Protein AF-0000000080325917 (afdb_homodimer)

Organism: NCBI:txid1503925

InterPro domains:
  IPR004843 Calcineurin-like, phosphoesterase domain [PF00149] (156-346)
  IPR008963 Purple acid phosphatase-like, N-terminal [SSF49363] (44-122)
  IPR015914 Purple acid phosphatase, N-terminal [PF16656] (56-122)
  IPR029052 Metallo-dependent phosphatase-like [G3DSA:3.60.21.10] (147-403)
  IPR029052 Metallo-dependent phosphatase-like [SSF56300] (154-398)
  IPR039331 Purple acid phosphatase-like [PTHR22953] (53-370)

Secondary structure (DSSP, 8-state):
--------------------------------------TTSPP-EEEEEEEE--SSS-EEEEEEESS-EEEEEEEESBTTB--EEEEPPPBTTB---SSEEEEEE-SPPTT-EEEEEEEEEEEEEEETTEEEEEEEEE---EEEEPPPTT-S-EEEEEE----S-THHHHHHHHTTTT---SEEEEES-SSSS---HHHHIIIIIHHHHHHTTTTS-EEEE--GGGG-STTTTTGGGGSS--S-EEEEETTEEEEEE----SS-TT-TTTTT-B-HHHHHHHHHHHHHHHTTSHHHHH-SEEEEEESS-SSSS-S-HHHHHHHHHHHHHHHHTT--EEEE-SSSS-EEEPP-TTS-SS-EEE---SSTTT-EEEEEEE-SSEEEEEEEETTS-EEEEEEEEP-/--------------------------------------TTSPP-EEEEEEEE--SSS-EEEEEEESS-EEEEEEEESBTTB--EEEEPPPBTTB---SSEEEEEE-SPPTT-EEEEEEEEEEEEEEETTEEEEEEEEE---EEEEPPPTT-S-EEEEEE----S-THHHHHHHHTTTT---SEEEEES-SSSS---HHHHIIIIIHHHHHHTTTTS-EEEE--GGGG-STTTTTGGGGSS--S-EEEEETTEEEEEE----SS-TTSTTTTT-B-HHHHHHHHHHHHHHHTTSHHHHH-SEEEEEESS-SSSS-S-HHHHHHHHHHHHHHHHTT--EEEE-SSSS-EEEPP-TTS-SS-EEE---SSTTT-EEEEEEE-SSEEEEEEEETTS-EEEEEEEEP-

pLDDT: mean 89.18, std 21.4, range [16.28, 98.88]

Nearest PDB structures (foldseek):
  7ov3-assembly1_A  TM=7.275E-01  e=1.676E-14  Sus scrofa
  2bq8-assembly1_X  TM=7.201E-01  e=4.877E-14  Homo sapiens
  1qhw-assembly1_A  TM=7.334E-01  e=1.930E-12  Rattus norvegicus
  1qfc-assembly1_A  TM=7.028E-01  e=3.933E-12  Rattus norvegicus
  5k3x-assembly1_A  TM=5.080E-01  e=1.009E-01  Sinorhizobium meliloti 1021

Radius of gyration: 32.2 Å; Cα contacts (8 Å, |Δi|>4): 1932; chains: 2; bounding box: 158×80×88 Å

Solvent-accessible surface area (backbone atoms only — not comparable to full-atom values): 42395 Å² total; per-residue (Å²): 139,88,79,78,81,84,77,78,93,80,90,85,84,79,77,77,72,75,74,74,77,75,74,74,73,75,70,75,75,77,69,77,65,56,85,69,62,54,86,82,54,79,87,47,75,73,40,62,52,33,30,31,60,68,54,73,38,37,41,32,42,28,37,30,36,66,48,35,17,49,52,37,35,33,25,25,76,37,85,90,44,51,82,40,78,42,50,37,74,60,56,97,27,32,34,60,55,45,32,72,43,56,29,59,49,66,85,46,59,68,62,34,57,35,19,36,28,51,36,37,28,32,49,72,41,59,41,58,71,40,53,39,70,56,62,72,48,64,57,73,77,41,44,35,69,38,64,36,46,80,35,60,64,43,37,36,39,38,40,33,26,38,47,59,39,38,69,53,55,61,56,45,52,54,76,51,62,92,62,87,53,70,32,40,33,38,35,13,22,50,34,70,42,25,72,47,68,66,52,49,37,65,38,45,50,41,51,37,36,76,69,45,18,54,46,34,30,41,43,63,38,54,17,44,28,44,68,21,27,64,27,28,86,58,52,53,73,81,45,96,66,71,59,64,50,71,38,48,47,32,35,31,24,39,35,37,46,49,55,45,43,46,60,53,50,74,36,63,44,47,63,63,42,43,40,40,69,60,42,46,52,52,47,37,56,50,47,59,52,45,51,68,33,66,66,50,64,68,31,67,36,32,38,37,43,29,11,60,30,48,61,95,54,63,82,43,49,28,27,45,49,37,24,71,54,43,40,63,52,38,50,74,49,56,39,53,35,36,44,24,20,79,66,43,52,58,48,76,41,72,53,32,90,89,68,48,64,28,36,39,41,29,36,10,17,60,49,89,83,40,24,36,36,36,39,40,41,33,42,77,54,35,37,41,39,42,27,20,34,70,85,61,50,73,77,39,72,50,74,43,70,57,129,136,81,85,79,73,95,74,83,85,88,75,89,79,72,84,72,74,77,75,74,76,75,74,74,72,75,70,77,75,77,70,77,63,58,84,67,61,55,86,81,54,78,86,48,74,73,41,61,50,33,30,32,61,67,54,75,38,36,41,33,44,29,37,32,37,67,50,34,17,50,51,38,36,34,26,25,74,37,86,89,44,50,83,39,78,43,48,36,74,59,55,97,26,33,34,60,56,45,31,72,42,56,30,59,49,66,85,47,59,67,62,36,56,36,20,36,28,50,35,39,28,31,50,73,41,59,39,59,70,38,52,39,69,57,63,73,49,67,58,71,77,39,44,34,68,39,65,38,46,80,36,60,66,43,37,36,38,38,42,31,28,38,47,59,38,39,68,53,56,60,57,44,51,54,74,52,64,92,63,87,53,70,32,40,34,40,35,13,22,50,35,70,43,25,74,48,67,65,52,51,38,64,37,42,49,41,53,36,35,75,70,45,18,54,45,32,28,42,44,62,39,55,16,42,28,43,69,22,27,64,26,27,84,57,54,53,74,81,45,98,67,71,59,64,50,72,39,49,47,32,36,32,24,40,34,36,46,49,57,47,44,45,58,53,50,77,35,63,44,48,64,62,42,42,41,38,68,60,42,46,51,53,48,39,57,50,47,60,52,46,51,68,32,67,67,50,64,68,31,66,36,33,37,38,43,29,11,61,31,48,62,93,53,64,81,41,51,27,26,44,50,38,24,70,53,43,42,62,51,38,49,74,49,57,40,52,35,38,44,25,19,80,67,42,53,58,45,76,42,73,54,32,90,90,65,50,64,29,37,38,40,28,36,10,18,59,47,89,84,41,24,36,36,36,41,39,41,34,43,78,55,35,37,42,39,42,26,19,33,70,86,61,50,73,77,39,70,51,76,44,68,56,131

Sequence (806 aa):
MKENLLKENRRSFLKGGLVLGGLALLKPERVISGPVSDHFEDFKIVTGPYLQTNFGNSISILWITNKDSSSWVEYGESPDQLNKKAYGKSDLGLKPAGRLNCVKLEQLKPGATYHYKIVSREIKDFQPYKLTYGDTISATTESFLNSDVAKDVVSFLMLNDIHDRPKSIAHLLDLDKGNKRDFIFFNGDVFDYQTDEKQIIDHMLQPCVDYFAKSTPFIYVRGNHETRGKFARDFANYFDHVGYTAFTLGPVRFVILDTGEDKLDSHPVYAGIVDFDQYREEQAVWLENEINHKEFKKAAFRVVLMHIPPRYSGDEHGAVHCTELFEPIMNRGKVDLVLSGHTHQYKVHQPDKKLNNYPIIIGGGPRDGSRTLTKINVTNKQIQVSMVDDSGKEVGSYLVAKRMKENLLKENRRSFLKGGLVLGGLALLKPERVISGPVSDHFEDFKIVTGPYLQTNFGNSISILWITNKDSSSWVEYGESPDQLNKKAYGKSDLGLKPAGRLNCVKLEQLKPGATYHYKIVSREIKDFQPYKLTYGDTISATTESFLNSDVAKDVVSFLMLNDIHDRPKSIAHLLDLDKGNKRDFIFFNGDVFDYQTDEKQIIDHMLQPCVDYFAKSTPFIYVRGNHETRGKFARDFANYFDHVGYTAFTLGPVRFVILDTGEDKLDSHPVYAGIVDFDQYREEQAVWLENEINHKEFKKAAFRVVLMHIPPRYSGDEHGAVHCTELFEPIMNRGKVDLVLSGHTHQYKVHQPDKKLNNYPIIIGGGPRDGSRTLTKINVTNKQIQVSMVDDSGKEVGSYLVAKR

Structure (mmCIF, N/CA/C/O backbone):
data_AF-0000000080325917-model_v1
#
loop_
_entity.id
_entity.type
_entity.pdbx_description
1 polymer Metallophosphoesterase
#
loop_
_atom_site.group_PDB
_atom_site.id
_atom_site.type_symbol
_atom_site.label_atom_id
_atom_site.label_alt_id
_atom_site.label_comp_id
_atom_site.label_asym_id
_atom_site.label_entity_id
_atom_site.label_seq_id
_atom_site.pdbx_PDB_ins_code
_atom_site.Cartn_x
_atom_site.Cartn_y
_atom_site.Cartn_z
_atom_site.occupancy
_atom_site.B_iso_or_equiv
_atom_site.auth_seq_id
_atom_site.auth_comp_id
_atom_site.auth_asym_id
_atom_site.auth_atom_id
_atom_site.pdbx_PDB_model_num
ATOM 1 N N . MET A 1 1 ? -78.5 16.953 -20.891 1 17.97 1 MET A N 1
ATOM 2 C CA . MET A 1 1 ? -78.812 16.891 -22.312 1 17.97 1 MET A CA 1
ATOM 3 C C . MET A 1 1 ? -77.5 16.891 -23.141 1 17.97 1 MET A C 1
ATOM 5 O O . MET A 1 1 ? -76.625 17.656 -22.875 1 17.97 1 MET A O 1
ATOM 9 N N . LYS A 1 2 ? -77.5 15.953 -24.188 1 20.7 2 LYS A N 1
ATOM 10 C CA . LYS A 1 2 ? -76.688 15.062 -24.984 1 20.7 2 LYS A CA 1
ATOM 11 C C . LYS A 1 2 ? -76 15.82 -26.109 1 20.7 2 LYS A C 1
ATOM 13 O O . LYS A 1 2 ? -75.375 15.211 -27 1 20.7 2 LYS A O 1
ATOM 18 N N . GLU A 1 3 ? -76.375 17.141 -26.219 1 16.64 3 GLU A N 1
ATOM 19 C CA . GLU A 1 3 ? -76.25 17.547 -27.625 1 16.64 3 GLU A CA 1
ATOM 20 C C . GLU A 1 3 ? -74.75 17.5 -28.047 1 16.64 3 GLU A C 1
ATOM 22 O O . GLU A 1 3 ? -73.875 17.5 -27.203 1 16.64 3 GLU A O 1
ATOM 27 N N . ASN A 1 4 ? -74.375 18.156 -29.156 1 18.69 4 ASN A N 1
ATOM 28 C CA . ASN A 1 4 ? -73.938 18.047 -30.547 1 18.69 4 ASN A CA 1
ATOM 29 C C . ASN A 1 4 ? -72.5 18.453 -30.734 1 18.69 4 ASN A C 1
ATOM 31 O O . ASN A 1 4 ? -72.125 19.594 -30.469 1 18.69 4 ASN A O 1
ATOM 35 N N . LEU A 1 5 ? -71.688 17.484 -30.906 1 20.66 5 LEU A N 1
ATOM 36 C CA . LEU A 1 5 ? -70.188 17.5 -30.922 1 20.66 5 LEU A CA 1
ATOM 37 C C . LEU A 1 5 ? -69.688 18.188 -32.188 1 20.66 5 LEU A C 1
ATOM 39 O O . LEU A 1 5 ? -69.688 17.609 -33.281 1 20.66 5 LEU A O 1
ATOM 43 N N . LEU A 1 6 ? -70 19.453 -32.406 1 17.86 6 LEU A N 1
ATOM 44 C CA . LEU A 1 6 ? -69.75 19.812 -33.781 1 17.86 6 LEU A CA 1
ATOM 45 C C . LEU A 1 6 ? -68.312 19.594 -34.188 1 17.86 6 LEU A C 1
ATOM 47 O O . LEU A 1 6 ? -67.375 19.922 -33.438 1 17.86 6 LEU A O 1
ATOM 51 N N . LYS A 1 7 ? -67.938 19.078 -35.406 1 18.25 7 LYS A N 1
ATOM 52 C CA . LYS A 1 7 ? -67.125 18.281 -36.312 1 18.25 7 LYS A CA 1
ATOM 53 C C . LYS A 1 7 ? -66 19.094 -36.844 1 18.25 7 LYS A C 1
ATOM 55 O O . LYS A 1 7 ? -64.938 18.531 -37.125 1 18.25 7 LYS A O 1
ATOM 60 N N . GLU A 1 8 ? -66.062 20.375 -37.344 1 16.41 8 GLU A N 1
ATOM 61 C CA . GLU A 1 8 ? -65.688 20.469 -38.719 1 16.41 8 GLU A CA 1
ATOM 62 C C . GLU A 1 8 ? -64.188 20.594 -38.844 1 16.41 8 GLU A C 1
ATOM 64 O O . GLU A 1 8 ? -63.531 19.891 -39.656 1 16.41 8 GLU A O 1
ATOM 69 N N . ASN A 1 9 ? -63.531 21.812 -38.656 1 17.22 9 ASN A N 1
ATOM 70 C CA . ASN A 1 9 ? -62.906 22.516 -39.781 1 17.22 9 ASN A CA 1
ATOM 71 C C . ASN A 1 9 ? -61.469 22.016 -40.031 1 17.22 9 ASN A C 1
ATOM 73 O O . ASN A 1 9 ? -60.75 21.688 -39.094 1 17.22 9 ASN A O 1
ATOM 77 N N . ARG A 1 10 ? -60.875 22.062 -41.312 1 17.02 10 ARG A N 1
ATOM 78 C CA . ARG A 1 10 ? -60.062 21.516 -42.375 1 17.02 10 ARG A CA 1
ATOM 79 C C . ARG A 1 10 ? -58.594 21.875 -42.188 1 17.02 10 ARG A C 1
ATOM 81 O O . ARG A 1 10 ? -57.719 21.016 -42.344 1 17.02 10 ARG A O 1
ATOM 88 N N . ARG A 1 11 ? -58.188 23.25 -42.344 1 17.56 11 ARG A N 1
ATOM 89 C CA . ARG A 1 11 ? -57.281 23.609 -43.438 1 17.56 11 ARG A CA 1
ATOM 90 C C . ARG A 1 11 ? -55.875 23.078 -43.156 1 17.56 11 ARG A C 1
ATOM 92 O O . ARG A 1 11 ? -55.5 22.797 -42.031 1 17.56 11 ARG A O 1
ATOM 99 N N . SER A 1 12 ? -54.812 23.531 -44.094 1 17.62 12 SER A N 1
ATOM 100 C CA . SER A 1 12 ? -53.844 23.125 -45.094 1 17.62 12 SER A CA 1
ATOM 101 C C . SER A 1 12 ? -52.438 23 -44.5 1 17.62 12 SER A C 1
ATOM 103 O O . SER A 1 12 ? -51.781 21.969 -44.688 1 17.62 12 SER A O 1
ATOM 105 N N . PHE A 1 13 ? -51.594 24.188 -44.562 1 20.45 13 PHE A N 1
ATOM 106 C CA . PHE A 1 13 ? -50.375 24.344 -45.375 1 20.45 13 PHE A CA 1
ATOM 107 C C . PHE A 1 13 ? -49.156 23.75 -44.625 1 20.45 13 PHE A C 1
ATOM 109 O O . PHE A 1 13 ? -49.125 23.734 -43.406 1 20.45 13 PHE A O 1
ATOM 116 N N . LEU A 1 14 ? -48.094 23.359 -45.438 1 20.16 14 LEU A N 1
ATOM 117 C CA . LEU A 1 14 ? -46.906 22.531 -45.594 1 20.16 14 LEU A CA 1
ATOM 118 C C . LEU A 1 14 ? -45.719 23.109 -44.844 1 20.16 14 LEU A C 1
ATOM 120 O O . LEU A 1 14 ? -45.062 24.062 -45.281 1 20.16 14 LEU A O 1
ATOM 124 N N . LYS A 1 15 ? -45.875 23.703 -43.688 1 20.3 15 LYS A N 1
ATOM 125 C CA . LYS A 1 15 ? -44.688 24.359 -43.156 1 20.3 15 LYS A CA 1
ATOM 126 C C . LYS A 1 15 ? -43.5 23.438 -43.188 1 20.3 15 LYS A C 1
ATOM 128 O O . LYS A 1 15 ? -43.531 22.328 -42.688 1 20.3 15 LYS A O 1
ATOM 133 N N . GLY A 1 16 ? -42.688 23.672 -44.219 1 20.91 16 GLY A N 1
ATOM 134 C CA . GLY A 1 16 ? -41.406 23.109 -44.625 1 20.91 16 GLY A CA 1
ATOM 135 C C . GLY A 1 16 ? -40.438 23 -43.5 1 20.91 16 GLY A C 1
ATOM 136 O O . GLY A 1 16 ? -40.219 23.938 -42.719 1 20.91 16 GLY A O 1
ATOM 137 N N . GLY A 1 17 ? -40.344 21.891 -42.844 1 20.69 17 GLY A N 1
ATOM 138 C CA . GLY A 1 17 ? -39.531 21.438 -41.75 1 20.69 17 GLY A CA 1
ATOM 139 C C . GLY A 1 17 ? -38.031 21.5 -42.031 1 20.69 17 GLY A C 1
ATOM 140 O O . GLY A 1 17 ? -37.531 20.781 -42.906 1 20.69 17 GLY A O 1
ATOM 141 N N . LEU A 1 18 ? -37.562 22.844 -42.312 1 22.38 18 LEU A N 1
ATOM 142 C CA . LEU A 1 18 ? -36.125 22.891 -42.562 1 22.38 18 LEU A CA 1
ATOM 143 C C . LEU A 1 18 ? -35.375 22.094 -41.5 1 22.38 18 LEU A C 1
ATOM 145 O O . LEU A 1 18 ? -35.562 22.328 -40.312 1 22.38 18 LEU A O 1
ATOM 149 N N . VAL A 1 19 ? -35.094 20.875 -41.875 1 23.06 19 VAL A N 1
ATOM 150 C CA . VAL A 1 19 ? -34.25 19.891 -41.219 1 23.06 19 VAL A CA 1
ATOM 151 C C . VAL A 1 19 ? -32.906 20.5 -40.875 1 23.06 19 VAL A C 1
ATOM 153 O O . VAL A 1 19 ? -32.125 20.859 -41.75 1 23.06 19 VAL A O 1
ATOM 156 N N . LEU A 1 20 ? -32.906 21.562 -39.969 1 23.66 20 LEU A N 1
ATOM 157 C CA . LEU A 1 20 ? -31.594 22.062 -39.562 1 23.66 20 LEU A CA 1
ATOM 158 C C . LEU A 1 20 ? -30.672 20.922 -39.188 1 23.66 20 LEU A C 1
ATOM 160 O O . LEU A 1 20 ? -31.047 20.047 -38.406 1 23.66 20 LEU A O 1
ATOM 164 N N . GLY A 1 21 ? -29.797 20.516 -40.156 1 23.52 21 GLY A N 1
ATOM 165 C CA . GLY A 1 21 ? -28.656 19.625 -40.031 1 23.52 21 GLY A CA 1
ATOM 166 C C . GLY A 1 21 ? -27.797 19.891 -38.812 1 23.52 21 GLY A C 1
ATOM 167 O O . GLY A 1 21 ? -27.438 21.031 -38.531 1 23.52 21 GLY A O 1
ATOM 168 N N . GLY A 1 22 ? -28.109 19.172 -37.719 1 23.62 22 GLY A N 1
ATOM 169 C CA . GLY A 1 22 ? -27.406 19.188 -36.438 1 23.62 22 GLY A CA 1
ATOM 170 C C . GLY A 1 22 ? -25.906 18.984 -36.594 1 23.62 22 GLY A C 1
ATOM 171 O O . GLY A 1 22 ? -25.469 17.984 -37.156 1 23.62 22 GLY A O 1
ATOM 172 N N . LEU A 1 23 ? -25.203 20.078 -36.875 1 25.5 23 LEU A N 1
ATOM 173 C CA . LEU A 1 23 ? -23.734 20.031 -36.812 1 25.5 23 LEU A CA 1
ATOM 174 C C . LEU A 1 23 ? -23.266 19.375 -35.531 1 25.5 23 LEU A C 1
ATOM 176 O O . LEU A 1 23 ? -23.625 19.828 -34.438 1 25.5 23 LEU A O 1
ATOM 180 N N . ALA A 1 24 ? -23.062 18.062 -35.625 1 27.06 24 ALA A N 1
ATOM 181 C CA . ALA A 1 24 ? -22.406 17.281 -34.594 1 27.06 24 ALA A CA 1
ATOM 182 C C . ALA A 1 24 ? -21.188 18.016 -34.031 1 27.06 24 ALA A C 1
ATOM 184 O O . ALA A 1 24 ? -20.25 18.344 -34.781 1 27.06 24 ALA A O 1
ATOM 185 N N . LEU A 1 25 ? -21.438 18.938 -33.094 1 27.5 25 LEU A N 1
ATOM 186 C CA . LEU A 1 25 ? -20.312 19.516 -32.375 1 27.5 25 LEU A CA 1
ATOM 187 C C . LEU A 1 25 ? -19.328 18.422 -31.953 1 27.5 25 LEU A C 1
ATOM 189 O O . LEU A 1 25 ? -19.734 17.453 -31.312 1 27.5 25 LEU A O 1
ATOM 193 N N . LEU A 1 26 ? -18.297 18.234 -32.719 1 27.39 26 LEU A N 1
ATOM 194 C CA . LEU A 1 26 ? -17.109 17.438 -32.406 1 27.39 26 LEU A CA 1
ATOM 195 C C . LEU A 1 26 ? -16.672 17.672 -30.969 1 27.39 26 LEU A C 1
ATOM 197 O O . LEU A 1 26 ? -16.438 18.828 -30.562 1 27.39 26 LEU A O 1
ATOM 201 N N . LYS A 1 27 ? -17.25 16.859 -30.078 1 28.12 27 LYS A N 1
ATOM 202 C CA . LYS A 1 27 ? -16.734 16.875 -28.703 1 28.12 27 LYS A CA 1
ATOM 203 C C . LYS A 1 27 ? -15.203 16.906 -28.703 1 28.12 27 LYS A C 1
ATOM 205 O O . LYS A 1 27 ? -14.562 16.031 -29.312 1 28.12 27 LYS A O 1
ATOM 210 N N . PRO A 1 28 ? -14.68 18.016 -28.344 1 30 28 PRO A N 1
ATOM 211 C CA . PRO A 1 28 ? -13.219 17.953 -28.234 1 30 28 PRO A CA 1
ATOM 212 C C . PRO A 1 28 ? -12.742 16.781 -27.391 1 30 28 PRO A C 1
ATOM 214 O O . PRO A 1 28 ? -13.398 16.406 -26.406 1 30 28 PRO A O 1
ATOM 217 N N . GLU A 1 29 ? -12.086 15.828 -27.906 1 27.86 29 GLU A N 1
ATOM 218 C CA . GLU A 1 29 ? -11.367 14.711 -27.297 1 27.86 29 GLU A CA 1
ATOM 219 C C . GLU A 1 29 ? -10.617 15.156 -26.047 1 27.86 29 GLU A C 1
ATOM 221 O O . GLU A 1 29 ? -9.836 16.109 -26.094 1 27.86 29 GLU A O 1
ATOM 226 N N . ARG A 1 30 ? -11.266 14.984 -24.906 1 27.8 30 ARG A N 1
ATOM 227 C CA . ARG A 1 30 ? -10.516 15.172 -23.672 1 27.8 30 ARG A CA 1
ATOM 228 C C . ARG A 1 30 ? -9.188 14.43 -23.719 1 27.8 30 ARG A C 1
ATOM 230 O O . ARG A 1 30 ? -9.156 13.203 -23.656 1 27.8 30 ARG A O 1
ATOM 237 N N . VAL A 1 31 ? -8.18 14.992 -24.281 1 29.95 31 VAL A N 1
ATOM 238 C CA . VAL A 1 31 ? -6.801 14.57 -24.047 1 29.95 31 VAL A CA 1
ATOM 239 C C . VAL A 1 31 ? -6.523 14.523 -22.547 1 29.95 31 VAL A C 1
ATOM 241 O O . VAL A 1 31 ? -6.566 15.547 -21.859 1 29.95 31 VAL A O 1
ATOM 244 N N . ILE A 1 32 ? -7.09 13.562 -21.875 1 29.61 32 ILE A N 1
ATOM 245 C CA . ILE A 1 32 ? -6.52 13.398 -20.547 1 29.61 32 ILE A CA 1
ATOM 246 C C . ILE A 1 32 ? -5 13.508 -20.609 1 29.61 32 ILE A C 1
ATOM 248 O O . ILE A 1 32 ? -4.336 12.641 -21.203 1 29.61 32 ILE A O 1
ATOM 252 N N . SER A 1 33 ? -4.543 14.68 -20.766 1 31.05 33 SER A N 1
ATOM 253 C CA . SER A 1 33 ? -3.123 14.984 -20.641 1 31.05 33 SER A CA 1
ATOM 254 C C . SER A 1 33 ? -2.555 14.453 -19.328 1 31.05 33 SER A C 1
ATOM 256 O O . SER A 1 33 ? -3.004 14.836 -18.25 1 31.05 33 SER A O 1
ATOM 258 N N . GLY A 1 34 ? -2.408 13.156 -19.172 1 35.97 34 GLY A N 1
ATOM 259 C CA . GLY A 1 34 ? -1.434 12.953 -18.109 1 35.97 34 GLY A CA 1
ATOM 260 C C . GLY A 1 34 ? -0.372 14.039 -18.047 1 35.97 34 GLY A C 1
ATOM 261 O O . GLY A 1 34 ? -0.19 14.781 -19.016 1 35.97 34 GLY A O 1
ATOM 262 N N . PRO A 1 35 ? -0.099 14.609 -17.016 1 39.38 35 PRO A N 1
ATOM 263 C CA . PRO A 1 35 ? 0.913 15.656 -17.188 1 39.38 35 PRO A CA 1
ATOM 264 C C . PRO A 1 35 ? 1.95 15.297 -18.25 1 39.38 35 PRO A C 1
ATOM 266 O O . PRO A 1 35 ? 2.549 14.227 -18.203 1 39.38 35 PRO A O 1
ATOM 269 N N . VAL A 1 36 ? 1.671 15.555 -19.516 1 37.31 36 VAL A N 1
ATOM 270 C CA . VAL A 1 36 ? 2.703 15.57 -20.547 1 37.31 36 VAL A CA 1
ATOM 271 C C . VAL A 1 36 ? 3.996 16.141 -19.969 1 37.31 36 VAL A C 1
ATOM 273 O O . VAL A 1 36 ? 4.055 17.328 -19.609 1 37.31 36 VAL A O 1
ATOM 276 N N . SER A 1 37 ? 4.719 15.359 -19.234 1 45.84 37 SER A N 1
ATOM 277 C CA . SER A 1 37 ? 6.059 15.898 -19.016 1 45.84 37 SER A CA 1
ATOM 278 C C . SER A 1 37 ? 6.633 16.484 -20.312 1 45.84 37 SER A C 1
ATOM 280 O O . SER A 1 37 ? 6.762 15.781 -21.312 1 45.84 37 SER A O 1
ATOM 282 N N . ASP A 1 38 ? 6.324 17.625 -20.594 1 49.03 38 ASP A N 1
ATOM 283 C CA . ASP A 1 38 ? 7.016 18.312 -21.688 1 49.03 38 ASP A CA 1
ATOM 284 C C . ASP A 1 38 ? 8.508 17.984 -21.688 1 49.03 38 ASP A C 1
ATOM 286 O O . ASP A 1 38 ? 9.25 18.438 -20.812 1 49.03 38 ASP A O 1
ATOM 290 N N . HIS A 1 39 ? 8.805 16.875 -22.312 1 55.31 39 HIS A N 1
ATOM 291 C CA . HIS A 1 39 ? 10.188 16.453 -22.516 1 55.31 39 HIS A CA 1
ATOM 292 C C . HIS A 1 39 ? 11.109 17.656 -22.688 1 55.31 39 HIS A C 1
ATOM 294 O O . HIS A 1 39 ? 12.312 17.562 -22.422 1 55.31 39 HIS A O 1
ATOM 300 N N . PHE A 1 40 ? 10.438 18.797 -22.922 1 66.44 40 PHE A N 1
ATOM 301 C CA . PHE A 1 40 ? 11.344 19.906 -23.25 1 66.44 40 PHE A CA 1
ATOM 302 C C . PHE A 1 40 ? 11.516 20.828 -22.047 1 66.44 40 PHE A C 1
ATOM 304 O O . PHE A 1 40 ? 12.359 21.734 -22.078 1 66.44 40 PHE A O 1
ATOM 311 N N . GLU A 1 41 ? 10.797 20.391 -20.969 1 82.44 41 GLU A N 1
ATOM 312 C CA . GLU A 1 41 ? 10.93 21.266 -19.812 1 82.44 41 GLU A CA 1
ATOM 313 C C . GLU A 1 41 ? 12.125 20.859 -18.953 1 82.44 41 GLU A C 1
ATOM 315 O O . GLU A 1 41 ? 12.461 19.688 -18.859 1 82.44 41 GLU A O 1
ATOM 320 N N . ASP A 1 42 ? 12.766 21.875 -18.359 1 94.06 42 ASP A N 1
ATOM 321 C CA . ASP A 1 42 ? 13.898 21.625 -17.469 1 94.06 42 ASP A CA 1
ATOM 322 C C . ASP A 1 42 ? 13.461 20.875 -16.219 1 94.06 42 ASP A C 1
ATOM 324 O O . ASP A 1 42 ? 12.312 21.016 -15.773 1 94.06 42 ASP A O 1
ATOM 328 N N . PHE A 1 43 ? 14.297 20.016 -15.734 1 97 43 PHE A N 1
ATOM 329 C CA . PHE A 1 43 ? 14.078 19.297 -14.484 1 97 43 PHE A CA 1
ATOM 330 C C . PHE A 1 43 ? 14.016 20.25 -13.305 1 97 43 PHE A C 1
ATOM 332 O O . PHE A 1 43 ? 14.859 21.156 -13.18 1 97 43 PHE A O 1
ATOM 339 N N . LYS A 1 44 ? 12.961 20.125 -12.469 1 97.62 44 LYS A N 1
ATOM 340 C CA . LYS A 1 44 ? 12.812 21.062 -11.359 1 97.62 44 LYS A CA 1
ATOM 341 C C . LYS A 1 44 ? 11.992 20.453 -10.227 1 97.62 44 LYS A C 1
ATOM 343 O O . LYS A 1 44 ? 11.281 19.469 -10.43 1 97.62 44 LYS A O 1
ATOM 348 N N . ILE A 1 45 ? 12.141 21.062 -9.109 1 97.94 45 ILE A N 1
ATOM 349 C CA . ILE A 1 45 ? 11.242 20.797 -7.992 1 97.94 45 ILE A CA 1
ATOM 350 C C . ILE A 1 45 ? 9.969 21.625 -8.148 1 97.94 45 ILE A C 1
ATOM 352 O O . ILE A 1 45 ? 10.031 22.859 -8.211 1 97.94 45 ILE A O 1
ATOM 356 N N . VAL A 1 46 ? 8.859 20.953 -8.211 1 98.19 46 VAL A N 1
ATOM 357 C CA . VAL A 1 46 ? 7.574 21.609 -8.414 1 98.19 46 VAL A CA 1
ATOM 358 C C . VAL A 1 46 ? 7.105 22.234 -7.105 1 98.19 46 VAL A C 1
ATOM 360 O O . VAL A 1 46 ? 6.559 23.344 -7.098 1 98.19 46 VAL A O 1
ATOM 363 N N . THR A 1 47 ? 7.238 21.531 -6.027 1 98.5 47 THR A N 1
ATOM 364 C CA . THR A 1 47 ? 6.918 22.016 -4.691 1 98.5 47 THR A CA 1
ATOM 365 C C . THR A 1 47 ? 7.668 21.219 -3.629 1 98.5 47 THR A C 1
ATOM 367 O O . THR A 1 47 ? 8.008 20.062 -3.844 1 98.5 47 THR A O 1
ATOM 370 N N . GLY A 1 48 ? 7.895 21.859 -2.479 1 98.31 48 GLY A N 1
ATOM 371 C CA . GLY A 1 48 ? 8.586 21.234 -1.354 1 98.31 48 GLY A CA 1
ATOM 372 C C . GLY A 1 48 ? 9.875 21.953 -0.989 1 98.31 48 GLY A C 1
ATOM 373 O O . GLY A 1 48 ? 10.289 22.891 -1.681 1 98.31 48 GLY A O 1
ATOM 374 N N . PRO A 1 49 ? 10.5 21.531 0.05 1 98.62 49 PRO A N 1
ATOM 375 C CA . PRO A 1 49 ? 10.078 20.406 0.894 1 98.62 49 PRO A CA 1
ATOM 376 C C . PRO A 1 49 ? 8.969 20.797 1.867 1 98.62 49 PRO A C 1
ATOM 378 O O . PRO A 1 49 ? 8.82 21.969 2.213 1 98.62 49 PRO A O 1
ATOM 381 N N . TYR A 1 50 ? 8.117 19.875 2.227 1 98.75 50 TYR A N 1
ATOM 382 C CA . TYR A 1 50 ? 7.164 20.047 3.318 1 98.75 50 TYR A CA 1
ATOM 383 C C . TYR A 1 50 ? 7.262 18.875 4.301 1 98.75 50 TYR A C 1
ATOM 385 O O . TYR A 1 50 ? 7.512 17.734 3.902 1 98.75 50 TYR A O 1
ATOM 393 N N . LEU A 1 51 ? 7.09 19.172 5.605 1 98.62 51 LEU A N 1
ATOM 394 C CA . LEU A 1 51 ? 7.379 18.234 6.684 1 98.62 51 LEU A CA 1
ATOM 395 C C . LEU A 1 51 ? 6.09 17.672 7.273 1 98.62 51 LEU A C 1
ATOM 397 O O . LEU A 1 51 ? 5.121 18.406 7.477 1 98.62 51 LEU A O 1
ATOM 401 N N . GLN A 1 52 ? 6.082 16.375 7.469 1 97.31 52 GLN A N 1
ATOM 402 C CA . GLN A 1 52 ? 5.066 15.695 8.266 1 97.31 52 GLN A CA 1
ATOM 403 C C . GLN A 1 52 ? 5.703 14.797 9.32 1 97.31 52 GLN A C 1
ATOM 405 O O . GLN A 1 52 ? 6.898 14.508 9.258 1 97.31 52 GLN A O 1
ATOM 410 N N . THR A 1 53 ? 4.898 14.438 10.328 1 93.5 53 THR A N 1
ATOM 411 C CA . THR A 1 53 ? 5.473 13.664 11.422 1 93.5 53 THR A CA 1
ATOM 412 C C . THR A 1 53 ? 4.398 12.836 12.125 1 93.5 53 THR A C 1
ATOM 414 O O . THR A 1 53 ? 3.213 13.164 12.055 1 93.5 53 THR A O 1
ATOM 417 N N . ASN A 1 54 ? 4.836 11.75 12.672 1 83.69 54 ASN A N 1
ATOM 418 C CA . ASN A 1 54 ? 4.02 10.984 13.609 1 83.69 54 ASN A CA 1
ATOM 419 C C . ASN A 1 54 ? 4.547 11.117 15.039 1 83.69 54 ASN A C 1
ATOM 421 O O . ASN A 1 54 ? 4.129 10.375 15.93 1 83.69 54 ASN A O 1
ATOM 425 N N . PHE A 1 55 ? 5.531 11.945 15.227 1 82.81 55 PHE A N 1
ATOM 426 C CA . PHE A 1 55 ? 6.176 12.305 16.484 1 82.81 55 PHE A CA 1
ATOM 427 C C . PHE A 1 55 ? 6.781 11.07 17.141 1 82.81 55 PHE A C 1
ATOM 429 O O . PHE A 1 55 ? 6.746 10.938 18.375 1 82.81 55 PHE A O 1
ATOM 436 N N . GLY A 1 56 ? 7.234 10.125 16.469 1 87 56 GLY A N 1
ATOM 437 C CA . GLY A 1 56 ? 7.973 8.953 16.922 1 87 56 GLY A CA 1
ATOM 438 C C . GLY A 1 56 ? 9.469 9.055 16.656 1 87 56 GLY A C 1
ATOM 439 O O . GLY A 1 56 ? 10.086 8.094 16.188 1 87 56 GLY A O 1
ATOM 440 N N . ASN A 1 57 ? 10.008 10.281 16.891 1 91.25 57 ASN A N 1
ATOM 441 C CA . ASN A 1 57 ? 11.414 10.562 16.625 1 91.25 57 ASN A CA 1
ATOM 442 C C . ASN A 1 57 ? 11.766 10.352 15.148 1 91.25 57 ASN A C 1
ATOM 444 O O . ASN A 1 57 ? 12.812 9.789 14.828 1 91.25 57 ASN A O 1
ATOM 448 N N . SER A 1 58 ? 10.883 10.719 14.414 1 95.44 58 SER A N 1
ATOM 449 C CA . SER A 1 58 ? 11.039 10.688 12.969 1 95.44 58 SER A CA 1
ATOM 450 C C . SER A 1 58 ? 10.32 11.852 12.305 1 95.44 58 SER A C 1
ATOM 452 O O . SER A 1 58 ? 9.359 12.398 12.859 1 95.44 58 SER A O 1
ATOM 454 N N . ILE A 1 59 ? 10.828 12.273 11.203 1 97.44 59 ILE A N 1
ATOM 455 C CA . ILE A 1 59 ? 10.195 13.305 10.383 1 97.44 59 ILE A CA 1
ATOM 456 C C . ILE A 1 59 ? 10.195 12.875 8.922 1 97.44 59 ILE A C 1
ATOM 458 O O . ILE A 1 59 ? 11.164 12.289 8.438 1 97.44 59 ILE A O 1
ATOM 462 N N . SER A 1 60 ? 9.062 13.094 8.312 1 98.31 60 SER A N 1
ATOM 463 C CA . SER A 1 60 ? 8.953 12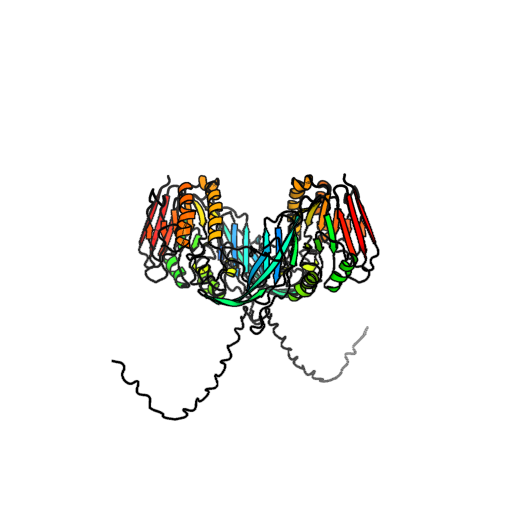.828 6.883 1 98.31 60 SER A CA 1
ATOM 464 C C . SER A 1 60 ? 9.133 14.102 6.066 1 98.31 60 SER A C 1
ATOM 466 O O . SER A 1 60 ? 8.484 15.117 6.34 1 98.31 60 SER A O 1
ATOM 468 N N . ILE A 1 61 ? 10.023 14.031 5.117 1 98.81 61 ILE A N 1
ATOM 469 C CA . ILE A 1 61 ? 10.266 15.133 4.195 1 98.81 61 ILE A CA 1
ATOM 470 C C . ILE A 1 61 ? 9.719 14.781 2.812 1 98.81 61 ILE A C 1
ATOM 472 O O . ILE A 1 61 ? 10.148 13.797 2.201 1 98.81 61 ILE A O 1
ATOM 476 N N . LEU A 1 62 ? 8.773 15.555 2.342 1 98.81 62 LEU A N 1
ATOM 477 C CA . LEU A 1 62 ? 8.125 15.281 1.065 1 98.81 62 LEU A CA 1
ATOM 478 C C . LEU A 1 62 ? 8.367 16.406 0.072 1 98.81 62 LEU A C 1
ATOM 480 O O . LEU A 1 62 ? 8.492 17.578 0.465 1 98.81 62 LEU A O 1
ATOM 484 N N . TRP A 1 63 ? 8.492 16.078 -1.204 1 98.88 63 TRP A N 1
ATOM 485 C CA . TRP A 1 63 ? 8.539 17.047 -2.293 1 98.88 63 TRP A CA 1
ATOM 486 C C . TRP A 1 63 ? 8.141 16.406 -3.617 1 98.88 63 TRP A C 1
ATOM 488 O O . TRP A 1 63 ? 7.996 15.188 -3.699 1 98.88 63 TRP A O 1
ATOM 498 N N . ILE A 1 64 ? 7.809 17.219 -4.598 1 98.75 64 ILE A N 1
ATOM 499 C CA . ILE A 1 64 ? 7.352 16.75 -5.898 1 98.75 64 ILE A CA 1
ATOM 500 C C . ILE A 1 64 ? 8.25 17.312 -6.996 1 98.75 64 ILE A C 1
ATOM 502 O O . ILE A 1 64 ? 8.547 18.5 -7.02 1 98.75 64 ILE A O 1
ATOM 506 N N . THR A 1 65 ? 8.766 16.469 -7.828 1 98.56 65 THR A N 1
ATOM 507 C CA . THR A 1 65 ? 9.5 16.875 -9.016 1 98.56 65 THR A CA 1
ATOM 508 C C . THR A 1 65 ? 8.617 16.812 -10.258 1 98.56 65 THR A C 1
ATOM 510 O O . THR A 1 65 ? 7.566 16.156 -10.234 1 98.56 65 THR A O 1
ATOM 513 N N . ASN A 1 66 ? 9 17.5 -11.352 1 97.62 66 ASN A N 1
ATOM 514 C CA . ASN A 1 66 ? 8.203 17.5 -12.57 1 97.62 66 ASN A CA 1
ATOM 515 C C . ASN A 1 66 ? 8.461 16.25 -13.406 1 97.62 66 ASN A C 1
ATOM 517 O O . ASN A 1 66 ? 7.664 15.898 -14.273 1 97.62 66 ASN A O 1
ATOM 521 N N . LYS A 1 67 ? 9.602 15.594 -13.18 1 96.94 67 LYS A N 1
ATOM 522 C CA . LYS A 1 67 ? 9.984 14.359 -13.867 1 96.94 67 LYS A CA 1
ATOM 523 C C . LYS A 1 67 ? 10.422 13.289 -12.875 1 96.94 67 LYS A C 1
ATOM 525 O O . LYS A 1 67 ? 10.711 13.594 -11.719 1 96.94 67 LYS A O 1
ATOM 530 N N . ASP A 1 68 ? 10.414 12.055 -13.367 1 95.12 68 ASP A N 1
ATOM 531 C CA . ASP A 1 68 ? 10.883 10.961 -12.523 1 95.12 68 ASP A CA 1
ATOM 532 C C . ASP A 1 68 ? 12.32 11.203 -12.062 1 95.12 68 ASP A C 1
ATOM 534 O O . ASP A 1 68 ? 13.141 11.719 -12.82 1 95.12 68 ASP A O 1
ATOM 538 N N . SER A 1 69 ? 12.578 10.773 -10.789 1 96.5 69 SER A N 1
ATOM 539 C CA . SER A 1 69 ? 13.898 11.094 -10.25 1 96.5 69 SER A CA 1
ATOM 540 C C . SER A 1 69 ? 14.32 10.094 -9.18 1 96.5 69 SER A C 1
ATOM 542 O O . SER A 1 69 ? 13.477 9.414 -8.594 1 96.5 69 SER A O 1
ATOM 544 N N . SER A 1 70 ? 15.586 9.906 -9.078 1 95.38 70 SER A N 1
ATOM 545 C CA . SER A 1 70 ? 16.203 9.352 -7.879 1 95.38 70 SER A CA 1
ATOM 546 C C . SER A 1 70 ? 16.469 10.438 -6.84 1 95.38 70 SER A C 1
ATOM 548 O O . SER A 1 70 ? 17.188 11.398 -7.109 1 95.38 70 SER A O 1
ATOM 550 N N . SER A 1 71 ? 15.875 10.242 -5.652 1 97.88 71 SER A N 1
ATOM 551 C CA . SER A 1 71 ? 15.891 11.352 -4.703 1 97.88 71 SER A CA 1
ATOM 552 C C . SER A 1 71 ? 16.406 10.898 -3.336 1 97.88 71 SER A C 1
ATOM 554 O O . SER A 1 71 ? 16.281 9.727 -2.977 1 97.88 71 SER A O 1
ATOM 556 N N . TRP A 1 72 ? 17.016 11.82 -2.65 1 97.94 72 TRP A N 1
ATOM 557 C CA . TRP A 1 72 ? 17.469 11.578 -1.282 1 97.94 72 TRP A CA 1
ATOM 558 C C . TRP A 1 72 ? 17.531 12.875 -0.493 1 97.94 72 TRP A C 1
ATOM 560 O O . TRP A 1 72 ? 17.312 13.961 -1.045 1 97.94 72 TRP A O 1
ATOM 570 N N . VAL A 1 73 ? 17.688 12.75 0.853 1 98.75 73 VAL A N 1
ATOM 571 C CA . VAL A 1 73 ? 17.844 13.891 1.75 1 98.75 73 VAL A CA 1
ATOM 572 C C . VAL A 1 73 ? 19.219 13.852 2.41 1 98.75 73 VAL A C 1
ATOM 574 O O . VAL A 1 73 ? 19.641 12.797 2.9 1 98.75 73 VAL A O 1
ATOM 577 N N . GLU A 1 74 ? 19.922 14.906 2.301 1 98.69 74 GLU A N 1
ATOM 578 C CA . GLU A 1 74 ? 21.125 15.094 3.088 1 98.69 74 GLU A CA 1
ATOM 579 C C . GLU A 1 74 ? 20.844 15.898 4.355 1 98.69 74 GLU A C 1
ATOM 581 O O . GLU A 1 74 ? 20.172 16.922 4.309 1 98.69 74 GLU A O 1
ATOM 586 N N . TYR A 1 75 ? 21.359 15.383 5.527 1 98.56 75 TYR A N 1
ATOM 587 C CA . TYR A 1 75 ? 20.984 16.062 6.758 1 98.56 75 TYR A CA 1
ATOM 588 C C . TYR A 1 75 ? 22.047 15.891 7.832 1 98.56 75 TYR A C 1
ATOM 590 O O . TYR A 1 75 ? 22.953 15.055 7.691 1 98.56 75 TYR A O 1
ATOM 598 N N . GLY A 1 76 ? 21.984 16.688 8.781 1 98.25 76 GLY A N 1
ATOM 599 C CA . GLY A 1 76 ? 22.906 16.688 9.906 1 98.25 76 GLY A CA 1
ATOM 600 C C . GLY A 1 76 ? 22.516 17.688 10.992 1 98.25 76 GLY A C 1
ATOM 601 O O . GLY A 1 76 ? 21.5 18.359 10.875 1 98.25 76 GLY A O 1
ATOM 602 N N . GLU A 1 77 ? 23.312 17.734 12.055 1 97.12 77 GLU A N 1
ATOM 603 C CA . GLU A 1 77 ? 23 18.578 13.203 1 97.12 77 GLU A CA 1
ATOM 604 C C . GLU A 1 77 ? 23.609 19.969 13.055 1 97.12 77 GLU A C 1
ATOM 606 O O . GLU A 1 77 ? 23.375 20.844 13.883 1 97.12 77 GLU A O 1
ATOM 611 N N . SER A 1 78 ? 24.375 20.156 11.938 1 95.88 78 SER A N 1
ATOM 612 C CA . SER A 1 78 ? 24.953 21.453 11.594 1 95.88 78 SER A CA 1
ATOM 613 C C . SER A 1 78 ? 24.703 21.797 10.133 1 95.88 78 SER A C 1
ATOM 615 O O . SER A 1 78 ? 24.75 20.906 9.273 1 95.88 78 SER A O 1
ATOM 617 N N . PRO A 1 79 ? 24.453 23.062 9.867 1 93.12 79 PRO A N 1
ATOM 618 C CA . PRO A 1 79 ? 24.172 23.438 8.477 1 93.12 79 PRO A CA 1
ATOM 619 C C . PRO A 1 79 ? 25.359 23.188 7.551 1 93.12 79 PRO A C 1
ATOM 621 O O . PRO A 1 79 ? 25.172 23.016 6.344 1 93.12 79 PRO A O 1
ATOM 624 N N . ASP A 1 80 ? 26.547 23.141 8.094 1 93.69 80 ASP A N 1
ATOM 625 C CA . ASP A 1 80 ? 27.75 22.984 7.289 1 93.69 80 ASP A CA 1
ATOM 626 C C . ASP A 1 80 ? 28.188 21.531 7.211 1 93.69 80 ASP A C 1
ATOM 628 O O . ASP A 1 80 ? 29.156 21.188 6.52 1 93.69 80 ASP A O 1
ATOM 632 N N . GLN A 1 81 ? 27.453 20.734 7.922 1 94.25 81 GLN A N 1
ATOM 633 C CA . GLN A 1 81 ? 27.828 19.328 7.957 1 94.25 81 GLN A CA 1
ATOM 634 C C . GLN A 1 81 ? 26.609 18.438 7.75 1 94.25 81 GLN A C 1
ATOM 636 O O . GLN A 1 81 ? 26.156 17.766 8.688 1 94.25 81 GLN A O 1
ATOM 641 N N . LEU A 1 82 ? 26.172 18.375 6.613 1 96.94 82 LEU A N 1
ATOM 642 C CA . LEU A 1 82 ? 25.094 17.438 6.25 1 96.94 82 LEU A CA 1
ATOM 643 C C . LEU A 1 82 ? 25.672 16.078 5.859 1 96.94 82 LEU A C 1
ATOM 645 O O . LEU A 1 82 ? 25.594 15.68 4.695 1 96.94 82 LEU A O 1
ATOM 649 N N . ASN A 1 83 ? 26.094 15.297 6.852 1 95.31 83 ASN A N 1
ATOM 650 C CA . ASN A 1 83 ? 26.922 14.117 6.621 1 95.31 83 ASN A CA 1
ATOM 651 C C . ASN A 1 83 ? 26.078 12.852 6.539 1 95.31 83 ASN A C 1
ATOM 653 O O . ASN A 1 83 ? 26.609 11.75 6.395 1 95.31 83 ASN A O 1
ATOM 657 N N . LYS A 1 84 ? 24.859 12.984 6.695 1 97.62 84 LYS A N 1
ATOM 658 C CA . LYS A 1 84 ? 23.984 11.82 6.602 1 97.62 84 LYS A CA 1
ATOM 659 C C . LYS A 1 84 ? 23.094 11.906 5.359 1 97.62 84 LYS A C 1
ATOM 661 O O . LYS A 1 84 ? 22.75 13 4.91 1 97.62 84 LYS A O 1
ATOM 666 N N . LYS A 1 85 ? 22.797 10.734 4.809 1 96.69 85 LYS A N 1
ATOM 667 C CA . LYS A 1 85 ? 21.906 10.617 3.658 1 96.69 85 LYS A CA 1
ATOM 668 C C . LYS A 1 85 ? 20.781 9.641 3.939 1 96.69 85 LYS A C 1
ATOM 670 O O . LYS A 1 85 ? 20.984 8.586 4.543 1 96.69 85 LYS A O 1
ATOM 675 N N . ALA A 1 86 ? 19.578 10.047 3.607 1 97.56 86 ALA A N 1
ATOM 676 C CA . ALA A 1 86 ? 18.406 9.18 3.742 1 97.56 86 ALA A CA 1
ATOM 677 C C . ALA A 1 86 ? 17.656 9.062 2.416 1 97.56 86 ALA A C 1
ATOM 679 O O . ALA A 1 86 ? 17.625 10.008 1.629 1 97.56 86 ALA A O 1
ATOM 680 N N . TYR A 1 87 ? 17.109 7.934 2.184 1 96.38 87 TYR A N 1
ATOM 681 C CA . TYR A 1 87 ? 16.359 7.637 0.968 1 96.38 87 TYR A CA 1
ATOM 682 C C . TYR A 1 87 ? 14.922 7.234 1.297 1 96.38 87 TYR A C 1
ATOM 684 O O . TYR A 1 87 ? 14.609 6.93 2.449 1 96.38 87 TYR A O 1
ATOM 692 N N . GLY A 1 88 ? 14.07 7.32 0.246 1 96.69 88 GLY A N 1
ATOM 693 C CA . GLY A 1 88 ? 12.727 6.789 0.426 1 96.69 88 GLY A CA 1
ATOM 694 C C . GLY A 1 88 ? 12.711 5.305 0.742 1 96.69 88 GLY A C 1
ATOM 695 O O . GLY A 1 88 ? 13.648 4.582 0.396 1 96.69 88 GLY A O 1
ATOM 696 N N . LYS A 1 89 ? 11.648 4.914 1.353 1 94.44 89 LYS A N 1
ATOM 697 C CA . LYS A 1 89 ? 11.523 3.504 1.716 1 94.44 89 LYS A CA 1
ATOM 698 C C . LYS A 1 89 ? 11.406 2.623 0.474 1 94.44 89 LYS A C 1
ATOM 700 O O . LYS A 1 89 ? 10.594 2.896 -0.411 1 94.44 89 LYS A O 1
ATOM 705 N N . SER A 1 90 ? 12.227 1.6 0.42 1 94.56 90 SER A N 1
ATOM 706 C CA . SER A 1 90 ? 12.164 0.653 -0.689 1 94.56 90 SER A CA 1
ATOM 707 C C . SER A 1 90 ? 10.961 -0.269 -0.566 1 94.56 90 SER A C 1
ATOM 709 O O . SER A 1 90 ? 10.484 -0.537 0.541 1 94.56 90 SER A O 1
ATOM 711 N N . ASP A 1 91 ? 10.484 -0.668 -1.728 1 94.31 91 ASP A N 1
ATOM 712 C CA . ASP A 1 91 ? 9.43 -1.676 -1.832 1 94.31 91 ASP A CA 1
ATOM 713 C C . ASP A 1 91 ? 9.859 -2.826 -2.738 1 94.31 91 ASP A C 1
ATOM 715 O O . ASP A 1 91 ? 10.25 -2.607 -3.887 1 94.31 91 ASP A O 1
ATOM 719 N N . LEU A 1 92 ? 9.828 -4.008 -2.195 1 96.19 92 LEU A N 1
ATOM 720 C CA . LEU A 1 92 ? 10.227 -5.207 -2.926 1 96.19 92 LEU A CA 1
ATOM 721 C C . LEU A 1 92 ? 11.641 -5.062 -3.477 1 96.19 92 LEU A C 1
ATOM 723 O O . LEU A 1 92 ? 11.914 -5.465 -4.609 1 96.19 92 LEU A O 1
ATOM 727 N N . GLY A 1 93 ? 12.5 -4.344 -2.729 1 95.75 93 GLY A N 1
ATOM 728 C CA . GLY A 1 93 ? 13.898 -4.207 -3.086 1 95.75 93 GLY A CA 1
ATOM 729 C C . GLY A 1 93 ? 14.164 -3.049 -4.035 1 95.75 93 GLY A C 1
ATOM 730 O O . GLY A 1 93 ? 15.305 -2.803 -4.422 1 95.75 93 GLY A O 1
ATOM 731 N N . LEU A 1 94 ? 13.133 -2.309 -4.383 1 95 94 LEU A N 1
ATOM 732 C CA . LEU A 1 94 ? 13.273 -1.201 -5.32 1 95 94 LEU A CA 1
ATOM 733 C C . LEU A 1 94 ? 13.086 0.137 -4.617 1 95 94 LEU A C 1
ATOM 735 O O . LEU A 1 94 ? 12.086 0.336 -3.916 1 95 94 LEU A O 1
ATOM 739 N N . LYS A 1 95 ? 14.008 1.037 -4.836 1 94.19 95 LYS A N 1
ATOM 740 C CA . LYS A 1 95 ? 13.867 2.389 -4.305 1 94.19 95 LYS A CA 1
ATOM 741 C C . LYS A 1 95 ? 12.867 3.201 -5.125 1 94.19 95 LYS A C 1
ATOM 743 O O . LYS A 1 95 ? 12.68 2.943 -6.316 1 94.19 95 LYS A O 1
ATOM 748 N N . PRO A 1 96 ? 12.266 4.191 -4.449 1 94.31 96 PRO A N 1
ATOM 749 C CA . PRO A 1 96 ? 11.375 5.055 -5.23 1 94.31 96 PRO A CA 1
ATOM 750 C C . PRO A 1 96 ? 12.102 5.766 -6.375 1 94.31 96 PRO A C 1
ATOM 752 O O . PRO A 1 96 ? 13.266 6.152 -6.23 1 94.31 96 PRO A O 1
ATOM 755 N N . ALA A 1 97 ? 11.422 5.941 -7.512 1 94.06 97 ALA A N 1
ATOM 756 C CA . ALA A 1 97 ? 12 6.57 -8.695 1 94.06 97 ALA A CA 1
ATOM 757 C C . ALA A 1 97 ? 10.969 7.422 -9.422 1 94.06 97 ALA A C 1
ATOM 759 O O . ALA A 1 97 ? 10.977 7.504 -10.656 1 94.06 97 ALA A O 1
ATOM 760 N N . GLY A 1 98 ? 10.062 7.961 -8.703 1 94.75 98 GLY A N 1
ATOM 761 C CA . GLY A 1 98 ? 9.008 8.75 -9.297 1 94.75 98 GLY A CA 1
ATOM 762 C C . GLY A 1 98 ? 9.078 10.227 -8.938 1 94.75 98 GLY A C 1
ATOM 763 O O . GLY A 1 98 ? 10.117 10.703 -8.469 1 94.75 98 GLY A O 1
ATOM 764 N N . ARG A 1 99 ? 7.965 10.906 -9.227 1 97.62 99 ARG A N 1
ATOM 765 C CA . ARG A 1 99 ? 7.887 12.352 -9.023 1 97.62 99 ARG A CA 1
ATOM 766 C C . ARG A 1 99 ? 7.574 12.688 -7.574 1 97.62 99 ARG A C 1
ATOM 768 O O . ARG A 1 99 ? 8 13.727 -7.066 1 97.62 99 ARG A O 1
ATOM 775 N N . LEU A 1 100 ? 6.777 11.836 -6.973 1 98.25 100 LEU A N 1
ATOM 776 C CA . LEU A 1 100 ? 6.406 12.055 -5.578 1 98.25 100 LEU A CA 1
ATOM 777 C C . LEU A 1 100 ? 7.461 11.477 -4.637 1 98.25 100 LEU A C 1
ATOM 779 O O . LEU A 1 100 ? 7.746 10.273 -4.676 1 98.25 100 LEU A O 1
ATOM 783 N N . ASN A 1 101 ? 8.062 12.312 -3.834 1 98.5 101 ASN A N 1
ATOM 784 C CA . ASN A 1 101 ? 9.141 11.891 -2.949 1 98.5 101 ASN A CA 1
ATOM 785 C C . ASN A 1 101 ? 8.742 12.008 -1.48 1 98.5 101 ASN A C 1
ATOM 787 O O . ASN A 1 101 ? 8.172 13.023 -1.068 1 98.5 101 ASN A O 1
ATOM 791 N N . CYS A 1 102 ? 9 11.023 -0.746 1 98.44 102 CYS A N 1
ATOM 792 C CA . CYS A 1 102 ? 8.812 10.969 0.7 1 98.44 102 CYS A CA 1
ATOM 793 C C . CYS A 1 102 ? 9.977 10.258 1.376 1 98.44 102 CYS A C 1
ATOM 795 O O . CYS A 1 102 ? 10.172 9.055 1.188 1 98.44 102 CYS A O 1
ATOM 797 N N . VAL A 1 103 ? 10.766 10.984 2.098 1 98.5 103 VAL A N 1
ATOM 798 C CA . VAL A 1 103 ? 11.914 10.43 2.811 1 98.5 103 VAL A CA 1
ATOM 799 C C . VAL A 1 103 ? 11.727 10.617 4.316 1 98.5 103 VAL A C 1
ATOM 801 O O . VAL A 1 103 ? 11.594 11.742 4.797 1 98.5 103 VAL A O 1
ATOM 804 N N . LYS A 1 104 ? 11.711 9.547 5.031 1 97.88 104 LYS A N 1
ATOM 805 C CA . LYS A 1 104 ? 11.555 9.586 6.48 1 97.88 104 LYS A CA 1
ATOM 806 C C . LYS A 1 104 ? 12.906 9.531 7.184 1 97.88 104 LYS A C 1
ATOM 808 O O . LYS A 1 104 ? 13.68 8.594 6.98 1 97.88 104 LYS A O 1
ATOM 813 N N . LEU A 1 105 ? 13.25 10.523 7.898 1 98.31 105 LEU A N 1
ATOM 814 C CA . LEU A 1 105 ? 14.406 10.5 8.789 1 98.31 105 LEU A CA 1
ATOM 815 C C . LEU A 1 105 ? 14.055 9.844 10.117 1 98.31 105 LEU A C 1
ATOM 817 O O . LEU A 1 105 ? 13.172 10.328 10.836 1 98.31 105 LEU A O 1
ATOM 821 N N . GLU A 1 106 ? 14.742 8.812 10.469 1 96.38 106 GLU A N 1
ATOM 822 C CA . GLU A 1 106 ? 14.383 8.031 11.648 1 96.38 106 GLU A CA 1
ATOM 823 C C . GLU A 1 106 ? 15.469 8.125 12.719 1 96.38 106 GLU A C 1
ATOM 825 O O . GLU A 1 106 ? 16.578 8.594 12.445 1 96.38 106 GLU A O 1
ATOM 830 N N . GLN A 1 107 ? 15.086 7.707 13.906 1 96 107 GLN A N 1
ATOM 831 C CA . GLN A 1 107 ? 16 7.645 15.047 1 96 107 GLN A CA 1
ATOM 832 C C . GLN A 1 107 ? 16.625 9.008 15.32 1 96 107 GLN A C 1
ATOM 834 O O . GLN A 1 107 ? 17.844 9.102 15.523 1 96 107 GLN A O 1
ATOM 839 N N . LEU A 1 108 ? 15.867 10.023 15.25 1 97.5 108 LEU A N 1
ATOM 840 C CA . LEU A 1 108 ? 16.344 11.383 15.516 1 97.5 108 LEU A CA 1
ATOM 841 C C . LEU A 1 108 ? 16.469 11.633 17.016 1 97.5 108 LEU A C 1
ATOM 843 O O . LEU A 1 108 ? 15.695 11.086 17.812 1 97.5 108 LEU A O 1
ATOM 847 N N . LYS A 1 109 ? 17.406 12.43 17.375 1 96.81 109 LYS A N 1
ATOM 848 C CA . LYS A 1 109 ? 17.578 12.812 18.766 1 96.81 109 LYS A CA 1
ATOM 849 C C . LYS A 1 109 ? 16.453 13.727 19.234 1 96.81 109 LYS A C 1
ATOM 851 O O . LYS A 1 109 ? 16.141 14.711 18.578 1 96.81 109 LYS A O 1
ATOM 856 N N . PRO A 1 110 ? 15.844 13.344 20.391 1 96.62 110 PRO A N 1
ATOM 857 C CA . PRO A 1 110 ? 14.789 14.203 20.922 1 96.62 110 PRO A CA 1
ATOM 858 C C . PRO A 1 110 ? 15.281 15.617 21.234 1 96.62 110 PRO A C 1
ATOM 860 O O . PRO A 1 110 ? 16.312 15.781 21.891 1 96.62 110 PRO A O 1
ATOM 863 N N . GLY A 1 111 ? 14.602 16.594 20.75 1 96.19 111 GLY A N 1
ATOM 864 C CA . GLY A 1 111 ? 14.883 17.969 21.094 1 96.19 111 GLY A CA 1
ATOM 865 C C . GLY A 1 111 ? 16.047 18.547 20.328 1 96.19 111 GLY A C 1
ATOM 866 O O . GLY A 1 111 ? 16.609 19.578 20.719 1 96.19 111 GLY A O 1
ATOM 867 N N . ALA A 1 112 ? 16.375 17.922 19.219 1 96.88 112 ALA A N 1
ATOM 868 C CA . ALA A 1 112 ? 17.531 18.391 18.453 1 96.88 112 ALA A CA 1
ATOM 869 C C . ALA A 1 112 ? 17.094 19.062 17.156 1 96.88 112 ALA A C 1
ATOM 871 O O . ALA A 1 112 ? 16.125 18.641 16.531 1 96.88 112 ALA A O 1
ATOM 872 N N . THR A 1 113 ? 17.891 20.109 16.859 1 97.81 113 THR A N 1
ATOM 873 C CA . THR A 1 113 ? 17.688 20.75 15.57 1 97.81 113 THR A CA 1
ATOM 874 C C . THR A 1 113 ? 18.484 20.047 14.477 1 97.81 113 THR A C 1
ATOM 876 O O . THR A 1 113 ? 19.672 19.781 14.648 1 97.81 113 THR A O 1
ATOM 879 N N . TYR A 1 114 ? 17.844 19.75 13.406 1 98.31 114 TYR A N 1
ATOM 880 C CA . TYR A 1 114 ? 18.5 19.172 12.234 1 98.31 114 TYR A CA 1
ATOM 881 C C . TYR A 1 114 ? 18.438 20.125 11.047 1 98.31 114 TYR A C 1
ATOM 883 O O . TYR A 1 114 ? 17.453 20.859 10.883 1 98.31 114 TYR A O 1
ATOM 891 N N . HIS A 1 115 ? 19.516 20.109 10.312 1 98.75 115 HIS A N 1
ATOM 892 C CA . HIS A 1 115 ? 19.578 20.781 9.023 1 98.75 115 HIS A CA 1
ATOM 893 C C . HIS A 1 115 ? 19.531 19.797 7.867 1 98.75 115 HIS A C 1
ATOM 895 O O . HIS A 1 115 ? 20.062 18.688 7.965 1 98.75 115 HIS A O 1
ATOM 901 N N . TYR A 1 116 ? 18.781 20.203 6.797 1 98.69 116 TYR A N 1
ATOM 902 C CA . TYR A 1 116 ? 18.594 19.219 5.734 1 98.69 116 TYR A CA 1
ATOM 903 C C . TYR A 1 116 ? 18.484 19.906 4.375 1 98.69 116 TYR A C 1
ATOM 905 O O . TYR A 1 116 ? 18.172 21.094 4.301 1 98.69 116 TYR A O 1
ATOM 913 N N . LYS A 1 117 ? 18.766 19.078 3.371 1 98.19 117 LYS A N 1
ATOM 914 C CA . LYS A 1 117 ? 18.641 19.484 1.972 1 98.19 117 LYS A CA 1
ATOM 915 C C . LYS A 1 117 ? 18.094 18.344 1.122 1 98.19 117 LYS A C 1
ATOM 917 O O . LYS A 1 117 ? 18.547 17.203 1.243 1 98.19 117 LYS A O 1
ATOM 922 N N . ILE A 1 118 ? 17.016 18.672 0.3 1 98.75 118 ILE A N 1
ATOM 923 C CA . ILE A 1 118 ? 16.484 17.656 -0.603 1 98.75 118 ILE A CA 1
ATOM 924 C C . ILE A 1 118 ? 17.281 17.672 -1.91 1 98.75 118 ILE A C 1
ATOM 926 O O . ILE A 1 118 ? 17.688 18.734 -2.391 1 98.75 118 ILE A O 1
ATOM 930 N N . VAL A 1 119 ? 17.547 16.516 -2.438 1 98.62 119 VAL A N 1
ATOM 931 C CA . VAL A 1 119 ? 18.297 16.344 -3.678 1 98.62 119 VAL A CA 1
ATOM 932 C C . VAL A 1 119 ? 17.547 15.367 -4.598 1 98.62 119 VAL A C 1
ATOM 934 O O . VAL A 1 119 ? 17.062 14.328 -4.148 1 98.62 119 VAL A O 1
ATOM 937 N N . SER A 1 120 ? 17.406 15.766 -5.859 1 98.38 120 SER A N 1
ATOM 938 C CA . SER A 1 120 ? 16.797 14.906 -6.859 1 98.38 120 SER A CA 1
ATOM 939 C C . SER A 1 120 ? 17.625 14.852 -8.141 1 98.38 120 SER A C 1
ATOM 941 O O . SER A 1 120 ? 18.094 15.883 -8.617 1 98.38 120 SER A O 1
ATOM 943 N N . ARG A 1 121 ? 17.797 13.703 -8.625 1 97.06 121 ARG A N 1
ATOM 944 C CA . ARG A 1 121 ? 18.453 13.469 -9.898 1 97.06 121 ARG A CA 1
ATOM 945 C C . ARG A 1 121 ? 17.469 12.922 -10.938 1 97.06 121 ARG A C 1
ATOM 947 O O . ARG A 1 121 ? 16.859 11.875 -10.727 1 97.06 121 ARG A O 1
ATOM 954 N N . GLU A 1 122 ? 17.422 13.617 -12.047 1 96.88 122 GLU A N 1
ATOM 955 C CA . GLU A 1 122 ? 16.469 13.289 -13.094 1 96.88 122 GLU A CA 1
ATOM 956 C C . GLU A 1 122 ? 16.75 11.906 -13.68 1 96.88 122 GLU A C 1
ATOM 958 O O . GLU A 1 122 ? 17.906 11.562 -13.945 1 96.88 122 GLU A O 1
ATOM 963 N N . ILE A 1 123 ? 15.734 11.133 -13.852 1 93.19 123 ILE A N 1
ATOM 964 C CA . ILE A 1 123 ? 15.82 9.898 -14.625 1 93.19 123 ILE A CA 1
ATOM 965 C C . ILE A 1 123 ? 15.297 10.141 -16.047 1 93.19 123 ILE A C 1
ATOM 967 O O . ILE A 1 123 ? 14.094 10.328 -16.25 1 93.19 123 ILE A O 1
ATOM 971 N N . LYS A 1 124 ? 16.141 10.094 -17.016 1 90.94 124 LYS A N 1
ATOM 972 C CA . LYS A 1 124 ? 15.773 10.398 -18.391 1 90.94 124 LYS A CA 1
ATOM 973 C C . LYS A 1 124 ? 15.25 9.156 -19.109 1 90.94 124 LYS A C 1
ATOM 975 O O . LYS A 1 124 ? 14.344 9.25 -19.938 1 90.94 124 LYS A O 1
ATOM 980 N N . ASP A 1 125 ? 15.906 8.094 -18.797 1 85.44 125 ASP A N 1
ATOM 981 C CA . ASP A 1 125 ? 15.539 6.848 -19.469 1 85.44 125 ASP A CA 1
ATOM 982 C C . ASP A 1 125 ? 15.805 5.641 -18.562 1 85.44 125 ASP A C 1
ATOM 984 O O . ASP A 1 125 ? 16.812 5.598 -17.859 1 85.44 125 ASP A O 1
ATOM 988 N N . PHE A 1 126 ? 14.828 4.812 -18.656 1 81.56 126 PHE A N 1
ATOM 989 C CA . PHE A 1 126 ? 14.906 3.584 -17.875 1 81.56 126 PHE A CA 1
ATOM 990 C C . PHE A 1 126 ? 14.922 2.363 -18.781 1 81.56 126 PHE A C 1
ATOM 992 O O . PHE A 1 126 ? 13.867 1.823 -19.125 1 81.56 126 PHE A O 1
ATOM 999 N N . GLN A 1 127 ? 16.141 1.973 -19.125 1 80.25 127 GLN A N 1
ATOM 1000 C CA . GLN A 1 127 ? 16.312 0.765 -19.922 1 80.25 127 GLN A CA 1
ATOM 1001 C C . GLN A 1 127 ? 16.656 -0.436 -19.047 1 80.25 127 GLN A C 1
ATOM 1003 O O . GLN A 1 127 ? 17.078 -0.274 -17.891 1 80.25 127 GLN A O 1
ATOM 1008 N N . PRO A 1 128 ? 16.484 -1.624 -19.547 1 76.06 128 PRO A N 1
ATOM 1009 C CA . PRO A 1 128 ? 16.703 -2.832 -18.734 1 76.06 128 PRO A CA 1
ATOM 1010 C C . PRO A 1 128 ? 18.125 -2.947 -18.219 1 76.06 128 PRO A C 1
ATOM 1012 O O . PRO A 1 128 ? 18.344 -3.453 -17.109 1 76.06 128 PRO A O 1
ATOM 1015 N N . TYR A 1 129 ? 18.984 -2.467 -18.922 1 79.38 129 TYR A N 1
ATOM 1016 C CA . TYR A 1 129 ? 20.359 -2.678 -18.516 1 79.38 129 TYR A CA 1
ATOM 1017 C C . TYR A 1 129 ? 21.125 -1.358 -18.453 1 79.38 129 TYR A C 1
ATOM 1019 O O . TYR A 1 129 ? 22.359 -1.344 -18.422 1 79.38 129 TYR A O 1
ATOM 1027 N N . LYS A 1 130 ? 20.281 -0.293 -18.516 1 80.44 130 LYS A N 1
ATOM 1028 C CA . LYS A 1 130 ? 20.906 1.026 -18.469 1 80.44 130 LYS A CA 1
ATOM 1029 C C . LYS A 1 130 ? 19.906 2.086 -18 1 80.44 130 LYS A C 1
ATOM 1031 O O . LYS A 1 130 ? 18.828 2.23 -18.594 1 80.44 130 LYS A O 1
ATOM 1036 N N . LEU A 1 131 ? 20.266 2.684 -16.969 1 85.25 131 LEU A N 1
ATOM 1037 C CA . LEU A 1 131 ? 19.531 3.865 -16.531 1 85.25 131 LEU A CA 1
ATOM 1038 C C . LEU A 1 131 ? 20.312 5.137 -16.844 1 85.25 131 LEU A C 1
ATOM 1040 O O . LEU A 1 131 ? 21.516 5.219 -16.578 1 85.25 131 LEU A O 1
ATOM 1044 N N . THR A 1 132 ? 19.609 6.062 -17.5 1 88.88 132 THR A N 1
ATOM 1045 C CA . THR A 1 132 ? 20.25 7.324 -17.859 1 88.88 132 THR A CA 1
ATOM 1046 C C . THR A 1 132 ? 19.734 8.461 -16.984 1 88.88 132 THR A C 1
ATOM 1048 O O . THR A 1 132 ? 18.531 8.695 -16.891 1 88.88 132 THR A O 1
ATOM 1051 N N . TYR A 1 133 ? 20.672 9.117 -16.422 1 92.62 133 TYR A N 1
ATOM 1052 C CA . TYR A 1 133 ? 20.344 10.242 -15.562 1 92.62 133 TYR A CA 1
ATOM 1053 C C . TYR A 1 133 ? 20.5 11.562 -16.297 1 92.62 133 TYR A C 1
ATOM 1055 O O . TYR A 1 133 ? 21.234 11.648 -17.281 1 92.62 133 TYR A O 1
ATOM 1063 N N . GLY A 1 134 ? 19.672 12.477 -15.859 1 94.44 134 GLY A N 1
ATOM 1064 C CA . GLY A 1 134 ? 19.828 13.859 -16.266 1 94.44 134 GLY A CA 1
ATOM 1065 C C . GLY A 1 134 ? 20.438 14.734 -15.18 1 94.44 134 GLY A C 1
ATOM 1066 O O . GLY A 1 134 ? 21.406 14.344 -14.539 1 94.44 134 GLY A O 1
ATOM 1067 N N . ASP A 1 135 ? 19.906 15.906 -15.055 1 96.06 135 ASP A N 1
ATOM 1068 C CA . ASP A 1 135 ? 20.406 16.906 -14.117 1 96.06 135 ASP A CA 1
ATOM 1069 C C . ASP A 1 135 ? 20.141 16.484 -12.672 1 96.06 135 ASP A C 1
ATOM 1071 O O . ASP A 1 135 ? 19.172 15.797 -12.391 1 96.06 135 ASP A O 1
ATOM 1075 N N . THR A 1 136 ? 21.016 16.891 -11.844 1 97.44 136 THR A N 1
ATOM 1076 C CA . THR A 1 136 ? 20.812 16.812 -10.398 1 97.44 136 THR A CA 1
ATOM 1077 C C . THR A 1 136 ? 20.5 18.188 -9.828 1 97.44 136 THR A C 1
ATOM 1079 O O . THR A 1 136 ? 21.203 19.156 -10.109 1 97.44 136 THR A O 1
ATOM 1082 N N . ILE A 1 137 ? 19.438 18.234 -9.07 1 97.62 137 ILE A N 1
ATOM 1083 C CA . ILE A 1 137 ? 19.078 19.516 -8.469 1 97.62 137 ILE A CA 1
ATOM 1084 C C . ILE A 1 137 ? 18.969 19.359 -6.953 1 97.62 137 ILE A C 1
ATOM 1086 O O . ILE A 1 137 ? 18.688 18.266 -6.453 1 97.62 137 ILE A O 1
ATOM 1090 N N . SER A 1 138 ? 19.219 20.422 -6.258 1 95.56 138 SER A N 1
ATOM 1091 C CA . SER A 1 138 ? 19.062 20.469 -4.809 1 95.56 138 SER A CA 1
ATOM 1092 C C . SER A 1 138 ? 18.406 21.781 -4.375 1 95.56 138 SER A C 1
ATOM 1094 O O . SER A 1 138 ? 18.531 22.797 -5.059 1 95.56 138 SER A O 1
ATOM 1096 N N . ALA A 1 139 ? 17.625 21.688 -3.316 1 94.06 139 ALA A N 1
ATOM 1097 C CA . ALA A 1 139 ? 17.062 22.906 -2.725 1 94.06 139 ALA A CA 1
ATOM 1098 C C . ALA A 1 139 ? 17.984 23.484 -1.67 1 94.06 139 ALA A C 1
ATOM 1100 O O . ALA A 1 139 ? 19.078 22.953 -1.416 1 94.06 139 ALA A O 1
ATOM 1101 N N . THR A 1 140 ? 17.609 24.641 -1.161 1 95.19 140 THR A N 1
ATOM 1102 C CA . THR A 1 140 ? 18.375 25.297 -0.104 1 95.19 140 THR A CA 1
ATOM 1103 C C . THR A 1 140 ? 18.328 24.469 1.181 1 95.19 140 THR A C 1
ATOM 1105 O O . THR A 1 140 ? 17.406 23.688 1.393 1 95.19 140 THR A O 1
ATOM 1108 N N . THR A 1 141 ? 19.359 24.672 1.944 1 97.94 141 THR A N 1
ATOM 1109 C CA . THR A 1 141 ? 19.391 24 3.242 1 97.94 141 THR A CA 1
ATOM 1110 C C . THR A 1 141 ? 18.359 24.609 4.184 1 97.94 141 THR A C 1
ATOM 1112 O O . THR A 1 141 ? 18.297 25.844 4.348 1 97.94 141 THR A O 1
ATOM 1115 N N . GLU A 1 142 ? 17.516 23.797 4.727 1 98.19 142 GLU A N 1
ATOM 1116 C CA . GLU A 1 142 ? 16.5 24.156 5.707 1 98.19 142 GLU A CA 1
ATOM 1117 C C . GLU A 1 142 ? 16.766 23.5 7.059 1 98.19 142 GLU A C 1
ATOM 1119 O O . GLU A 1 142 ? 17.734 22.75 7.207 1 98.19 142 GLU A O 1
ATOM 1124 N N . SER A 1 143 ? 15.953 23.859 8.023 1 98.25 143 SER A N 1
ATOM 1125 C CA . SER A 1 143 ? 16.125 23.25 9.336 1 98.25 143 SER A CA 1
ATOM 1126 C C . SER A 1 143 ? 14.789 23 10.016 1 98.25 143 SER A C 1
ATOM 1128 O O . SER A 1 143 ? 13.789 23.641 9.688 1 98.25 143 SER A O 1
ATOM 1130 N N . PHE A 1 144 ? 14.797 22.047 10.867 1 97.88 144 PHE A N 1
ATOM 1131 C CA . PHE A 1 144 ? 13.648 21.766 11.711 1 97.88 144 PHE A CA 1
ATOM 1132 C C . PHE A 1 144 ? 14.086 21.281 13.086 1 97.88 144 PHE A C 1
ATOM 1134 O O . PHE A 1 144 ? 15.211 20.781 13.25 1 97.88 144 PHE A O 1
ATOM 1141 N N . LEU A 1 145 ? 13.203 21.5 14.031 1 96.75 145 LEU A N 1
ATOM 1142 C CA . LEU A 1 145 ? 13.398 20.953 15.375 1 96.75 145 LEU A CA 1
ATOM 1143 C C . LEU A 1 145 ? 12.664 19.641 15.547 1 96.75 145 LEU A C 1
ATOM 1145 O O . LEU A 1 145 ? 11.445 19.578 15.367 1 96.75 145 LEU A O 1
ATOM 1149 N N . ASN A 1 146 ? 13.414 18.531 15.805 1 97.06 146 ASN A N 1
ATOM 1150 C CA . ASN A 1 146 ? 12.742 17.297 16.219 1 97.06 146 ASN A CA 1
ATOM 1151 C C . ASN A 1 146 ? 12.227 17.406 17.656 1 97.06 146 ASN A C 1
ATOM 1153 O O . ASN A 1 146 ? 13.008 17.484 18.594 1 97.06 146 ASN A O 1
ATOM 1157 N N . SER A 1 147 ? 10.984 17.312 17.781 1 95.69 147 SER A N 1
ATOM 1158 C CA . SER A 1 147 ? 10.383 17.531 19.094 1 95.69 147 SER A CA 1
ATOM 1159 C C . SER A 1 147 ? 10.781 16.422 20.078 1 95.69 147 SER A C 1
ATOM 1161 O O . SER A 1 147 ? 10.93 15.266 19.688 1 95.69 147 SER A O 1
ATOM 1163 N N . ASP A 1 148 ? 10.992 16.859 21.281 1 95.94 148 ASP A N 1
ATOM 1164 C CA . ASP A 1 148 ? 11.07 15.875 22.344 1 95.94 148 ASP A CA 1
ATOM 1165 C C . ASP A 1 148 ? 9.688 15.336 22.703 1 95.94 148 ASP A C 1
ATOM 1167 O O . ASP A 1 148 ? 8.844 16.062 23.219 1 95.94 148 ASP A O 1
ATOM 1171 N N . VAL A 1 149 ? 9.523 14.086 22.516 1 94.62 149 VAL A N 1
ATOM 1172 C CA . VAL A 1 149 ? 8.211 13.469 22.719 1 94.62 149 VAL A CA 1
ATOM 1173 C C . VAL A 1 149 ? 7.812 13.586 24.188 1 94.62 149 VAL A C 1
ATOM 1175 O O . VAL A 1 149 ? 6.625 13.547 24.516 1 94.62 149 VAL A O 1
ATOM 1178 N N . ALA A 1 150 ? 8.773 13.781 25.031 1 95.5 150 ALA A N 1
ATOM 1179 C CA . ALA A 1 150 ? 8.508 13.844 26.469 1 95.5 150 ALA A CA 1
ATOM 1180 C C . ALA A 1 150 ? 8.461 15.289 26.953 1 95.5 150 ALA A C 1
ATOM 1182 O O . ALA A 1 150 ? 8.523 15.547 28.156 1 95.5 150 ALA A O 1
ATOM 1183 N N . LYS A 1 151 ? 8.352 16.234 26.078 1 96.75 151 LYS A N 1
ATOM 1184 C CA . LYS A 1 151 ? 8.328 17.641 26.484 1 96.75 151 LYS A CA 1
ATOM 1185 C C . LYS A 1 151 ? 7.105 17.938 27.359 1 96.75 151 LYS A C 1
ATOM 1187 O O . LYS A 1 151 ? 6.133 17.188 27.344 1 96.75 151 LYS A O 1
ATOM 1192 N N . ASP A 1 152 ? 7.148 19.094 28 1 97.25 152 ASP A N 1
ATOM 1193 C CA . ASP A 1 152 ? 6.129 19.391 29.016 1 97.25 152 ASP A CA 1
ATOM 1194 C C . ASP A 1 152 ? 5.031 20.281 28.438 1 97.25 152 ASP A C 1
ATOM 1196 O O . ASP A 1 152 ? 3.949 20.391 29.016 1 97.25 152 ASP A O 1
ATOM 1200 N N . VAL A 1 153 ? 5.383 20.969 27.375 1 97.88 153 VAL A N 1
ATOM 1201 C CA . VAL A 1 153 ? 4.438 21.906 26.781 1 97.88 153 VAL A CA 1
ATOM 1202 C C . VAL A 1 153 ? 4.289 21.609 25.281 1 97.88 153 VAL A C 1
ATOM 1204 O O . VAL A 1 153 ? 5.285 21.438 24.578 1 97.88 153 VAL A O 1
ATOM 1207 N N . VAL A 1 154 ? 3.059 21.516 24.875 1 98.12 154 VAL A N 1
ATOM 1208 C CA . VAL A 1 154 ? 2.744 21.344 23.453 1 98.12 154 VAL A CA 1
ATOM 1209 C C . VAL A 1 154 ? 1.913 22.516 22.953 1 98.12 154 VAL A C 1
ATOM 1211 O O . VAL A 1 154 ? 0.991 22.969 23.641 1 98.12 154 VAL A O 1
ATOM 1214 N N . SER A 1 155 ? 2.258 23.062 21.828 1 98.31 155 SER A N 1
ATOM 1215 C CA . SER A 1 155 ? 1.493 24.141 21.219 1 98.31 155 SER A CA 1
ATOM 1216 C C . SER A 1 155 ? 1.3 23.906 19.734 1 98.31 155 SER A C 1
ATOM 1218 O O . SER A 1 155 ? 2.242 23.531 19.031 1 98.31 155 SER A O 1
ATOM 1220 N N . PHE A 1 156 ? 0.102 24.062 19.25 1 98.56 156 PHE A N 1
ATOM 1221 C CA . PHE A 1 156 ? -0.184 23.875 17.828 1 98.56 156 PHE A CA 1
ATOM 1222 C C . PHE A 1 156 ? -1.372 24.734 17.391 1 98.56 156 PHE A C 1
ATOM 1224 O O . PHE A 1 156 ? -2.053 25.328 18.234 1 98.56 156 PHE A O 1
ATOM 1231 N N . LEU A 1 157 ? -1.52 24.938 16.109 1 98.81 157 LEU A N 1
ATOM 1232 C CA . LEU A 1 157 ? -2.613 25.688 15.484 1 98.81 157 LEU A CA 1
ATOM 1233 C C . LEU A 1 157 ? -3.508 24.75 14.672 1 98.81 157 LEU A C 1
ATOM 1235 O O . LEU A 1 157 ? -3.031 23.781 14.094 1 98.81 157 LEU A O 1
ATOM 1239 N N . MET A 1 158 ? -4.738 25.047 14.633 1 98.81 158 MET A N 1
ATOM 1240 C CA . MET A 1 158 ? -5.668 24.328 13.766 1 98.81 158 MET A CA 1
ATOM 1241 C C . MET A 1 158 ? -6.273 25.266 12.719 1 98.81 158 MET A C 1
ATOM 1243 O O . MET A 1 158 ? -6.77 26.344 13.062 1 98.81 158 MET A O 1
ATOM 1247 N N . LEU A 1 159 ? -6.168 24.906 11.523 1 98.5 159 LEU A N 1
ATOM 1248 C CA . LEU A 1 159 ? -6.926 25.453 10.398 1 98.5 159 LEU A CA 1
ATOM 1249 C C . LEU A 1 159 ? -7.938 24.438 9.883 1 98.5 159 LEU A C 1
ATOM 1251 O O . LEU A 1 159 ? -7.676 23.234 9.914 1 98.5 159 LEU A O 1
ATOM 1255 N N . ASN A 1 160 ? -9.062 24.906 9.469 1 98.56 160 ASN A N 1
ATOM 1256 C CA . ASN A 1 160 ? -10.078 24.016 8.906 1 98.56 160 ASN A CA 1
ATOM 1257 C C . ASN A 1 160 ? -10.906 24.719 7.84 1 98.56 160 ASN A C 1
ATOM 1259 O O . ASN A 1 160 ? -10.977 25.953 7.809 1 98.56 160 ASN A O 1
ATOM 1263 N N . ASP A 1 161 ? -11.477 24.031 6.965 1 98.56 161 ASP A N 1
ATOM 1264 C CA . ASP A 1 161 ? -12.5 24.469 6.02 1 98.56 161 ASP A CA 1
ATOM 1265 C C . ASP A 1 161 ? -12.016 25.641 5.18 1 98.56 161 ASP A C 1
ATOM 1267 O O . ASP A 1 161 ? -12.695 26.672 5.078 1 98.56 161 ASP A O 1
ATOM 1271 N N . ILE A 1 162 ? -10.875 25.359 4.57 1 98.5 162 ILE A N 1
ATOM 1272 C CA . ILE A 1 162 ? -10.273 26.359 3.705 1 98.5 162 ILE A CA 1
ATOM 1273 C C . ILE A 1 162 ? -11.039 26.438 2.387 1 98.5 162 ILE A C 1
ATOM 1275 O O . ILE A 1 162 ? -11.188 27.516 1.812 1 98.5 162 ILE A O 1
ATOM 1279 N N . HIS A 1 163 ? -11.406 25.359 1.797 1 98.25 163 HIS A N 1
ATOM 1280 C CA . HIS A 1 163 ? -12.266 25.25 0.624 1 98.25 163 HIS A CA 1
ATOM 1281 C C . HIS A 1 163 ? -11.648 25.969 -0.575 1 98.25 163 HIS A C 1
ATOM 1283 O O . HIS A 1 163 ? -12.297 26.812 -1.193 1 98.25 163 HIS A O 1
ATOM 1289 N N . ASP A 1 164 ? -10.477 25.562 -0.959 1 98.19 164 ASP A N 1
ATOM 1290 C CA . ASP A 1 164 ? -9.781 26 -2.16 1 98.19 164 ASP A CA 1
ATOM 1291 C C . ASP A 1 164 ? -9.547 27.516 -2.139 1 98.19 164 ASP A C 1
ATOM 1293 O O . ASP A 1 164 ? -9.633 28.172 -3.174 1 98.19 164 ASP A O 1
ATOM 1297 N N . ARG A 1 165 ? -9.367 28.047 -0.968 1 98.31 165 ARG A N 1
ATOM 1298 C CA . ARG A 1 165 ? -8.969 29.438 -0.786 1 98.31 165 ARG A CA 1
ATOM 1299 C C . ARG A 1 165 ? -7.578 29.531 -0.162 1 98.31 165 ARG A C 1
ATOM 1301 O O . ARG A 1 165 ? -7.441 29.922 1 1 98.31 165 ARG A O 1
ATOM 1308 N N . PRO A 1 166 ? -6.617 29.297 -0.99 1 97.88 166 PRO A N 1
ATOM 1309 C CA . PRO A 1 166 ? -5.262 29.109 -0.463 1 97.88 166 PRO A CA 1
ATOM 1310 C C . PRO A 1 166 ? -4.734 30.359 0.252 1 97.88 166 PRO A C 1
ATOM 1312 O O . PRO A 1 166 ? -3.895 30.25 1.15 1 97.88 166 PRO A O 1
ATOM 1315 N N . LYS A 1 167 ? -5.148 31.562 -0.039 1 97.38 167 LYS A N 1
ATOM 1316 C CA . LYS A 1 167 ? -4.707 32.781 0.622 1 97.38 167 LYS A CA 1
ATOM 1317 C C . LYS A 1 167 ? -5.109 32.812 2.094 1 97.38 167 LYS A C 1
ATOM 1319 O O . LYS A 1 167 ? -4.523 33.531 2.9 1 97.38 167 LYS A O 1
ATOM 1324 N N . SER A 1 168 ? -6.168 32 2.41 1 98.06 168 SER A N 1
ATOM 1325 C CA . SER A 1 168 ? -6.633 31.891 3.789 1 98.06 168 SER A CA 1
ATOM 1326 C C . SER A 1 168 ? -5.551 31.328 4.699 1 98.06 168 SER A C 1
ATOM 1328 O O . SER A 1 168 ? -5.473 31.688 5.879 1 98.06 168 SER A O 1
ATOM 1330 N N . ILE A 1 169 ? -4.699 30.484 4.145 1 98.31 169 ILE A N 1
ATOM 1331 C CA . ILE A 1 169 ? -3.682 29.812 4.945 1 98.31 169 ILE A CA 1
ATOM 1332 C C . ILE A 1 169 ? -2.693 30.844 5.496 1 98.31 169 ILE A C 1
ATOM 1334 O O . ILE A 1 169 ? -2.537 30.969 6.711 1 98.31 169 ILE A O 1
ATOM 1338 N N . ALA A 1 170 ? -2.133 31.641 4.637 1 97.75 170 ALA A N 1
ATOM 1339 C CA . ALA A 1 170 ? -1.174 32.656 5.066 1 97.75 170 ALA A CA 1
ATOM 1340 C C . ALA A 1 170 ? -1.842 33.688 5.953 1 97.75 170 ALA A C 1
ATOM 1342 O O . ALA A 1 170 ? -1.278 34.125 6.969 1 97.75 170 ALA A O 1
ATOM 1343 N N . HIS A 1 171 ? -3.01 34.094 5.594 1 98.19 171 HIS A N 1
ATOM 1344 C CA . HIS A 1 171 ? -3.719 35.125 6.348 1 98.19 171 HIS A CA 1
ATOM 1345 C C . HIS A 1 171 ? -3.973 34.688 7.781 1 98.19 171 HIS A C 1
ATOM 1347 O O . HIS A 1 171 ? -3.713 35.438 8.727 1 98.19 171 HIS A O 1
ATOM 1353 N N . LEU A 1 172 ? -4.477 33.531 7.965 1 98.56 172 LEU A N 1
ATOM 1354 C CA . LEU A 1 172 ? -4.809 33.031 9.297 1 98.56 172 LEU A CA 1
ATOM 1355 C C . LEU A 1 172 ? -3.543 32.781 10.117 1 98.56 172 LEU A C 1
ATOM 1357 O O . LEU A 1 172 ? -3.494 33.125 11.297 1 98.56 172 LEU A O 1
ATOM 1361 N N . LEU A 1 173 ? -2.553 32.25 9.477 1 98.31 173 LEU A N 1
ATOM 1362 C CA . LEU A 1 173 ? -1.322 31.984 10.203 1 98.31 173 LEU A CA 1
ATOM 1363 C C . LEU A 1 173 ? -0.615 33.281 10.602 1 98.31 173 LEU A C 1
ATOM 1365 O O . LEU A 1 173 ? 0.107 33.312 11.602 1 98.31 173 LEU A O 1
ATOM 1369 N N . ASP A 1 174 ? -0.819 34.344 9.875 1 98.06 174 ASP A N 1
ATOM 1370 C CA . ASP A 1 174 ? -0.257 35.625 10.211 1 98.06 174 ASP A CA 1
ATOM 1371 C C . ASP A 1 174 ? -0.792 36.125 11.547 1 98.06 174 ASP A C 1
ATOM 1373 O O . ASP A 1 174 ? -0.146 36.938 12.219 1 98.06 174 ASP A O 1
ATOM 1377 N N . LEU A 1 175 ? -1.934 35.688 11.922 1 98.06 175 LEU A N 1
ATOM 1378 C CA . LEU A 1 175 ? -2.535 36.062 13.188 1 98.06 175 LEU A CA 1
ATOM 1379 C C . LEU A 1 175 ? -1.756 35.5 14.367 1 98.06 175 LEU A C 1
ATOM 1381 O O . LEU A 1 175 ? -1.983 35.906 15.516 1 98.06 175 LEU A O 1
ATOM 1385 N N . ASP A 1 176 ? -0.893 34.562 14.086 1 97.5 176 ASP A N 1
ATOM 1386 C CA . ASP A 1 176 ? -0.056 33.938 15.109 1 97.5 176 ASP A CA 1
ATOM 1387 C C . ASP A 1 176 ? 1.426 34.156 14.812 1 97.5 176 ASP A C 1
ATOM 1389 O O . ASP A 1 176 ? 2.277 33.406 15.289 1 97.5 176 ASP A O 1
ATOM 1393 N N . LYS A 1 177 ? 1.762 35.094 13.984 1 92.25 177 LYS A N 1
ATOM 1394 C CA . LYS A 1 177 ? 3.125 35.344 13.523 1 92.25 177 LYS A CA 1
ATOM 1395 C C . LYS A 1 177 ? 4.062 35.594 14.703 1 92.25 177 LYS A C 1
ATOM 1397 O O . LYS A 1 177 ? 3.707 36.281 15.648 1 92.25 177 LYS A O 1
ATOM 1402 N N . GLY A 1 178 ? 5.258 35.031 14.633 1 90.38 178 GLY A N 1
ATOM 1403 C CA . GLY A 1 178 ? 6.262 35.219 15.672 1 90.38 178 GLY A CA 1
ATOM 1404 C C . GLY A 1 178 ? 6.266 34.125 16.719 1 90.38 178 GLY A C 1
ATOM 1405 O O . GLY A 1 178 ? 7.23 33.969 17.469 1 90.38 178 GLY A O 1
ATOM 1406 N N . ASN A 1 179 ? 5.211 33.344 16.781 1 93.19 179 ASN A N 1
ATOM 1407 C CA . ASN A 1 179 ? 5.141 32.219 17.734 1 93.19 179 ASN A CA 1
ATOM 1408 C C . ASN A 1 179 ? 5.621 30.922 17.109 1 93.19 179 ASN A C 1
ATOM 1410 O O . ASN A 1 179 ? 5.355 30.656 15.93 1 93.19 179 ASN A O 1
ATOM 1414 N N . LYS A 1 180 ? 6.383 30.25 17.906 1 92.69 180 LYS A N 1
ATOM 1415 C CA . LYS A 1 180 ? 6.805 28.922 17.469 1 92.69 180 LYS A CA 1
ATOM 1416 C C . LYS A 1 180 ? 5.793 27.859 17.891 1 92.69 180 LYS A C 1
ATOM 1418 O O . LYS A 1 180 ? 5.332 27.844 19.031 1 92.69 180 LYS A O 1
ATOM 1423 N N . ARG A 1 181 ? 5.395 27.078 16.984 1 97.69 181 ARG A N 1
ATOM 1424 C CA . ARG A 1 181 ? 4.438 26 17.234 1 97.69 181 ARG A CA 1
ATOM 1425 C C . ARG A 1 181 ? 5.051 24.656 16.906 1 97.69 181 ARG A C 1
ATOM 1427 O O . ARG A 1 181 ? 5.938 24.547 16.047 1 97.69 181 ARG A O 1
ATOM 1434 N N . ASP A 1 182 ? 4.613 23.641 17.578 1 97.75 182 ASP A N 1
ATOM 1435 C CA . ASP A 1 182 ? 5.113 22.281 17.359 1 97.75 182 ASP A CA 1
ATOM 1436 C C . ASP A 1 182 ? 4.645 21.75 16 1 97.75 182 ASP A C 1
ATOM 1438 O O . ASP A 1 182 ? 5.383 21.031 15.328 1 97.75 182 ASP A O 1
ATOM 1442 N N . PHE A 1 183 ? 3.391 22.047 15.641 1 98.12 183 PHE A N 1
ATOM 1443 C CA . PHE A 1 183 ? 2.863 21.641 14.344 1 98.12 183 PHE A CA 1
ATOM 1444 C C . PHE A 1 183 ? 1.627 22.453 13.984 1 98.12 183 PHE A C 1
ATOM 1446 O O . PHE A 1 183 ? 1.085 23.188 14.82 1 98.12 183 PHE A O 1
ATOM 1453 N N . ILE A 1 184 ? 1.311 22.438 12.711 1 98.44 184 ILE A N 1
ATOM 1454 C CA . ILE A 1 184 ? 0.058 22.984 12.195 1 98.44 184 ILE A CA 1
ATOM 1455 C C . ILE A 1 184 ? -0.896 21.844 11.844 1 98.44 184 ILE A C 1
ATOM 1457 O O . ILE A 1 184 ? -0.494 20.859 11.219 1 98.44 184 ILE A O 1
ATOM 1461 N N . PHE A 1 185 ? -2.096 21.938 12.328 1 98.31 185 PHE A N 1
ATOM 1462 C CA . PHE A 1 185 ? -3.086 20.891 12.078 1 98.31 185 PHE A CA 1
ATOM 1463 C C . PHE A 1 185 ? -4.137 21.375 11.086 1 98.31 185 PHE A C 1
ATOM 1465 O O . PHE A 1 185 ? -4.863 22.328 11.359 1 98.31 185 PHE A O 1
ATOM 1472 N N . PHE A 1 186 ? -4.199 20.703 9.938 1 98.25 186 PHE A N 1
ATOM 1473 C CA . PHE A 1 186 ? -5.27 20.938 8.977 1 98.25 186 PHE A CA 1
ATOM 1474 C C . PHE A 1 186 ? -6.426 19.969 9.203 1 98.25 186 PHE A C 1
ATOM 1476 O O . PHE A 1 186 ? -6.309 18.781 8.906 1 98.25 186 PHE A O 1
ATOM 1483 N N . ASN A 1 187 ? -7.531 20.547 9.578 1 98.38 187 ASN A N 1
ATOM 1484 C CA . ASN A 1 187 ? -8.648 19.688 9.977 1 98.38 187 ASN A CA 1
ATOM 1485 C C . ASN A 1 187 ? -9.719 19.625 8.891 1 98.38 187 ASN A C 1
ATOM 1487 O O . ASN A 1 187 ? -10.852 20.094 9.102 1 98.38 187 ASN A O 1
ATOM 1491 N N . GLY A 1 188 ? -9.367 19.219 7.77 1 97.88 188 GLY A N 1
ATOM 1492 C CA . GLY A 1 188 ? -10.266 18.766 6.719 1 97.88 188 GLY A CA 1
ATOM 1493 C C . GLY A 1 188 ? -10.867 19.906 5.914 1 97.88 188 GLY A C 1
ATOM 1494 O O . GLY A 1 188 ? -10.781 21.078 6.316 1 97.88 188 GLY A O 1
ATOM 1495 N N . ASP A 1 189 ? -11.406 19.625 4.758 1 98.25 189 ASP A N 1
ATOM 1496 C CA . ASP A 1 189 ? -12.086 20.484 3.805 1 98.25 189 ASP A CA 1
ATOM 1497 C C . ASP A 1 189 ? -11.188 21.641 3.367 1 98.25 189 ASP A C 1
ATOM 1499 O O . ASP A 1 189 ? -11.609 22.797 3.363 1 98.25 189 ASP A O 1
ATOM 1503 N N . VAL A 1 190 ? -10 21.281 3.096 1 98.31 190 VAL A N 1
ATOM 1504 C CA . VAL A 1 190 ? -9.109 22.25 2.473 1 98.31 190 VAL A CA 1
ATOM 1505 C C . VAL A 1 190 ? -9.547 22.516 1.036 1 98.31 190 VAL A C 1
ATOM 1507 O O . VAL A 1 190 ? -9.383 23.625 0.522 1 98.31 190 VAL A O 1
ATOM 1510 N N . PHE A 1 191 ? -10.188 21.516 0.456 1 97.88 191 PHE A N 1
ATOM 1511 C CA . PHE A 1 191 ? -10.641 21.578 -0.93 1 97.88 191 PHE A CA 1
ATOM 1512 C C . PHE A 1 191 ? -12.156 21.469 -1.008 1 97.88 191 PHE A C 1
ATOM 1514 O O . PHE A 1 191 ? -12.797 20.969 -0.081 1 97.88 191 PHE A O 1
ATOM 1521 N N . ASP A 1 192 ? -12.672 21.969 -2.156 1 96.56 192 ASP A N 1
ATOM 1522 C CA . ASP A 1 192 ? -14.094 21.75 -2.424 1 96.56 192 ASP A CA 1
ATOM 1523 C C . ASP A 1 192 ? -14.359 20.328 -2.912 1 96.56 192 ASP A C 1
ATOM 1525 O O . ASP A 1 192 ? -15.43 19.781 -2.666 1 96.56 192 ASP A O 1
ATOM 1529 N N . TYR A 1 193 ? -13.586 19.859 -3.621 1 94.25 193 TYR A N 1
ATOM 1530 C CA . TYR A 1 193 ? -13.469 18.484 -4.098 1 94.25 193 TYR A CA 1
ATOM 1531 C C . TYR A 1 193 ? -12.133 18.25 -4.785 1 94.25 193 TYR A C 1
ATOM 1533 O O . TYR A 1 193 ? -11.43 19.203 -5.129 1 94.25 193 TYR A O 1
ATOM 1541 N N . GLN A 1 194 ? -11.781 17.016 -4.984 1 94.12 194 GLN A N 1
ATOM 1542 C CA . GLN A 1 194 ? -10.469 16.703 -5.555 1 94.12 194 GLN A CA 1
ATOM 1543 C C . GLN A 1 194 ? -10.539 16.641 -7.078 1 94.12 194 GLN A C 1
ATOM 1545 O O . GLN A 1 194 ? -11.273 15.812 -7.633 1 94.12 194 GLN A O 1
ATOM 1550 N N . THR A 1 195 ? -9.688 17.453 -7.703 1 94.56 195 THR A N 1
ATOM 1551 C CA . THR A 1 195 ? -9.75 17.516 -9.156 1 94.56 195 THR A CA 1
ATOM 1552 C C . THR A 1 195 ? -8.484 16.938 -9.781 1 94.56 195 THR A C 1
ATOM 1554 O O . THR A 1 195 ? -8.555 16.156 -10.727 1 94.56 195 THR A O 1
ATOM 1557 N N . ASP A 1 196 ? -7.344 17.406 -9.297 1 95.88 196 ASP A N 1
ATOM 1558 C CA . ASP A 1 196 ? -6.086 16.969 -9.883 1 95.88 196 ASP A CA 1
ATOM 1559 C C . ASP A 1 196 ? -4.902 17.359 -9 1 95.88 196 ASP A C 1
ATOM 1561 O O . ASP A 1 196 ? -5.086 17.938 -7.93 1 95.88 196 ASP A O 1
ATOM 1565 N N . GLU A 1 197 ? -3.715 17.031 -9.414 1 97.56 197 GLU A N 1
ATOM 1566 C CA . GLU A 1 197 ? -2.486 17.312 -8.68 1 97.56 197 GLU A CA 1
ATOM 1567 C C . GLU A 1 197 ? -2.266 18.812 -8.539 1 97.56 197 GLU A C 1
ATOM 1569 O O . GLU A 1 197 ? -1.857 19.297 -7.477 1 97.56 197 GLU A O 1
ATOM 1574 N N . LYS A 1 198 ? -2.467 19.531 -9.625 1 98.12 198 LYS A N 1
ATOM 1575 C CA . LYS A 1 198 ? -2.234 20.969 -9.609 1 98.12 198 LYS A CA 1
ATOM 1576 C C . LYS A 1 198 ? -3.033 21.656 -8.5 1 98.12 198 LYS A C 1
ATOM 1578 O O . LYS A 1 198 ? -2.543 22.578 -7.848 1 98.12 198 LYS A O 1
ATOM 1583 N N . GLN A 1 199 ? -4.246 21.172 -8.305 1 98.25 199 GLN A N 1
ATOM 1584 C CA . GLN A 1 199 ? -5.082 21.719 -7.238 1 98.25 199 GLN A CA 1
ATOM 1585 C C . GLN A 1 199 ? -4.445 21.5 -5.867 1 98.25 199 GLN A C 1
ATOM 1587 O O . GLN A 1 199 ? -4.371 22.422 -5.055 1 98.25 199 GLN A O 1
ATOM 1592 N N . ILE A 1 200 ? -3.988 20.328 -5.645 1 98.38 200 ILE A N 1
ATOM 1593 C CA . ILE A 1 200 ? -3.383 19.969 -4.363 1 98.38 200 ILE A CA 1
ATOM 1594 C C . ILE A 1 200 ? -2.156 20.844 -4.121 1 98.38 200 ILE A C 1
ATOM 1596 O O . ILE A 1 200 ? -1.979 21.391 -3.025 1 98.38 200 ILE A O 1
ATOM 1600 N N . ILE A 1 201 ? -1.361 21.047 -5.156 1 98.62 201 ILE A N 1
ATOM 1601 C CA . ILE A 1 201 ? -0.131 21.812 -5.062 1 98.62 201 ILE A CA 1
ATOM 1602 C C . ILE A 1 201 ? -0.467 23.297 -4.832 1 98.62 201 ILE A C 1
ATOM 1604 O O . ILE A 1 201 ? -0.013 23.891 -3.857 1 98.62 201 ILE A O 1
ATOM 1608 N N . ASP A 1 202 ? -1.341 23.828 -5.625 1 98.69 202 ASP A N 1
ATOM 1609 C CA . ASP A 1 202 ? -1.594 25.266 -5.645 1 98.69 202 ASP A CA 1
ATOM 1610 C C . ASP A 1 202 ? -2.43 25.688 -4.438 1 98.69 202 ASP A C 1
ATOM 1612 O O . ASP A 1 202 ? -2.277 26.812 -3.934 1 98.69 202 ASP A O 1
ATOM 1616 N N . HIS A 1 203 ? -3.242 24.812 -3.992 1 98.56 203 HIS A N 1
ATOM 1617 C CA . HIS A 1 203 ? -4.23 25.266 -3.02 1 98.56 203 HIS A CA 1
ATOM 1618 C C . HIS A 1 203 ? -3.855 24.812 -1.607 1 98.56 203 HIS A C 1
ATOM 1620 O O . HIS A 1 203 ? -4.48 25.25 -0.633 1 98.56 203 HIS A O 1
ATOM 1626 N N . MET A 1 204 ? -2.881 24.031 -1.477 1 98.56 204 MET A N 1
ATOM 1627 C CA . MET A 1 204 ? -2.482 23.656 -0.122 1 98.56 204 MET A CA 1
ATOM 1628 C C . MET A 1 204 ? -0.964 23.594 -0.001 1 98.56 204 MET A C 1
ATOM 1630 O O . MET A 1 204 ? -0.357 24.375 0.728 1 98.56 204 MET A O 1
ATOM 1634 N N . LEU A 1 205 ? -0.293 22.719 -0.803 1 98.75 205 LEU A N 1
ATOM 1635 C CA . LEU A 1 205 ? 1.099 22.375 -0.539 1 98.75 205 LEU A CA 1
ATOM 1636 C C . LEU A 1 205 ? 2.01 23.578 -0.739 1 98.75 205 LEU A C 1
ATOM 1638 O O . LEU A 1 205 ? 2.822 23.906 0.13 1 98.75 205 LEU A O 1
ATOM 1642 N N . GLN A 1 206 ? 1.884 24.234 -1.842 1 98.69 206 GLN A N 1
ATOM 1643 C CA . GLN A 1 206 ? 2.773 25.359 -2.107 1 98.69 206 GLN A CA 1
ATOM 1644 C C . GLN A 1 206 ? 2.557 26.484 -1.099 1 98.69 206 GLN A C 1
ATOM 1646 O O . GLN A 1 206 ? 3.52 27.062 -0.585 1 98.69 206 GLN A O 1
ATOM 1651 N N . PRO A 1 207 ? 1.311 26.828 -0.807 1 98.56 207 PRO A N 1
ATOM 1652 C CA . PRO A 1 207 ? 1.091 27.812 0.25 1 98.56 207 PRO A CA 1
ATOM 1653 C C . PRO A 1 207 ? 1.741 27.422 1.574 1 98.56 207 PRO A C 1
ATOM 1655 O O . PRO A 1 207 ? 2.293 28.266 2.273 1 98.56 207 PRO A O 1
ATOM 1658 N N . CYS A 1 208 ? 1.658 26.188 1.927 1 98.56 208 CYS A N 1
ATOM 1659 C CA . CYS A 1 208 ? 2.291 25.703 3.15 1 98.56 208 CYS A CA 1
ATOM 1660 C C . CYS A 1 208 ? 3.807 25.828 3.066 1 98.56 208 CYS A C 1
ATOM 1662 O O . CYS A 1 208 ? 4.445 26.312 4 1 98.56 208 CYS A O 1
ATOM 1664 N N . VAL A 1 209 ? 4.363 25.406 1.961 1 98.5 209 VAL A N 1
ATOM 1665 C CA . VAL A 1 209 ? 5.805 25.453 1.744 1 98.5 209 VAL A CA 1
ATOM 1666 C C . VAL A 1 209 ? 6.297 26.906 1.836 1 98.5 209 VAL A C 1
ATOM 1668 O O . VAL A 1 209 ? 7.324 27.172 2.463 1 98.5 209 VAL A O 1
ATOM 1671 N N . ASP A 1 210 ? 5.566 27.812 1.258 1 97.69 210 ASP A N 1
ATOM 1672 C CA . ASP A 1 210 ? 5.93 29.219 1.24 1 97.69 210 ASP A CA 1
ATOM 1673 C C . ASP A 1 210 ? 5.918 29.812 2.648 1 97.69 210 ASP A C 1
ATOM 1675 O O . ASP A 1 210 ? 6.688 30.719 2.953 1 97.69 210 ASP A O 1
ATOM 1679 N N . TYR A 1 211 ? 5.125 29.203 3.488 1 97.31 211 TYR A N 1
ATOM 1680 C CA . TYR A 1 211 ? 4.871 29.922 4.734 1 97.31 211 TYR A CA 1
ATOM 1681 C C . TYR A 1 211 ? 5.555 29.234 5.91 1 97.31 211 TYR A C 1
ATOM 1683 O O . TYR A 1 211 ? 6.156 29.891 6.762 1 97.31 211 TYR A O 1
ATOM 1691 N N . PHE A 1 212 ? 5.426 27.844 5.945 1 97.69 212 PHE A N 1
ATOM 1692 C CA . PHE A 1 212 ? 5.926 27.312 7.207 1 97.69 212 PHE A CA 1
ATOM 1693 C C . PHE A 1 212 ? 6.473 25.891 7.012 1 97.69 212 PHE A C 1
ATOM 1695 O O . PHE A 1 212 ? 7.258 25.406 7.832 1 97.69 212 PHE A O 1
ATOM 1702 N N . ALA A 1 213 ? 6.152 25.141 6.039 1 98.25 213 ALA A N 1
ATOM 1703 C CA . ALA A 1 213 ? 6.207 23.672 6.008 1 98.25 213 ALA A CA 1
ATOM 1704 C C . ALA A 1 213 ? 7.641 23.188 5.84 1 98.25 213 ALA A C 1
ATOM 1706 O O . ALA A 1 213 ? 7.914 21.984 5.988 1 98.25 213 ALA A O 1
ATOM 1707 N N . LYS A 1 214 ? 8.609 24.078 5.617 1 98.25 214 LYS A N 1
ATOM 1708 C CA . LYS A 1 214 ? 10.016 23.703 5.512 1 98.25 214 LYS A CA 1
ATOM 1709 C C . LYS A 1 214 ? 10.633 23.484 6.891 1 98.25 214 LYS A C 1
ATOM 1711 O O . LYS A 1 214 ? 11.68 22.844 7.012 1 98.25 214 LYS A O 1
ATOM 1716 N N . SER A 1 215 ? 9.977 24.031 7.891 1 97.81 215 SER A N 1
ATOM 1717 C CA . SER A 1 215 ? 10.594 23.969 9.211 1 97.81 215 SER A CA 1
ATOM 1718 C C . SER A 1 215 ? 9.625 23.422 10.25 1 97.81 215 SER A C 1
ATOM 1720 O O . SER A 1 215 ? 10.047 22.922 11.297 1 97.81 215 SER A O 1
ATOM 1722 N N . THR A 1 216 ? 8.344 23.578 9.984 1 98 216 THR A N 1
ATOM 1723 C CA . THR A 1 216 ? 7.309 23.125 10.906 1 98 216 THR A CA 1
ATOM 1724 C C . THR A 1 216 ? 6.434 22.062 10.25 1 98 216 THR A C 1
ATOM 1726 O O . THR A 1 216 ? 5.852 22.297 9.188 1 98 216 THR A O 1
ATOM 1729 N N . PRO A 1 217 ? 6.34 20.891 10.883 1 98.12 217 PRO A N 1
ATOM 1730 C CA . PRO A 1 217 ? 5.5 19.859 10.281 1 98.12 217 PRO A CA 1
ATOM 1731 C C . PRO A 1 217 ? 4.008 20.156 10.406 1 98.12 217 PRO A C 1
ATOM 1733 O O . PRO A 1 217 ? 3.604 20.938 11.273 1 98.12 217 PRO A O 1
ATOM 1736 N N . PHE A 1 218 ? 3.236 19.609 9.523 1 97.69 218 PHE A N 1
ATOM 1737 C CA . PHE A 1 218 ? 1.791 19.703 9.695 1 97.69 218 PHE A CA 1
ATOM 1738 C C . PHE A 1 218 ? 1.16 18.312 9.703 1 97.69 218 PHE A C 1
ATOM 1740 O O . PHE A 1 218 ? 1.733 17.359 9.172 1 97.69 218 PHE A O 1
ATOM 1747 N N . ILE A 1 219 ? 0.06 18.234 10.438 1 96.75 219 ILE A N 1
ATOM 1748 C CA . ILE A 1 219 ? -0.818 17.078 10.508 1 96.75 219 ILE A CA 1
ATOM 1749 C C . ILE A 1 219 ? -2.107 17.359 9.742 1 96.75 219 ILE A C 1
ATOM 1751 O O . ILE A 1 219 ? -2.596 18.5 9.727 1 96.75 219 ILE A O 1
ATOM 1755 N N . TYR A 1 220 ? -2.529 16.266 9.094 1 95.81 220 TYR A N 1
ATOM 1756 C CA . TYR A 1 220 ? -3.684 16.469 8.227 1 95.81 220 TYR A CA 1
ATOM 1757 C C . TYR A 1 220 ? -4.73 15.383 8.445 1 95.81 220 TYR A C 1
ATOM 1759 O O . TYR A 1 220 ? -4.387 14.211 8.633 1 95.81 220 TYR A O 1
ATOM 1767 N N . VAL A 1 221 ? -6.004 15.836 8.508 1 96 221 VAL A N 1
ATOM 1768 C CA . VAL A 1 221 ? -7.148 14.938 8.445 1 96 221 VAL A CA 1
ATOM 1769 C C . VAL A 1 221 ? -8.078 15.359 7.309 1 96 221 VAL A C 1
ATOM 1771 O O . VAL A 1 221 ? -8.312 16.562 7.109 1 96 221 VAL A O 1
ATOM 1774 N N . ARG A 1 222 ? -8.586 14.367 6.578 1 95.44 222 ARG A N 1
ATOM 1775 C CA . ARG A 1 222 ? -9.477 14.703 5.477 1 95.44 222 ARG A CA 1
ATOM 1776 C C . ARG A 1 222 ? -10.852 15.125 5.992 1 95.44 222 ARG A C 1
ATOM 1778 O O . ARG A 1 222 ? -11.281 14.688 7.059 1 95.44 222 ARG A O 1
ATOM 1785 N N . GLY A 1 223 ? -11.453 16.047 5.309 1 97.12 223 GLY A N 1
ATOM 1786 C CA . GLY A 1 223 ? -12.883 16.297 5.43 1 97.12 223 GLY A CA 1
ATOM 1787 C C . GLY A 1 223 ? -13.703 15.562 4.379 1 97.12 223 GLY A C 1
ATOM 1788 O O . GLY A 1 223 ? -13.148 14.852 3.535 1 97.12 223 GLY A O 1
ATOM 1789 N N . ASN A 1 224 ? -15.023 15.711 4.484 1 94.88 224 ASN A N 1
ATOM 1790 C CA . ASN A 1 224 ? -15.883 15.008 3.543 1 94.88 224 ASN A CA 1
ATOM 1791 C C . ASN A 1 224 ? -15.672 15.484 2.111 1 94.88 224 ASN A C 1
ATOM 1793 O O . ASN A 1 224 ? -15.883 14.734 1.16 1 94.88 224 ASN A O 1
ATOM 1797 N N . HIS A 1 225 ? -15.18 16.641 1.913 1 95.06 225 HIS A N 1
ATOM 1798 C CA . HIS A 1 225 ? -15 17.188 0.575 1 95.06 225 HIS A CA 1
ATOM 1799 C C . HIS A 1 225 ? -13.805 16.547 -0.125 1 95.06 225 HIS A C 1
ATOM 1801 O O . HIS A 1 225 ? -13.789 16.422 -1.352 1 95.06 225 HIS A O 1
ATOM 1807 N N . GLU A 1 226 ? -12.82 16.125 0.626 1 95.12 226 GLU A N 1
ATOM 1808 C CA . GLU A 1 226 ? -11.648 15.484 0.03 1 95.12 226 GLU A CA 1
ATOM 1809 C C . GLU A 1 226 ? -11.969 14.078 -0.464 1 95.12 226 GLU A C 1
ATOM 1811 O O . GLU A 1 226 ? -11.164 13.461 -1.155 1 95.12 226 GLU A O 1
ATOM 1816 N N . THR A 1 227 ? -13.148 13.57 -0.089 1 92.81 227 THR A N 1
ATOM 1817 C CA . THR A 1 227 ? -13.547 12.227 -0.498 1 92.81 227 THR A CA 1
ATOM 1818 C C . THR A 1 227 ? -14.25 12.258 -1.85 1 92.81 227 THR A C 1
ATOM 1820 O O . THR A 1 227 ? -14.602 11.211 -2.4 1 92.81 227 THR A O 1
ATOM 1823 N N . ARG A 1 228 ? -14.445 13.461 -2.387 1 90.56 228 ARG A N 1
ATOM 1824 C CA . ARG A 1 228 ? -15.188 13.648 -3.627 1 90.56 228 ARG A CA 1
ATOM 1825 C C . ARG A 1 228 ? -14.258 14.023 -4.773 1 90.56 228 ARG A C 1
ATOM 1827 O O . ARG A 1 228 ? -13.234 14.68 -4.562 1 90.56 228 ARG A O 1
ATOM 1834 N N . GLY A 1 229 ? -14.766 13.594 -6.008 1 88.94 229 GLY A N 1
ATOM 1835 C CA . GLY A 1 229 ? -14.039 13.984 -7.207 1 88.94 229 GLY A CA 1
ATOM 1836 C C . GLY A 1 229 ? -13.133 12.891 -7.734 1 88.94 229 GLY A C 1
ATOM 1837 O O . GLY A 1 229 ? -12.844 11.922 -7.027 1 88.94 229 GLY A O 1
ATOM 1838 N N . LYS A 1 230 ? -12.633 13.086 -8.906 1 86.56 230 LYS A N 1
ATOM 1839 C CA . LYS A 1 230 ? -11.914 12.062 -9.656 1 86.56 230 LYS A CA 1
ATOM 1840 C C . LYS A 1 230 ? -10.555 11.773 -9.031 1 86.56 230 LYS A C 1
ATOM 1842 O O . LYS A 1 230 ? -10.008 10.68 -9.195 1 86.56 230 LYS A O 1
ATOM 1847 N N . PHE A 1 231 ? -10.039 12.758 -8.289 1 93.31 231 PHE A N 1
ATOM 1848 C CA . PHE A 1 23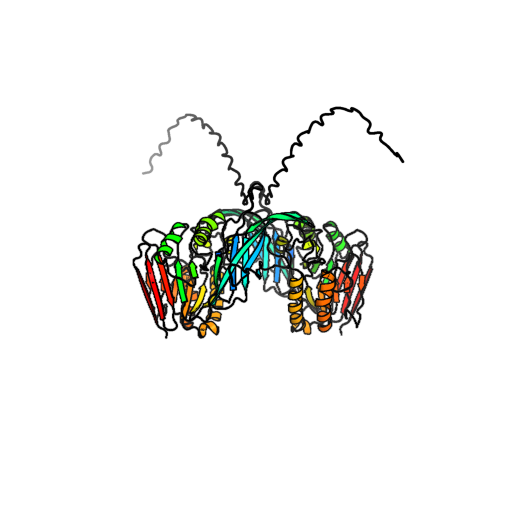1 ? -8.68 12.625 -7.797 1 93.31 231 PHE A CA 1
ATOM 1849 C C . PHE A 1 231 ? -8.672 12.258 -6.316 1 93.31 231 PHE A C 1
ATOM 1851 O O . PHE A 1 231 ? -7.629 12.297 -5.668 1 93.31 231 PHE A O 1
ATOM 1858 N N . ALA A 1 232 ? -9.867 11.891 -5.727 1 92.69 232 ALA A N 1
ATOM 1859 C CA . ALA A 1 232 ? -9.992 11.539 -4.316 1 92.69 232 ALA A CA 1
ATOM 1860 C C . ALA A 1 232 ? -9.148 10.312 -3.982 1 92.69 232 ALA A C 1
ATOM 1862 O O . ALA A 1 232 ? -8.578 10.219 -2.895 1 92.69 232 ALA A O 1
ATOM 1863 N N . ARG A 1 233 ? -9.023 9.398 -4.883 1 93.19 233 ARG A N 1
ATOM 1864 C CA . ARG A 1 233 ? -8.32 8.148 -4.641 1 93.19 233 ARG A CA 1
ATOM 1865 C C . ARG A 1 233 ? -6.809 8.344 -4.742 1 93.19 233 ARG A C 1
ATOM 1867 O O . ARG A 1 233 ? -6.035 7.523 -4.246 1 93.19 233 ARG A O 1
ATOM 1874 N N . ASP A 1 234 ? -6.375 9.445 -5.371 1 94.69 234 ASP A N 1
ATOM 1875 C CA . ASP A 1 234 ? -4.953 9.75 -5.52 1 94.69 234 ASP A CA 1
ATOM 1876 C C . ASP A 1 234 ? -4.469 10.664 -4.398 1 94.69 234 ASP A C 1
ATOM 1878 O O . ASP A 1 234 ? -3.262 10.812 -4.191 1 94.69 234 ASP A O 1
ATOM 1882 N N . PHE A 1 235 ? -5.371 11.188 -3.701 1 95.38 235 PHE A N 1
ATOM 1883 C CA . PHE A 1 235 ? -5.113 12.266 -2.756 1 95.38 235 PHE A CA 1
ATOM 1884 C C . PHE A 1 235 ? -4.094 11.836 -1.707 1 95.38 235 PHE A C 1
ATOM 1886 O O . PHE A 1 235 ? -3.162 12.586 -1.4 1 95.38 235 PHE A O 1
ATOM 1893 N N . ALA A 1 236 ? -4.148 10.641 -1.199 1 96.06 236 ALA A N 1
ATOM 1894 C CA . ALA A 1 236 ? -3.334 10.164 -0.084 1 96.06 236 ALA A CA 1
ATOM 1895 C C . ALA A 1 236 ? -1.864 10.07 -0.48 1 96.06 236 ALA A C 1
ATOM 1897 O O . ALA A 1 236 ? -0.98 10.094 0.38 1 96.06 236 ALA A O 1
ATOM 1898 N N . ASN A 1 237 ? -1.554 9.984 -1.791 1 96.44 237 ASN A N 1
ATOM 1899 C CA . ASN A 1 237 ? -0.187 9.828 -2.275 1 96.44 237 ASN A CA 1
ATOM 1900 C C . ASN A 1 237 ? 0.657 11.062 -1.985 1 96.44 237 ASN A C 1
ATOM 1902 O O . ASN A 1 237 ? 1.886 11.016 -2.068 1 96.44 237 ASN A O 1
ATOM 1906 N N . TYR A 1 238 ? 0.078 12.148 -1.62 1 97.81 238 TYR A N 1
ATOM 1907 C CA . TYR A 1 238 ? 0.783 13.414 -1.497 1 97.81 238 TYR A CA 1
ATOM 1908 C C . TYR A 1 238 ? 1.157 13.695 -0.046 1 97.81 238 TYR A C 1
ATOM 1910 O O . TYR A 1 238 ? 1.726 14.742 0.264 1 97.81 238 TYR A O 1
ATOM 1918 N N . PHE A 1 239 ? 0.823 12.68 0.841 1 97.31 239 PHE A N 1
ATOM 1919 C CA . PHE A 1 239 ? 1.076 12.797 2.273 1 97.31 239 PHE A CA 1
ATOM 1920 C C . PHE A 1 239 ? 1.765 11.539 2.801 1 97.31 239 PHE A C 1
ATOM 1922 O O . PHE A 1 239 ? 1.714 10.484 2.168 1 97.31 239 PHE A O 1
ATOM 1929 N N . ASP A 1 240 ? 2.473 11.734 3.896 1 95.31 240 ASP A N 1
ATOM 1930 C CA . ASP A 1 240 ? 3.064 10.562 4.531 1 95.31 240 ASP A CA 1
ATOM 1931 C C . ASP A 1 240 ? 1.985 9.625 5.078 1 95.31 240 ASP A C 1
ATOM 1933 O O . ASP A 1 240 ? 2.127 8.406 5.023 1 95.31 240 ASP A O 1
ATOM 1937 N N . HIS A 1 241 ? 0.934 10.297 5.562 1 92.69 241 HIS A N 1
ATOM 1938 C CA . HIS A 1 241 ? -0.145 9.516 6.16 1 92.69 241 HIS A CA 1
ATOM 1939 C C . HIS A 1 241 ? -1.485 10.227 6.012 1 92.69 241 HIS A C 1
ATOM 1941 O O . HIS A 1 241 ? -1.576 11.438 6.223 1 92.69 241 HIS A O 1
ATOM 1947 N N . VAL A 1 242 ? -2.432 9.461 5.602 1 93.75 242 VAL A N 1
ATOM 1948 C CA . VAL A 1 242 ? -3.834 9.867 5.637 1 93.75 242 VAL A CA 1
ATOM 1949 C C . VAL A 1 242 ? -4.668 8.773 6.297 1 93.75 242 VAL A C 1
ATOM 1951 O O . VAL A 1 242 ? -4.438 7.582 6.062 1 93.75 242 VAL A O 1
ATOM 1954 N N . GLY A 1 243 ? -5.578 9.125 7.145 1 95.62 243 GLY A N 1
ATOM 1955 C CA . GLY A 1 243 ? -6.402 8.141 7.836 1 95.62 243 GLY A CA 1
ATOM 1956 C C . GLY A 1 243 ? -6.309 8.242 9.344 1 95.62 243 GLY A C 1
ATOM 1957 O O . GLY A 1 243 ? -5.793 9.227 9.875 1 95.62 243 GLY A O 1
ATOM 1958 N N . TYR A 1 244 ? -6.859 7.227 10.031 1 97.75 244 TYR A N 1
ATOM 1959 C CA . TYR A 1 244 ? -6.91 7.258 11.492 1 97.75 244 TYR A CA 1
ATOM 1960 C C . TYR A 1 244 ? -5.617 6.723 12.094 1 97.75 244 TYR A C 1
ATOM 1962 O O . TYR A 1 244 ? -4.984 5.828 11.531 1 97.75 244 TYR A O 1
ATOM 1970 N N . THR A 1 245 ? -5.242 7.359 13.156 1 97.38 245 THR A N 1
ATOM 1971 C CA . THR A 1 245 ? -4.039 6.977 13.891 1 97.38 245 THR A CA 1
ATOM 1972 C C . THR A 1 245 ? -4.004 7.648 15.258 1 97.38 245 THR A C 1
ATOM 1974 O O . THR A 1 245 ? -4.973 8.289 15.672 1 97.38 245 THR A O 1
ATOM 1977 N N . ALA A 1 246 ? -2.883 7.375 15.977 1 98 246 ALA A N 1
ATOM 1978 C CA . ALA A 1 246 ? -2.648 8.047 17.25 1 98 246 ALA A CA 1
ATOM 1979 C C . ALA A 1 246 ? -1.159 8.289 17.484 1 98 246 ALA A C 1
ATOM 1981 O O . ALA A 1 246 ? -0.317 7.574 16.938 1 98 246 ALA A O 1
ATOM 1982 N N . PHE A 1 247 ? -0.897 9.336 18.188 1 97.19 247 PHE A N 1
ATOM 1983 C CA . PHE A 1 247 ? 0.48 9.633 18.562 1 97.19 247 PHE A CA 1
ATOM 1984 C C . PHE A 1 247 ? 0.528 10.398 19.891 1 97.19 247 PHE A C 1
ATOM 1986 O O . PHE A 1 247 ? -0.479 10.961 20.312 1 97.19 247 PHE A O 1
ATOM 1993 N N . THR A 1 248 ? 1.674 10.344 20.5 1 97.56 248 THR A N 1
ATOM 1994 C CA . THR A 1 248 ? 1.876 11.07 21.75 1 97.56 248 THR A CA 1
ATOM 1995 C C . THR A 1 248 ? 2.881 12.203 21.562 1 97.56 248 THR A C 1
ATOM 1997 O O . THR A 1 248 ? 3.898 12.031 20.875 1 97.56 248 THR A O 1
ATOM 2000 N N . LEU A 1 249 ? 2.584 13.336 22.078 1 97.75 249 LEU A N 1
ATOM 2001 C CA . LEU A 1 249 ? 3.506 14.461 22.219 1 97.75 249 LEU A CA 1
ATOM 2002 C C . LEU A 1 249 ? 3.311 15.172 23.547 1 97.75 249 LEU A C 1
ATOM 2004 O O . LEU A 1 249 ? 2.24 15.719 23.812 1 97.75 249 LEU A O 1
ATOM 2008 N N . GLY A 1 250 ? 4.363 15.055 24.344 1 97.19 250 GLY A N 1
ATOM 2009 C CA . GLY A 1 250 ? 4.242 15.617 25.672 1 97.19 250 GLY A CA 1
ATOM 2010 C C . GLY A 1 250 ? 3.133 14.984 26.5 1 97.19 250 GLY A C 1
ATOM 2011 O O . GLY A 1 250 ? 3.059 13.766 26.609 1 97.19 250 GLY A O 1
ATOM 2012 N N . PRO A 1 251 ? 2.326 15.883 27.078 1 97.94 251 PRO A N 1
ATOM 2013 C CA . PRO A 1 251 ? 1.272 15.359 27.953 1 97.94 251 PRO A CA 1
ATOM 2014 C C . PRO A 1 251 ? 0.041 14.898 27.172 1 97.94 251 PRO A C 1
ATOM 2016 O O . PRO A 1 251 ? -0.971 14.531 27.781 1 97.94 251 PRO A O 1
ATOM 2019 N N . VAL A 1 252 ? 0.159 14.875 25.922 1 98.38 252 VAL A N 1
ATOM 2020 C CA . VAL A 1 252 ? -1.072 14.703 25.156 1 98.38 252 VAL A CA 1
ATOM 2021 C C . VAL A 1 252 ? -0.997 13.414 24.344 1 98.38 252 VAL A C 1
ATOM 2023 O O . VAL A 1 252 ? 0.01 13.148 23.672 1 98.38 252 VAL A O 1
ATOM 2026 N N . ARG A 1 253 ? -2.008 12.562 24.438 1 98.38 253 ARG A N 1
ATOM 2027 C CA . ARG A 1 253 ? -2.287 11.531 23.453 1 98.38 253 ARG A CA 1
ATOM 2028 C C . ARG A 1 253 ? -3.273 12.039 22.406 1 98.38 253 ARG A C 1
ATOM 2030 O O . ARG A 1 253 ? -4.438 12.305 22.719 1 98.38 253 ARG A O 1
ATOM 2037 N N . PHE A 1 254 ? -2.809 12.133 21.188 1 98.5 254 PHE A N 1
ATOM 2038 C CA . PHE A 1 254 ? -3.646 12.57 20.078 1 98.5 254 PHE A CA 1
ATOM 2039 C C . PHE A 1 254 ? -4.258 11.375 19.359 1 98.5 254 PHE A C 1
ATOM 2041 O O . PHE A 1 254 ? -3.578 10.383 19.109 1 98.5 254 PHE A O 1
ATOM 2048 N N . VAL A 1 255 ? -5.516 11.508 19.062 1 98.69 255 VAL A N 1
ATOM 2049 C CA . VAL A 1 255 ? -6.211 10.531 18.234 1 98.69 255 VAL A CA 1
ATOM 2050 C C . VAL A 1 255 ? -6.789 11.211 17 1 98.69 255 VAL A C 1
ATOM 2052 O O . VAL A 1 255 ? -7.516 12.203 17.109 1 98.69 255 VAL A O 1
ATOM 2055 N N . ILE A 1 256 ? -6.445 10.688 15.875 1 98.25 256 ILE A N 1
ATOM 2056 C CA . ILE A 1 256 ? -6.996 11.188 14.609 1 98.25 256 ILE A CA 1
ATOM 2057 C C . ILE A 1 256 ? -8.062 10.219 14.102 1 98.25 256 ILE A C 1
ATOM 2059 O O . ILE A 1 256 ? -7.812 9.016 13.984 1 98.25 256 ILE A O 1
ATOM 2063 N N . LEU A 1 257 ? -9.211 10.711 13.875 1 98.69 257 LEU A N 1
ATOM 2064 C CA . LEU A 1 257 ? -10.281 9.938 13.25 1 98.69 257 LEU A CA 1
ATOM 2065 C C . LEU A 1 257 ? -10.641 10.523 11.883 1 98.69 257 LEU A C 1
ATOM 2067 O O . LEU A 1 257 ? -10.867 11.727 11.758 1 98.69 257 LEU A O 1
ATOM 2071 N N . ASP A 1 258 ? -10.602 9.695 10.883 1 98.31 258 ASP A N 1
ATOM 2072 C CA . ASP A 1 258 ? -11.023 10.062 9.539 1 98.31 258 ASP A CA 1
ATOM 2073 C C . ASP A 1 258 ? -12.523 9.82 9.352 1 98.31 258 ASP A C 1
ATOM 2075 O O . ASP A 1 258 ? -12.945 8.703 9.062 1 98.31 258 ASP A O 1
ATOM 2079 N N . THR A 1 259 ? -13.258 10.883 9.367 1 97.69 259 THR A N 1
ATOM 2080 C CA . THR A 1 259 ? -14.711 10.789 9.492 1 97.69 259 THR A CA 1
ATOM 2081 C C . THR A 1 259 ? -15.352 10.484 8.141 1 97.69 259 THR A C 1
ATOM 2083 O O . THR A 1 259 ? -16.516 10.086 8.07 1 97.69 259 THR A O 1
ATOM 2086 N N . GLY A 1 260 ? -14.648 10.711 7.113 1 94.31 260 GLY A N 1
ATOM 2087 C CA . GLY A 1 260 ? -15.141 10.391 5.785 1 94.31 260 GLY A CA 1
ATOM 2088 C C . GLY A 1 260 ? -16.234 11.336 5.316 1 94.31 260 GLY A C 1
ATOM 2089 O O . GLY A 1 260 ? -16.109 12.555 5.43 1 94.31 260 GLY A O 1
ATOM 2090 N N . GLU A 1 261 ? -17.297 10.742 4.777 1 90.62 261 GLU A N 1
ATOM 2091 C CA . GLU A 1 261 ? -18.375 11.477 4.109 1 90.62 261 GLU A CA 1
ATOM 2092 C C . GLU A 1 261 ? -19.562 11.672 5.031 1 90.62 261 GLU A C 1
ATOM 2094 O O . GLU A 1 261 ? -19.812 10.859 5.926 1 90.62 261 GLU A O 1
ATOM 2099 N N . ASP A 1 262 ? -20.328 12.766 4.762 1 91.69 262 ASP A N 1
ATOM 2100 C CA . ASP A 1 262 ? -21.469 13.062 5.613 1 91.69 262 ASP A CA 1
ATOM 2101 C C . ASP A 1 262 ? -22.766 12.484 5.027 1 91.69 262 ASP A C 1
ATOM 2103 O O . ASP A 1 262 ? -23.766 12.344 5.73 1 91.69 262 ASP A O 1
ATOM 2107 N N . LYS A 1 263 ? -22.766 12.086 3.814 1 90.12 263 LYS A N 1
ATOM 2108 C CA . LYS A 1 263 ? -23.938 11.539 3.156 1 90.12 263 LYS A CA 1
ATOM 2109 C C . LYS A 1 263 ? -23.953 10.016 3.23 1 90.12 263 LYS A C 1
ATOM 2111 O O . LYS A 1 263 ? -22.953 9.398 3.602 1 90.12 263 LYS A O 1
ATOM 2116 N N . LEU A 1 264 ? -25.109 9.508 2.799 1 91.62 264 LEU A N 1
ATOM 2117 C CA . LEU A 1 264 ? -25.25 8.055 2.732 1 91.62 264 LEU A CA 1
ATOM 2118 C C . LEU A 1 264 ? -24.359 7.469 1.641 1 91.62 264 LEU A C 1
ATOM 2120 O O . LEU A 1 264 ? -24.234 8.055 0.564 1 91.62 264 LEU A O 1
ATOM 2124 N N . ASP A 1 265 ? -23.828 6.277 1.935 1 89.5 265 ASP A N 1
ATOM 2125 C CA . ASP A 1 265 ? -23.016 5.586 0.941 1 89.5 265 ASP A CA 1
ATOM 2126 C C . ASP A 1 265 ? -23.781 5.391 -0.363 1 89.5 265 ASP A C 1
ATOM 2128 O O . ASP A 1 265 ? -23.188 5.379 -1.443 1 89.5 265 ASP A O 1
ATOM 2132 N N . SER A 1 266 ? -25.094 5.285 -0.266 1 86.75 266 SER A N 1
ATOM 2133 C CA . SER A 1 266 ? -25.953 5.027 -1.424 1 86.75 266 SER A CA 1
ATOM 2134 C C . SER A 1 266 ? -26.312 6.32 -2.145 1 86.75 266 SER A C 1
ATOM 2136 O O . SER A 1 266 ? -27 6.297 -3.162 1 86.75 266 SER A O 1
ATOM 2138 N N . HIS A 1 267 ? -25.812 7.418 -1.517 1 86.25 267 HIS A N 1
ATOM 2139 C CA . HIS A 1 267 ? -26.109 8.688 -2.178 1 86.25 267 HIS A CA 1
ATOM 2140 C C . HIS A 1 267 ? -25.625 8.68 -3.623 1 86.25 267 HIS A C 1
ATOM 2142 O O . HIS A 1 267 ? -24.5 8.227 -3.904 1 86.25 267 HIS A O 1
ATOM 2148 N N . PRO A 1 268 ? -26.406 9.203 -4.531 1 77.69 268 PRO A N 1
ATOM 2149 C CA . PRO A 1 268 ? -26.078 9.125 -5.957 1 77.69 268 PRO A CA 1
ATOM 2150 C C . PRO A 1 268 ? -24.75 9.789 -6.301 1 77.69 268 PRO A C 1
ATOM 2152 O O . PRO A 1 268 ? -24.109 9.422 -7.293 1 77.69 268 PRO A O 1
ATOM 2155 N N . VAL A 1 269 ? -24.344 10.656 -5.43 1 74.81 269 VAL A N 1
ATOM 2156 C CA . VAL A 1 269 ? -23.094 11.375 -5.68 1 74.81 269 VAL A CA 1
ATOM 2157 C C . VAL A 1 269 ? -21.922 10.391 -5.676 1 74.81 269 VAL A C 1
ATOM 2159 O O . VAL A 1 269 ? -20.922 10.617 -6.352 1 74.81 269 VAL A O 1
ATOM 2162 N N . TYR A 1 270 ? -22.094 9.281 -5.035 1 80.19 270 TYR A N 1
ATOM 2163 C CA . TYR A 1 270 ? -21 8.32 -4.926 1 80.19 270 TYR A CA 1
ATOM 2164 C C . TYR A 1 270 ? -21.234 7.113 -5.828 1 80.19 270 TYR A C 1
ATOM 2166 O O . TYR A 1 270 ? -20.328 6.328 -6.082 1 80.19 270 TYR A O 1
ATOM 2174 N N . ALA A 1 271 ? -22.422 7 -6.289 1 77.25 271 ALA A N 1
ATOM 2175 C CA . ALA A 1 271 ? -22.828 5.996 -7.27 1 77.25 271 ALA A CA 1
ATOM 2176 C C . ALA A 1 271 ? -22.328 4.609 -6.867 1 77.25 271 ALA A C 1
ATOM 2178 O O . ALA A 1 271 ? -21.859 3.846 -7.707 1 77.25 271 ALA A O 1
ATOM 2179 N N . GLY A 1 272 ? -22.203 4.359 -5.562 1 82.94 272 GLY A N 1
ATOM 2180 C CA . GLY A 1 272 ? -21.969 3.016 -5.059 1 82.94 272 GLY A CA 1
ATOM 2181 C C . GLY A 1 272 ? -20.484 2.693 -4.926 1 82.94 272 GLY A C 1
ATOM 2182 O O . GLY A 1 272 ? -20.109 1.539 -4.699 1 82.94 272 GLY A O 1
ATOM 2183 N N . ILE A 1 273 ? -19.641 3.645 -4.977 1 88.56 273 ILE A N 1
ATOM 2184 C CA . ILE A 1 273 ? -18.234 3.287 -5.012 1 88.56 273 ILE A CA 1
ATOM 2185 C C . ILE A 1 273 ? -17.531 3.777 -3.744 1 88.56 273 ILE A C 1
ATOM 2187 O O . ILE A 1 273 ? -16.359 4.129 -3.768 1 88.56 273 ILE A O 1
ATOM 2191 N N . VAL A 1 274 ? -18.297 3.902 -2.674 1 92.06 274 VAL A N 1
ATOM 2192 C CA . VAL A 1 274 ? -17.719 4.246 -1.378 1 92.06 274 VAL A CA 1
ATOM 2193 C C . VAL A 1 274 ? -18.234 3.275 -0.313 1 92.06 274 VAL A C 1
ATOM 2195 O O . VAL A 1 274 ? -19.203 2.541 -0.54 1 92.06 274 VAL A O 1
ATOM 2198 N N . ASP A 1 275 ? -17.547 3.199 0.747 1 94.5 275 ASP A N 1
ATOM 2199 C CA . ASP A 1 275 ? -17.906 2.361 1.888 1 94.5 275 ASP A CA 1
ATOM 2200 C C . ASP A 1 275 ? -17.516 3.027 3.203 1 94.5 275 ASP A C 1
ATOM 2202 O O . ASP A 1 275 ? -16.781 2.441 4.012 1 94.5 275 ASP A O 1
ATOM 2206 N N . PHE A 1 276 ? -18.047 4.16 3.416 1 96.44 276 PHE A N 1
ATOM 2207 C CA . PHE A 1 276 ? -17.625 4.965 4.555 1 96.44 276 PHE A CA 1
ATOM 2208 C C . PHE A 1 276 ? -18.25 4.449 5.848 1 96.44 276 PHE A C 1
ATOM 2210 O O . PHE A 1 276 ? -17.656 4.586 6.922 1 96.44 276 PHE A O 1
ATOM 2217 N N . ASP A 1 277 ? -19.484 3.848 5.781 1 96.56 277 ASP A N 1
ATOM 2218 C CA . ASP A 1 277 ? -20.047 3.232 6.977 1 96.56 277 ASP A CA 1
ATOM 2219 C C . ASP A 1 277 ? -19.109 2.178 7.551 1 96.56 277 ASP A C 1
ATOM 2221 O O . ASP A 1 277 ? -18.766 2.221 8.734 1 96.56 277 ASP A O 1
ATOM 2225 N N . GLN A 1 278 ? -18.719 1.333 6.684 1 96.19 278 GLN A N 1
ATOM 2226 C CA . GLN A 1 278 ? -17.797 0.293 7.129 1 96.19 278 GLN A CA 1
ATOM 2227 C C . GLN A 1 278 ? -16.484 0.894 7.613 1 96.19 278 GLN A C 1
ATOM 2229 O O . GLN A 1 278 ? -15.906 0.421 8.594 1 96.19 278 GLN A O 1
ATOM 2234 N N . TYR A 1 279 ? -16.016 1.869 6.941 1 97.56 279 TYR A N 1
ATOM 2235 C CA . TYR A 1 279 ? -14.758 2.523 7.301 1 97.56 279 TYR A CA 1
ATOM 2236 C C . TYR A 1 279 ? -14.836 3.127 8.695 1 97.56 279 TYR A C 1
ATOM 2238 O O . TYR A 1 279 ? -13.914 2.984 9.5 1 97.56 279 TYR A O 1
ATOM 2246 N N . ARG A 1 280 ? -15.922 3.76 9.031 1 98.12 280 ARG A N 1
ATOM 2247 C CA . ARG A 1 280 ? -16.109 4.32 10.359 1 98.12 280 ARG A CA 1
ATOM 2248 C C . ARG A 1 280 ? -16.234 3.215 11.406 1 98.12 280 ARG A C 1
ATOM 2250 O O . ARG A 1 280 ? -15.719 3.346 12.516 1 98.12 280 ARG A O 1
ATOM 2257 N N . GLU A 1 281 ? -16.938 2.182 11.07 1 98.44 281 GLU A N 1
ATOM 2258 C CA . GLU A 1 281 ? -17.078 1.058 11.992 1 98.44 281 GLU A CA 1
ATOM 2259 C C . GLU A 1 281 ? -15.711 0.44 12.305 1 98.44 281 GLU A C 1
ATOM 2261 O O . GLU A 1 281 ? -15.445 0.078 13.453 1 98.44 281 GLU A O 1
ATOM 2266 N N . GLU A 1 282 ? -14.914 0.332 11.289 1 98.12 282 GLU A N 1
ATOM 2267 C CA . GLU A 1 282 ? -13.555 -0.15 11.5 1 98.12 282 GLU A CA 1
ATOM 2268 C C . GLU A 1 282 ? -12.789 0.76 12.453 1 98.12 282 GLU A C 1
ATOM 2270 O O . GLU A 1 282 ? -12.055 0.282 13.328 1 98.12 282 GLU A O 1
ATOM 2275 N N . GLN A 1 283 ? -12.93 1.986 12.32 1 98.62 283 GLN A N 1
ATOM 2276 C CA . GLN A 1 283 ? -12.266 2.949 13.188 1 98.62 283 GLN A CA 1
ATOM 2277 C C . GLN A 1 283 ? -12.789 2.855 14.617 1 98.62 283 GLN A C 1
ATOM 2279 O O . GLN A 1 283 ? -12.039 3.039 15.578 1 98.62 283 GLN A O 1
ATOM 2284 N N . ALA A 1 284 ? -14.094 2.586 14.711 1 98.75 284 ALA A N 1
ATOM 2285 C CA . ALA A 1 284 ? -14.672 2.443 16.047 1 98.75 284 ALA A CA 1
ATOM 2286 C C . ALA A 1 284 ? -14.055 1.263 16.781 1 98.75 284 ALA A C 1
ATOM 2288 O O . ALA A 1 284 ? -13.719 1.369 17.969 1 98.75 284 ALA A O 1
ATOM 2289 N N . VAL A 1 285 ? -13.922 0.196 16.062 1 98.75 285 VAL A N 1
ATOM 2290 C CA . VAL A 1 285 ? -13.281 -0.975 16.656 1 98.75 285 VAL A CA 1
ATOM 2291 C C . VAL A 1 285 ? -11.844 -0.634 17.047 1 98.75 285 VAL A C 1
ATOM 2293 O O . VAL A 1 285 ? -11.391 -0.986 18.141 1 98.75 285 VAL A O 1
ATOM 2296 N N . TRP A 1 286 ? -11.18 0.012 16.203 1 98.75 286 TRP A N 1
ATOM 2297 C CA . TRP A 1 286 ? -9.812 0.437 16.469 1 98.75 286 TRP A CA 1
ATOM 2298 C C . TRP A 1 286 ? -9.758 1.366 17.688 1 98.75 286 TRP A C 1
ATOM 2300 O O . TRP A 1 286 ? -8.875 1.233 18.531 1 98.75 286 TRP A O 1
ATOM 2310 N N . LEU A 1 287 ? -10.656 2.32 17.75 1 98.81 287 LEU A N 1
ATOM 2311 C CA . LEU A 1 287 ? -10.703 3.281 18.844 1 98.81 287 LEU A CA 1
ATOM 2312 C C . LEU A 1 287 ? -10.961 2.574 20.172 1 98.81 287 LEU A C 1
ATOM 2314 O O . LEU A 1 287 ? -10.391 2.955 21.203 1 98.81 287 LEU A O 1
ATOM 2318 N N . GLU A 1 288 ? -11.797 1.569 20.141 1 98.69 288 GLU A N 1
ATOM 2319 C CA . GLU A 1 288 ? -12.047 0.766 21.344 1 98.69 288 GLU A CA 1
ATOM 2320 C C . GLU A 1 288 ? -10.75 0.163 21.875 1 98.69 288 GLU A C 1
ATOM 2322 O O . GLU A 1 288 ? -10.539 0.12 23.094 1 98.69 288 GLU A O 1
ATOM 2327 N N . ASN A 1 289 ? -9.969 -0.251 20.984 1 98.62 289 ASN A N 1
ATOM 2328 C CA . ASN A 1 289 ? -8.68 -0.786 21.391 1 98.62 289 ASN A CA 1
ATOM 2329 C C . ASN A 1 289 ? -7.734 0.32 21.859 1 98.62 289 ASN A C 1
ATOM 2331 O O . ASN A 1 289 ? -7.004 0.144 22.828 1 98.62 289 ASN A O 1
ATOM 2335 N N . GLU A 1 290 ? -7.766 1.416 21.219 1 98.69 290 GLU A N 1
ATOM 2336 C CA . GLU A 1 290 ? -6.871 2.535 21.5 1 98.69 290 GLU A CA 1
ATOM 2337 C C . GLU A 1 290 ? -7.086 3.07 22.906 1 98.69 290 GLU A C 1
ATOM 2339 O O . GLU A 1 290 ? -6.121 3.363 23.625 1 98.69 290 GLU A O 1
ATOM 2344 N N . ILE A 1 291 ? -8.281 3.158 23.328 1 98.5 291 ILE A N 1
ATOM 2345 C CA . ILE A 1 291 ? -8.539 3.775 24.625 1 98.5 291 ILE A CA 1
ATOM 2346 C C . ILE A 1 291 ? -8.031 2.863 25.75 1 98.5 291 ILE A C 1
ATOM 2348 O O . ILE A 1 291 ? -7.945 3.277 26.906 1 98.5 291 ILE A O 1
ATOM 2352 N N . ASN A 1 292 ? -7.664 1.608 25.406 1 98.12 292 ASN A N 1
ATOM 2353 C CA . ASN A 1 292 ? -7.16 0.67 26.406 1 98.12 292 ASN A CA 1
ATOM 2354 C C . ASN A 1 292 ? -5.641 0.547 26.344 1 98.12 292 ASN A C 1
ATOM 2356 O O . ASN A 1 292 ? -5.035 -0.139 27.156 1 98.12 292 ASN A O 1
ATOM 2360 N N . HIS A 1 293 ? -5.066 1.174 25.422 1 97.44 293 HIS A N 1
ATOM 2361 C CA . HIS A 1 293 ? -3.609 1.179 25.312 1 97.44 293 HIS A CA 1
ATOM 2362 C C . HIS A 1 293 ? -2.979 1.94 26.484 1 97.44 293 HIS A C 1
ATOM 2364 O O . HIS A 1 293 ? -3.553 2.91 26.984 1 97.44 293 HIS A O 1
ATOM 2370 N N . LYS A 1 294 ? -1.786 1.567 26.797 1 97.69 294 LYS A N 1
ATOM 2371 C CA . LYS A 1 294 ? -1.079 2.148 27.938 1 97.69 294 LYS A CA 1
ATOM 2372 C C . LYS A 1 294 ? -0.812 3.635 27.719 1 97.69 294 LYS A C 1
ATOM 2374 O O . LYS A 1 294 ? -0.976 4.441 28.625 1 97.69 294 LYS A O 1
ATOM 2379 N N . GLU A 1 295 ? -0.426 4.031 26.516 1 96.75 295 GLU A N 1
ATOM 2380 C CA . GLU A 1 295 ? -0.107 5.422 26.203 1 96.75 295 GLU A CA 1
ATOM 2381 C C . GLU A 1 295 ? -1.338 6.312 26.344 1 96.75 295 GLU A C 1
ATOM 2383 O O . GLU A 1 295 ? -1.233 7.465 26.766 1 96.75 295 GLU A O 1
ATOM 2388 N N . PHE A 1 296 ? -2.432 5.781 25.984 1 98.19 296 PHE A N 1
ATOM 2389 C CA . PHE A 1 296 ? -3.682 6.523 26.094 1 98.19 296 PHE A CA 1
ATOM 2390 C C . PHE A 1 296 ? -4.074 6.715 27.562 1 98.19 296 PHE A C 1
ATOM 2392 O O . PHE A 1 296 ? -4.383 7.828 27.984 1 98.19 296 PHE A O 1
ATOM 2399 N N . LYS A 1 297 ? -3.959 5.707 28.312 1 97.44 297 LYS A N 1
ATOM 2400 C CA . LYS A 1 297 ? -4.387 5.723 29.703 1 97.44 297 LYS A CA 1
ATOM 2401 C C . LYS A 1 297 ? -3.459 6.586 30.562 1 97.44 297 LYS A C 1
ATOM 2403 O O . LYS A 1 297 ? -3.898 7.215 31.531 1 97.44 297 LYS A O 1
ATOM 2408 N N . LYS A 1 298 ? -2.246 6.641 30.156 1 96.69 298 LYS A N 1
ATOM 2409 C CA . LYS A 1 298 ? -1.258 7.328 30.984 1 96.69 298 LYS A CA 1
ATOM 2410 C C . LYS A 1 298 ? -1.176 8.812 30.625 1 96.69 298 LYS A C 1
ATOM 2412 O O . LYS A 1 298 ? -0.604 9.602 31.375 1 96.69 298 LYS A O 1
ATOM 2417 N N . ALA A 1 299 ? -1.719 9.211 29.531 1 97.62 299 ALA A N 1
ATOM 2418 C CA . ALA A 1 299 ? -1.632 10.594 29.094 1 97.62 299 ALA A CA 1
ATOM 2419 C C . ALA A 1 299 ? -2.363 11.531 30.062 1 97.62 299 ALA A C 1
ATOM 2421 O O . ALA A 1 299 ? -3.41 11.172 30.609 1 97.62 299 ALA A O 1
ATOM 2422 N N . ALA A 1 300 ? -1.765 12.742 30.219 1 98 300 ALA A N 1
ATOM 2423 C CA . ALA A 1 300 ? -2.459 13.75 31.016 1 98 300 ALA A CA 1
ATOM 2424 C C . ALA A 1 300 ? -3.744 14.211 30.344 1 98 300 ALA A C 1
ATOM 2426 O O . ALA A 1 300 ? -4.754 14.461 31 1 98 300 ALA A O 1
ATOM 2427 N N . PHE A 1 301 ? -3.641 14.289 29 1 98.75 301 PHE A N 1
ATOM 2428 C CA . PHE A 1 301 ? -4.789 14.727 28.219 1 98.75 301 PHE A CA 1
ATOM 2429 C C . PHE A 1 301 ? -4.945 13.867 26.969 1 98.75 301 PHE A C 1
ATOM 2431 O O . PHE A 1 301 ? -3.951 13.461 26.359 1 98.75 301 PHE A O 1
ATOM 2438 N N . ARG A 1 302 ? -6.152 13.625 26.609 1 98.75 302 ARG A N 1
ATOM 2439 C CA . ARG A 1 302 ? -6.535 12.945 25.391 1 98.75 302 ARG A CA 1
ATOM 2440 C C . ARG A 1 302 ? -7.293 13.883 24.453 1 98.75 302 ARG A C 1
ATOM 2442 O O . ARG A 1 302 ? -8.391 14.336 24.781 1 98.75 302 ARG A O 1
ATOM 2449 N N . VAL A 1 303 ? -6.723 14.156 23.266 1 98.81 303 VAL A N 1
ATOM 2450 C CA . VAL A 1 303 ? -7.305 15.094 22.312 1 98.81 303 VAL A CA 1
ATOM 2451 C C . VAL A 1 303 ? -7.645 14.367 21.016 1 98.81 303 VAL A C 1
ATOM 2453 O O . VAL A 1 303 ? -6.789 13.703 20.422 1 98.81 303 VAL A O 1
ATOM 2456 N N . VAL A 1 304 ? -8.883 14.477 20.578 1 98.88 304 VAL A N 1
ATOM 2457 C CA . VAL A 1 304 ? -9.32 13.844 19.328 1 98.88 304 VAL A CA 1
ATOM 2458 C C . VAL A 1 304 ? -9.406 14.891 18.234 1 98.88 304 VAL A C 1
ATOM 2460 O O . VAL A 1 304 ? -10 15.953 18.422 1 98.88 304 VAL A O 1
ATOM 2463 N N . LEU A 1 305 ? -8.781 14.602 17.156 1 98.69 305 LEU A N 1
ATOM 2464 C CA . LEU A 1 305 ? -8.789 15.398 15.945 1 98.69 305 LEU A CA 1
ATOM 2465 C C . LEU A 1 305 ? -9.656 14.75 14.867 1 98.69 305 LEU A C 1
ATOM 2467 O O . LEU A 1 305 ? -9.305 13.688 14.344 1 98.69 305 LEU A O 1
ATOM 2471 N N . MET A 1 306 ? -10.805 15.312 14.562 1 98.69 306 MET A N 1
ATOM 2472 C CA . MET A 1 306 ? -11.719 14.758 13.57 1 98.69 306 MET A CA 1
ATOM 2473 C C . MET A 1 306 ? -12.516 15.859 12.883 1 98.69 306 MET A C 1
ATOM 2475 O O . MET A 1 306 ? -12.891 16.844 13.516 1 98.69 306 MET A O 1
ATOM 2479 N N . HIS A 1 307 ? -12.805 15.719 11.672 1 98.69 307 HIS A N 1
ATOM 2480 C CA . HIS A 1 307 ? -13.406 16.797 10.898 1 98.69 307 HIS A CA 1
ATOM 2481 C C . HIS A 1 307 ? -14.883 16.953 11.219 1 98.69 307 HIS A C 1
ATOM 2483 O O . HIS A 1 307 ? -15.328 18.016 11.633 1 98.69 307 HIS A O 1
ATOM 2489 N N . ILE A 1 308 ? -15.672 15.875 11 1 98.38 308 ILE A N 1
ATOM 2490 C CA . ILE A 1 308 ? -17.078 15.906 11.375 1 98.38 308 ILE A CA 1
ATOM 2491 C C . ILE A 1 308 ? -17.219 15.711 12.883 1 98.38 308 ILE A C 1
ATOM 2493 O O . ILE A 1 308 ? -16.828 14.672 13.414 1 98.38 308 ILE A O 1
ATOM 2497 N N . PRO A 1 309 ? -17.719 16.719 13.555 1 97.88 309 PRO A N 1
ATOM 2498 C CA . PRO A 1 309 ? -17.828 16.562 15.008 1 97.88 309 PRO A CA 1
ATOM 2499 C C . PRO A 1 309 ? -18.75 15.406 15.398 1 97.88 309 PRO A C 1
ATOM 2501 O O . PRO A 1 309 ? -19.734 15.133 14.703 1 97.88 309 PRO A O 1
ATOM 2504 N N . PRO A 1 310 ? -18.453 14.789 16.5 1 95.56 310 PRO A N 1
ATOM 2505 C CA . PRO A 1 310 ? -19.266 13.648 16.938 1 95.56 310 PRO A CA 1
ATOM 2506 C C . PRO A 1 310 ? -20.656 14.07 17.406 1 95.56 310 PRO A C 1
ATOM 2508 O O . PRO A 1 310 ? -21.484 13.211 17.719 1 95.56 310 PRO A O 1
ATOM 2511 N N . ARG A 1 311 ? -20.797 15.344 17.469 1 93.31 311 ARG A N 1
ATOM 2512 C CA . ARG A 1 311 ? -22.094 15.922 17.781 1 93.31 311 ARG A CA 1
ATOM 2513 C C . ARG A 1 311 ? -22.203 17.344 17.266 1 93.31 311 ARG A C 1
ATOM 2515 O O . ARG A 1 311 ? -21.188 17.984 16.953 1 93.31 311 ARG A O 1
ATOM 2522 N N . TYR A 1 312 ? -23.516 17.797 17.031 1 91.94 312 TYR A N 1
ATOM 2523 C CA . TYR A 1 312 ? -23.812 19.172 16.672 1 91.94 312 TYR A CA 1
ATOM 2524 C C . TYR A 1 312 ? -23.453 19.453 15.211 1 91.94 312 TYR A C 1
ATOM 2526 O O . TYR A 1 312 ? -22.969 20.531 14.875 1 91.94 312 TYR A O 1
ATOM 2534 N N . SER A 1 313 ? -23.422 18.469 14.375 1 90.94 313 SER A N 1
ATOM 2535 C CA . SER A 1 313 ? -23.031 18.641 12.977 1 90.94 313 SER A CA 1
ATOM 2536 C C . SER A 1 313 ? -24.203 18.344 12.039 1 90.94 313 SER A C 1
ATOM 2538 O O . SER A 1 313 ? -24 18.094 10.844 1 90.94 313 SER A O 1
ATOM 2540 N N . GLY A 1 314 ? -25.391 18.359 12.586 1 90.25 314 GLY A N 1
ATOM 2541 C CA . GLY A 1 314 ? -26.578 18.172 11.773 1 90.25 314 GLY A CA 1
ATOM 2542 C C . GLY A 1 314 ? -27.047 16.719 11.719 1 90.25 314 GLY A C 1
ATOM 2543 O O . GLY A 1 314 ? -26.609 15.898 12.523 1 90.25 314 GLY A O 1
ATOM 2544 N N . ASP A 1 315 ? -27.984 16.469 10.742 1 91.81 315 ASP A N 1
ATOM 2545 C CA . ASP A 1 315 ? -28.672 15.188 10.75 1 91.81 315 ASP A CA 1
ATOM 2546 C C . ASP A 1 315 ? -28.297 14.359 9.516 1 91.81 315 ASP A C 1
ATOM 2548 O O . ASP A 1 315 ? -28.938 13.336 9.242 1 91.81 315 ASP A O 1
ATOM 2552 N N . GLU A 1 316 ? -27.328 14.82 8.875 1 91.62 316 GLU A N 1
ATOM 2553 C CA . GLU A 1 316 ? -26.875 14 7.762 1 91.62 316 GLU A CA 1
ATOM 2554 C C . GLU A 1 316 ? -26.359 12.641 8.25 1 91.62 316 GLU A C 1
ATOM 2556 O O . GLU A 1 316 ? -25.891 12.523 9.383 1 91.62 316 GLU A O 1
ATOM 2561 N N . HIS A 1 317 ? -26.422 11.688 7.422 1 93.31 317 HIS A N 1
ATOM 2562 C CA . HIS A 1 317 ? -26.156 10.297 7.809 1 93.31 317 HIS A CA 1
ATOM 2563 C C . HIS A 1 317 ? -24.781 10.148 8.43 1 93.31 317 HIS A C 1
ATOM 2565 O O . HIS A 1 317 ? -24.641 9.586 9.516 1 93.31 317 HIS A O 1
ATOM 2571 N N . GLY A 1 318 ? -23.734 10.586 7.762 1 93.38 318 GLY A N 1
ATOM 2572 C CA . GLY A 1 318 ? -22.375 10.461 8.266 1 93.38 318 GLY A CA 1
ATOM 2573 C C . GLY A 1 318 ? -22.188 11.109 9.625 1 93.38 318 GLY A C 1
ATOM 2574 O O . GLY A 1 318 ? -21.5 10.562 10.492 1 93.38 318 GLY A O 1
ATOM 2575 N N . ALA A 1 319 ? -22.781 12.25 9.805 1 94.94 319 ALA A N 1
ATOM 2576 C CA . ALA A 1 319 ? -22.703 12.961 11.078 1 94.94 319 ALA A CA 1
ATOM 2577 C C . ALA A 1 319 ? -23.344 12.156 12.195 1 94.94 319 ALA A C 1
ATOM 2579 O O . ALA A 1 319 ? -22.766 11.984 13.266 1 94.94 319 ALA A O 1
ATOM 2580 N N . VAL A 1 320 ? -24.516 11.664 11.906 1 96.88 320 VAL A N 1
ATOM 2581 C CA . VAL A 1 320 ? -25.25 10.867 12.883 1 96.88 320 VAL A CA 1
ATOM 2582 C C . VAL A 1 320 ? -24.469 9.594 13.203 1 96.88 320 VAL A C 1
ATOM 2584 O O . VAL A 1 320 ? -24.359 9.203 14.367 1 96.88 320 VAL A O 1
ATOM 2587 N N . HIS A 1 321 ? -23.938 9.008 12.172 1 97.44 321 HIS A N 1
ATOM 2588 C CA . HIS A 1 321 ? -23.172 7.781 12.344 1 97.44 321 HIS A CA 1
ATOM 2589 C C . HIS A 1 321 ? -21.922 8.031 13.188 1 97.44 321 HIS A C 1
ATOM 2591 O O . HIS A 1 321 ? -21.562 7.199 14.023 1 97.44 321 HIS A O 1
ATOM 2597 N N . CYS A 1 322 ? -21.25 9.125 13.047 1 97.44 322 CYS A N 1
ATOM 2598 C CA . CYS A 1 322 ? -20.109 9.5 13.883 1 97.44 322 CYS A CA 1
ATOM 2599 C C . CYS A 1 322 ? -20.516 9.594 15.344 1 97.44 322 CYS A C 1
ATOM 2601 O O . CYS A 1 322 ? -19.812 9.109 16.219 1 97.44 322 CYS A O 1
ATOM 2603 N N . THR A 1 323 ? -21.641 10.242 15.562 1 97.94 323 THR A N 1
ATOM 2604 C CA . THR A 1 323 ? -22.141 10.367 16.922 1 97.94 323 THR A CA 1
ATOM 2605 C C . THR A 1 323 ? -22.375 8.992 17.547 1 97.94 323 THR A C 1
ATOM 2607 O O . THR A 1 323 ? -21.875 8.711 18.641 1 97.94 323 THR A O 1
ATOM 2610 N N . GLU A 1 324 ? -23.047 8.156 16.844 1 97.81 324 GLU A N 1
ATOM 2611 C CA . GLU A 1 324 ? -23.438 6.84 17.344 1 97.81 324 GLU A CA 1
ATOM 2612 C C . GLU A 1 324 ? -22.203 5.98 17.625 1 97.81 324 GLU A C 1
ATOM 2614 O O . GLU A 1 324 ? -22.172 5.242 18.625 1 97.81 324 GLU A O 1
ATOM 2619 N N . LEU A 1 325 ? -21.203 6.09 16.812 1 98.38 325 LEU A N 1
ATOM 2620 C CA . LEU A 1 325 ? -20.078 5.176 16.906 1 98.38 325 LEU A CA 1
ATOM 2621 C C . LEU A 1 325 ? -19.016 5.699 17.875 1 98.38 325 LEU A C 1
ATOM 2623 O O . LEU A 1 325 ? -18.5 4.945 18.703 1 98.38 325 LEU A O 1
ATOM 2627 N N . PHE A 1 326 ? -18.719 6.996 17.828 1 98.62 326 PHE A N 1
ATOM 2628 C CA . PHE A 1 326 ? -17.484 7.469 18.453 1 98.62 326 PHE A CA 1
ATOM 2629 C C . PHE A 1 326 ? -17.781 8.078 19.828 1 98.62 326 PHE A C 1
ATOM 2631 O O . PHE A 1 326 ? -16.984 7.93 20.766 1 98.62 326 PHE A O 1
ATOM 2638 N N . GLU A 1 327 ? -18.875 8.789 19.984 1 98.38 327 GLU A N 1
ATOM 2639 C CA . GLU A 1 327 ? -19.172 9.516 21.219 1 98.38 327 GLU A CA 1
ATOM 2640 C C . GLU A 1 327 ? -19.141 8.594 22.422 1 98.38 327 GLU A C 1
ATOM 2642 O O . GLU A 1 327 ? -18.453 8.875 23.422 1 98.38 327 GLU A O 1
ATOM 2647 N N . PRO A 1 328 ? -19.828 7.387 22.391 1 98.31 328 PRO A N 1
ATOM 2648 C CA . PRO A 1 328 ? -19.781 6.527 23.562 1 98.31 328 PRO A CA 1
ATOM 2649 C C . PRO A 1 328 ? -18.375 6.043 23.906 1 98.31 328 PRO A C 1
ATOM 2651 O O . PRO A 1 328 ? -18.016 5.926 25.078 1 98.31 328 PRO A O 1
ATOM 2654 N N . ILE A 1 329 ? -17.562 5.758 22.891 1 98.81 329 ILE A N 1
ATOM 2655 C CA . ILE A 1 329 ? -16.219 5.27 23.109 1 98.81 329 ILE A CA 1
ATOM 2656 C C . ILE A 1 329 ? -15.352 6.383 23.703 1 98.81 329 ILE A C 1
ATOM 2658 O O . ILE A 1 329 ? -14.57 6.145 24.625 1 98.81 329 ILE A O 1
ATOM 2662 N N . MET A 1 330 ? -15.555 7.598 23.219 1 98.69 330 MET A N 1
ATOM 2663 C CA . MET A 1 330 ? -14.781 8.734 23.703 1 98.69 330 MET A CA 1
ATOM 2664 C C . MET A 1 330 ? -15.156 9.07 25.141 1 98.69 330 MET A C 1
ATOM 2666 O O . MET A 1 330 ? -14.305 9.5 25.922 1 98.69 330 MET A O 1
ATOM 2670 N N . ASN A 1 331 ? -16.422 8.922 25.484 1 98.5 331 ASN A N 1
ATOM 2671 C CA . ASN A 1 331 ? -16.844 9.078 26.875 1 98.5 331 ASN A CA 1
ATOM 2672 C C . ASN A 1 331 ? -16.172 8.062 27.781 1 98.5 331 ASN A C 1
ATOM 2674 O O . ASN A 1 331 ? -15.602 8.43 28.812 1 98.5 331 ASN A O 1
ATOM 2678 N N . ARG A 1 332 ? -16.17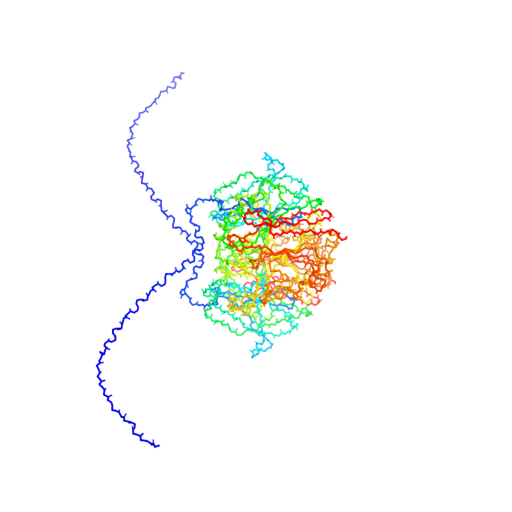2 6.832 27.328 1 98.12 332 ARG A N 1
ATOM 2679 C CA . ARG A 1 332 ? -15.555 5.781 28.141 1 98.12 332 ARG A CA 1
ATOM 2680 C C . ARG A 1 332 ? -14.047 6 28.266 1 98.12 332 ARG A C 1
ATOM 2682 O O . ARG A 1 332 ? -13.461 5.711 29.297 1 98.12 332 ARG A O 1
ATOM 2689 N N . GLY A 1 333 ? -13.5 6.531 27.188 1 98.31 333 GLY A N 1
ATOM 2690 C CA . GLY A 1 333 ? -12.062 6.762 27.156 1 98.31 333 GLY A CA 1
ATOM 2691 C C . GLY A 1 333 ? -11.648 8.047 27.859 1 98.31 333 GLY A C 1
ATOM 2692 O O . GLY A 1 333 ? -10.461 8.367 27.922 1 98.31 333 GLY A O 1
ATOM 2693 N N . LYS A 1 334 ? -12.609 8.805 28.328 1 97.81 334 LYS A N 1
ATOM 2694 C CA . LYS A 1 334 ? -12.375 10.047 29.047 1 97.81 334 LYS A CA 1
ATOM 2695 C C . LYS A 1 334 ? -11.586 11.047 28.203 1 97.81 334 LYS A C 1
ATOM 2697 O O . LYS A 1 334 ? -10.594 11.609 28.656 1 97.81 334 LYS A O 1
ATOM 2702 N N . VAL A 1 335 ? -11.977 11.164 27.016 1 98.5 335 VAL A N 1
ATOM 2703 C CA . VAL A 1 335 ? -11.438 12.18 26.125 1 98.5 335 VAL A CA 1
ATOM 2704 C C . VAL A 1 335 ? -11.602 13.562 26.75 1 98.5 335 VAL A C 1
ATOM 2706 O O . VAL A 1 335 ? -12.625 13.852 27.375 1 98.5 335 VAL A O 1
ATOM 2709 N N . ASP A 1 336 ? -10.547 14.422 26.5 1 98.75 336 ASP A N 1
ATOM 2710 C CA . ASP A 1 336 ? -10.539 15.711 27.188 1 98.75 336 ASP A CA 1
ATOM 2711 C C . ASP A 1 336 ? -10.977 16.828 26.25 1 98.75 336 ASP A C 1
ATOM 2713 O O . ASP A 1 336 ? -11.406 17.891 26.703 1 98.75 336 ASP A O 1
ATOM 2717 N N . LEU A 1 337 ? -10.828 16.625 24.969 1 98.81 337 LEU A N 1
ATOM 2718 C CA . LEU A 1 337 ? -11.094 17.672 24 1 98.81 337 LEU A CA 1
ATOM 2719 C C . LEU A 1 337 ? -11.258 17.094 22.594 1 98.81 337 LEU A C 1
ATOM 2721 O O . LEU A 1 337 ? -10.5 16.219 22.188 1 98.81 337 LEU A O 1
ATOM 2725 N N . VAL A 1 338 ? -12.258 17.531 21.906 1 98.88 338 VAL A N 1
ATOM 2726 C CA . VAL A 1 338 ? -12.414 17.203 20.484 1 98.88 338 VAL A CA 1
ATOM 2727 C C . VAL A 1 338 ? -12.344 18.484 19.656 1 98.88 338 VAL A C 1
ATOM 2729 O O . VAL A 1 338 ? -13.008 19.469 19.953 1 98.88 338 VAL A O 1
ATOM 2732 N N . LEU A 1 339 ? -11.523 18.484 18.656 1 98.81 339 LEU A N 1
ATOM 2733 C CA . LEU A 1 339 ? -11.383 19.578 17.703 1 98.81 339 LEU A CA 1
ATOM 2734 C C . LEU A 1 339 ? -11.961 19.172 16.344 1 98.81 339 LEU A C 1
ATOM 2736 O O . LEU A 1 339 ? -11.625 18.125 15.805 1 98.81 339 LEU A O 1
ATOM 2740 N N . SER A 1 340 ? -12.859 20.047 15.781 1 98.75 340 SER A N 1
ATOM 2741 C CA . SER A 1 340 ? -13.57 19.688 14.555 1 98.75 340 SER A CA 1
ATOM 2742 C C . SER A 1 340 ? -13.797 20.906 13.664 1 98.75 340 SER A C 1
ATOM 2744 O O . SER A 1 340 ? -13.359 22.016 14 1 98.75 340 SER A O 1
ATOM 2746 N N . GLY A 1 341 ? -14.281 20.672 12.453 1 98.25 341 GLY A N 1
ATOM 2747 C CA . GLY A 1 341 ? -14.758 21.656 11.477 1 98.25 341 GLY A CA 1
ATOM 2748 C C . GLY A 1 341 ? -16.078 21.266 10.852 1 98.25 341 GLY A C 1
ATOM 2749 O O . GLY A 1 341 ? -17.031 20.938 11.555 1 98.25 341 GLY A O 1
ATOM 2750 N N . HIS A 1 342 ? -16.25 21.406 9.602 1 97.69 342 HIS A N 1
ATOM 2751 C CA . HIS A 1 342 ? -17.312 20.797 8.812 1 97.69 342 HIS A CA 1
ATOM 2752 C C . HIS A 1 342 ? -18.547 21.672 8.773 1 97.69 342 HIS A C 1
ATOM 2754 O O . HIS A 1 342 ? -19.156 21.859 7.711 1 97.69 342 HIS A O 1
ATOM 2760 N N . THR A 1 343 ? -18.969 22.344 9.875 1 96.75 343 THR A N 1
ATOM 2761 C CA . THR A 1 343 ? -20.266 23.016 9.961 1 96.75 343 THR A CA 1
ATOM 2762 C C . THR A 1 343 ? -20.172 24.422 9.375 1 96.75 343 THR A C 1
ATOM 2764 O O . THR A 1 343 ? -21.203 25.047 9.109 1 96.75 343 THR A O 1
ATOM 2767 N N . HIS A 1 344 ? -19.094 24.953 9.25 1 96.06 344 HIS A N 1
ATOM 2768 C CA . HIS A 1 344 ? -18.812 26.281 8.727 1 96.06 344 HIS A CA 1
ATOM 2769 C C . HIS A 1 344 ? -19.281 27.359 9.695 1 96.06 344 HIS A C 1
ATOM 2771 O O . HIS A 1 344 ? -19.312 28.547 9.352 1 96.06 344 HIS A O 1
ATOM 2777 N N . GLN A 1 345 ? -19.672 26.906 10.836 1 96.62 345 GLN A N 1
ATOM 2778 C CA . GLN A 1 345 ? -20.062 27.781 11.93 1 96.62 345 GLN A CA 1
ATOM 2779 C C . GLN A 1 345 ? -19.25 27.484 13.195 1 96.62 345 GLN A C 1
ATOM 2781 O O . GLN A 1 345 ? -19.453 26.438 13.82 1 96.62 345 GLN A O 1
ATOM 2786 N N . TYR A 1 346 ? -18.422 28.5 13.484 1 97.94 346 TYR A N 1
ATOM 2787 C CA . TYR A 1 346 ? -17.594 28.234 14.656 1 97.94 346 TYR A CA 1
ATOM 2788 C C . TYR A 1 346 ? -18.422 28.266 15.93 1 97.94 346 TYR A C 1
ATOM 2790 O O . TYR A 1 346 ? -19.375 29.031 16.047 1 97.94 346 TYR A O 1
ATOM 2798 N N . LYS A 1 347 ? -18.062 27.344 16.844 1 97.94 347 LYS A N 1
ATOM 2799 C CA . LYS A 1 347 ? -18.766 27.25 18.125 1 97.94 347 LYS A CA 1
ATOM 2800 C C . LYS A 1 347 ? -17.984 26.422 19.125 1 97.94 347 LYS A C 1
ATOM 2802 O O . LYS A 1 347 ? -17.266 25.484 18.75 1 97.94 347 LYS A O 1
ATOM 2807 N N . VAL A 1 348 ? -18.031 26.812 20.391 1 98.38 348 VAL A N 1
ATOM 2808 C CA . VAL A 1 348 ? -17.531 26.016 21.516 1 98.38 348 VAL A CA 1
ATOM 2809 C C . VAL A 1 348 ? -18.703 25.328 22.219 1 98.38 348 VAL A C 1
ATOM 2811 O O . VAL A 1 348 ? -19.594 26 22.75 1 98.38 348 VAL A O 1
ATOM 2814 N N . HIS A 1 349 ? -18.719 24.047 22.203 1 98.19 349 HIS A N 1
ATOM 2815 C CA . HIS A 1 349 ? -19.75 23.281 22.891 1 98.19 349 HIS A CA 1
ATOM 2816 C C . HIS A 1 349 ? -19.234 22.719 24.219 1 98.19 349 HIS A C 1
ATOM 2818 O O . HIS A 1 349 ? -18.25 22 24.234 1 98.19 349 HIS A O 1
ATOM 2824 N N . GLN A 1 350 ? -19.938 23.016 25.266 1 97.44 350 GLN A N 1
ATOM 2825 C CA . GLN A 1 350 ? -19.562 22.578 26.609 1 97.44 350 GLN A CA 1
ATOM 2826 C C . GLN A 1 350 ? -19.859 21.094 26.797 1 97.44 350 GLN A C 1
ATOM 2828 O O . GLN A 1 350 ? -20.719 20.531 26.109 1 97.44 350 GLN A O 1
ATOM 2833 N N . PRO A 1 351 ? -19.078 20.484 27.734 1 97.5 351 PRO A N 1
ATOM 2834 C CA . PRO A 1 351 ? -19.438 19.094 28.078 1 97.5 351 PRO A CA 1
ATOM 2835 C C . PRO A 1 351 ? -20.859 18.969 28.625 1 97.5 351 PRO A C 1
ATOM 2837 O O . PRO A 1 351 ? -21.375 19.906 29.25 1 97.5 351 PRO A O 1
ATOM 2840 N N . ASP A 1 352 ? -21.422 17.875 28.328 1 96.5 352 ASP A N 1
ATOM 2841 C CA . ASP A 1 352 ? -22.719 17.469 28.844 1 96.5 352 ASP A CA 1
ATOM 2842 C C . ASP A 1 352 ? -22.688 16.031 29.344 1 96.5 352 ASP A C 1
ATOM 2844 O O . ASP A 1 352 ? -22.438 15.102 28.562 1 96.5 352 ASP A O 1
ATOM 2848 N N . LYS A 1 353 ? -23.031 15.828 30.594 1 93.5 353 LYS A N 1
ATOM 2849 C CA . LYS A 1 353 ? -22.922 14.516 31.234 1 93.5 353 LYS A CA 1
ATOM 2850 C C . LYS A 1 353 ? -23.797 13.484 30.531 1 93.5 353 LYS A C 1
ATOM 2852 O O . LYS A 1 353 ? -23.5 12.289 30.578 1 93.5 353 LYS A O 1
ATOM 2857 N N . LYS A 1 354 ? -24.812 13.875 29.859 1 95.19 354 LYS A N 1
ATOM 2858 C CA . LYS A 1 354 ? -25.734 12.945 29.203 1 95.19 354 LYS A CA 1
ATOM 2859 C C . LYS A 1 354 ? -25.344 12.734 27.734 1 95.19 354 LYS A C 1
ATOM 2861 O O . LYS A 1 354 ? -25.875 11.836 27.078 1 95.19 354 LYS A O 1
ATOM 2866 N N . LEU A 1 355 ? -24.469 13.516 27.266 1 96.5 355 LEU A N 1
ATOM 2867 C CA . LEU A 1 355 ? -24.047 13.477 25.859 1 96.5 355 LEU A CA 1
ATOM 2868 C C . LEU A 1 355 ? -22.516 13.383 25.766 1 96.5 355 LEU A C 1
ATOM 2870 O O . LEU A 1 355 ? -21.938 12.375 26.156 1 96.5 355 LEU A O 1
ATOM 2874 N N . ASN A 1 356 ? -21.906 14.352 25.234 1 96.19 356 ASN A N 1
ATOM 2875 C CA . ASN A 1 356 ? -20.453 14.391 25.219 1 96.19 356 ASN A CA 1
ATOM 2876 C C . ASN A 1 356 ? -19.891 14.891 26.547 1 96.19 356 ASN A C 1
ATOM 2878 O O . ASN A 1 356 ? -20.094 16.047 26.906 1 96.19 356 ASN A O 1
ATOM 2882 N N . ASN A 1 357 ? -19.078 14.109 27.203 1 97.44 357 ASN A N 1
ATOM 2883 C CA . ASN A 1 357 ? -18.516 14.469 28.5 1 97.44 357 ASN A CA 1
ATOM 2884 C C . ASN A 1 357 ? -17.312 15.383 28.359 1 97.44 357 ASN A C 1
ATOM 2886 O O . ASN A 1 357 ? -16.578 15.625 29.312 1 97.44 357 ASN A O 1
ATOM 2890 N N . TYR A 1 358 ? -16.969 15.797 27.219 1 97.94 358 TYR A N 1
ATOM 2891 C CA . TYR A 1 358 ? -15.828 16.625 26.859 1 97.94 358 TYR A CA 1
ATOM 2892 C C . TYR A 1 358 ? -16.25 17.812 26.016 1 97.94 358 TYR A C 1
ATOM 2894 O O . TYR A 1 358 ? -17.312 17.781 25.359 1 97.94 358 TYR A O 1
ATOM 2902 N N . PRO A 1 359 ? -15.445 18.906 26.031 1 98.44 359 PRO A N 1
ATOM 2903 C CA . PRO A 1 359 ? -15.766 20.016 25.125 1 98.44 359 PRO A CA 1
ATOM 2904 C C . PRO A 1 359 ? -15.469 19.672 23.656 1 98.44 359 PRO A C 1
ATOM 2906 O O . PRO A 1 359 ? -14.539 18.922 23.375 1 98.44 359 PRO A O 1
ATOM 2909 N N . ILE A 1 360 ? -16.281 20.234 22.797 1 98.62 360 ILE A N 1
ATOM 2910 C CA . ILE A 1 360 ? -16.094 20.172 21.359 1 98.62 360 ILE A CA 1
ATOM 2911 C C . ILE A 1 360 ? -15.891 21.562 20.797 1 98.62 360 ILE A C 1
ATOM 2913 O O . ILE A 1 360 ? -16.75 22.438 20.953 1 98.62 360 ILE A O 1
ATOM 2917 N N . ILE A 1 361 ? -14.758 21.797 20.203 1 98.75 361 ILE A N 1
ATOM 2918 C CA . ILE A 1 361 ? -14.461 23.062 19.531 1 98.75 361 ILE A CA 1
ATOM 2919 C C . ILE A 1 361 ? -14.602 22.906 18.031 1 98.75 361 ILE A C 1
ATOM 2921 O O . ILE A 1 361 ? -13.93 22.078 17.422 1 98.75 361 ILE A O 1
ATOM 2925 N N . ILE A 1 362 ? -15.453 23.656 17.406 1 98.62 362 ILE A N 1
ATOM 2926 C CA . ILE A 1 362 ? -15.68 23.625 15.961 1 98.62 362 ILE A CA 1
ATOM 2927 C C . ILE A 1 362 ? -15.195 24.938 15.336 1 98.62 362 ILE A C 1
ATOM 2929 O O . ILE A 1 362 ? -15.633 26.016 15.734 1 98.62 362 ILE A O 1
ATOM 2933 N N . GLY A 1 363 ? -14.281 24.812 14.367 1 98.31 363 GLY A N 1
ATOM 2934 C CA . GLY A 1 363 ? -13.805 25.984 13.648 1 98.31 363 GLY A CA 1
ATOM 2935 C C . GLY A 1 363 ? -14.781 26.469 12.594 1 98.31 363 GLY A C 1
ATOM 2936 O O . GLY A 1 363 ? -15.711 25.75 12.219 1 98.31 363 GLY A O 1
ATOM 2937 N N . GLY A 1 364 ? -14.508 27.703 12.133 1 97.5 364 GLY A N 1
ATOM 2938 C CA . GLY A 1 364 ? -15.359 28.312 11.117 1 97.5 364 GLY A CA 1
ATOM 2939 C C . GLY A 1 364 ? -14.758 28.281 9.727 1 97.5 364 GLY A C 1
ATOM 2940 O O . GLY A 1 364 ? -13.766 27.578 9.492 1 97.5 364 GLY A O 1
ATOM 2941 N N . GLY A 1 365 ? -15.43 29.109 8.812 1 95.31 365 GLY A N 1
ATOM 2942 C CA . GLY A 1 365 ? -15.016 29.172 7.418 1 95.31 365 GLY A CA 1
ATOM 2943 C C . GLY A 1 365 ? -16.125 28.781 6.453 1 95.31 365 GLY A C 1
ATOM 2944 O O . GLY A 1 365 ? -17.266 28.578 6.859 1 95.31 365 GLY A O 1
ATOM 2945 N N . PRO A 1 366 ? -15.828 28.797 5.16 1 96.75 366 PRO A N 1
ATOM 2946 C CA . PRO A 1 366 ? -14.578 29.266 4.547 1 96.75 366 PRO A CA 1
ATOM 2947 C C . PRO A 1 366 ? -14.617 30.734 4.18 1 96.75 366 PRO A C 1
ATOM 2949 O O . PRO A 1 366 ? -13.594 31.297 3.768 1 96.75 366 PRO A O 1
ATOM 2952 N N . ARG A 1 367 ? -15.734 31.391 4.344 1 96 367 ARG A N 1
ATOM 2953 C CA . ARG A 1 367 ? -15.93 32.75 3.848 1 96 367 ARG A CA 1
ATOM 2954 C C . ARG A 1 367 ? -15.25 33.781 4.754 1 96 367 ARG A C 1
ATOM 2956 O O . ARG A 1 367 ? -15.172 33.562 5.969 1 96 367 ARG A O 1
ATOM 2963 N N . ASP A 1 368 ? -14.875 34.844 4.129 1 95.19 368 ASP A N 1
ATOM 2964 C CA . ASP A 1 368 ? -14.32 35.969 4.902 1 95.19 368 ASP A CA 1
ATOM 2965 C C . ASP A 1 368 ? -15.273 36.375 6.02 1 95.19 368 ASP A C 1
ATOM 2967 O O . ASP A 1 368 ? -16.484 36.469 5.816 1 95.19 368 ASP A O 1
ATOM 2971 N N . GLY A 1 369 ? -14.727 36.594 7.09 1 95.31 369 GLY A N 1
ATOM 2972 C CA . GLY A 1 369 ? -15.523 37 8.242 1 95.31 369 GLY A CA 1
ATOM 2973 C C . GLY A 1 369 ? -15.922 35.812 9.109 1 95.31 369 GLY A C 1
ATOM 2974 O O . GLY A 1 369 ? -16.344 36 10.258 1 95.31 369 GLY A O 1
ATOM 2975 N N . SER A 1 370 ? -15.781 34.656 8.578 1 96.12 370 SER A N 1
ATOM 2976 C CA . SER A 1 370 ? -16.203 33.469 9.344 1 96.12 370 SER A CA 1
ATOM 2977 C C . SER A 1 370 ? -15.047 32.531 9.57 1 96.12 370 SER A C 1
ATOM 2979 O O . SER A 1 370 ? -15.172 31.562 10.344 1 96.12 370 SER A O 1
ATOM 2981 N N . ARG A 1 371 ? -13.914 32.75 8.938 1 98.44 371 ARG A N 1
ATOM 2982 C CA . ARG A 1 371 ? -12.758 31.891 9.07 1 98.44 371 ARG A CA 1
ATOM 2983 C C . ARG A 1 371 ? -12.156 31.984 10.469 1 98.44 371 ARG A C 1
ATOM 2985 O O . ARG A 1 371 ? -12.188 33.031 11.094 1 98.44 371 ARG A O 1
ATOM 2992 N N . THR A 1 372 ? -11.617 30.859 10.945 1 98.69 372 THR A N 1
ATOM 2993 C CA . THR A 1 372 ? -11.055 30.906 12.289 1 98.69 372 THR A CA 1
ATOM 2994 C C . THR A 1 372 ? -9.68 30.234 12.32 1 98.69 372 THR A C 1
ATOM 2996 O O . THR A 1 372 ? -9.383 29.375 11.484 1 98.69 372 THR A O 1
ATOM 2999 N N . LEU A 1 373 ? -8.828 30.688 13.148 1 98.81 373 LEU A N 1
ATOM 3000 C CA . LEU A 1 373 ? -7.613 30.031 13.625 1 98.81 373 LEU A CA 1
ATOM 3001 C C . LEU A 1 373 ? -7.75 29.641 15.086 1 98.81 373 LEU A C 1
ATOM 3003 O O . LEU A 1 373 ? -8.039 30.484 15.938 1 98.81 373 LEU A O 1
ATOM 3007 N N . THR A 1 374 ? -7.578 28.391 15.406 1 98.88 374 THR A N 1
ATOM 3008 C CA . THR A 1 374 ? -7.656 27.938 16.797 1 98.88 374 THR A CA 1
ATOM 3009 C C . THR A 1 374 ? -6.262 27.656 17.344 1 98.88 374 THR A C 1
ATOM 3011 O O . THR A 1 374 ? -5.508 26.859 16.781 1 98.88 374 THR A O 1
ATOM 3014 N N . LYS A 1 375 ? -5.926 28.328 18.406 1 98.81 375 LYS A N 1
ATOM 3015 C CA . LYS A 1 375 ? -4.641 28.188 19.078 1 98.81 375 LYS A CA 1
ATOM 3016 C C . LYS A 1 375 ? -4.758 27.281 20.297 1 98.81 375 LYS A C 1
ATOM 3018 O O . LYS A 1 375 ? -5.613 27.5 21.156 1 98.81 375 LYS A O 1
ATOM 3023 N N . ILE A 1 376 ? -3.936 26.266 20.375 1 98.88 376 ILE A N 1
ATOM 3024 C CA . ILE A 1 376 ? -4.004 25.312 21.484 1 98.88 376 ILE A CA 1
ATOM 3025 C C . ILE A 1 376 ? -2.648 25.25 22.188 1 98.88 376 ILE A C 1
ATOM 3027 O O . ILE A 1 376 ? -1.612 25.094 21.531 1 98.88 376 ILE A O 1
ATOM 3031 N N . ASN A 1 377 ? -2.633 25.391 23.438 1 98.62 377 ASN A N 1
ATOM 3032 C CA . ASN A 1 377 ? -1.478 25.234 24.312 1 98.62 377 ASN A CA 1
ATOM 3033 C C . ASN A 1 377 ? -1.766 24.25 25.453 1 98.62 377 ASN A C 1
ATOM 3035 O O . ASN A 1 377 ? -2.738 24.406 26.188 1 98.62 377 ASN A O 1
ATOM 3039 N N . VAL A 1 378 ? -0.925 23.25 25.594 1 98.69 378 VAL A N 1
ATOM 3040 C CA . VAL A 1 378 ? -1.164 22.203 26.578 1 98.69 378 VAL A CA 1
ATOM 3041 C C . VAL A 1 378 ? 0.045 22.078 27.5 1 98.69 378 VAL A C 1
ATOM 3043 O O . VAL A 1 378 ? 1.182 21.969 27.047 1 98.69 378 VAL A O 1
ATOM 3046 N N . THR A 1 379 ? -0.165 22.094 28.75 1 98.31 379 THR A N 1
ATOM 3047 C CA . THR A 1 379 ? 0.808 21.75 29.781 1 98.31 379 THR A CA 1
ATOM 3048 C C . THR A 1 379 ? 0.379 20.5 30.547 1 98.31 379 THR A C 1
ATOM 3050 O O . THR A 1 379 ? -0.613 19.859 30.188 1 98.31 379 THR A O 1
ATOM 3053 N N . ASN A 1 380 ? 1.139 20.125 31.594 1 97.12 380 ASN A N 1
ATOM 3054 C CA . ASN A 1 380 ? 0.767 18.969 32.406 1 97.12 380 ASN A CA 1
ATOM 3055 C C . ASN A 1 380 ? -0.462 19.266 33.25 1 97.12 380 ASN A C 1
ATOM 3057 O O . ASN A 1 380 ? -1.068 18.344 33.812 1 97.12 380 ASN A O 1
ATOM 3061 N N . LYS A 1 381 ? -0.911 20.5 33.188 1 97.69 381 LYS A N 1
ATOM 3062 C CA . LYS A 1 381 ? -1.97 20.891 34.125 1 97.69 381 LYS A CA 1
ATOM 3063 C C . LYS A 1 381 ? -3.254 21.234 33.375 1 97.69 381 LYS A C 1
ATOM 3065 O O . LYS A 1 381 ? -4.355 21.078 33.906 1 97.69 381 LYS A O 1
ATOM 3070 N N . GLN A 1 382 ? -3.092 21.766 32.156 1 98.44 382 GLN A N 1
ATOM 3071 C CA . GLN A 1 382 ? -4.301 22.25 31.484 1 98.44 382 GLN A CA 1
ATOM 3072 C C . GLN A 1 382 ? -4.117 22.328 29.984 1 98.44 382 GLN A C 1
ATOM 3074 O O . GLN A 1 382 ? -2.986 22.344 29.484 1 98.44 382 GLN A O 1
ATOM 3079 N N . ILE A 1 383 ? -5.234 22.391 29.281 1 98.75 383 ILE A N 1
ATOM 3080 C CA . ILE A 1 383 ? -5.312 22.766 27.875 1 98.75 383 ILE A CA 1
ATOM 3081 C C . ILE A 1 383 ? -5.938 24.156 27.75 1 98.75 383 ILE A C 1
ATOM 3083 O O . ILE A 1 383 ? -7.047 24.391 28.234 1 98.75 383 ILE A O 1
ATOM 3087 N N . GLN A 1 384 ? -5.238 25.031 27.125 1 98.75 384 GLN A N 1
ATOM 3088 C CA . GLN A 1 384 ? -5.781 26.344 26.812 1 98.75 384 GLN A CA 1
ATOM 3089 C C . GLN A 1 384 ? -6.109 26.453 25.328 1 98.75 384 GLN A C 1
ATOM 3091 O O . GLN A 1 384 ? -5.234 26.266 24.469 1 98.75 384 GLN A O 1
ATOM 3096 N N . VAL A 1 385 ? -7.363 26.766 25.047 1 98.75 385 VAL A N 1
ATOM 3097 C CA . VAL A 1 385 ? -7.812 26.938 23.656 1 98.75 385 VAL A CA 1
ATOM 3098 C C . VAL A 1 385 ? -8.258 28.375 23.438 1 98.75 385 VAL A C 1
A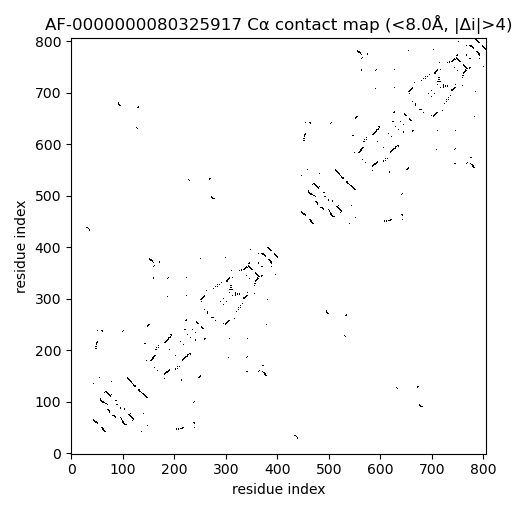TOM 3100 O O . VAL A 1 385 ? -9.031 28.922 24.219 1 98.75 385 VAL A O 1
ATOM 3103 N N . SER A 1 386 ? -7.754 28.953 22.406 1 98.75 386 SER A N 1
ATOM 3104 C CA . SER A 1 386 ? -8.188 30.281 21.953 1 98.75 386 SER A CA 1
ATOM 3105 C C . SER A 1 386 ? -8.5 30.281 20.453 1 98.75 386 SER A C 1
ATOM 3107 O O . SER A 1 386 ? -7.613 30.016 19.641 1 98.75 386 SER A O 1
ATOM 3109 N N . MET A 1 387 ? -9.727 30.531 20.156 1 98.81 387 MET A N 1
ATOM 3110 C CA . MET A 1 387 ? -10.141 30.625 18.766 1 98.81 387 MET A CA 1
ATOM 3111 C C . MET A 1 387 ? -10.344 32.062 18.344 1 98.81 387 MET A C 1
ATOM 3113 O O . MET A 1 387 ? -11.109 32.812 18.969 1 98.81 387 MET A O 1
ATOM 3117 N N . VAL A 1 388 ? -9.672 32.469 17.234 1 98.69 388 VAL A N 1
ATOM 3118 C CA . VAL A 1 388 ? -9.82 33.844 16.734 1 98.69 388 VAL A CA 1
ATOM 3119 C C . VAL A 1 388 ? -10.414 33.812 15.32 1 98.69 388 VAL A C 1
ATOM 3121 O O . VAL A 1 388 ? -10.18 32.875 14.562 1 98.69 388 VAL A O 1
ATOM 3124 N N . ASP A 1 389 ? -11.211 34.781 15.016 1 98.06 389 ASP A N 1
ATOM 3125 C CA . ASP A 1 389 ? -11.688 34.906 13.641 1 98.06 389 ASP A CA 1
ATOM 3126 C C . ASP A 1 389 ? -10.641 35.594 12.766 1 98.06 389 ASP A C 1
ATOM 3128 O O . ASP A 1 389 ? -9.531 35.875 13.219 1 98.06 389 ASP A O 1
ATOM 3132 N N . ASP A 1 390 ? -10.969 35.781 11.469 1 97.62 390 ASP A N 1
ATOM 3133 C CA . ASP A 1 390 ? -9.945 36.219 10.523 1 97.62 390 ASP A CA 1
ATOM 3134 C C . ASP A 1 390 ? -9.617 37.688 10.695 1 97.62 390 ASP A C 1
ATOM 3136 O O . ASP A 1 390 ? -8.734 38.219 10.023 1 97.62 390 ASP A O 1
ATOM 3140 N N . SER A 1 391 ? -10.25 38.406 11.695 1 97.38 391 SER A N 1
ATOM 3141 C CA . SER A 1 391 ? -9.875 39.75 12.086 1 97.38 391 SER A CA 1
ATOM 3142 C C . SER A 1 391 ? -8.922 39.75 13.281 1 97.38 391 SER A C 1
ATOM 3144 O O . SER A 1 391 ? -8.312 40.75 13.617 1 97.38 391 SER A O 1
ATOM 3146 N N . GLY A 1 392 ? -8.844 38.625 13.891 1 97.5 392 GLY A N 1
ATOM 3147 C CA . GLY A 1 392 ? -7.988 38.5 15.062 1 97.5 392 GLY A CA 1
ATOM 3148 C C . GLY A 1 392 ? -8.758 38.531 16.359 1 97.5 392 GLY A C 1
ATOM 3149 O O . GLY A 1 392 ? -8.18 38.344 17.438 1 97.5 392 GLY A O 1
ATOM 3150 N N . LYS A 1 393 ? -10.016 38.719 16.281 1 98 393 LYS A N 1
ATOM 3151 C CA . LYS A 1 393 ? -10.859 38.781 17.484 1 98 393 LYS A CA 1
ATOM 3152 C C . LYS A 1 393 ? -11.094 37.375 18.031 1 98 393 LYS A C 1
ATOM 3154 O O . LYS A 1 393 ? -11.406 36.438 17.281 1 98 393 LYS A O 1
ATOM 3159 N N . GLU A 1 394 ? -10.938 37.219 19.312 1 98.19 394 GLU A N 1
ATOM 3160 C CA . GLU A 1 394 ? -11.234 35.938 19.922 1 98.19 394 GLU A CA 1
ATOM 3161 C C . GLU A 1 394 ? -12.734 35.656 19.922 1 98.19 394 GLU A C 1
ATOM 3163 O O . GLU A 1 394 ? -13.523 36.438 20.453 1 98.19 394 GLU A O 1
ATOM 3168 N N . VAL A 1 395 ? -13.125 34.625 19.359 1 98.19 395 VAL A N 1
ATOM 3169 C CA . VAL A 1 395 ? -14.539 34.312 19.203 1 98.19 395 VAL A CA 1
ATOM 3170 C C . VAL A 1 395 ? -14.883 33.062 20 1 98.19 395 VAL A C 1
ATOM 3172 O O . VAL A 1 395 ? -16.047 32.656 20.062 1 98.19 395 VAL A O 1
ATOM 3175 N N . GLY A 1 396 ? -13.93 32.438 20.578 1 97.81 396 GLY A N 1
ATOM 3176 C CA . GLY A 1 396 ? -14.109 31.266 21.422 1 97.81 396 GLY A CA 1
ATOM 3177 C C . GLY A 1 396 ? -12.891 30.938 22.266 1 97.81 396 GLY A C 1
ATOM 3178 O O . GLY A 1 396 ? -11.758 31.141 21.828 1 97.81 396 GLY A O 1
ATOM 3179 N N . SER A 1 397 ? -13.133 30.5 23.438 1 98.19 397 SER A N 1
ATOM 3180 C CA . SER A 1 397 ? -12.062 30.047 24.312 1 98.19 397 SER A CA 1
ATOM 3181 C C . SER A 1 397 ? -12.547 28.953 25.25 1 98.19 397 SER A C 1
ATOM 3183 O O . SER A 1 397 ? -13.742 28.844 25.531 1 98.19 397 SER A O 1
ATOM 3185 N N . TYR A 1 398 ? -11.68 28.156 25.672 1 98.44 398 TYR A N 1
ATOM 3186 C CA . TYR A 1 398 ? -12 27.094 26.609 1 98.44 398 TYR A CA 1
ATOM 3187 C C . TYR A 1 398 ? -10.75 26.641 27.359 1 98.44 398 TYR A C 1
ATOM 3189 O O . TYR A 1 398 ? -9.656 26.609 26.797 1 98.44 398 TYR A O 1
ATOM 3197 N N . LEU A 1 399 ? -10.906 26.312 28.625 1 98.44 399 LEU A N 1
ATOM 3198 C CA . LEU A 1 399 ? -9.844 25.797 29.469 1 98.44 399 LEU A CA 1
ATOM 3199 C C . LEU A 1 399 ? -10.211 24.406 30 1 98.44 399 LEU A C 1
ATOM 3201 O O . LEU A 1 399 ? -11.258 24.234 30.625 1 98.44 399 LEU A O 1
ATOM 3205 N N . VAL A 1 400 ? -9.375 23.453 29.703 1 97.94 400 VAL A N 1
ATOM 3206 C CA . VAL A 1 400 ? -9.523 22.109 30.266 1 97.94 400 VAL A CA 1
ATOM 3207 C C . VAL A 1 400 ? -8.508 21.906 31.375 1 97.94 400 VAL A C 1
ATOM 3209 O O . VAL A 1 400 ? -7.297 21.938 31.141 1 97.94 400 VAL A O 1
ATOM 3212 N N . ALA A 1 401 ? -8.977 21.641 32.562 1 95.75 401 ALA A N 1
ATOM 3213 C CA . ALA A 1 401 ? -8.078 21.344 33.656 1 95.75 401 ALA A CA 1
ATOM 3214 C C . ALA A 1 401 ? -7.836 19.844 33.812 1 95.75 401 ALA A C 1
ATOM 3216 O O . ALA A 1 401 ? -8.703 19.047 33.469 1 95.75 401 ALA A O 1
ATOM 3217 N N . LYS A 1 402 ? -6.688 19.531 34.312 1 92.81 402 LYS A N 1
ATOM 3218 C CA . LYS A 1 402 ? -6.387 18.125 34.562 1 92.81 402 LYS A CA 1
ATOM 3219 C C . LYS A 1 402 ? -7.324 17.547 35.594 1 92.81 402 LYS A C 1
ATOM 3221 O O . LYS A 1 402 ? -7.633 18.188 36.594 1 92.81 402 LYS A O 1
ATOM 3226 N N . ARG A 1 403 ? -7.793 16.266 35.406 1 82.38 403 ARG A N 1
ATOM 3227 C CA . ARG A 1 403 ? -8.695 15.609 36.344 1 82.38 403 ARG A CA 1
ATOM 3228 C C . ARG A 1 403 ? -7.934 15.016 37.531 1 82.38 403 ARG A C 1
ATOM 3230 O O . ARG A 1 403 ? -6.773 14.633 37.375 1 82.38 403 ARG A O 1
ATOM 3237 N N . MET B 1 1 ? 80.312 14.828 -37.188 1 16.45 1 MET B N 1
ATOM 3238 C CA . MET B 1 1 ? 79.688 16.109 -37.5 1 16.45 1 MET B CA 1
ATOM 3239 C C . MET B 1 1 ? 78.25 15.953 -37.812 1 16.45 1 MET B C 1
ATOM 3241 O O . MET B 1 1 ? 77.75 14.828 -38 1 16.45 1 MET B O 1
ATOM 3245 N N . LYS B 1 2 ? 77.812 16.344 -39.062 1 16.77 2 LYS B N 1
ATOM 3246 C CA . LYS B 1 2 ? 76.938 17.406 -39.562 1 16.77 2 LYS B CA 1
ATOM 3247 C C . LYS B 1 2 ? 75.625 16.844 -40.031 1 16.77 2 LYS B C 1
ATOM 3249 O O . LYS B 1 2 ? 75.438 16.531 -41.219 1 16.77 2 LYS B O 1
ATOM 3254 N N . GLU B 1 3 ? 75.062 15.875 -39.344 1 17.91 3 GLU B N 1
ATOM 3255 C CA . GLU B 1 3 ? 73.875 15.203 -39.844 1 17.91 3 GLU B CA 1
ATOM 3256 C C . GLU B 1 3 ? 72.688 16.172 -39.969 1 17.91 3 GLU B C 1
ATOM 3258 O O . GLU B 1 3 ? 72.062 16.516 -38.969 1 17.91 3 GLU B O 1
ATOM 3263 N N . ASN B 1 4 ? 72.75 17.062 -40.875 1 17.44 4 ASN B N 1
ATOM 3264 C CA . ASN B 1 4 ? 72.062 18.281 -41.281 1 17.44 4 ASN B CA 1
ATOM 3265 C C . ASN B 1 4 ? 70.562 18.031 -41.438 1 17.44 4 ASN B C 1
ATOM 3267 O O . ASN B 1 4 ? 70.125 16.891 -41.531 1 17.44 4 ASN B O 1
ATOM 3271 N N . LEU B 1 5 ? 69.75 18.641 -42.5 1 16.28 5 LEU B N 1
ATOM 3272 C CA . LEU B 1 5 ? 68.938 19.828 -42.75 1 16.28 5 LEU B CA 1
ATOM 3273 C C . LEU B 1 5 ? 67.562 19.453 -43.25 1 16.28 5 LEU B C 1
ATOM 3275 O O . LEU B 1 5 ? 66.625 20.234 -43.125 1 16.28 5 LEU B O 1
ATOM 3279 N N . LEU B 1 6 ? 67.375 18.453 -44.25 1 17.16 6 LEU B N 1
ATOM 3280 C CA . LEU B 1 6 ? 66.562 18.969 -45.344 1 17.16 6 LEU B CA 1
ATOM 3281 C C . LEU B 1 6 ? 65.062 19.047 -44.938 1 17.16 6 LEU B C 1
ATOM 3283 O O . LEU B 1 6 ? 64.438 18.016 -44.625 1 17.16 6 LEU B O 1
ATOM 3287 N N . LYS B 1 7 ? 64.312 20.234 -44.781 1 17.95 7 LYS B N 1
ATOM 3288 C CA . LYS B 1 7 ? 63.219 21.031 -44.312 1 17.95 7 LYS B CA 1
ATOM 3289 C C . LYS B 1 7 ? 62.031 20.938 -45.312 1 17.95 7 LYS B C 1
ATOM 3291 O O . LYS B 1 7 ? 61.062 21.688 -45.188 1 17.95 7 LYS B O 1
ATOM 3296 N N . GLU B 1 8 ? 62.188 20.219 -46.406 1 16.45 8 GLU B N 1
ATOM 3297 C CA . GLU B 1 8 ? 61.469 20.766 -47.531 1 16.45 8 GLU B CA 1
ATOM 3298 C C . GLU B 1 8 ? 59.969 20.969 -47.219 1 16.45 8 GLU B C 1
ATOM 3300 O O . GLU B 1 8 ? 59.469 20.375 -46.281 1 16.45 8 GLU B O 1
ATOM 3305 N N . ASN B 1 9 ? 59.094 21.219 -48.25 1 16.98 9 ASN B N 1
ATOM 3306 C CA . ASN B 1 9 ? 58.281 22.188 -49 1 16.98 9 ASN B CA 1
ATOM 3307 C C . ASN B 1 9 ? 56.781 22 -48.719 1 16.98 9 ASN B C 1
ATOM 3309 O O . ASN B 1 9 ? 56.094 22.938 -48.312 1 16.98 9 ASN B O 1
ATOM 3313 N N . ARG B 1 10 ? 56 21.562 -49.812 1 17.11 10 ARG B N 1
ATOM 3314 C CA . ARG B 1 10 ? 55.031 22.281 -50.656 1 17.11 10 ARG B CA 1
ATOM 3315 C C . ARG B 1 10 ? 53.625 22.203 -50.031 1 17.11 10 ARG B C 1
ATOM 3317 O O . ARG B 1 10 ? 53.375 21.375 -49.156 1 17.11 10 ARG B O 1
ATOM 3324 N N . ARG B 1 11 ? 52.469 22.172 -50.938 1 17.03 11 ARG B N 1
ATOM 3325 C CA . ARG B 1 11 ? 51.375 22.984 -51.469 1 17.03 11 ARG B CA 1
ATOM 3326 C C . ARG B 1 11 ? 50.062 22.547 -50.906 1 17.03 11 ARG B C 1
ATOM 3328 O O . ARG B 1 11 ? 49.094 23.328 -50.875 1 17.03 11 ARG B O 1
ATOM 3335 N N . SER B 1 12 ? 49.781 21.156 -50.906 1 17.7 12 SER B N 1
ATOM 3336 C CA . SER B 1 12 ? 48.5 20.812 -51.5 1 17.7 12 SER B CA 1
ATOM 3337 C C . SER B 1 12 ? 47.344 21.438 -50.719 1 17.7 12 SER B C 1
ATOM 3339 O O . SER B 1 12 ? 47.344 21.438 -49.469 1 17.7 12 SER B O 1
ATOM 3341 N N . PHE B 1 13 ? 46.469 22.188 -51.344 1 19.39 13 PHE B N 1
ATOM 3342 C CA . PHE B 1 13 ? 45.375 23.156 -51.344 1 19.39 13 PHE B CA 1
ATOM 3343 C C . PHE B 1 13 ? 44.219 22.688 -50.438 1 19.39 13 PHE B C 1
ATOM 3345 O O . PHE B 1 13 ? 44.156 21.5 -50.094 1 19.39 13 PHE B O 1
ATOM 3352 N N . LEU B 1 14 ? 42.938 23.188 -50.75 1 20.23 14 LEU B N 1
ATOM 3353 C CA . LEU B 1 14 ? 41.844 23.969 -50.219 1 20.23 14 LEU B CA 1
ATOM 3354 C C . LEU B 1 14 ? 40.656 23.062 -49.812 1 20.23 14 LEU B C 1
ATOM 3356 O O . LEU B 1 14 ? 39.594 23.562 -49.469 1 20.23 14 LEU B O 1
ATOM 3360 N N . LYS B 1 15 ? 40.688 21.75 -50.062 1 20.34 15 LYS B N 1
ATOM 3361 C CA . LYS B 1 15 ? 39.344 21.156 -50.188 1 20.34 15 LYS B CA 1
ATOM 3362 C C . LYS B 1 15 ? 38.469 21.5 -49 1 20.34 15 LYS B C 1
ATOM 3364 O O . LYS B 1 15 ? 38.812 21.203 -47.875 1 20.34 15 LYS B O 1
ATOM 3369 N N . GLY B 1 16 ? 37.844 22.609 -49.125 1 20.45 16 GLY B N 1
ATOM 3370 C CA . GLY B 1 16 ? 36.875 23.203 -48.219 1 20.45 16 GLY B CA 1
ATOM 3371 C C . GLY B 1 16 ? 35.781 22.234 -47.812 1 20.45 16 GLY B C 1
ATOM 3372 O O . GLY B 1 16 ? 35.094 21.656 -48.688 1 20.45 16 GLY B O 1
ATOM 3373 N N . GLY B 1 17 ? 36 21.359 -46.906 1 20.19 17 GLY B N 1
ATOM 3374 C CA . GLY B 1 17 ? 35.125 20.359 -46.344 1 20.19 17 GLY B CA 1
ATOM 3375 C C . GLY B 1 17 ? 33.781 20.938 -45.906 1 20.19 17 GLY B C 1
ATOM 3376 O O . GLY B 1 17 ? 33.75 21.844 -45.062 1 20.19 17 GLY B O 1
ATOM 3377 N N . LEU B 1 18 ? 32.875 21.094 -46.906 1 22.06 18 LEU B N 1
ATOM 3378 C CA . LEU B 1 18 ? 31.516 21.547 -46.656 1 22.06 18 LEU B CA 1
ATOM 3379 C C . LEU B 1 18 ? 30.922 20.812 -45.469 1 22.06 18 LEU B C 1
ATOM 3381 O O . LEU B 1 18 ? 30.953 19.578 -45.406 1 22.06 18 LEU B O 1
ATOM 3385 N N . VAL B 1 19 ? 30.906 21.484 -44.344 1 23.38 19 VAL B N 1
ATOM 3386 C CA . VAL B 1 19 ? 30.312 21.219 -43.031 1 23.38 19 VAL B CA 1
ATOM 3387 C C . VAL B 1 19 ? 28.828 20.906 -43.188 1 23.38 19 VAL B C 1
ATOM 3389 O O . VAL B 1 19 ? 28.031 21.781 -43.562 1 23.38 19 VAL B O 1
ATOM 3392 N N . LEU B 1 20 ? 28.531 19.828 -44 1 23.67 20 LEU B N 1
ATOM 3393 C CA . LEU B 1 20 ? 27.094 19.547 -44.062 1 23.67 20 LEU B CA 1
ATOM 3394 C C . LEU B 1 20 ? 26.5 19.5 -42.656 1 23.67 20 LEU B C 1
ATOM 3396 O O . LEU B 1 20 ? 27.047 18.844 -41.781 1 23.67 20 LEU B O 1
ATOM 3400 N N . GLY B 1 21 ? 25.844 20.625 -42.281 1 23.31 21 GLY B N 1
ATOM 3401 C CA . GLY B 1 21 ? 25.016 20.875 -41.094 1 23.31 21 GLY B CA 1
ATOM 3402 C C . GLY B 1 21 ? 24.016 19.766 -40.844 1 23.31 21 GLY B C 1
ATOM 3403 O O . GLY B 1 21 ? 23.297 19.328 -41.719 1 23.31 21 GLY B O 1
ATOM 3404 N N . GLY B 1 22 ? 24.453 18.766 -40.062 1 23.81 22 GLY B N 1
ATOM 3405 C CA . GLY B 1 22 ? 23.672 17.641 -39.625 1 23.81 22 GLY B CA 1
ATOM 3406 C C . GLY B 1 22 ? 22.312 18.047 -39.062 1 23.81 22 GLY B C 1
ATOM 3407 O O . GLY B 1 22 ? 22.25 18.922 -38.188 1 23.81 22 GLY B O 1
ATOM 3408 N N . LEU B 1 23 ? 21.344 18.094 -39.938 1 25.62 23 LEU B N 1
ATOM 3409 C CA . LEU B 1 23 ? 19.953 18.234 -39.5 1 25.62 23 LEU B CA 1
ATOM 3410 C C . LEU B 1 23 ? 19.641 17.297 -38.344 1 25.62 23 LEU B C 1
ATOM 3412 O O . LEU B 1 23 ? 19.797 16.078 -38.469 1 25.62 23 LEU B O 1
ATOM 3416 N N . ALA B 1 24 ? 19.859 17.812 -37.156 1 27.17 24 ALA B N 1
ATOM 3417 C CA . ALA B 1 24 ? 19.391 17.156 -35.938 1 27.17 24 ALA B CA 1
ATOM 3418 C C . ALA B 1 24 ? 17.984 16.609 -36.125 1 27.17 24 ALA B C 1
ATOM 3420 O O . ALA B 1 24 ? 17.047 17.344 -36.438 1 27.17 24 ALA B O 1
ATOM 3421 N N . LEU B 1 25 ? 17.938 15.383 -36.656 1 27.88 25 LEU B N 1
ATOM 3422 C CA . LEU B 1 25 ? 16.656 14.688 -36.625 1 27.88 25 LEU B CA 1
ATOM 3423 C C . LEU B 1 25 ? 15.977 14.828 -35.281 1 27.88 25 LEU B C 1
ATOM 3425 O O . LEU B 1 25 ? 16.594 14.555 -34.25 1 27.88 25 LEU B O 1
ATOM 3429 N N . LEU B 1 26 ? 15.047 15.719 -35.188 1 27.3 26 LEU B N 1
ATOM 3430 C CA . LEU B 1 26 ? 14.086 15.883 -34.125 1 27.3 26 LEU B CA 1
ATOM 3431 C C . LEU B 1 26 ? 13.586 14.531 -33.625 1 27.3 26 LEU B C 1
ATOM 3433 O O . LEU B 1 26 ? 13.109 13.711 -34.438 1 27.3 26 LEU B O 1
ATOM 3437 N N . LYS B 1 27 ? 14.344 14.031 -32.625 1 28.58 27 LYS B N 1
ATOM 3438 C CA . LYS B 1 27 ? 13.789 12.852 -31.984 1 28.58 27 LYS B CA 1
ATOM 3439 C C . LYS B 1 27 ? 12.289 13.016 -31.719 1 28.58 27 LYS B C 1
ATOM 3441 O O . LYS B 1 27 ? 11.867 14 -31.125 1 28.58 27 LYS B O 1
ATOM 3446 N N . PRO B 1 28 ? 11.531 12.266 -32.438 1 29.61 28 PRO B N 1
ATOM 3447 C CA . PRO B 1 28 ? 10.109 12.367 -32.094 1 29.61 28 PRO B CA 1
ATOM 3448 C C . PRO B 1 28 ? 9.875 12.211 -30.578 1 29.61 28 PRO B C 1
ATOM 3450 O O . PRO B 1 28 ? 10.594 11.469 -29.906 1 29.61 28 PRO B O 1
ATOM 3453 N N . GLU B 1 29 ? 9.43 13.18 -29.891 1 27.22 29 GLU B N 1
ATOM 3454 C CA . GLU B 1 29 ? 8.93 13.227 -28.531 1 27.22 29 GLU B CA 1
ATOM 3455 C C . GLU B 1 29 ? 8.117 11.984 -28.188 1 27.22 29 GLU B C 1
ATOM 3457 O O . GLU B 1 29 ? 7.164 11.648 -28.891 1 27.22 29 GLU B O 1
ATOM 3462 N N . ARG B 1 30 ? 8.781 11.023 -27.641 1 26.81 30 ARG B N 1
ATOM 3463 C CA . ARG B 1 30 ? 8.008 9.906 -27.109 1 26.81 30 ARG B CA 1
ATOM 3464 C C . ARG B 1 30 ? 6.852 10.398 -26.25 1 26.81 30 ARG B C 1
ATOM 3466 O O . ARG B 1 30 ? 7.07 10.938 -25.156 1 26.81 30 ARG B O 1
ATOM 3473 N N . VAL B 1 31 ? 5.762 10.734 -26.797 1 28.75 31 VAL B N 1
ATOM 3474 C CA . VAL B 1 31 ? 4.496 10.82 -26.078 1 28.75 31 VAL B CA 1
ATOM 3475 C C . VAL B 1 31 ? 4.285 9.555 -25.25 1 28.75 31 VAL B C 1
ATOM 3477 O O . VAL B 1 31 ? 4.195 8.453 -25.797 1 28.75 31 VAL B O 1
ATOM 3480 N N . ILE B 1 32 ? 4.996 9.461 -24.172 1 29.06 32 ILE B N 1
ATOM 3481 C CA . ILE B 1 32 ? 4.504 8.422 -23.281 1 29.06 32 ILE B CA 1
ATOM 3482 C C . ILE B 1 32 ? 2.98 8.469 -23.219 1 29.06 32 ILE B C 1
ATOM 3484 O O . ILE B 1 32 ? 2.402 9.414 -22.688 1 29.06 32 ILE B O 1
ATOM 3488 N N . SER B 1 33 ? 2.383 8.062 -24.297 1 31.59 33 SER B N 1
ATOM 3489 C CA . SER B 1 33 ? 0.944 7.82 -24.297 1 31.59 33 SER B CA 1
ATOM 3490 C C . SER B 1 33 ? 0.533 6.918 -23.141 1 31.59 33 SER B C 1
ATOM 3492 O O . SER B 1 33 ? 1.002 5.785 -23.031 1 31.59 33 SER B O 1
ATOM 3494 N N . GLY B 1 34 ? 0.462 7.422 -21.953 1 34.69 34 GLY B N 1
ATOM 3495 C CA . GLY B 1 34 ? -0.396 6.555 -21.172 1 34.69 34 GLY B CA 1
ATOM 3496 C C . GLY B 1 34 ? -1.512 5.922 -21.984 1 34.69 34 GLY B C 1
ATOM 3497 O O . GLY B 1 34 ? -1.843 6.398 -23.062 1 34.69 34 GLY B O 1
ATOM 3498 N N . PRO B 1 35 ? -1.691 4.699 -21.969 1 37.31 35 PRO B N 1
ATOM 3499 C CA . PRO B 1 35 ? -2.752 4.262 -22.891 1 37.31 35 PRO B CA 1
ATOM 3500 C C . PRO B 1 35 ? -3.891 5.273 -23 1 37.31 35 PRO B C 1
ATOM 3502 O O . PRO B 1 35 ? -4.457 5.684 -21.969 1 37.31 35 PRO B O 1
ATOM 3505 N N . VAL B 1 36 ? -3.781 6.285 -23.844 1 37.06 36 VAL B N 1
ATOM 3506 C CA . VAL B 1 36 ? -4.957 7.039 -24.266 1 37.06 36 VAL B CA 1
ATOM 3507 C C . VAL B 1 36 ? -6.156 6.102 -24.391 1 37.06 36 VAL B C 1
ATOM 3509 O O . VAL B 1 36 ? -6.164 5.199 -25.219 1 37.06 36 VAL B O 1
ATOM 3512 N N . SER B 1 37 ? -6.801 5.836 -23.297 1 45 37 SER B N 1
ATOM 3513 C CA . SER B 1 37 ? -8.094 5.211 -23.547 1 45 37 SER B CA 1
ATOM 3514 C C . SER B 1 37 ? -8.781 5.844 -24.75 1 45 37 SER B C 1
ATOM 3516 O O . SER B 1 37 ? -9.031 7.051 -24.781 1 45 37 SER B O 1
ATOM 3518 N N . ASP B 1 38 ? -8.539 5.41 -25.875 1 48.81 38 ASP B N 1
ATOM 3519 C CA . ASP B 1 38 ? -9.336 5.812 -27.031 1 48.81 38 ASP B CA 1
ATOM 3520 C C . ASP B 1 38 ? -10.805 5.957 -26.656 1 48.81 38 ASP B C 1
ATOM 3522 O O . ASP B 1 38 ? -11.492 4.965 -26.406 1 48.81 38 ASP B O 1
ATOM 3526 N N . HIS B 1 39 ? -11.109 7.129 -26.109 1 55.34 39 HIS B N 1
ATOM 3527 C CA . HIS B 1 39 ? -12.492 7.492 -25.797 1 55.34 39 HIS B CA 1
ATOM 3528 C C . HIS B 1 39 ? -13.469 6.84 -26.781 1 55.34 39 HIS B C 1
ATOM 3530 O O . HIS B 1 39 ? -14.633 6.637 -26.438 1 55.34 39 HIS B O 1
ATOM 3536 N N . PHE B 1 40 ? -12.852 6.359 -27.875 1 66.31 40 PHE B N 1
ATOM 3537 C CA . PHE B 1 40 ? -13.82 5.906 -28.859 1 66.31 40 PHE B CA 1
ATOM 3538 C C . PHE B 1 40 ? -13.922 4.383 -28.859 1 66.31 40 PHE B C 1
ATOM 3540 O O . PHE B 1 40 ? -14.781 3.812 -29.531 1 66.31 40 PHE B O 1
ATOM 3547 N N . GLU B 1 41 ? -13.102 3.838 -27.922 1 82.25 41 GLU B N 1
ATOM 3548 C CA . GLU B 1 41 ? -13.156 2.379 -27.906 1 82.25 41 GLU B CA 1
ATOM 3549 C C . GLU B 1 41 ? -14.25 1.881 -26.969 1 82.25 41 GLU B C 1
ATOM 3551 O O . GLU B 1 41 ? -14.523 2.5 -25.938 1 82.25 41 GLU B O 1
ATOM 3556 N N . ASP B 1 42 ? -14.883 0.778 -27.359 1 93.94 42 ASP B N 1
ATOM 3557 C CA . ASP B 1 42 ? -15.914 0.164 -26.547 1 93.94 42 ASP B CA 1
ATOM 3558 C C . ASP B 1 42 ? -15.336 -0.363 -25.234 1 93.94 42 ASP B C 1
ATOM 3560 O O . ASP B 1 42 ? -14.164 -0.741 -25.172 1 93.94 42 ASP B O 1
ATOM 3564 N N . PHE B 1 43 ? -16.094 -0.265 -24.203 1 97 43 PHE B N 1
ATOM 3565 C CA . PHE B 1 43 ? -15.734 -0.809 -22.891 1 97 43 PHE B CA 1
ATOM 3566 C C . PHE B 1 43 ? -15.617 -2.326 -22.953 1 97 43 PHE B C 1
ATOM 3568 O O . PHE B 1 43 ? -16.469 -3.002 -23.516 1 97 43 PHE B O 1
ATOM 3575 N N . LYS B 1 44 ? -14.477 -2.867 -22.438 1 97.62 44 LYS B N 1
ATOM 3576 C CA . LYS B 1 44 ? -14.273 -4.309 -22.531 1 97.62 44 LYS B CA 1
ATOM 3577 C C . LYS B 1 44 ? -13.328 -4.805 -21.438 1 97.62 44 LYS B C 1
ATOM 3579 O O . LYS B 1 44 ? -12.594 -4.016 -20.844 1 97.62 44 LYS B O 1
ATOM 3584 N N . ILE B 1 45 ? -13.422 -6.059 -21.234 1 97.94 45 ILE B N 1
ATOM 3585 C CA . ILE B 1 45 ? -12.414 -6.75 -20.422 1 97.94 45 ILE B CA 1
ATOM 3586 C C . ILE B 1 45 ? -11.203 -7.074 -21.281 1 97.94 45 ILE B C 1
ATOM 3588 O O . ILE B 1 45 ? -11.32 -7.77 -22.297 1 97.94 45 ILE B O 1
ATOM 3592 N N . VAL B 1 46 ? -10.062 -6.578 -20.891 1 98.19 46 VAL B N 1
ATOM 3593 C CA . VAL B 1 46 ? -8.828 -6.762 -21.641 1 98.19 46 VAL B CA 1
ATOM 3594 C C . VAL B 1 46 ? -8.273 -8.164 -21.406 1 98.19 46 VAL B C 1
ATOM 3596 O O . VAL B 1 46 ? -7.781 -8.812 -22.328 1 98.19 46 VAL B O 1
ATOM 3599 N N . THR B 1 47 ? -8.281 -8.594 -20.172 1 98.5 47 THR B N 1
ATOM 3600 C CA . THR B 1 47 ? -7.871 -9.938 -19.797 1 98.5 47 THR B CA 1
ATOM 3601 C C . THR B 1 47 ? -8.492 -10.336 -18.453 1 98.5 47 THR B C 1
ATOM 3603 O O . THR B 1 47 ? -8.805 -9.477 -17.625 1 98.5 47 THR B O 1
ATOM 3606 N N . GLY B 1 48 ? -8.656 -11.641 -18.25 1 98.31 48 GLY B N 1
ATOM 3607 C CA . GLY B 1 48 ? -9.219 -12.195 -17.031 1 98.31 48 GLY B CA 1
ATOM 3608 C C . GLY B 1 48 ? -10.5 -12.977 -17.266 1 98.31 48 GLY B C 1
ATOM 3609 O O . GLY B 1 48 ? -11.016 -13.008 -18.391 1 98.31 48 GLY B O 1
ATOM 3610 N N . PRO B 1 49 ? -11.016 -13.57 -16.25 1 98.62 49 PRO B N 1
ATOM 3611 C CA . PRO B 1 49 ? -10.477 -13.547 -14.898 1 98.62 49 PRO B CA 1
ATOM 3612 C C . PRO B 1 49 ? -9.305 -14.508 -14.703 1 98.62 49 PRO B C 1
ATOM 3614 O O . PRO B 1 49 ? -9.18 -15.484 -15.445 1 98.62 49 PRO B O 1
ATOM 3617 N N . TYR B 1 50 ? -8.398 -14.211 -13.836 1 98.75 50 TYR B N 1
ATOM 3618 C CA . TYR B 1 50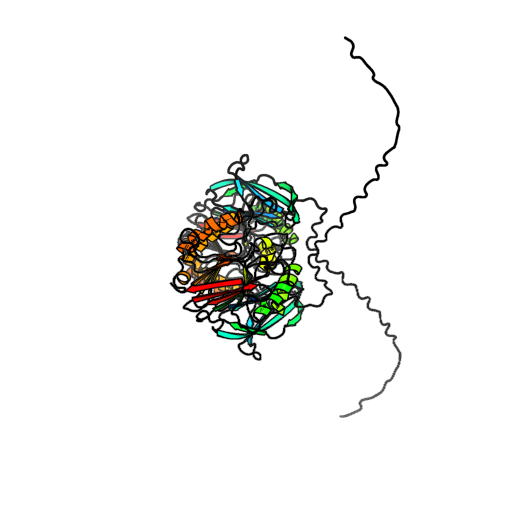 ? -7.359 -15.133 -13.391 1 98.75 50 TYR B CA 1
ATOM 3619 C C . TYR B 1 50 ? -7.324 -15.219 -11.867 1 98.75 50 TYR B C 1
ATOM 3621 O O . TYR B 1 50 ? -7.559 -14.227 -11.18 1 98.75 50 TYR B O 1
ATOM 3629 N N . LEU B 1 51 ? -7.039 -16.422 -11.336 1 98.62 51 LEU B N 1
ATOM 3630 C CA . LEU B 1 51 ? -7.195 -16.719 -9.914 1 98.62 51 LEU B CA 1
ATOM 3631 C C . LEU B 1 51 ? -5.84 -16.797 -9.219 1 98.62 51 LEU B C 1
ATOM 3633 O O . LEU B 1 51 ? -4.887 -17.359 -9.766 1 98.62 51 LEU B O 1
ATOM 3637 N N . GLN B 1 52 ? -5.766 -16.172 -8.07 1 97.31 52 GLN B N 1
ATOM 3638 C CA . GLN B 1 52 ? -4.656 -16.344 -7.137 1 97.31 52 GLN B CA 1
ATOM 3639 C C . GLN B 1 52 ? -5.168 -16.672 -5.734 1 97.31 52 GLN B C 1
ATOM 3641 O O . GLN B 1 52 ? -6.352 -16.5 -5.441 1 97.31 52 GLN B O 1
ATOM 3646 N N . THR B 1 53 ? -4.262 -17.219 -4.918 1 93.56 53 THR B N 1
ATOM 3647 C CA . THR B 1 53 ? -4.707 -17.656 -3.6 1 93.56 53 THR B CA 1
ATOM 3648 C C . THR B 1 53 ? -3.539 -17.672 -2.613 1 93.56 53 THR B C 1
ATOM 3650 O O . THR B 1 53 ? -2.379 -17.766 -3.02 1 93.56 53 THR B O 1
ATOM 3653 N N . ASN B 1 54 ? -3.881 -17.453 -1.381 1 83.56 54 ASN B N 1
ATOM 3654 C CA . ASN B 1 54 ? -2.955 -17.719 -0.282 1 83.56 54 ASN B CA 1
ATOM 3655 C C . ASN B 1 54 ? -3.361 -18.953 0.519 1 83.56 54 ASN B C 1
ATOM 3657 O O . ASN B 1 54 ? -2.834 -19.188 1.604 1 83.56 54 ASN B O 1
ATOM 3661 N N . PHE B 1 55 ? -4.355 -19.641 0.063 1 83.06 55 PHE B N 1
ATOM 3662 C CA . PHE B 1 55 ? -4.906 -20.875 0.596 1 83.06 55 PHE B CA 1
ATOM 3663 C C . PHE B 1 55 ? -5.391 -20.688 2.027 1 83.06 55 PHE B C 1
ATOM 3665 O O . PHE B 1 55 ? -5.223 -21.562 2.871 1 83.06 55 PHE B O 1
ATOM 3672 N N . GLY B 1 56 ? -5.887 -19.594 2.395 1 87.12 56 GLY B N 1
ATOM 3673 C CA . GLY B 1 56 ? -6.531 -19.281 3.658 1 87.12 56 GLY B CA 1
ATOM 3674 C C . GLY B 1 56 ? -8.047 -19.203 3.551 1 87.12 56 GLY B C 1
ATOM 3675 O O . GLY B 1 56 ? -8.664 -18.281 4.086 1 87.12 56 GLY B O 1
ATOM 3676 N N . ASN B 1 57 ? -8.617 -20.141 2.758 1 91.31 57 ASN B N 1
ATOM 3677 C CA . ASN B 1 57 ? -10.047 -20.172 2.49 1 91.31 57 ASN B CA 1
ATOM 3678 C C . ASN B 1 57 ? -10.508 -18.875 1.81 1 91.31 57 ASN B C 1
ATOM 3680 O O . ASN B 1 57 ? -11.555 -18.328 2.16 1 91.31 57 ASN B O 1
ATOM 3684 N N . SER B 1 58 ? -9.719 -18.484 0.989 1 95.5 58 SER B N 1
ATOM 3685 C CA . SER B 1 58 ? -10 -17.312 0.161 1 95.5 58 SER B CA 1
ATOM 3686 C C . SER B 1 58 ? -9.391 -17.469 -1.227 1 95.5 58 SER B C 1
ATOM 3688 O O . SER B 1 58 ? -8.406 -18.188 -1.404 1 95.5 58 SER B O 1
ATOM 3690 N N . ILE B 1 59 ? -10.008 -16.859 -2.178 1 97.44 59 ILE B N 1
ATOM 3691 C CA . ILE B 1 59 ? -9.5 -16.812 -3.545 1 97.44 59 ILE B CA 1
ATOM 3692 C C . ILE B 1 59 ? -9.602 -15.383 -4.078 1 97.44 59 ILE B C 1
ATOM 3694 O O . ILE B 1 59 ? -10.586 -14.68 -3.818 1 97.44 59 ILE B O 1
ATOM 3698 N N . SER B 1 60 ? -8.531 -14.977 -4.703 1 98.31 60 SER B N 1
ATOM 3699 C CA . SER B 1 60 ? -8.531 -13.672 -5.359 1 98.31 60 SER B CA 1
ATOM 3700 C C . SER B 1 60 ? -8.836 -13.805 -6.848 1 98.31 60 SER B C 1
ATOM 3702 O O . SER B 1 60 ? -8.211 -14.602 -7.547 1 98.31 60 SER B O 1
ATOM 3704 N N . ILE B 1 61 ? -9.789 -13.047 -7.289 1 98.81 61 ILE B N 1
ATOM 3705 C CA . ILE B 1 61 ? -10.156 -12.992 -8.695 1 98.81 61 ILE B CA 1
ATOM 3706 C C . ILE B 1 61 ? -9.719 -11.656 -9.289 1 98.81 61 ILE B C 1
ATOM 3708 O O . ILE B 1 61 ? -10.148 -10.594 -8.836 1 98.81 61 ILE B O 1
ATOM 3712 N N . LEU B 1 62 ? -8.852 -11.711 -10.273 1 98.81 62 LEU B N 1
ATOM 3713 C CA . LEU B 1 62 ? -8.305 -10.5 -10.875 1 98.81 62 LEU B CA 1
ATOM 3714 C C . LEU B 1 62 ? -8.68 -10.406 -12.352 1 98.81 62 LEU B C 1
ATOM 3716 O O . LEU B 1 62 ? -8.82 -11.422 -13.023 1 98.81 62 LEU B O 1
ATOM 3720 N N . TRP B 1 63 ? -8.891 -9.195 -12.844 1 98.88 63 TRP B N 1
ATOM 3721 C CA . TRP B 1 63 ? -9.07 -8.922 -14.266 1 98.88 63 TRP B CA 1
ATOM 3722 C C . TRP B 1 63 ? -8.766 -7.457 -14.578 1 98.88 63 TRP B C 1
ATOM 3724 O O . TRP B 1 63 ? -8.578 -6.648 -13.664 1 98.88 63 TRP B O 1
ATOM 3734 N N . ILE B 1 64 ? -8.555 -7.164 -15.844 1 98.81 64 ILE B N 1
ATOM 3735 C CA . ILE B 1 64 ? -8.188 -5.824 -16.297 1 98.81 64 ILE B CA 1
ATOM 3736 C C . ILE B 1 64 ? -9.203 -5.324 -17.312 1 98.81 64 ILE B C 1
ATOM 3738 O O . ILE B 1 64 ? -9.555 -6.043 -18.25 1 98.81 64 ILE B O 1
ATOM 3742 N N . THR B 1 65 ? -9.75 -4.172 -17.094 1 98.56 65 THR B N 1
ATOM 3743 C CA . THR B 1 65 ? -10.602 -3.504 -18.078 1 98.56 65 THR B CA 1
ATOM 3744 C C . THR B 1 65 ? -9.82 -2.436 -18.844 1 98.56 65 THR B C 1
ATOM 3746 O O . THR B 1 65 ? -8.75 -2.008 -18.391 1 98.56 65 THR B O 1
ATOM 3749 N N . ASN B 1 66 ? -10.328 -2.01 -20.016 1 97.62 66 ASN B N 1
ATOM 3750 C CA . ASN B 1 66 ? -9.633 -1.003 -20.812 1 97.62 66 ASN B CA 1
ATOM 3751 C C . ASN B 1 66 ? -9.906 0.407 -20.297 1 97.62 66 ASN B C 1
ATOM 3753 O O . ASN B 1 66 ? -9.164 1.342 -20.609 1 97.62 66 ASN B O 1
ATOM 3757 N N . LYS B 1 67 ? -11 0.581 -19.531 1 96.94 67 LYS B N 1
ATOM 3758 C CA . LYS B 1 67 ? -11.383 1.855 -18.938 1 96.94 67 LYS B CA 1
ATOM 3759 C C . LYS B 1 67 ? -11.688 1.691 -17.438 1 96.94 67 LYS B C 1
ATOM 3761 O O . LYS B 1 67 ? -11.891 0.573 -16.969 1 96.94 67 LYS B O 1
ATOM 3766 N N . ASP B 1 68 ? -11.672 2.832 -16.766 1 95.06 68 ASP B N 1
ATOM 3767 C CA . ASP B 1 68 ? -12.016 2.797 -15.344 1 95.06 68 ASP B CA 1
ATOM 3768 C C . ASP B 1 68 ? -13.422 2.23 -15.133 1 95.06 68 ASP B C 1
ATOM 3770 O O . ASP B 1 68 ? -14.328 2.486 -15.93 1 95.06 68 ASP B O 1
ATOM 3774 N N . SER B 1 69 ? -13.555 1.466 -14.008 1 96.5 69 SER B N 1
ATOM 3775 C CA . SER B 1 69 ? -14.836 0.792 -13.836 1 96.5 69 SER B CA 1
ATOM 3776 C C . SER B 1 69 ? -15.125 0.527 -12.359 1 96.5 69 SER B C 1
ATOM 3778 O O . SER B 1 69 ? -14.203 0.515 -11.539 1 96.5 69 SER B O 1
ATOM 3780 N N . SER B 1 70 ? -16.375 0.509 -12.055 1 95.38 70 SER B N 1
ATOM 3781 C CA . SER B 1 70 ? -16.859 -0.135 -10.836 1 95.38 70 SER B CA 1
ATOM 3782 C C . SER B 1 70 ? -17.078 -1.628 -11.055 1 95.38 70 SER B C 1
ATOM 3784 O O . SER B 1 70 ? -17.859 -2.025 -11.922 1 95.38 70 SER B O 1
ATOM 3786 N N . SER B 1 71 ? -16.391 -2.436 -10.227 1 97.88 71 SER B N 1
ATOM 3787 C CA . SER B 1 71 ? -16.375 -3.861 -10.539 1 97.88 71 SER B CA 1
ATOM 3788 C C . SER B 1 71 ? -16.734 -4.699 -9.32 1 97.88 71 SER B C 1
ATOM 3790 O O . SER B 1 71 ? -16.531 -4.27 -8.18 1 97.88 71 SER B O 1
ATOM 3792 N N . TRP B 1 72 ? -17.328 -5.828 -9.594 1 97.94 72 TRP B N 1
ATOM 3793 C CA . TRP B 1 72 ? -17.656 -6.789 -8.539 1 97.94 72 TRP B CA 1
ATOM 3794 C C . TRP B 1 72 ? -17.703 -8.211 -9.094 1 97.94 72 TRP B C 1
ATOM 3796 O O . TRP B 1 72 ? -17.578 -8.414 -10.305 1 97.94 72 TRP B O 1
ATOM 3806 N N . VAL B 1 73 ? -17.719 -9.203 -8.172 1 98.75 73 VAL B N 1
ATOM 3807 C CA . VAL B 1 73 ? -17.844 -10.617 -8.531 1 98.75 73 VAL B CA 1
ATOM 3808 C C . VAL B 1 73 ? -19.172 -11.172 -7.984 1 98.75 73 VAL B C 1
ATOM 3810 O O . VAL B 1 73 ? -19.5 -10.945 -6.82 1 98.75 73 VAL B O 1
ATOM 3813 N N . GLU B 1 74 ? -19.922 -11.75 -8.844 1 98.69 74 GLU B N 1
ATOM 3814 C CA . GLU B 1 74 ? -21.062 -12.539 -8.414 1 98.69 74 GLU B CA 1
ATOM 3815 C C . GLU B 1 74 ? -20.719 -14.023 -8.32 1 98.69 74 GLU B C 1
ATOM 3817 O O . GLU B 1 74 ? -20.094 -14.578 -9.219 1 98.69 74 GLU B O 1
ATOM 3822 N N . TYR B 1 75 ? -21.094 -14.664 -7.152 1 98.56 75 TYR B N 1
ATOM 3823 C CA . TYR B 1 75 ? -20.656 -16.047 -6.996 1 98.56 75 TYR B CA 1
ATOM 3824 C C . TYR B 1 75 ? -21.609 -16.828 -6.121 1 98.56 75 TYR B C 1
ATOM 3826 O O . TYR B 1 75 ? -22.484 -16.25 -5.461 1 98.56 75 TYR B O 1
ATOM 3834 N N . GLY B 1 76 ? -21.5 -18.062 -6.191 1 98.25 76 GLY B N 1
ATOM 3835 C CA . GLY B 1 76 ? -22.328 -19.016 -5.441 1 98.25 76 GLY B CA 1
ATOM 3836 C C . GLY B 1 76 ? -21.875 -20.453 -5.609 1 98.25 76 GLY B C 1
ATOM 3837 O O . GLY B 1 76 ? -20.906 -20.734 -6.312 1 98.25 76 GLY B O 1
ATOM 3838 N N . GLU B 1 77 ? -22.594 -21.375 -4.934 1 97.12 77 GLU B N 1
ATOM 3839 C CA . GLU B 1 77 ? -22.219 -22.781 -4.941 1 97.12 77 GLU B CA 1
ATOM 3840 C C . GLU B 1 77 ? -22.906 -23.531 -6.082 1 97.12 77 GLU B C 1
ATOM 3842 O O . GLU B 1 77 ? -22.641 -24.719 -6.301 1 97.12 77 GLU B O 1
ATOM 3847 N N . SER B 1 78 ? -23.766 -22.781 -6.84 1 95.81 78 SER B N 1
ATOM 3848 C CA . SER B 1 78 ? -24.406 -23.328 -8.031 1 95.81 78 SER B CA 1
ATOM 3849 C C . SER B 1 78 ? -24.312 -22.344 -9.203 1 95.81 78 SER B C 1
ATOM 3851 O O . SER B 1 78 ? -24.391 -21.125 -9.016 1 95.81 78 SER B O 1
ATOM 3853 N N . PRO B 1 79 ? -24.125 -22.906 -10.398 1 92.94 79 PRO B N 1
ATOM 3854 C CA . PRO B 1 79 ? -23.984 -22.016 -11.555 1 92.94 79 PRO B CA 1
ATOM 3855 C C . PRO B 1 79 ? -25.25 -21.188 -11.812 1 92.94 79 PRO B C 1
ATOM 3857 O O . PRO B 1 79 ? -25.156 -20.109 -12.414 1 92.94 79 PRO B O 1
ATOM 3860 N N . ASP B 1 80 ? -26.359 -21.625 -11.328 1 93.5 80 ASP B N 1
ATOM 3861 C CA . ASP B 1 80 ? -27.625 -20.953 -11.586 1 93.5 80 ASP B CA 1
ATOM 3862 C C . ASP B 1 80 ? -28 -20.016 -10.438 1 93.5 80 ASP B C 1
ATOM 3864 O O . ASP B 1 80 ? -29.016 -19.312 -10.5 1 93.5 80 ASP B O 1
ATOM 3868 N N . GLN B 1 81 ? -27.188 -20.078 -9.453 1 94.06 81 GLN B N 1
ATOM 3869 C CA . GLN B 1 81 ? -27.5 -19.266 -8.273 1 94.06 81 GLN B CA 1
ATOM 3870 C C . GLN B 1 81 ? -26.266 -18.5 -7.789 1 94.06 81 GLN B C 1
ATOM 3872 O O . GLN B 1 81 ? -25.703 -18.828 -6.742 1 94.06 81 GLN B O 1
ATOM 3877 N N . LEU B 1 82 ? -25.922 -17.547 -8.469 1 96.94 82 LEU B N 1
ATOM 3878 C CA . LEU B 1 82 ? -24.844 -16.641 -8.039 1 96.94 82 LEU B CA 1
ATOM 3879 C C . LEU B 1 82 ? -25.391 -15.531 -7.145 1 96.94 82 LEU B C 1
ATOM 3881 O O . LEU B 1 82 ? -25.391 -14.367 -7.535 1 96.94 82 LEU B O 1
ATOM 3885 N N . ASN B 1 83 ? -25.688 -15.867 -5.883 1 95.19 83 ASN B N 1
ATOM 3886 C CA . ASN B 1 83 ? -26.484 -15.008 -5.012 1 95.19 83 ASN B CA 1
ATOM 3887 C C . ASN B 1 83 ? -25.594 -14.141 -4.125 1 95.19 83 ASN B C 1
ATOM 3889 O O . ASN B 1 83 ? -26.109 -13.383 -3.293 1 95.19 83 ASN B O 1
ATOM 3893 N N . LYS B 1 84 ? -24.391 -14.289 -4.25 1 97.62 84 LYS B N 1
ATOM 3894 C CA . LYS B 1 84 ? -23.469 -13.484 -3.461 1 97.62 84 LYS B CA 1
ATOM 3895 C C . LYS B 1 84 ? -22.688 -12.508 -4.348 1 97.62 84 LYS B C 1
ATOM 3897 O O . LYS B 1 84 ? -22.422 -12.797 -5.512 1 97.62 84 LYS B O 1
ATOM 3902 N N . LYS B 1 85 ? -22.406 -11.352 -3.773 1 96.69 85 LYS B N 1
ATOM 3903 C CA . LYS B 1 85 ? -21.609 -10.328 -4.449 1 96.69 85 LYS B CA 1
ATOM 3904 C C . LYS B 1 85 ? -20.406 -9.914 -3.596 1 96.69 85 LYS B C 1
ATOM 3906 O O . LYS B 1 85 ? -20.531 -9.758 -2.379 1 96.69 85 LYS B O 1
ATOM 3911 N N . ALA B 1 86 ? -19.266 -9.844 -4.207 1 97.56 86 ALA B N 1
ATOM 3912 C CA . ALA B 1 86 ? -18.062 -9.383 -3.539 1 97.56 86 ALA B CA 1
ATOM 3913 C C . ALA B 1 86 ? -17.422 -8.227 -4.305 1 97.56 86 ALA B C 1
ATOM 3915 O O . ALA B 1 86 ? -17.484 -8.172 -5.535 1 97.56 86 ALA B O 1
ATOM 3916 N N . TYR B 1 87 ? -16.844 -7.324 -3.594 1 96.38 87 TYR B N 1
ATOM 3917 C CA . TYR B 1 87 ? -16.188 -6.145 -4.152 1 96.38 87 TYR B CA 1
ATOM 3918 C C . TYR B 1 87 ? -14.719 -6.098 -3.758 1 96.38 87 TYR B C 1
ATOM 3920 O O . TYR B 1 87 ? -14.289 -6.816 -2.854 1 96.38 87 TYR B O 1
ATOM 3928 N N . GLY B 1 88 ? -13.961 -5.285 -4.523 1 96.75 88 GLY B N 1
ATOM 3929 C CA . GLY B 1 88 ? -12.586 -5.043 -4.105 1 96.75 88 GLY B CA 1
ATOM 3930 C C . GLY B 1 88 ? -12.484 -4.398 -2.738 1 96.75 88 GLY B C 1
ATOM 3931 O O . GLY B 1 88 ? -13.414 -3.725 -2.291 1 96.75 88 GLY B O 1
ATOM 3932 N N . LYS B 1 89 ? -11.359 -4.594 -2.145 1 94.44 89 LYS B N 1
ATOM 3933 C CA . LYS B 1 89 ? -11.148 -4.031 -0.813 1 94.44 89 LYS B CA 1
ATOM 3934 C C . LYS B 1 89 ? -11.102 -2.508 -0.862 1 94.44 89 LYS B C 1
ATOM 3936 O O . LYS B 1 89 ? -10.367 -1.933 -1.67 1 94.44 89 LYS B O 1
ATOM 3941 N N . SER B 1 90 ? -11.867 -1.889 -0.022 1 94.69 90 SER B N 1
ATOM 3942 C CA . SER B 1 90 ? -11.867 -0.431 0.059 1 94.69 90 SER B CA 1
ATOM 3943 C C . SER B 1 90 ? -10.609 0.08 0.763 1 94.69 90 SER B C 1
ATOM 3945 O O . SER B 1 90 ? -10.039 -0.614 1.606 1 94.69 90 SER B O 1
ATOM 3947 N N . ASP B 1 91 ? -10.219 1.264 0.355 1 94.44 91 ASP B N 1
ATOM 3948 C CA . ASP B 1 91 ? -9.133 1.998 1.003 1 94.44 91 ASP B CA 1
ATOM 3949 C C . ASP B 1 91 ? -9.586 3.398 1.412 1 94.44 91 ASP B C 1
ATOM 3951 O O . ASP B 1 91 ? -10.086 4.164 0.583 1 94.44 91 ASP B O 1
ATOM 3955 N N . LEU B 1 92 ? -9.469 3.691 2.674 1 96.25 92 LEU B N 1
ATOM 3956 C CA . LEU B 1 92 ? -9.875 4.98 3.225 1 96.25 92 LEU B CA 1
ATOM 3957 C C . LEU B 1 92 ? -11.336 5.27 2.898 1 96.25 92 LEU B C 1
ATOM 3959 O O . LEU B 1 92 ? -11.688 6.402 2.559 1 96.25 92 LEU B O 1
ATOM 3963 N N . GLY B 1 93 ? -12.148 4.203 2.852 1 95.88 93 GLY B N 1
ATOM 3964 C CA . GLY B 1 93 ? -13.586 4.344 2.645 1 95.88 93 GLY B CA 1
ATOM 3965 C C . GLY B 1 93 ? -13.969 4.383 1.179 1 95.88 93 GLY B C 1
ATOM 3966 O O . GLY B 1 93 ? -15.156 4.496 0.848 1 95.88 93 GLY B O 1
ATOM 3967 N N . LEU B 1 94 ? -13.008 4.258 0.287 1 95.06 94 LEU B N 1
ATOM 3968 C CA . LEU B 1 94 ? -13.281 4.324 -1.145 1 95.06 94 LEU B CA 1
ATOM 3969 C C . LEU B 1 94 ? -13.078 2.965 -1.803 1 95.06 94 LEU B C 1
ATOM 3971 O O . LEU B 1 94 ? -12.039 2.332 -1.626 1 95.06 94 LEU B O 1
ATOM 3975 N N . LYS B 1 95 ? -14.062 2.559 -2.572 1 94.19 95 LYS B N 1
ATOM 3976 C CA . LYS B 1 95 ? -13.93 1.324 -3.342 1 94.19 95 LYS B CA 1
ATOM 3977 C C . LYS B 1 95 ? -13.047 1.529 -4.562 1 94.19 95 LYS B C 1
ATOM 3979 O O . LYS B 1 95 ? -12.945 2.641 -5.09 1 94.19 95 LYS B O 1
ATOM 3984 N N . PRO B 1 96 ? -12.422 0.42 -5 1 94.38 96 PRO B N 1
ATOM 3985 C CA . PRO B 1 96 ? -11.648 0.558 -6.234 1 94.38 96 PRO B CA 1
ATOM 3986 C C . PRO B 1 96 ? -12.492 1.007 -7.418 1 94.38 96 PRO B C 1
ATOM 3988 O O . PRO B 1 96 ? -13.656 0.602 -7.543 1 94.38 96 PRO B O 1
ATOM 3991 N N . ALA B 1 97 ? -11.922 1.84 -8.289 1 94.06 97 ALA B N 1
ATOM 3992 C CA . ALA B 1 97 ? -12.625 2.371 -9.453 1 94.06 97 ALA B CA 1
ATOM 3993 C C . ALA B 1 97 ? -11.695 2.482 -10.656 1 94.06 97 ALA B C 1
ATOM 3995 O O . ALA B 1 97 ? -11.812 3.418 -11.453 1 94.06 97 ALA B O 1
ATOM 3996 N N . GLY B 1 98 ? -10.766 1.614 -10.742 1 94.75 98 GLY B N 1
ATOM 3997 C CA . GLY B 1 98 ? -9.797 1.657 -11.82 1 94.75 98 GLY B CA 1
ATOM 3998 C C . GLY B 1 98 ? -9.898 0.478 -12.766 1 94.75 98 GLY B C 1
ATOM 3999 O O . GLY B 1 98 ? -10.906 -0.229 -12.773 1 94.75 98 GLY B O 1
ATOM 4000 N N . ARG B 1 99 ? -8.844 0.345 -13.57 1 97.62 99 ARG B N 1
ATOM 4001 C CA . ARG B 1 99 ? -8.812 -0.682 -14.609 1 97.62 99 ARG B CA 1
ATOM 4002 C C . ARG B 1 99 ? -8.391 -2.029 -14.031 1 97.62 99 ARG B C 1
ATOM 4004 O O . ARG B 1 99 ? -8.812 -3.078 -14.523 1 97.62 99 ARG B O 1
ATOM 4011 N N . LEU B 1 100 ? -7.5 -1.964 -13.062 1 98.25 100 LEU B N 1
ATOM 4012 C CA . LEU B 1 100 ? -7.02 -3.186 -12.43 1 98.25 100 LEU B CA 1
ATOM 4013 C C . LEU B 1 100 ? -7.969 -3.631 -11.32 1 98.25 100 LEU B C 1
ATOM 4015 O O . LEU B 1 100 ? -8.203 -2.887 -10.367 1 98.25 100 LEU B O 1
ATOM 4019 N N . ASN B 1 101 ? -8.531 -4.797 -11.453 1 98.5 101 ASN B N 1
ATOM 4020 C CA . ASN B 1 101 ? -9.516 -5.289 -10.492 1 98.5 101 ASN B CA 1
ATOM 4021 C C . ASN B 1 101 ? -9 -6.512 -9.742 1 98.5 101 ASN B C 1
ATOM 4023 O O . ASN B 1 101 ? -8.445 -7.43 -10.352 1 98.5 101 ASN B O 1
ATOM 4027 N N . CYS B 1 102 ? -9.148 -6.512 -8.492 1 98.5 102 CYS B N 1
ATOM 4028 C CA . CYS B 1 102 ? -8.836 -7.621 -7.602 1 98.5 102 CYS B CA 1
ATOM 4029 C C . CYS B 1 102 ? -9.906 -7.781 -6.531 1 98.5 102 CYS B C 1
ATOM 4031 O O . CYS B 1 102 ? -10.07 -6.914 -5.672 1 98.5 102 CYS B O 1
ATOM 4033 N N . VAL B 1 103 ? -10.656 -8.828 -6.609 1 98.5 103 VAL B N 1
ATOM 4034 C CA . VAL B 1 103 ? -11.711 -9.117 -5.645 1 98.5 103 VAL B CA 1
ATOM 4035 C C . VAL B 1 103 ? -11.406 -10.414 -4.91 1 98.5 103 VAL B C 1
ATOM 4037 O O . VAL B 1 103 ? -11.289 -11.477 -5.531 1 98.5 103 VAL B O 1
ATOM 4040 N N . LYS B 1 104 ? -11.297 -10.344 -3.631 1 97.94 104 LYS B N 1
ATOM 4041 C CA . LYS B 1 104 ? -11.016 -11.516 -2.809 1 97.94 104 LYS B CA 1
ATOM 4042 C C . LYS B 1 104 ? -12.297 -12.102 -2.227 1 97.94 104 LYS B C 1
ATOM 4044 O O . LYS B 1 104 ? -13.047 -11.406 -1.539 1 97.94 104 LYS B O 1
ATOM 4049 N N . LEU B 1 105 ? -12.617 -13.281 -2.551 1 98.31 105 LEU B N 1
ATOM 4050 C CA . LEU B 1 105 ? -13.695 -14.016 -1.898 1 98.31 105 LEU B CA 1
ATOM 4051 C C . LEU B 1 105 ? -13.203 -14.672 -0.609 1 98.31 105 LEU B C 1
ATOM 4053 O O . LEU B 1 105 ? -12.289 -15.492 -0.635 1 98.31 105 LEU B O 1
ATOM 4057 N N . GLU B 1 106 ? -13.812 -14.352 0.477 1 96.38 106 GLU B N 1
ATOM 4058 C CA . GLU B 1 106 ? -13.336 -14.805 1.778 1 96.38 106 GLU B CA 1
ATOM 4059 C C . GLU B 1 106 ? -14.328 -15.758 2.434 1 96.38 106 GLU B C 1
ATOM 4061 O O . GLU B 1 106 ? -15.477 -15.867 1.992 1 96.38 106 GLU B O 1
ATOM 4066 N N . GLN B 1 10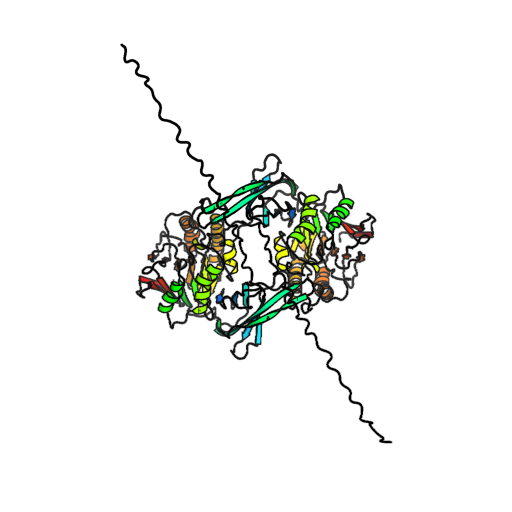7 ? -13.82 -16.438 3.455 1 96 107 GLN B N 1
ATOM 4067 C CA . GLN B 1 107 ? -14.625 -17.344 4.266 1 96 107 GLN B CA 1
ATOM 4068 C C . GLN B 1 107 ? -15.289 -18.406 3.398 1 96 107 GLN B C 1
ATOM 4070 O O . GLN B 1 107 ? -16.484 -18.688 3.545 1 96 107 GLN B O 1
ATOM 4075 N N . LEU B 1 108 ? -14.586 -18.938 2.48 1 97.5 108 LEU B N 1
ATOM 4076 C CA . LEU B 1 108 ? -15.086 -19.984 1.601 1 97.5 108 LEU B CA 1
ATOM 4077 C C . LEU B 1 108 ? -15.094 -21.344 2.311 1 97.5 108 LEU B C 1
ATOM 4079 O O . LEU B 1 108 ? -14.234 -21.609 3.15 1 97.5 108 LEU B O 1
ATOM 4083 N N . LYS B 1 109 ? -16.031 -22.141 1.97 1 96.81 109 LYS B N 1
ATOM 4084 C CA . LYS B 1 109 ? -16.094 -23.5 2.523 1 96.81 109 LYS B CA 1
ATOM 4085 C C . LYS B 1 109 ? -14.977 -24.375 1.975 1 96.81 109 LYS B C 1
ATOM 4087 O O . LYS B 1 109 ? -14.758 -24.422 0.762 1 96.81 109 LYS B O 1
ATOM 4092 N N . PRO B 1 110 ? -14.258 -25.031 2.918 1 96.56 110 PRO B N 1
ATOM 4093 C CA . PRO B 1 110 ? -13.195 -25.922 2.457 1 96.56 110 PRO B CA 1
ATOM 4094 C C . PRO B 1 110 ? -13.719 -27.047 1.571 1 96.56 110 PRO B C 1
ATOM 4096 O O . PRO B 1 110 ? -14.695 -27.719 1.923 1 96.56 110 PRO B O 1
ATOM 4099 N N . GLY B 1 111 ? -13.125 -27.219 0.442 1 96.12 111 GLY B N 1
ATOM 4100 C CA . GLY B 1 111 ? -13.438 -28.344 -0.426 1 96.12 111 GLY B CA 1
ATOM 4101 C C . GLY B 1 111 ? -14.695 -28.141 -1.249 1 96.12 111 GLY B C 1
ATOM 4102 O O . GLY B 1 111 ? -15.258 -29.094 -1.785 1 96.12 111 GLY B O 1
ATOM 4103 N N . ALA B 1 112 ? -15.094 -26.891 -1.375 1 96.88 112 ALA B N 1
ATOM 4104 C CA . ALA B 1 112 ? -16.328 -26.625 -2.105 1 96.88 112 ALA B CA 1
ATOM 4105 C C . ALA B 1 112 ? -16.031 -25.984 -3.461 1 96.88 112 ALA B C 1
ATOM 4107 O O . ALA B 1 112 ? -15.102 -25.188 -3.588 1 96.88 112 ALA B O 1
ATOM 4108 N N . THR B 1 113 ? -16.891 -26.406 -4.406 1 97.75 113 THR B N 1
ATOM 4109 C CA . THR B 1 113 ? -16.828 -25.766 -5.715 1 97.75 113 THR B CA 1
ATOM 4110 C C . THR B 1 113 ? -17.672 -24.5 -5.746 1 97.75 113 THR B C 1
ATOM 4112 O O . THR B 1 113 ? -18.828 -24.516 -5.32 1 97.75 113 THR B O 1
ATOM 4115 N N . TYR B 1 114 ? -17.125 -23.438 -6.207 1 98.31 114 TYR B N 1
ATOM 4116 C CA . TYR B 1 114 ? -17.844 -22.188 -6.391 1 98.31 114 TYR B CA 1
ATOM 4117 C C . TYR B 1 114 ? -17.922 -21.812 -7.867 1 98.31 114 TYR B C 1
ATOM 4119 O O . TYR B 1 114 ? -16.984 -22.078 -8.633 1 98.31 114 TYR B O 1
ATOM 4127 N N . HIS B 1 115 ? -19.047 -21.266 -8.195 1 98.75 115 HIS B N 1
ATOM 4128 C CA . HIS B 1 115 ? -19.266 -20.656 -9.508 1 98.75 115 HIS B CA 1
ATOM 4129 C C . HIS B 1 115 ? -19.266 -19.125 -9.422 1 98.75 115 HIS B C 1
ATOM 4131 O O . HIS B 1 115 ? -19.734 -18.562 -8.438 1 98.75 115 HIS B O 1
ATOM 4137 N N . TYR B 1 116 ? -18.625 -18.5 -10.453 1 98.69 116 TYR B N 1
ATOM 4138 C CA . TYR B 1 116 ? -18.5 -17.047 -10.328 1 98.69 116 TYR B CA 1
ATOM 4139 C C . TYR B 1 116 ? -18.531 -16.375 -11.695 1 98.69 116 TYR B C 1
ATOM 4141 O O . TYR B 1 116 ? -18.281 -17.016 -12.711 1 98.69 116 TYR B O 1
ATOM 4149 N N . LYS B 1 117 ? -18.859 -15.086 -11.625 1 98.19 117 LYS B N 1
ATOM 4150 C CA . LYS B 1 117 ? -18.859 -14.203 -12.789 1 98.19 117 LYS B CA 1
ATOM 4151 C C . LYS B 1 117 ? -18.344 -12.82 -12.43 1 98.19 117 LYS B C 1
ATOM 4153 O O . LYS B 1 117 ? -18.719 -12.25 -11.406 1 98.19 117 LYS B O 1
ATOM 4158 N N . ILE B 1 118 ? -17.359 -12.32 -13.289 1 98.75 118 ILE B N 1
ATOM 4159 C CA . ILE B 1 118 ? -16.859 -10.969 -13.062 1 98.75 118 ILE B CA 1
ATOM 4160 C C . ILE B 1 118 ? -17.75 -9.969 -13.789 1 98.75 118 ILE B C 1
ATOM 4162 O O . ILE B 1 118 ? -18.234 -10.242 -14.891 1 98.75 118 ILE B O 1
ATOM 4166 N N . VAL B 1 119 ? -18.016 -8.859 -13.156 1 98.62 119 VAL B N 1
ATOM 4167 C CA . VAL B 1 119 ? -18.859 -7.797 -13.703 1 98.62 119 VAL B CA 1
ATOM 4168 C C . VAL B 1 119 ? -18.172 -6.449 -13.539 1 98.62 119 VAL B C 1
ATOM 4170 O O . VAL B 1 119 ? -17.594 -6.16 -12.484 1 98.62 119 VAL B O 1
ATOM 4173 N N . SER B 1 120 ? -18.141 -5.676 -14.625 1 98.38 120 SER B N 1
ATOM 4174 C CA . SER B 1 120 ? -17.578 -4.332 -14.594 1 98.38 120 SER B CA 1
ATOM 4175 C C . SER B 1 120 ? -18.516 -3.318 -15.25 1 98.38 120 SER B C 1
ATOM 4177 O O . SER B 1 120 ? -19.078 -3.58 -16.312 1 98.38 120 SER B O 1
ATOM 4179 N N . ARG B 1 121 ? -18.672 -2.242 -14.609 1 97 121 ARG B N 1
ATOM 4180 C CA . ARG B 1 121 ? -19.438 -1.109 -15.133 1 97 121 ARG B CA 1
ATOM 4181 C C . ARG B 1 121 ? -18.516 0.082 -15.398 1 97 121 ARG B C 1
ATOM 4183 O O . ARG B 1 121 ? -17.844 0.577 -14.492 1 97 121 ARG B O 1
ATOM 4190 N N . GLU B 1 122 ? -18.609 0.543 -16.625 1 96.81 122 GLU B N 1
ATOM 4191 C CA . GLU B 1 122 ? -17.719 1.618 -17.062 1 96.81 122 GLU B CA 1
ATOM 4192 C C . GLU B 1 122 ? -18 2.908 -16.297 1 96.81 122 GLU B C 1
ATOM 4194 O O . GLU B 1 122 ? -19.156 3.277 -16.078 1 96.81 122 GLU B O 1
ATOM 4199 N N . ILE B 1 123 ? -16.969 3.557 -15.859 1 93.06 123 ILE B N 1
ATOM 4200 C CA . ILE B 1 123 ? -17.078 4.914 -15.336 1 93.06 123 ILE B CA 1
ATOM 4201 C C . ILE B 1 123 ? -16.672 5.914 -16.422 1 93.06 123 ILE B C 1
ATOM 4203 O O . ILE B 1 123 ? -15.508 6.016 -16.781 1 93.06 123 ILE B O 1
ATOM 4207 N N . LYS B 1 124 ? -17.594 6.688 -16.891 1 90.69 124 LYS B N 1
ATOM 4208 C CA . LYS B 1 124 ? -17.359 7.617 -18 1 90.69 124 LYS B CA 1
ATOM 4209 C C . LYS B 1 124 ? -16.844 8.961 -17.484 1 90.69 124 LYS B C 1
ATOM 4211 O O . LYS B 1 124 ? -16.016 9.602 -18.125 1 90.69 124 LYS B O 1
ATOM 4216 N N . ASP B 1 125 ? -17.438 9.328 -16.391 1 85.25 125 ASP B N 1
ATOM 4217 C CA . ASP B 1 125 ? -17.078 10.633 -15.844 1 85.25 125 ASP B CA 1
ATOM 4218 C C . ASP B 1 125 ? -17.219 10.641 -14.32 1 85.25 125 ASP B C 1
ATOM 4220 O O . ASP B 1 125 ? -18.156 10.062 -13.773 1 85.25 125 ASP B O 1
ATOM 4224 N N . PHE B 1 126 ? -16.219 11.25 -13.797 1 81.25 126 PHE B N 1
ATOM 4225 C CA . PHE B 1 126 ? -16.172 11.375 -12.344 1 81.25 126 PHE B CA 1
ATOM 4226 C C . PHE B 1 126 ? -16.219 12.836 -11.922 1 81.25 126 PHE B C 1
ATOM 4228 O O . PHE B 1 126 ? -15.164 13.477 -11.797 1 81.25 126 PHE B O 1
ATOM 4235 N N . GLN B 1 127 ? -17.453 13.289 -11.703 1 80.25 127 GLN B N 1
ATOM 4236 C CA . GLN B 1 127 ? -17.641 14.648 -11.203 1 80.25 127 GLN B CA 1
ATOM 4237 C C . GLN B 1 127 ? -17.844 14.664 -9.695 1 80.25 127 GLN B C 1
ATOM 4239 O O . GLN B 1 127 ? -18.156 13.633 -9.094 1 80.25 127 GLN B O 1
ATOM 4244 N N . PRO B 1 128 ? -17.656 15.781 -9.078 1 75.88 128 PRO B N 1
ATOM 4245 C CA . PRO B 1 128 ? -17.75 15.859 -7.621 1 75.88 128 PRO B CA 1
ATOM 4246 C C . PRO B 1 128 ? -19.125 15.453 -7.094 1 75.88 128 PRO B C 1
ATOM 4248 O O . PRO B 1 128 ? -19.219 14.875 -6.008 1 75.88 128 PRO B O 1
ATOM 4251 N N . TYR B 1 129 ? -20.062 15.703 -7.828 1 79.5 129 TYR B N 1
ATOM 4252 C CA . TYR B 1 129 ? -21.391 15.453 -7.301 1 79.5 129 TYR B CA 1
ATOM 4253 C C . TYR B 1 129 ? -22.203 14.57 -8.25 1 79.5 129 TYR B C 1
ATOM 4255 O O . TYR B 1 129 ? -23.422 14.5 -8.148 1 79.5 129 TYR B O 1
ATOM 4263 N N . LYS B 1 130 ? -21.406 14.008 -9.195 1 80.38 130 LYS B N 1
ATOM 4264 C CA . LYS B 1 130 ? -22.078 13.141 -10.156 1 80.38 130 LYS B CA 1
ATOM 4265 C C . LYS B 1 130 ? -21.078 12.172 -10.805 1 80.38 130 LYS B C 1
ATOM 4267 O O . LYS B 1 130 ? -20.062 12.594 -11.344 1 80.38 130 LYS B O 1
ATOM 4272 N N . LEU B 1 131 ? -21.391 10.969 -10.633 1 85.38 131 LEU B N 1
ATOM 4273 C CA . LEU B 1 131 ? -20.672 9.938 -11.375 1 85.38 131 LEU B CA 1
ATOM 4274 C C . LEU B 1 131 ? -21.531 9.383 -12.508 1 85.38 131 LEU B C 1
ATOM 4276 O O . LEU B 1 131 ? -22.703 9.07 -12.312 1 85.38 131 LEU B O 1
ATOM 4280 N N . THR B 1 132 ? -20.922 9.375 -13.711 1 88.94 132 THR B N 1
ATOM 4281 C CA . THR B 1 132 ? -21.641 8.867 -14.867 1 88.94 132 THR B CA 1
ATOM 4282 C C . THR B 1 132 ? -21.109 7.496 -15.281 1 88.94 132 THR B C 1
ATOM 4284 O O . THR B 1 132 ? -19.922 7.332 -15.516 1 88.94 132 THR B O 1
ATOM 4287 N N . TYR B 1 133 ? -22.016 6.621 -15.391 1 92.56 133 TYR B N 1
ATOM 4288 C CA . TYR B 1 133 ? -21.672 5.266 -15.789 1 92.56 133 TYR B CA 1
ATOM 4289 C C . TYR B 1 133 ? -21.938 5.047 -17.266 1 92.56 133 TYR B C 1
ATOM 4291 O O . TYR B 1 133 ? -22.766 5.742 -17.859 1 92.56 133 TYR B O 1
ATOM 4299 N N . GLY B 1 134 ? -21.125 4.172 -17.797 1 94.31 134 GLY B N 1
ATOM 4300 C CA . GLY B 1 134 ? -21.375 3.648 -19.125 1 94.31 134 GLY B CA 1
ATOM 4301 C C . GLY B 1 134 ? -21.906 2.232 -19.125 1 94.31 134 GLY B C 1
ATOM 4302 O O . GLY B 1 134 ? -22.812 1.909 -18.344 1 94.31 134 GLY B O 1
ATOM 4303 N N . ASP B 1 135 ? -21.422 1.453 -20.031 1 96 135 ASP B N 1
ATOM 4304 C CA . ASP B 1 135 ? -21.891 0.083 -20.219 1 96 135 ASP B CA 1
ATOM 4305 C C . ASP B 1 135 ? -21.484 -0.804 -19.047 1 96 135 ASP B C 1
ATOM 4307 O O . ASP B 1 135 ? -20.453 -0.57 -18.422 1 96 135 ASP B O 1
ATOM 4311 N N . THR B 1 136 ? -22.312 -1.754 -18.781 1 97.44 136 THR B N 1
ATOM 4312 C CA . THR B 1 136 ? -21.969 -2.848 -17.891 1 97.44 136 THR B CA 1
ATOM 4313 C C . THR B 1 136 ? -21.656 -4.121 -18.672 1 97.44 136 THR B C 1
ATOM 4315 O O . THR B 1 136 ? -22.438 -4.516 -19.547 1 97.44 136 THR B O 1
ATOM 4318 N N . ILE B 1 137 ? -20.547 -4.707 -18.344 1 97.62 137 ILE B N 1
ATOM 4319 C CA . ILE B 1 137 ? -20.172 -5.941 -19.031 1 97.62 137 ILE B CA 1
ATOM 4320 C C . ILE B 1 137 ? -19.938 -7.051 -18.016 1 97.62 137 ILE B C 1
ATOM 4322 O O . ILE B 1 137 ? -19.578 -6.777 -16.859 1 97.62 137 ILE B O 1
ATOM 4326 N N . SER B 1 138 ? -20.172 -8.242 -18.406 1 95.56 138 SER B N 1
ATOM 4327 C CA . SER B 1 138 ? -19.891 -9.422 -17.594 1 95.56 138 SER B CA 1
ATOM 4328 C C . SER B 1 138 ? -19.266 -10.531 -18.438 1 95.56 138 SER B C 1
ATOM 4330 O O . SER B 1 138 ? -19.484 -10.609 -19.641 1 95.56 138 SER B O 1
ATOM 4332 N N . ALA B 1 139 ? -18.391 -11.305 -17.797 1 93.94 139 ALA B N 1
ATOM 4333 C CA . ALA B 1 139 ? -17.828 -12.477 -18.453 1 93.94 139 ALA B CA 1
ATOM 4334 C C . ALA B 1 139 ? -18.688 -13.711 -18.203 1 93.94 139 ALA B C 1
ATOM 4336 O O . ALA B 1 139 ? -19.719 -13.633 -17.531 1 93.94 139 ALA B O 1
ATOM 4337 N N . THR B 1 140 ? -18.328 -14.797 -18.844 1 95.06 140 THR B N 1
ATOM 4338 C CA . THR B 1 140 ? -19.016 -16.062 -18.672 1 95.06 140 THR B CA 1
ATOM 4339 C C . THR B 1 140 ? -18.844 -16.594 -17.25 1 95.06 140 THR B C 1
ATOM 4341 O O . THR B 1 140 ? -17.875 -16.234 -16.578 1 95.06 140 THR B O 1
ATOM 4344 N N . THR B 1 141 ? -19.812 -17.359 -16.859 1 97.94 141 THR B N 1
ATOM 4345 C CA . THR B 1 141 ? -19.688 -17.984 -15.555 1 97.94 141 THR B CA 1
ATOM 4346 C C . THR B 1 141 ? -18.609 -19.062 -15.562 1 97.94 141 THR B C 1
ATOM 4348 O O . THR B 1 141 ? -18.594 -19.922 -16.438 1 97.94 141 THR B O 1
ATOM 4351 N N . GLU B 1 142 ? -17.703 -18.969 -14.656 1 98.19 142 GLU B N 1
ATOM 4352 C CA . GLU B 1 142 ? -16.625 -19.938 -14.445 1 98.19 142 GLU B CA 1
ATOM 4353 C C . GLU B 1 142 ? -16.75 -20.625 -13.094 1 98.19 142 GLU B C 1
ATOM 4355 O O . GLU B 1 142 ? -17.672 -20.328 -12.32 1 98.19 142 GLU B O 1
ATOM 4360 N N . SER B 1 143 ? -15.859 -21.562 -12.867 1 98.31 143 SER B N 1
ATOM 4361 C CA . SER B 1 143 ? -15.898 -22.234 -11.57 1 98.31 143 SER B CA 1
ATOM 4362 C C . SER B 1 143 ? -14.492 -22.578 -11.086 1 98.31 143 SER B C 1
ATOM 4364 O O . SER B 1 143 ? -13.562 -22.672 -11.883 1 98.31 143 SER B O 1
ATOM 4366 N N . PHE B 1 144 ? -14.391 -22.672 -9.812 1 97.88 144 PHE B N 1
ATOM 4367 C CA . PHE B 1 144 ? -13.164 -23.141 -9.18 1 97.88 144 PHE B CA 1
ATOM 4368 C C . PHE B 1 144 ? -13.469 -23.953 -7.93 1 97.88 144 PHE B C 1
ATOM 4370 O O . PHE B 1 144 ? -14.547 -23.828 -7.344 1 97.88 144 PHE B O 1
ATOM 4377 N N . LEU B 1 145 ? -12.523 -24.797 -7.605 1 96.69 145 LEU B N 1
ATOM 4378 C CA . LEU B 1 145 ? -12.578 -25.547 -6.352 1 96.69 145 LEU B CA 1
ATOM 4379 C C . LEU B 1 145 ? -11.773 -24.844 -5.262 1 96.69 145 LEU B C 1
ATOM 4381 O O . LEU B 1 145 ? -10.57 -24.609 -5.426 1 96.69 145 LEU B O 1
ATOM 4385 N N . ASN B 1 146 ? -12.453 -24.422 -4.168 1 97.06 146 ASN B N 1
ATOM 4386 C CA . ASN B 1 146 ? -11.703 -23.969 -3.002 1 97.06 146 ASN B CA 1
ATOM 4387 C C . ASN B 1 146 ? -11.062 -25.141 -2.266 1 97.06 146 ASN B C 1
ATOM 4389 O O . ASN B 1 146 ? -11.766 -25.984 -1.694 1 97.06 146 ASN B O 1
ATOM 4393 N N . SER B 1 147 ? -9.805 -25.141 -2.221 1 95.62 147 SER B N 1
ATOM 4394 C CA . SER B 1 147 ? -9.094 -26.297 -1.652 1 95.62 147 SER B CA 1
ATOM 4395 C C . SER B 1 147 ? -9.375 -26.422 -0.159 1 95.62 147 SER B C 1
ATOM 4397 O O . SER B 1 147 ? -9.508 -25.422 0.546 1 95.62 147 SER B O 1
ATOM 4399 N N . ASP B 1 148 ? -9.492 -27.656 0.238 1 95.94 148 ASP B N 1
ATOM 4400 C CA . ASP B 1 148 ? -9.445 -27.922 1.672 1 95.94 148 ASP B CA 1
ATOM 4401 C C . ASP B 1 148 ? -8.016 -27.812 2.203 1 95.94 148 ASP B C 1
ATOM 4403 O O . ASP B 1 148 ? -7.152 -28.625 1.851 1 95.94 148 ASP B O 1
ATOM 4407 N N . VAL B 1 149 ? -7.816 -26.891 3.057 1 94.38 149 VAL B N 1
ATOM 4408 C CA . VAL B 1 149 ? -6.473 -26.625 3.555 1 94.38 149 VAL B CA 1
ATOM 4409 C C . VAL B 1 149 ? -5.953 -27.844 4.316 1 94.38 149 VAL B C 1
ATOM 4411 O O . VAL B 1 149 ? -4.742 -28.031 4.453 1 94.38 149 VAL B O 1
ATOM 4414 N N . ALA B 1 150 ? -6.84 -28.688 4.758 1 95.44 150 ALA B N 1
ATOM 4415 C CA . ALA B 1 150 ? -6.457 -29.844 5.551 1 95.44 150 ALA B CA 1
ATOM 4416 C C . ALA B 1 150 ? -6.426 -31.109 4.691 1 95.44 150 ALA B C 1
ATOM 4418 O O . ALA B 1 150 ? -6.383 -32.219 5.215 1 95.44 150 ALA B O 1
ATOM 4419 N N . LYS B 1 151 ? -6.434 -31 3.402 1 96.75 151 LYS B N 1
ATOM 4420 C CA . LYS B 1 151 ? -6.426 -32.156 2.529 1 96.75 151 LYS B CA 1
ATOM 4421 C C . LYS B 1 151 ? -5.148 -32.969 2.711 1 96.75 151 LYS B C 1
ATOM 4423 O O . LYS B 1 151 ? -4.148 -32.469 3.225 1 96.75 151 LYS B O 1
ATOM 4428 N N . ASP B 1 152 ? -5.184 -34.188 2.176 1 97.25 152 ASP B N 1
ATOM 4429 C CA . ASP B 1 152 ? -4.098 -35.125 2.459 1 97.25 152 ASP B CA 1
ATOM 4430 C C . ASP B 1 152 ? -3.094 -35.156 1.31 1 97.25 152 ASP B C 1
ATOM 4432 O O . ASP B 1 152 ? -1.971 -35.656 1.476 1 97.25 152 ASP B O 1
ATOM 4436 N N . VAL B 1 153 ? -3.559 -34.75 0.156 1 97.88 153 VAL B N 1
ATOM 4437 C CA . VAL B 1 153 ? -2.707 -34.812 -1.027 1 97.88 153 VAL B CA 1
ATOM 4438 C C . VAL B 1 153 ? -2.674 -33.438 -1.7 1 97.88 153 VAL B C 1
ATOM 4440 O O . VAL B 1 153 ? -3.717 -32.812 -1.896 1 97.88 153 VAL B O 1
ATOM 4443 N N . VAL B 1 154 ? -1.479 -33 -1.978 1 98.12 154 VAL B N 1
ATOM 4444 C CA . VAL B 1 154 ? -1.279 -31.75 -2.713 1 98.12 154 VAL B CA 1
ATOM 4445 C C . VAL B 1 154 ? -0.546 -32.031 -4.02 1 98.12 154 VAL B C 1
ATOM 4447 O O . VAL B 1 154 ? 0.412 -32.812 -4.047 1 98.12 154 VAL B O 1
ATOM 4450 N N . SER B 1 155 ? -1.002 -31.469 -5.09 1 98.31 155 SER B N 1
ATOM 4451 C CA . SER B 1 155 ? -0.341 -31.609 -6.383 1 98.31 155 SER B CA 1
ATOM 4452 C C . SER B 1 155 ? -0.266 -30.266 -7.109 1 98.31 155 SER B C 1
ATOM 4454 O O . SER B 1 155 ? -1.249 -29.531 -7.156 1 98.31 155 SER B O 1
ATOM 4456 N N . PHE B 1 156 ? 0.883 -29.922 -7.633 1 98.56 156 PHE B N 1
ATOM 4457 C CA . PHE B 1 156 ? 1.054 -28.672 -8.359 1 98.56 156 PHE B CA 1
ATOM 4458 C C . PHE B 1 156 ? 2.164 -28.797 -9.398 1 98.56 156 PHE B C 1
ATOM 4460 O O . PHE B 1 156 ? 2.889 -29.797 -9.422 1 98.56 156 PHE B O 1
ATOM 4467 N N . LEU B 1 157 ? 2.191 -27.875 -10.352 1 98.81 157 LEU B N 1
ATOM 4468 C CA . LEU B 1 157 ? 3.195 -27.797 -11.406 1 98.81 157 LEU B CA 1
ATOM 4469 C C . LEU B 1 157 ? 4.055 -26.547 -11.234 1 98.81 157 LEU B C 1
ATOM 4471 O O . LEU B 1 157 ? 3.576 -25.516 -10.758 1 98.81 157 LEU B O 1
ATOM 4475 N N . MET B 1 158 ? 5.266 -26.641 -11.602 1 98.81 158 MET B N 1
ATOM 4476 C CA . MET B 1 158 ? 6.145 -25.469 -11.633 1 98.81 158 MET B CA 1
ATOM 4477 C C . MET B 1 158 ? 6.621 -25.188 -13.055 1 98.81 158 MET B C 1
ATOM 4479 O O . MET B 1 158 ? 7.094 -26.094 -13.75 1 98.81 158 MET B O 1
ATOM 4483 N N . LEU B 1 159 ? 6.426 -24.016 -13.492 1 98.5 159 LEU B N 1
ATOM 4484 C CA . LEU B 1 159 ? 7.062 -23.422 -14.656 1 98.5 159 LEU B CA 1
ATOM 4485 C C . LEU B 1 159 ? 8.062 -22.344 -14.242 1 98.5 159 LEU B C 1
ATOM 4487 O O . LEU B 1 159 ? 7.859 -21.641 -13.25 1 98.5 159 LEU B O 1
ATOM 4491 N N . ASN B 1 160 ? 9.133 -22.25 -14.953 1 98.56 160 ASN B N 1
ATOM 4492 C CA . ASN B 1 160 ? 10.133 -21.234 -14.672 1 98.56 160 ASN B CA 1
ATOM 4493 C C . ASN B 1 160 ? 10.844 -20.766 -15.945 1 98.56 160 ASN B C 1
ATOM 4495 O O . ASN B 1 160 ? 10.852 -21.484 -16.953 1 98.56 160 ASN B O 1
ATOM 4499 N N . ASP B 1 161 ? 11.367 -19.641 -15.969 1 98.56 161 ASP B N 1
ATOM 4500 C CA . ASP B 1 161 ? 12.289 -19.109 -16.969 1 98.56 161 ASP B CA 1
ATOM 4501 C C . ASP B 1 161 ? 11.68 -19.172 -18.375 1 98.56 161 ASP B C 1
ATOM 4503 O O . ASP B 1 161 ? 12.305 -19.688 -19.297 1 98.56 161 ASP B O 1
ATOM 4507 N N . ILE B 1 162 ? 10.516 -18.562 -18.422 1 98.5 162 ILE B N 1
ATOM 4508 C CA . ILE B 1 162 ? 9.789 -18.5 -19.688 1 98.5 162 ILE B CA 1
ATOM 4509 C C . ILE B 1 162 ? 10.438 -17.469 -20.594 1 98.5 162 ILE B C 1
ATOM 4511 O O . ILE B 1 162 ? 10.5 -17.656 -21.812 1 98.5 162 ILE B O 1
ATOM 4515 N N . HIS B 1 163 ? 10.789 -16.328 -20.125 1 98.25 163 HIS B N 1
ATOM 4516 C CA . HIS B 1 163 ? 11.555 -15.297 -20.828 1 98.25 163 HIS B CA 1
ATOM 4517 C C . HIS B 1 163 ? 10.812 -14.812 -22.062 1 98.25 163 HIS B C 1
ATOM 4519 O O . HIS B 1 163 ? 11.367 -14.805 -23.156 1 98.25 163 HIS B O 1
ATOM 4525 N N . ASP B 1 164 ? 9.625 -14.305 -21.859 1 98.19 164 ASP B N 1
ATOM 4526 C CA . ASP B 1 164 ? 8.812 -13.648 -22.875 1 98.19 164 ASP B CA 1
ATOM 4527 C C . ASP B 1 164 ? 8.516 -14.594 -24.047 1 98.19 164 ASP B C 1
ATOM 4529 O O . ASP B 1 164 ? 8.5 -14.164 -25.203 1 98.19 164 ASP B O 1
ATOM 4533 N N . ARG B 1 165 ? 8.406 -15.852 -23.75 1 98.31 165 ARG B N 1
ATOM 4534 C CA . ARG B 1 165 ? 7.969 -16.859 -24.703 1 98.31 165 ARG B CA 1
ATOM 4535 C C . ARG B 1 165 ? 6.637 -17.469 -24.281 1 98.31 165 ARG B C 1
ATOM 4537 O O . ARG B 1 165 ? 6.582 -18.625 -23.875 1 98.31 165 ARG B O 1
ATOM 4544 N N . PRO B 1 166 ? 5.613 -16.719 -24.531 1 97.88 166 PRO B N 1
ATOM 4545 C CA . PRO B 1 166 ? 4.316 -17.078 -23.953 1 97.88 166 PRO B CA 1
ATOM 4546 C C . PRO B 1 166 ? 3.801 -18.422 -24.469 1 97.88 166 PRO B C 1
ATOM 4548 O O . PRO B 1 166 ? 3.047 -19.109 -23.766 1 97.88 166 PRO B O 1
ATOM 4551 N N . LYS B 1 167 ? 4.137 -18.906 -25.625 1 97.31 167 LYS B N 1
ATOM 4552 C CA . LYS B 1 167 ? 3.701 -20.188 -26.172 1 97.31 167 LYS B CA 1
ATOM 4553 C C . LYS B 1 167 ? 4.227 -21.344 -25.328 1 97.31 167 LYS B C 1
ATOM 4555 O O . LYS B 1 167 ? 3.678 -22.453 -25.359 1 97.31 167 LYS B O 1
ATOM 4560 N N . SER B 1 168 ? 5.336 -21.078 -24.594 1 98.06 168 SER B N 1
ATOM 4561 C CA . SER B 1 168 ? 5.918 -22.094 -23.719 1 98.06 168 SER B CA 1
ATOM 4562 C C . SER B 1 168 ? 4.941 -22.516 -22.625 1 98.06 168 SER B C 1
ATOM 4564 O O . SER B 1 168 ? 4.945 -23.672 -22.203 1 98.06 168 SER B O 1
ATOM 4566 N N . ILE B 1 169 ? 4.086 -21.594 -22.219 1 98.31 169 ILE B N 1
ATOM 4567 C CA . ILE B 1 169 ? 3.17 -21.859 -21.109 1 98.31 169 ILE B CA 1
ATOM 4568 C C . ILE B 1 169 ? 2.189 -22.969 -21.516 1 98.31 169 ILE B C 1
ATOM 4570 O O . ILE B 1 169 ? 2.129 -24.016 -20.875 1 98.31 169 ILE B O 1
ATOM 4574 N N . ALA B 1 170 ? 1.526 -22.797 -22.625 1 97.75 170 ALA B N 1
ATOM 4575 C CA . ALA B 1 170 ? 0.565 -23.797 -23.078 1 97.75 170 ALA B CA 1
ATOM 4576 C C . ALA B 1 170 ? 1.263 -25.109 -23.438 1 97.75 170 ALA B C 1
ATOM 4578 O O . ALA B 1 170 ? 0.774 -26.188 -23.109 1 97.75 170 ALA B O 1
ATOM 4579 N N . HIS B 1 171 ? 2.383 -25.016 -24.078 1 98.19 171 HIS B N 1
ATOM 4580 C CA . HIS B 1 171 ? 3.107 -26.203 -24.516 1 98.19 171 HIS B CA 1
ATOM 4581 C C . HIS B 1 171 ? 3.502 -27.062 -23.312 1 98.19 171 HIS B C 1
ATOM 4583 O O . HIS B 1 171 ? 3.291 -28.281 -23.328 1 98.19 171 HIS B O 1
ATOM 4589 N N . LEU B 1 172 ? 4.078 -26.484 -22.328 1 98.56 172 LEU B N 1
ATOM 4590 C CA . LEU B 1 172 ? 4.539 -27.219 -21.156 1 98.56 172 LEU B CA 1
ATOM 4591 C C . LEU B 1 172 ? 3.361 -27.781 -20.375 1 98.56 172 LEU B C 1
ATOM 4593 O O . LEU B 1 172 ? 3.402 -28.938 -19.922 1 98.56 172 LEU B O 1
ATOM 4597 N N . LEU B 1 173 ? 2.342 -27.016 -20.25 1 98.31 173 LEU B N 1
ATOM 4598 C CA . LEU B 1 173 ? 1.193 -27.469 -19.484 1 98.31 173 LEU B CA 1
ATOM 4599 C C . LEU B 1 173 ? 0.469 -28.594 -20.203 1 98.31 173 LEU B C 1
ATOM 4601 O O . LEU B 1 173 ? -0.165 -29.453 -19.578 1 98.31 173 LEU B O 1
ATOM 4605 N N . ASP B 1 174 ? 0.564 -28.656 -21.5 1 98.06 174 ASP B N 1
ATOM 4606 C CA . ASP B 1 174 ? -0.02 -29.734 -22.297 1 98.06 174 ASP B CA 1
ATOM 4607 C C . ASP B 1 174 ? 0.608 -31.078 -21.922 1 98.06 174 ASP B C 1
ATOM 4609 O O . ASP B 1 174 ? -0.011 -32.125 -22.109 1 98.06 174 ASP B O 1
ATOM 4613 N N . LEU B 1 175 ? 1.793 -31.047 -21.438 1 98.12 175 LEU B N 1
ATOM 4614 C CA . LEU B 1 175 ? 2.486 -32.281 -21.047 1 98.12 175 LEU B CA 1
ATOM 4615 C C . LEU B 1 175 ? 1.838 -32.906 -19.812 1 98.12 175 LEU B C 1
ATOM 4617 O O . LEU B 1 175 ? 2.148 -34.031 -19.453 1 98.12 175 LEU B O 1
ATOM 4621 N N . ASP B 1 176 ? 0.989 -32.156 -19.172 1 97.5 176 ASP B N 1
ATOM 4622 C CA . ASP B 1 176 ? 0.269 -32.625 -18 1 97.5 176 ASP B CA 1
ATOM 4623 C C . ASP B 1 176 ? -1.24 -32.562 -18.219 1 97.5 176 ASP B C 1
ATOM 4625 O O . ASP B 1 176 ? -2.016 -32.562 -17.25 1 97.5 176 ASP B O 1
ATOM 4629 N N . LYS B 1 177 ? -1.693 -32.469 -19.406 1 92.38 177 LYS B N 1
ATOM 4630 C CA . LYS B 1 177 ? -3.102 -32.312 -19.766 1 92.38 177 LYS B CA 1
ATOM 4631 C C . LYS B 1 177 ? -3.939 -33.469 -19.188 1 92.38 177 LYS B C 1
ATOM 4633 O O . LYS B 1 177 ? -3.531 -34.625 -19.219 1 92.38 177 LYS B O 1
ATOM 4638 N N . GLY B 1 178 ? -5.105 -33.125 -18.656 1 90.5 178 GLY B N 1
ATOM 4639 C CA . GLY B 1 178 ? -6.02 -34.094 -18.109 1 90.5 178 GLY B CA 1
ATOM 4640 C C . GLY B 1 178 ? -5.887 -34.281 -16.609 1 90.5 178 GLY B C 1
ATOM 4641 O O . GLY B 1 178 ? -6.773 -34.844 -15.969 1 90.5 178 GLY B O 1
ATOM 4642 N N . ASN B 1 179 ? -4.805 -33.812 -16.047 1 93.31 179 ASN B N 1
ATOM 4643 C CA . ASN B 1 179 ? -4.609 -33.906 -14.602 1 93.31 179 ASN B CA 1
ATOM 4644 C C . ASN B 1 179 ? -5.086 -32.625 -13.898 1 93.31 179 ASN B C 1
ATOM 4646 O O . ASN B 1 179 ? -4.91 -31.516 -14.414 1 93.31 179 ASN B O 1
ATOM 4650 N N . LYS B 1 180 ? -5.738 -32.875 -12.805 1 92.62 180 LYS B N 1
ATOM 4651 C CA . LYS B 1 180 ? -6.141 -31.75 -11.977 1 92.62 180 LYS B CA 1
ATOM 4652 C C . LYS B 1 180 ? -5.059 -31.406 -10.961 1 92.62 180 LYS B C 1
ATOM 4654 O O . LYS B 1 180 ? -4.504 -32.281 -10.305 1 92.62 180 LYS B O 1
ATOM 4659 N N . ARG B 1 181 ? -4.707 -30.203 -10.93 1 97.69 181 ARG B N 1
ATOM 4660 C CA . ARG B 1 181 ? -3.691 -29.703 -10.008 1 97.69 181 ARG B CA 1
ATOM 4661 C C . ARG B 1 181 ? -4.273 -28.641 -9.078 1 97.69 181 ARG B C 1
ATOM 4663 O O . ARG B 1 181 ? -5.223 -27.953 -9.438 1 97.69 181 ARG B O 1
ATOM 4670 N N . ASP B 1 182 ? -3.736 -28.547 -7.902 1 97.75 182 ASP B N 1
ATOM 4671 C CA . ASP B 1 182 ? -4.199 -27.578 -6.922 1 97.75 182 ASP B CA 1
ATOM 4672 C C . ASP B 1 182 ? -3.828 -26.156 -7.344 1 97.75 182 ASP B C 1
ATOM 4674 O O . ASP B 1 182 ? -4.594 -25.219 -7.113 1 97.75 182 ASP B O 1
ATOM 4678 N N . PHE B 1 183 ? -2.621 -25.984 -7.918 1 98.12 183 PHE B N 1
ATOM 4679 C CA . PHE B 1 183 ? -2.193 -24.688 -8.422 1 98.12 183 PHE B CA 1
ATOM 4680 C C . PHE B 1 183 ? -1.026 -24.844 -9.391 1 98.12 183 PHE B C 1
ATOM 4682 O O . PHE B 1 183 ? -0.444 -25.922 -9.508 1 98.12 183 PHE B O 1
ATOM 4689 N N . ILE B 1 184 ? -0.814 -23.797 -10.156 1 98.44 184 ILE B N 1
ATOM 4690 C CA . ILE B 1 184 ? 0.366 -23.656 -11 1 98.44 184 ILE B CA 1
ATOM 4691 C C . ILE B 1 184 ? 1.333 -22.656 -10.383 1 98.44 184 ILE B C 1
ATOM 4693 O O . ILE B 1 184 ? 0.921 -21.578 -9.945 1 98.44 184 ILE B O 1
ATOM 4697 N N . PHE B 1 185 ? 2.568 -23.047 -10.273 1 98.31 185 PHE B N 1
ATOM 4698 C CA . PHE B 1 185 ? 3.578 -22.172 -9.688 1 98.31 185 PHE B CA 1
ATOM 4699 C C . PHE B 1 185 ? 4.516 -21.625 -10.75 1 98.31 185 PHE B C 1
ATOM 4701 O O . PHE B 1 185 ? 5.23 -22.391 -11.406 1 98.31 185 PHE B O 1
ATOM 4708 N N . PHE B 1 186 ? 4.504 -20.297 -10.922 1 98.25 186 PHE B N 1
ATOM 4709 C CA . PHE B 1 186 ? 5.477 -19.625 -11.781 1 98.25 186 PHE B CA 1
ATOM 4710 C C . PHE B 1 186 ? 6.688 -19.172 -10.969 1 98.25 186 PHE B C 1
ATOM 4712 O O . PHE B 1 186 ? 6.598 -18.219 -10.195 1 98.25 186 PHE B O 1
ATOM 4719 N N . ASN B 1 187 ? 7.797 -19.781 -11.289 1 98.38 187 ASN B N 1
ATOM 4720 C CA . ASN B 1 187 ? 8.984 -19.531 -10.469 1 98.38 187 ASN B CA 1
ATOM 4721 C C . ASN B 1 187 ? 9.953 -18.594 -11.164 1 98.38 187 ASN B C 1
ATOM 4723 O O . ASN B 1 187 ? 11.078 -18.984 -11.5 1 98.38 187 ASN B O 1
ATOM 4727 N N . GLY B 1 188 ? 9.523 -17.469 -11.492 1 97.88 188 GLY B N 1
ATOM 4728 C CA . GLY B 1 188 ? 10.344 -16.312 -11.836 1 97.88 188 GLY B CA 1
ATOM 4729 C C . GLY B 1 188 ? 10.828 -16.344 -13.273 1 97.88 188 GLY B C 1
ATOM 4730 O O . GLY B 1 188 ? 10.734 -17.359 -13.953 1 97.88 188 GLY B O 1
ATOM 4731 N N . ASP B 1 189 ? 11.281 -15.219 -13.773 1 98.25 189 ASP B N 1
ATOM 4732 C CA . ASP B 1 189 ? 11.844 -14.961 -15.102 1 98.25 189 ASP B CA 1
ATOM 4733 C C . ASP B 1 189 ? 10.859 -15.352 -16.203 1 98.25 189 ASP B C 1
ATOM 4735 O O . ASP B 1 189 ? 11.234 -16.031 -17.156 1 98.25 189 ASP B O 1
ATOM 4739 N N . VAL B 1 190 ? 9.664 -14.961 -15.984 1 98.31 190 VAL B N 1
ATOM 4740 C CA . VAL B 1 190 ? 8.68 -15.094 -17.047 1 98.31 190 VAL B CA 1
ATOM 4741 C C . VAL B 1 190 ? 8.992 -14.094 -18.156 1 98.31 190 VAL B C 1
ATOM 4743 O O . VAL B 1 190 ? 8.734 -14.359 -19.344 1 98.31 190 VAL B O 1
ATOM 4746 N N . PHE B 1 191 ? 9.617 -13.008 -17.781 1 97.88 191 PHE B N 1
ATOM 4747 C CA . PHE B 1 191 ? 9.945 -11.914 -18.688 1 97.88 191 PHE B CA 1
ATOM 4748 C C . PHE B 1 191 ? 11.453 -11.719 -18.781 1 97.88 191 PHE B C 1
ATOM 4750 O O . PHE B 1 191 ? 12.195 -12.133 -17.891 1 97.88 191 PHE B O 1
ATOM 4757 N N . ASP B 1 192 ? 11.859 -11.086 -19.891 1 96.5 192 ASP B N 1
ATOM 4758 C CA . ASP B 1 192 ? 13.258 -10.68 -20.016 1 96.5 192 ASP B CA 1
ATOM 4759 C C . ASP B 1 192 ? 13.539 -9.422 -19.203 1 96.5 192 ASP B C 1
ATOM 4761 O O . ASP B 1 192 ? 14.648 -9.227 -18.703 1 96.5 192 ASP B O 1
ATOM 4765 N N . TYR B 1 193 ? 12.719 -8.609 -19.188 1 94.25 193 TYR B N 1
ATOM 4766 C CA . TYR B 1 193 ? 12.617 -7.402 -18.375 1 94.25 193 TYR B CA 1
ATOM 4767 C C . TYR B 1 193 ? 11.234 -6.773 -18.5 1 94.25 193 TYR B C 1
ATOM 4769 O O . TYR B 1 193 ? 10.469 -7.109 -19.406 1 94.25 193 TYR B O 1
ATOM 4777 N N . GLN B 1 194 ? 10.914 -5.887 -17.578 1 94.19 194 GLN B N 1
ATOM 4778 C CA . GLN B 1 194 ? 9.57 -5.305 -17.578 1 94.19 194 GLN B CA 1
ATOM 4779 C C . GLN B 1 194 ? 9.516 -4.047 -18.438 1 94.19 194 GLN B C 1
ATOM 4781 O O . GLN B 1 194 ? 10.227 -3.078 -18.188 1 94.19 194 GLN B O 1
ATOM 4786 N N . THR B 1 195 ? 8.586 -4.078 -19.375 1 94.56 195 THR B N 1
ATOM 4787 C CA . THR B 1 195 ? 8.516 -2.963 -20.328 1 94.56 195 THR B CA 1
ATOM 4788 C C . THR B 1 195 ? 7.223 -2.174 -20.141 1 94.56 195 THR B C 1
ATOM 4790 O O . THR B 1 195 ? 7.246 -0.941 -20.094 1 94.56 195 THR B O 1
ATOM 4793 N N . ASP B 1 196 ? 6.113 -2.883 -20.109 1 95.88 196 ASP B N 1
ATOM 4794 C CA . ASP B 1 196 ? 4.824 -2.205 -20 1 95.88 196 ASP B CA 1
ATOM 4795 C C . ASP B 1 196 ? 3.707 -3.193 -19.688 1 95.88 196 ASP B C 1
ATOM 4797 O O . ASP B 1 196 ? 3.957 -4.391 -19.516 1 95.88 196 ASP B O 1
ATOM 4801 N N . GLU B 1 197 ? 2.512 -2.721 -19.578 1 97.56 197 GLU B N 1
ATOM 4802 C CA . GLU B 1 197 ? 1.34 -3.529 -19.25 1 97.56 197 GLU B CA 1
ATOM 4803 C C . GLU B 1 197 ? 1.068 -4.562 -20.344 1 97.56 197 GLU B C 1
ATOM 4805 O O . GLU B 1 197 ? 0.732 -5.711 -20.047 1 97.56 197 GLU B O 1
ATOM 4810 N N . LYS B 1 198 ? 1.141 -4.129 -21.578 1 98.12 198 LYS B N 1
ATOM 4811 C CA . LYS B 1 198 ? 0.847 -5.023 -22.688 1 98.12 198 LYS B CA 1
ATOM 4812 C C . LYS B 1 198 ? 1.709 -6.281 -22.625 1 98.12 198 LYS B C 1
ATOM 4814 O O . LYS B 1 198 ? 1.236 -7.379 -22.938 1 98.12 198 LYS B O 1
ATOM 4819 N N . GLN B 1 199 ? 2.949 -6.094 -22.25 1 98.31 199 GLN B N 1
ATOM 4820 C CA . GLN B 1 199 ? 3.852 -7.23 -22.109 1 98.31 199 GLN B CA 1
ATOM 4821 C C . GLN B 1 199 ? 3.344 -8.211 -21.062 1 98.31 199 GLN B C 1
ATOM 4823 O O . GLN B 1 199 ? 3.299 -9.422 -21.297 1 98.31 199 GLN B O 1
ATOM 4828 N N . ILE B 1 200 ? 2.963 -7.699 -19.938 1 98.38 200 ILE B N 1
ATOM 4829 C CA . ILE B 1 200 ? 2.484 -8.531 -18.844 1 98.38 200 ILE B CA 1
ATOM 4830 C C . ILE B 1 200 ? 1.247 -9.312 -19.281 1 98.38 200 ILE B C 1
ATOM 4832 O O . ILE B 1 200 ? 1.142 -10.516 -19.047 1 98.38 200 ILE B O 1
ATOM 4836 N N . ILE B 1 201 ? 0.361 -8.633 -20 1 98.62 201 ILE B N 1
ATOM 4837 C CA . ILE B 1 201 ? -0.888 -9.234 -20.453 1 98.62 201 ILE B CA 1
ATOM 4838 C C . ILE B 1 201 ? -0.595 -10.297 -21.516 1 98.62 201 ILE B C 1
ATOM 4840 O O . ILE B 1 201 ? -0.985 -11.453 -21.375 1 98.62 201 ILE B O 1
ATOM 4844 N N . ASP B 1 202 ? 0.178 -9.945 -22.5 1 98.69 202 ASP B N 1
ATOM 4845 C CA . ASP B 1 202 ? 0.367 -10.789 -23.672 1 98.69 202 ASP B CA 1
ATOM 4846 C C . ASP B 1 202 ? 1.282 -11.969 -23.359 1 98.69 202 ASP B C 1
ATOM 4848 O O . ASP B 1 202 ? 1.125 -13.055 -23.938 1 98.69 202 ASP B O 1
ATOM 4852 N N . HIS B 1 203 ? 2.17 -11.758 -22.469 1 98.56 203 HIS B N 1
ATOM 4853 C CA . HIS B 1 203 ? 3.221 -12.758 -22.312 1 98.56 203 HIS B CA 1
ATOM 4854 C C . HIS B 1 203 ? 2.986 -13.633 -21.094 1 98.56 203 HIS B C 1
ATOM 4856 O O . HIS B 1 203 ? 3.676 -14.633 -20.906 1 98.56 203 HIS B O 1
ATOM 4862 N N . MET B 1 204 ? 2.059 -13.305 -20.297 1 98.56 204 MET B N 1
ATOM 4863 C CA . MET B 1 204 ? 1.795 -14.172 -19.156 1 98.56 204 MET B CA 1
ATOM 4864 C C . MET B 1 204 ? 0.297 -14.289 -18.891 1 98.56 204 MET B C 1
ATOM 4866 O O . MET B 1 204 ? -0.28 -15.367 -19.047 1 98.56 204 MET B O 1
ATOM 4870 N N . LEU B 1 205 ? -0.393 -13.164 -18.641 1 98.75 205 LEU B N 1
ATOM 4871 C CA . LEU B 1 205 ? -1.741 -13.219 -18.078 1 98.75 205 LEU B CA 1
ATOM 4872 C C . LEU B 1 205 ? -2.715 -13.828 -19.078 1 98.75 205 LEU B C 1
ATOM 4874 O O . LEU B 1 205 ? -3.469 -14.742 -18.75 1 98.75 205 LEU B O 1
ATOM 4878 N N . GLN B 1 206 ? -2.711 -13.344 -20.281 1 98.69 206 GLN B N 1
ATOM 4879 C CA . GLN B 1 206 ? -3.666 -13.852 -21.266 1 98.69 206 GLN B CA 1
ATOM 4880 C C . GLN B 1 206 ? -3.414 -15.32 -21.562 1 98.69 206 GLN B C 1
ATOM 4882 O O . GLN B 1 206 ? -4.352 -16.125 -21.625 1 98.69 206 GLN B O 1
ATOM 4887 N N . PRO B 1 207 ? -2.166 -15.703 -21.766 1 98.56 207 PRO B N 1
ATOM 4888 C CA . PRO B 1 207 ? -1.901 -17.125 -21.938 1 98.56 207 PRO B CA 1
ATOM 4889 C C . PRO B 1 207 ? -2.418 -17.969 -20.766 1 98.56 207 PRO B C 1
ATOM 4891 O O . PRO B 1 207 ? -2.943 -19.062 -20.984 1 98.56 207 PRO B O 1
ATOM 4894 N N . CYS B 1 208 ? -2.254 -17.5 -19.578 1 98.56 208 CYS B N 1
ATOM 4895 C CA . CYS B 1 208 ? -2.758 -18.219 -18.422 1 98.56 208 CYS B CA 1
ATOM 4896 C C . CYS B 1 208 ? -4.281 -18.281 -18.438 1 98.56 208 CYS B C 1
ATOM 4898 O O . CYS B 1 208 ? -4.859 -19.344 -18.203 1 98.56 208 CYS B O 1
ATOM 4900 N N . VAL B 1 209 ? -4.91 -17.188 -18.719 1 98.5 209 VAL B N 1
ATOM 4901 C CA . VAL B 1 209 ? -6.363 -17.094 -18.766 1 98.5 209 VAL B CA 1
ATOM 4902 C C . VAL B 1 209 ? -6.906 -18.062 -19.812 1 98.5 209 VAL B C 1
ATOM 4904 O O . VAL B 1 209 ? -7.887 -18.781 -19.562 1 98.5 209 VAL B O 1
ATOM 4907 N N . ASP B 1 210 ? -6.266 -18.125 -20.938 1 97.69 210 ASP B N 1
ATOM 4908 C CA . ASP B 1 210 ? -6.691 -18.984 -22.047 1 97.69 210 ASP B CA 1
ATOM 4909 C C . ASP B 1 210 ? -6.582 -20.453 -21.672 1 97.69 210 ASP B C 1
ATOM 4911 O O . ASP B 1 210 ? -7.359 -21.281 -22.156 1 97.69 210 ASP B O 1
ATOM 4915 N N . TYR B 1 211 ? -5.699 -20.719 -20.766 1 97.38 211 TYR B N 1
ATOM 4916 C CA . TYR B 1 211 ? -5.371 -22.141 -20.609 1 97.38 211 TYR B CA 1
ATOM 4917 C C . TYR B 1 211 ? -5.926 -22.672 -19.297 1 97.38 211 TYR B C 1
ATOM 4919 O O . TYR B 1 211 ? -6.488 -23.781 -19.25 1 97.38 211 TYR B O 1
ATOM 4927 N N . PHE B 1 212 ? -5.734 -21.859 -18.172 1 97.75 212 PHE B N 1
ATOM 4928 C CA . PHE B 1 212 ? -6.098 -22.562 -16.938 1 97.75 212 PHE B CA 1
ATOM 4929 C C . PHE B 1 212 ? -6.602 -21.578 -15.891 1 97.75 212 PHE B C 1
ATOM 4931 O O . PHE B 1 212 ? -7.293 -21.969 -14.945 1 97.75 212 PHE B O 1
ATOM 4938 N N . ALA B 1 213 ? -6.336 -20.344 -15.906 1 98.25 213 ALA B N 1
ATOM 4939 C CA . ALA B 1 213 ? -6.328 -19.438 -14.758 1 98.25 213 ALA B CA 1
ATOM 4940 C C . ALA B 1 213 ? -7.75 -19.062 -14.344 1 98.25 213 ALA B C 1
ATOM 4942 O O . ALA B 1 213 ? -7.957 -18.469 -13.281 1 98.25 213 ALA B O 1
ATOM 4943 N N . LYS B 1 214 ? -8.766 -19.469 -15.109 1 98.25 214 LYS B N 1
ATOM 4944 C CA . LYS B 1 214 ? -10.156 -19.219 -14.758 1 98.25 214 LYS B CA 1
ATOM 4945 C C . LYS B 1 214 ? -10.641 -20.203 -13.695 1 98.25 214 LYS B C 1
ATOM 4947 O O . LYS B 1 214 ? -11.648 -19.953 -13.023 1 98.25 214 LYS B O 1
ATOM 4952 N N . SER B 1 215 ? -9.922 -21.297 -13.586 1 97.81 215 SER B N 1
ATOM 4953 C CA . SER B 1 215 ? -10.43 -22.344 -12.688 1 97.81 215 SER B CA 1
ATOM 4954 C C . SER B 1 215 ? -9.352 -22.797 -11.711 1 97.81 215 SER B C 1
ATOM 4956 O O . SER B 1 215 ? -9.664 -23.344 -10.648 1 97.81 215 SER B O 1
ATOM 4958 N N . THR B 1 216 ? -8.102 -22.625 -12.102 1 98 216 THR B N 1
ATOM 4959 C CA . THR B 1 216 ? -6.973 -23.031 -11.281 1 98 216 THR B CA 1
ATOM 4960 C C . THR B 1 216 ? -6.109 -21.828 -10.898 1 98 216 THR B C 1
ATOM 4962 O O . THR B 1 216 ? -5.633 -21.109 -11.773 1 98 216 THR B O 1
ATOM 4965 N N . PRO B 1 217 ? -5.914 -21.625 -9.594 1 98.12 217 PRO B N 1
ATOM 4966 C CA . PRO B 1 217 ? -5.09 -20.484 -9.211 1 98.12 217 PRO B CA 1
ATOM 4967 C C . PRO B 1 217 ? -3.604 -20.703 -9.5 1 98.12 217 PRO B C 1
ATOM 4969 O O . PRO B 1 217 ? -3.162 -21.844 -9.641 1 98.12 217 PRO B O 1
ATOM 4972 N N . PHE B 1 218 ? -2.889 -19.641 -9.648 1 97.69 218 PHE B N 1
ATOM 4973 C CA . PHE B 1 218 ? -1.439 -19.766 -9.75 1 97.69 218 PHE B CA 1
ATOM 4974 C C . PHE B 1 218 ? -0.752 -18.906 -8.695 1 97.69 218 PHE B C 1
ATOM 4976 O O . PHE B 1 218 ? -1.328 -17.922 -8.203 1 97.69 218 PHE B O 1
ATOM 4983 N N . ILE B 1 219 ? 0.41 -19.406 -8.289 1 96.75 219 ILE B N 1
ATOM 4984 C CA . ILE B 1 219 ? 1.338 -18.719 -7.395 1 96.75 219 ILE B CA 1
ATOM 4985 C C . ILE B 1 219 ? 2.543 -18.219 -8.188 1 96.75 219 ILE B C 1
ATOM 4987 O O . ILE B 1 219 ? 2.984 -18.875 -9.133 1 96.75 219 ILE B O 1
ATOM 4991 N N . TYR B 1 220 ? 2.957 -17.031 -7.75 1 95.88 220 TYR B N 1
ATOM 4992 C CA . TYR B 1 220 ? 4.023 -16.406 -8.531 1 95.88 220 TYR B CA 1
ATOM 4993 C C . TYR B 1 220 ? 5.129 -15.883 -7.625 1 95.88 220 TYR B C 1
ATOM 4995 O O . TYR B 1 220 ? 4.855 -15.328 -6.559 1 95.88 220 TYR B O 1
ATOM 5003 N N . VAL B 1 221 ? 6.383 -16.141 -8.055 1 96.06 221 VAL B N 1
ATOM 5004 C CA . VAL B 1 221 ? 7.555 -15.5 -7.477 1 96.06 221 VAL B CA 1
ATOM 5005 C C . VAL B 1 221 ? 8.359 -14.812 -8.578 1 96.06 221 VAL B C 1
ATOM 5007 O O . VAL B 1 221 ? 8.523 -15.359 -9.672 1 96.06 221 VAL B O 1
ATOM 5010 N N . ARG B 1 222 ? 8.852 -13.617 -8.273 1 95.5 222 ARG B N 1
ATOM 5011 C CA . ARG B 1 222 ? 9.633 -12.891 -9.266 1 95.5 222 ARG B CA 1
ATOM 5012 C C . ARG B 1 222 ? 11.023 -13.508 -9.422 1 95.5 222 ARG B C 1
ATOM 5014 O O . ARG B 1 222 ? 11.562 -14.078 -8.469 1 95.5 222 ARG B O 1
ATOM 5021 N N . GLY B 1 223 ? 11.531 -13.492 -10.609 1 97.06 223 GLY B N 1
ATOM 5022 C CA . GLY B 1 223 ? 12.953 -13.68 -10.852 1 97.06 223 GLY B CA 1
ATOM 5023 C C . GLY B 1 223 ? 13.711 -12.367 -10.969 1 97.06 223 GLY B C 1
ATOM 5024 O O . GLY B 1 223 ? 13.117 -11.289 -10.875 1 97.06 223 GLY B O 1
ATOM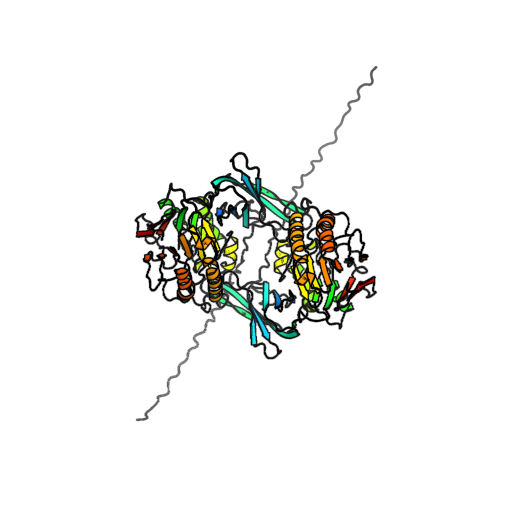 5025 N N . ASN B 1 224 ? 15.023 -12.477 -11.141 1 94.88 224 ASN B N 1
ATOM 5026 C CA . ASN B 1 224 ? 15.828 -11.266 -11.211 1 94.88 224 ASN B CA 1
ATOM 5027 C C . ASN B 1 224 ? 15.469 -10.43 -12.438 1 94.88 224 ASN B C 1
ATOM 5029 O O . ASN B 1 224 ? 15.625 -9.203 -12.43 1 94.88 224 ASN B O 1
ATOM 5033 N N . HIS B 1 225 ? 14.922 -10.992 -13.438 1 95.06 225 HIS B N 1
ATOM 5034 C CA . HIS B 1 225 ? 14.602 -10.266 -14.664 1 95.06 225 HIS B CA 1
ATOM 5035 C C . HIS B 1 225 ? 13.375 -9.383 -14.477 1 95.06 225 HIS B C 1
ATOM 5037 O O . HIS B 1 225 ? 13.258 -8.336 -15.109 1 95.06 225 HIS B O 1
ATOM 5043 N N . GLU B 1 226 ? 12.492 -9.758 -13.594 1 95.19 226 GLU B N 1
ATOM 5044 C CA . GLU B 1 226 ? 11.297 -8.953 -13.344 1 95.19 226 GLU B CA 1
ATOM 5045 C C . GLU B 1 226 ? 11.633 -7.695 -12.555 1 95.19 226 GLU B C 1
ATOM 5047 O O . GLU B 1 226 ? 10.789 -6.805 -12.406 1 95.19 226 GLU B O 1
ATOM 5052 N N . THR B 1 227 ? 12.859 -7.637 -12.016 1 92.81 227 THR B N 1
ATOM 5053 C CA . THR B 1 227 ? 13.273 -6.48 -11.234 1 92.81 227 THR B CA 1
ATOM 5054 C C . THR B 1 227 ? 13.859 -5.398 -12.133 1 92.81 227 THR B C 1
ATOM 5056 O O . THR B 1 227 ? 14.211 -4.312 -11.656 1 92.81 227 THR B O 1
ATOM 5059 N N . ARG B 1 228 ? 13.945 -5.684 -13.43 1 90.56 228 ARG B N 1
ATOM 5060 C CA . ARG B 1 228 ? 14.57 -4.781 -14.391 1 90.56 228 ARG B CA 1
ATOM 5061 C C . ARG B 1 228 ? 13.531 -4.137 -15.297 1 90.56 228 ARG B C 1
ATOM 5063 O O . ARG B 1 228 ? 12.508 -4.75 -15.602 1 90.56 228 ARG B O 1
ATOM 5070 N N . GLY B 1 229 ? 13.938 -2.873 -15.742 1 89 229 GLY B N 1
ATOM 5071 C CA . GLY B 1 229 ? 13.102 -2.186 -16.703 1 89 229 GLY B CA 1
ATOM 5072 C C . GLY B 1 229 ? 12.195 -1.144 -16.078 1 89 229 GLY B C 1
ATOM 5073 O O . GLY B 1 229 ? 12.008 -1.13 -14.859 1 89 229 GLY B O 1
ATOM 5074 N N . LYS B 1 230 ? 11.586 -0.354 -16.891 1 86.62 230 LYS B N 1
ATOM 5075 C CA . LYS B 1 230 ? 10.859 0.834 -16.453 1 86.62 230 LYS B CA 1
ATOM 5076 C C . LYS B 1 230 ? 9.57 0.456 -15.734 1 86.62 230 LYS B C 1
ATOM 5078 O O . LYS B 1 230 ? 9.062 1.225 -14.922 1 86.62 230 LYS B O 1
ATOM 5083 N N . PHE B 1 231 ? 9.086 -0.75 -16.047 1 93.25 231 PHE B N 1
ATOM 5084 C CA . PHE B 1 231 ? 7.773 -1.123 -15.523 1 93.25 231 PHE B CA 1
ATOM 5085 C C . PHE B 1 231 ? 7.91 -2.076 -14.344 1 93.25 231 PHE B C 1
ATOM 5087 O O . PHE B 1 231 ? 6.922 -2.658 -13.891 1 93.25 231 PHE B O 1
ATOM 5094 N N . ALA B 1 232 ? 9.164 -2.275 -13.789 1 92.62 232 ALA B N 1
ATOM 5095 C CA . ALA B 1 232 ? 9.422 -3.184 -12.68 1 92.62 232 ALA B CA 1
ATOM 5096 C C . ALA B 1 232 ? 8.664 -2.744 -11.43 1 92.62 232 ALA B C 1
ATOM 5098 O O . ALA B 1 232 ? 8.195 -3.582 -10.656 1 92.62 232 ALA B O 1
ATOM 5099 N N . ARG B 1 233 ? 8.5 -1.481 -11.227 1 93.19 233 ARG B N 1
ATOM 5100 C CA . ARG B 1 233 ? 7.867 -0.951 -10.031 1 93.19 233 ARG B CA 1
ATOM 5101 C C . ARG B 1 233 ? 6.348 -1.062 -10.117 1 93.19 233 ARG B C 1
ATOM 5103 O O . ARG B 1 233 ? 5.656 -1.001 -9.102 1 93.19 233 ARG B O 1
ATOM 5110 N N . ASP B 1 234 ? 5.824 -1.235 -11.336 1 94.75 234 ASP B N 1
ATOM 5111 C CA . ASP B 1 234 ? 4.383 -1.362 -11.547 1 94.75 234 ASP B CA 1
ATOM 5112 C C . ASP B 1 234 ? 3.959 -2.83 -11.562 1 94.75 234 ASP B C 1
ATOM 5114 O O . ASP B 1 234 ? 2.77 -3.137 -11.453 1 94.75 234 ASP B O 1
ATOM 5118 N N . PHE B 1 235 ? 4.898 -3.658 -11.633 1 95.38 235 PHE B N 1
ATOM 5119 C CA . PHE B 1 235 ? 4.676 -5.074 -11.906 1 95.38 235 PHE B CA 1
ATOM 5120 C C . PHE B 1 235 ? 3.768 -5.691 -10.844 1 95.38 235 PHE B C 1
ATOM 5122 O O . PHE B 1 235 ? 2.836 -6.426 -11.172 1 95.38 235 PHE B O 1
ATOM 5129 N N . ALA B 1 236 ? 3.914 -5.379 -9.594 1 96.12 236 ALA B N 1
ATOM 5130 C CA . ALA B 1 236 ? 3.215 -6.004 -8.477 1 96.12 236 ALA B CA 1
ATOM 5131 C C . ALA B 1 236 ? 1.723 -5.691 -8.516 1 96.12 236 ALA B C 1
ATOM 5133 O O . ALA B 1 236 ? 0.913 -6.426 -7.941 1 96.12 236 ALA B O 1
ATOM 5134 N N . ASN B 1 237 ? 1.309 -4.605 -9.203 1 96.5 237 ASN B N 1
ATOM 5135 C CA . ASN B 1 237 ? -0.086 -4.18 -9.258 1 96.5 237 ASN B CA 1
ATOM 5136 C C . ASN B 1 237 ? -0.954 -5.195 -9.992 1 96.5 237 ASN B C 1
ATOM 5138 O O . ASN B 1 237 ? -2.182 -5.152 -9.898 1 96.5 237 ASN B O 1
ATOM 5142 N N . TYR B 1 238 ? -0.39 -6.113 -10.672 1 97.81 238 TYR B N 1
ATOM 5143 C CA . TYR B 1 238 ? -1.138 -7.012 -11.547 1 97.81 238 TYR B CA 1
ATOM 5144 C C . TYR B 1 238 ? -1.4 -8.352 -10.859 1 97.81 238 TYR B C 1
ATOM 5146 O O . TYR B 1 238 ? -1.981 -9.258 -11.461 1 97.81 238 TYR B O 1
ATOM 5154 N N . PHE B 1 239 ? -0.956 -8.422 -9.555 1 97.38 239 PHE B N 1
ATOM 5155 C CA . PHE B 1 239 ? -1.094 -9.641 -8.758 1 97.38 239 PHE B CA 1
ATOM 5156 C C . PHE B 1 239 ? -1.682 -9.328 -7.391 1 97.38 239 PHE B C 1
ATOM 5158 O O . PHE B 1 239 ? -1.639 -8.18 -6.934 1 97.38 239 PHE B O 1
ATOM 5165 N N . ASP B 1 240 ? -2.297 -10.352 -6.82 1 95.38 240 ASP B N 1
ATOM 5166 C CA . ASP B 1 240 ? -2.777 -10.172 -5.453 1 95.38 240 ASP B CA 1
ATOM 5167 C C . ASP B 1 240 ? -1.614 -10.008 -4.477 1 95.38 240 ASP B C 1
ATOM 5169 O O . ASP B 1 240 ? -1.702 -9.242 -3.521 1 95.38 240 ASP B O 1
ATOM 5173 N N . HIS B 1 241 ? -0.556 -10.758 -4.828 1 92.62 241 HIS B N 1
ATOM 5174 C CA . HIS B 1 241 ? 0.604 -10.719 -3.945 1 92.62 241 HIS B CA 1
ATOM 5175 C C . HIS B 1 241 ? 1.895 -10.969 -4.719 1 92.62 241 HIS B C 1
ATOM 5177 O O . HIS B 1 241 ? 1.951 -11.859 -5.566 1 92.62 241 HIS B O 1
ATOM 5183 N N . VAL B 1 242 ? 2.836 -10.133 -4.434 1 93.75 242 VAL B N 1
ATOM 5184 C CA . VAL B 1 242 ? 4.219 -10.344 -4.852 1 93.75 242 VAL B CA 1
ATOM 5185 C C . VAL B 1 242 ? 5.152 -10.172 -3.658 1 93.75 242 VAL B C 1
ATOM 5187 O O . VAL B 1 242 ? 4.953 -9.289 -2.826 1 93.75 242 VAL B O 1
ATOM 5190 N N . GLY B 1 243 ? 6.117 -11.016 -3.5 1 95.56 243 GLY B N 1
ATOM 5191 C CA . GLY B 1 243 ? 7.039 -10.938 -2.379 1 95.56 243 GLY B CA 1
ATOM 5192 C C . GLY B 1 243 ? 7.074 -12.203 -1.545 1 95.56 243 GLY B C 1
ATOM 5193 O O . GLY B 1 243 ? 6.582 -13.242 -1.972 1 95.56 243 GLY B O 1
ATOM 5194 N N . TYR B 1 244 ? 7.715 -12.117 -0.365 1 97.75 244 TYR B N 1
ATOM 5195 C CA . TYR B 1 244 ? 7.895 -13.289 0.48 1 97.75 244 TYR B CA 1
ATOM 5196 C C . TYR B 1 244 ? 6.684 -13.5 1.383 1 97.75 244 TYR B C 1
ATOM 5198 O O . TYR B 1 244 ? 6.051 -12.539 1.82 1 97.75 244 TYR B O 1
ATOM 5206 N N . THR B 1 245 ? 6.379 -14.758 1.536 1 97.38 245 THR B N 1
ATOM 5207 C CA . THR B 1 245 ? 5.258 -15.156 2.381 1 97.38 245 THR B CA 1
ATOM 5208 C C . THR B 1 245 ? 5.312 -16.656 2.674 1 97.38 245 THR B C 1
ATOM 5210 O O . THR B 1 245 ? 6.289 -17.328 2.334 1 97.38 245 THR B O 1
ATOM 5213 N N . ALA B 1 246 ? 4.262 -17.109 3.424 1 98 246 ALA B N 1
ATOM 5214 C CA . ALA B 1 246 ? 4.113 -18.531 3.674 1 98 246 ALA B CA 1
ATOM 5215 C C . ALA B 1 246 ? 2.641 -18.938 3.748 1 98 246 ALA B C 1
ATOM 5217 O O . ALA B 1 246 ? 1.785 -18.094 4.066 1 98 246 ALA B O 1
ATOM 5218 N N . PHE B 1 247 ? 2.396 -20.141 3.365 1 97.19 247 PHE B N 1
ATOM 5219 C CA . PHE B 1 247 ? 1.046 -20.688 3.475 1 97.19 247 PHE B CA 1
ATOM 5220 C C . PHE B 1 247 ? 1.079 -22.188 3.662 1 97.19 247 PHE B C 1
ATOM 5222 O O . PHE B 1 247 ? 2.096 -22.828 3.389 1 97.19 247 PHE B O 1
ATOM 5229 N N . THR B 1 248 ? -0.017 -22.688 4.164 1 97.5 248 THR B N 1
ATOM 5230 C CA . THR B 1 248 ? -0.141 -24.125 4.359 1 97.5 248 THR B CA 1
ATOM 5231 C C . THR B 1 248 ? -1.203 -24.719 3.432 1 97.5 248 THR B C 1
ATOM 5233 O O . THR B 1 248 ? -2.268 -24.125 3.25 1 97.5 248 THR B O 1
ATOM 5236 N N . LEU B 1 249 ? -0.909 -25.812 2.818 1 97.75 249 LEU B N 1
ATOM 5237 C CA . LEU B 1 249 ? -1.86 -26.641 2.082 1 97.75 249 LEU B CA 1
ATOM 5238 C C . LEU B 1 249 ? -1.582 -28.109 2.307 1 97.75 249 LEU B C 1
ATOM 5240 O O . LEU B 1 249 ? -0.516 -28.609 1.937 1 97.75 249 LEU B O 1
ATOM 5244 N N . GLY B 1 250 ? -2.564 -28.703 2.963 1 97.19 250 GLY B N 1
ATOM 5245 C CA . GLY B 1 250 ? -2.354 -30.109 3.303 1 97.19 250 GLY B CA 1
ATOM 5246 C C . GLY B 1 250 ? -1.151 -30.328 4.203 1 97.19 250 GLY B C 1
ATOM 5247 O O . GLY B 1 250 ? -1.016 -29.672 5.234 1 97.19 250 GLY B O 1
ATOM 5248 N N . PRO B 1 251 ? -0.328 -31.297 3.777 1 97.94 251 PRO B N 1
ATOM 5249 C CA . PRO B 1 251 ? 0.817 -31.625 4.629 1 97.94 251 PRO B CA 1
ATOM 5250 C C . PRO B 1 251 ? 1.997 -30.688 4.426 1 97.94 251 PRO B C 1
ATOM 5252 O O . PRO B 1 251 ? 3.072 -30.891 4.992 1 97.94 251 PRO B O 1
ATOM 5255 N N . VAL B 1 252 ? 1.771 -29.688 3.688 1 98.38 252 VAL B N 1
ATOM 5256 C CA . VAL B 1 252 ? 2.938 -28.922 3.262 1 98.38 252 VAL B CA 1
ATOM 5257 C C . VAL B 1 252 ? 2.846 -27.484 3.803 1 98.38 252 VAL B C 1
ATOM 5259 O O . VAL B 1 252 ? 1.797 -26.844 3.707 1 98.38 252 VAL B O 1
ATOM 5262 N N . ARG B 1 253 ? 3.9 -27.016 4.453 1 98.38 253 ARG B N 1
ATOM 5263 C CA . ARG B 1 253 ? 4.141 -25.594 4.656 1 98.38 253 ARG B CA 1
ATOM 5264 C C . ARG B 1 253 ? 5.012 -25.016 3.547 1 98.38 253 ARG B C 1
ATOM 5266 O O . ARG B 1 253 ? 6.184 -25.375 3.424 1 98.38 253 ARG B O 1
ATOM 5273 N N . PHE B 1 254 ? 4.438 -24.141 2.777 1 98.5 254 PHE B N 1
ATOM 5274 C CA . PHE B 1 254 ? 5.16 -23.484 1.689 1 98.5 254 PHE B CA 1
ATOM 5275 C C . PHE B 1 254 ? 5.754 -22.156 2.148 1 98.5 254 PHE B C 1
ATOM 5277 O O . PHE B 1 254 ? 5.098 -21.391 2.85 1 98.5 254 PHE B O 1
ATOM 5284 N N . VAL B 1 255 ? 6.98 -21.953 1.76 1 98.69 255 VAL B N 1
ATOM 5285 C CA . VAL B 1 255 ? 7.645 -20.672 1.986 1 98.69 255 VAL B CA 1
ATOM 5286 C C . VAL B 1 255 ? 8.086 -20.078 0.651 1 98.69 255 VAL B C 1
ATOM 5288 O O . VAL B 1 255 ? 8.773 -20.734 -0.131 1 98.69 255 VAL B O 1
ATOM 5291 N N . ILE B 1 256 ? 7.668 -18.875 0.418 1 98.25 256 ILE B N 1
ATOM 5292 C CA . ILE B 1 256 ? 8.086 -18.156 -0.777 1 98.25 256 ILE B CA 1
ATOM 5293 C C . ILE B 1 256 ? 9.141 -17.109 -0.407 1 98.25 256 ILE B C 1
ATOM 5295 O O . ILE B 1 256 ? 8.93 -16.297 0.5 1 98.25 256 ILE B O 1
ATOM 5299 N N . LEU B 1 257 ? 10.242 -17.172 -1.036 1 98.69 257 LEU B N 1
ATOM 5300 C CA . LEU B 1 257 ? 11.281 -16.156 -0.888 1 98.69 257 LEU B CA 1
ATOM 5301 C C . LEU B 1 257 ? 11.5 -15.414 -2.197 1 98.69 257 LEU B C 1
ATOM 5303 O O . LEU B 1 257 ? 11.672 -16.031 -3.25 1 98.69 257 LEU B O 1
ATOM 5307 N N . ASP B 1 258 ? 11.414 -14.117 -2.146 1 98.25 258 ASP B N 1
ATOM 5308 C CA . ASP B 1 258 ? 11.711 -13.25 -3.283 1 98.25 258 ASP B CA 1
ATOM 5309 C C . ASP B 1 258 ? 13.195 -12.898 -3.332 1 98.25 258 ASP B C 1
ATOM 5311 O O . ASP B 1 258 ? 13.641 -11.977 -2.643 1 98.25 258 ASP B O 1
ATOM 5315 N N . THR B 1 259 ? 13.883 -13.508 -4.207 1 97.62 259 THR B N 1
ATOM 5316 C CA . THR B 1 259 ? 15.344 -13.484 -4.18 1 97.62 259 THR B CA 1
ATOM 5317 C C . THR B 1 259 ? 15.875 -12.195 -4.801 1 97.62 259 THR B C 1
ATOM 5319 O O . THR B 1 259 ? 17.047 -11.852 -4.621 1 97.62 259 THR B O 1
ATOM 5322 N N . GLY B 1 260 ? 15.086 -11.555 -5.551 1 94.31 260 GLY B N 1
ATOM 5323 C CA . GLY B 1 260 ? 15.477 -10.289 -6.141 1 94.31 260 GLY B CA 1
ATOM 5324 C C . GLY B 1 260 ? 16.484 -10.438 -7.262 1 94.31 260 GLY B C 1
ATOM 5325 O O . GLY B 1 260 ? 16.328 -11.281 -8.141 1 94.31 260 GLY B O 1
ATOM 5326 N N . GLU B 1 261 ? 17.516 -9.609 -7.203 1 90.69 261 GLU B N 1
ATOM 5327 C CA . GLU B 1 261 ? 18.5 -9.469 -8.281 1 90.69 261 GLU B CA 1
ATOM 5328 C C . GLU B 1 261 ? 19.766 -10.266 -7.98 1 90.69 261 GLU B C 1
ATOM 5330 O O . GLU B 1 261 ? 20.125 -10.461 -6.816 1 90.69 261 GLU B O 1
ATOM 5335 N N . ASP B 1 262 ? 20.453 -10.688 -9.07 1 91.69 262 ASP B N 1
ATOM 5336 C CA . ASP B 1 262 ? 21.656 -11.5 -8.898 1 91.69 262 ASP B CA 1
ATOM 5337 C C . ASP B 1 262 ? 22.906 -10.625 -8.898 1 91.69 262 ASP B C 1
ATOM 5339 O O . ASP B 1 262 ? 23.969 -11.047 -8.438 1 91.69 262 ASP B O 1
ATOM 5343 N N . LYS B 1 263 ? 22.828 -9.414 -9.312 1 90 263 LYS B N 1
ATOM 5344 C CA . LYS B 1 263 ? 23.969 -8.508 -9.375 1 90 263 LYS B CA 1
ATOM 5345 C C . LYS B 1 263 ? 24.047 -7.637 -8.125 1 90 263 LYS B C 1
ATOM 5347 O O . LYS B 1 263 ? 23.094 -7.59 -7.332 1 90 263 LYS B O 1
ATOM 5352 N N . LEU B 1 264 ? 25.172 -6.934 -8.078 1 91.44 264 LEU B N 1
ATOM 5353 C CA . LEU B 1 264 ? 25.375 -5.992 -6.98 1 91.44 264 LEU B CA 1
ATOM 5354 C C . LEU B 1 264 ? 24.406 -4.812 -7.102 1 91.44 264 LEU B C 1
ATOM 5356 O O . LEU B 1 264 ? 24.156 -4.32 -8.203 1 91.44 264 LEU B O 1
ATOM 5360 N N . ASP B 1 265 ? 23.969 -4.344 -5.934 1 89.38 265 ASP B N 1
ATOM 5361 C CA . ASP B 1 265 ? 23.094 -3.172 -5.914 1 89.38 265 ASP B CA 1
ATOM 5362 C C . ASP B 1 265 ? 23.75 -1.983 -6.609 1 89.38 265 ASP B C 1
ATOM 5364 O O . ASP B 1 265 ? 23.062 -1.144 -7.199 1 89.38 265 ASP B O 1
ATOM 5368 N N . SER B 1 266 ? 25.062 -1.931 -6.566 1 86.56 266 SER B N 1
ATOM 5369 C CA . SER B 1 266 ? 25.828 -0.816 -7.129 1 86.56 266 SER B CA 1
ATOM 5370 C C . SER B 1 266 ? 26.062 -1.015 -8.617 1 86.56 266 SER B C 1
ATOM 5372 O O . SER B 1 266 ? 26.672 -0.164 -9.273 1 86.56 266 SER B O 1
ATOM 5374 N N . HIS B 1 267 ? 25.594 -2.201 -9.078 1 86.19 267 HIS B N 1
ATOM 5375 C CA . HIS B 1 267 ? 25.781 -2.434 -10.508 1 86.19 267 HIS B CA 1
ATOM 5376 C C . HIS B 1 267 ? 25.172 -1.309 -11.336 1 86.19 267 HIS B C 1
ATOM 5378 O O . HIS B 1 267 ? 24.047 -0.868 -11.055 1 86.19 267 HIS B O 1
ATOM 5384 N N . PRO B 1 268 ? 25.844 -0.869 -12.352 1 77.56 268 PRO B N 1
ATOM 5385 C CA . PRO B 1 268 ? 25.406 0.294 -13.125 1 77.56 268 PRO B CA 1
ATOM 5386 C C . PRO B 1 268 ? 24.031 0.101 -13.75 1 77.56 268 PRO B C 1
ATOM 5388 O O . PRO B 1 268 ? 23.312 1.078 -14.008 1 77.56 268 PRO B O 1
ATOM 5391 N N . VAL B 1 269 ? 23.656 -1.139 -13.867 1 74.56 269 VAL B N 1
ATOM 5392 C CA . VAL B 1 269 ? 22.359 -1.428 -14.477 1 74.56 269 VAL B CA 1
ATOM 5393 C C . VAL B 1 269 ? 21.234 -0.888 -13.594 1 74.56 269 VAL B C 1
ATOM 5395 O O . VAL B 1 269 ? 20.172 -0.527 -14.094 1 74.56 269 VAL B O 1
ATOM 5398 N N . TYR B 1 270 ? 21.516 -0.7 -12.352 1 80.12 270 TYR B N 1
ATOM 5399 C CA . TYR B 1 270 ? 20.469 -0.247 -11.43 1 80.12 270 TYR B CA 1
ATOM 5400 C C . TYR B 1 270 ? 20.703 1.202 -11.016 1 80.12 270 TYR B C 1
ATOM 5402 O O . TYR B 1 270 ? 19.812 1.848 -10.461 1 80.12 270 TYR B O 1
ATOM 5410 N N . ALA B 1 271 ? 21.844 1.682 -11.297 1 77.25 271 ALA B N 1
ATOM 5411 C CA . ALA B 1 271 ? 22.219 3.082 -11.117 1 77.25 271 ALA B CA 1
ATOM 5412 C C . ALA B 1 271 ? 21.812 3.584 -9.727 1 77.25 271 ALA B C 1
ATOM 5414 O O . ALA B 1 271 ? 21.312 4.699 -9.586 1 77.25 271 ALA B O 1
ATOM 5415 N N . GLY B 1 272 ? 21.781 2.689 -8.734 1 82.94 272 GLY B N 1
ATOM 5416 C CA . GLY B 1 272 ? 21.625 3.092 -7.344 1 82.94 272 GLY B CA 1
ATOM 5417 C C . GLY B 1 272 ? 20.188 3.119 -6.891 1 82.94 272 GLY B C 1
ATOM 5418 O O . GLY B 1 272 ? 19.875 3.619 -5.809 1 82.94 272 GLY B O 1
ATOM 5419 N N . ILE B 1 273 ? 19.312 2.539 -7.609 1 88.38 273 ILE B N 1
ATOM 5420 C CA . ILE B 1 273 ? 17.906 2.725 -7.234 1 88.38 273 ILE B CA 1
ATOM 5421 C C . ILE B 1 273 ? 17.312 1.39 -6.801 1 88.38 273 ILE B C 1
ATOM 5423 O O . ILE B 1 273 ? 16.109 1.15 -6.984 1 88.38 273 ILE B O 1
ATOM 5427 N N . VAL B 1 274 ? 18.156 0.496 -6.32 1 92 274 VAL B N 1
ATOM 5428 C CA . VAL B 1 274 ? 17.672 -0.765 -5.766 1 92 274 VAL B CA 1
ATOM 5429 C C . VAL B 1 274 ? 18.312 -1.002 -4.395 1 92 274 VAL B C 1
ATOM 5431 O O . VAL B 1 274 ? 19.297 -0.341 -4.035 1 92 274 VAL B O 1
ATOM 5434 N N . ASP B 1 275 ? 17.734 -1.817 -3.639 1 94.56 275 ASP B N 1
ATOM 5435 C CA . ASP B 1 275 ? 18.219 -2.209 -2.32 1 94.56 275 ASP B CA 1
ATOM 5436 C C . ASP B 1 275 ? 17.906 -3.676 -2.031 1 94.56 275 ASP B C 1
ATOM 5438 O O . ASP B 1 275 ? 17.281 -3.994 -1.019 1 94.56 275 ASP B O 1
ATOM 5442 N N . PHE B 1 276 ? 18.422 -4.508 -2.85 1 96.38 276 PHE B N 1
ATOM 5443 C CA . PHE B 1 276 ? 18.062 -5.918 -2.771 1 96.38 276 PHE B CA 1
ATOM 5444 C C . PHE B 1 276 ? 18.812 -6.605 -1.635 1 96.38 276 PHE B C 1
ATOM 5446 O O . PHE B 1 276 ? 18.312 -7.566 -1.046 1 96.38 276 PHE B O 1
ATOM 5453 N N . ASP B 1 277 ? 20.062 -6.137 -1.302 1 96.56 277 ASP B N 1
ATOM 5454 C CA . ASP B 1 277 ? 20.75 -6.695 -0.141 1 96.56 277 ASP B CA 1
ATOM 5455 C C . ASP B 1 277 ? 19.891 -6.555 1.121 1 96.56 277 ASP B C 1
ATOM 5457 O O . ASP B 1 277 ? 19.656 -7.535 1.824 1 96.56 277 ASP B O 1
ATOM 5461 N N . GLN B 1 278 ? 19.469 -5.367 1.305 1 96.19 278 GLN B N 1
ATOM 5462 C CA . GLN B 1 278 ? 18.641 -5.133 2.477 1 96.19 278 GLN B CA 1
ATOM 5463 C C . GLN B 1 278 ? 17.344 -5.941 2.4 1 96.19 278 GLN B C 1
ATOM 5465 O O . GLN B 1 278 ? 16.875 -6.457 3.414 1 96.19 278 GLN B O 1
ATOM 5470 N N . TYR B 1 279 ? 16.781 -6.023 1.258 1 97.56 279 TYR B N 1
ATOM 5471 C CA . TYR B 1 279 ? 15.539 -6.762 1.058 1 97.56 279 TYR B CA 1
ATOM 5472 C C . TYR B 1 279 ? 15.719 -8.234 1.409 1 97.56 279 TYR B C 1
ATOM 5474 O O . TYR B 1 279 ? 14.867 -8.828 2.076 1 97.56 279 TYR B O 1
ATOM 5482 N N . ARG B 1 280 ? 16.797 -8.828 1.019 1 98.12 280 ARG B N 1
ATOM 5483 C CA . ARG B 1 280 ? 17.094 -10.219 1.358 1 98.12 280 ARG B CA 1
ATOM 5484 C C . ARG B 1 280 ? 17.344 -10.375 2.855 1 98.12 280 ARG B C 1
ATOM 5486 O O . ARG B 1 280 ? 16.922 -11.359 3.461 1 98.12 280 ARG B O 1
ATOM 5493 N N . GLU B 1 281 ? 18.047 -9.453 3.41 1 98.44 281 GLU B N 1
ATOM 5494 C CA . GLU B 1 281 ? 18.312 -9.5 4.848 1 98.44 281 GLU B CA 1
ATOM 5495 C C . GLU B 1 281 ? 17.016 -9.438 5.641 1 98.44 281 GLU B C 1
ATOM 5497 O O . GLU B 1 281 ? 16.859 -10.141 6.641 1 98.44 281 GLU B O 1
ATOM 5502 N N . GLU B 1 282 ? 16.141 -8.602 5.184 1 98.12 282 GLU B N 1
ATOM 5503 C CA . GLU B 1 282 ? 14.82 -8.531 5.809 1 98.12 282 GLU B CA 1
ATOM 5504 C C . GLU B 1 282 ? 14.102 -9.875 5.723 1 98.12 282 GLU B C 1
ATOM 5506 O O . GLU B 1 282 ? 13.461 -10.305 6.688 1 98.12 282 GLU B O 1
ATOM 5511 N N . GLN B 1 283 ? 14.172 -10.492 4.66 1 98.62 283 GLN B N 1
ATOM 5512 C CA . GLN B 1 283 ? 13.547 -11.797 4.473 1 98.62 283 GLN B CA 1
ATOM 5513 C C . GLN B 1 283 ? 14.203 -12.852 5.359 1 98.62 283 GLN B C 1
ATOM 5515 O O . GLN B 1 283 ? 13.523 -13.758 5.852 1 98.62 283 GLN B O 1
ATOM 5520 N N . ALA B 1 284 ? 15.508 -12.711 5.516 1 98.75 284 ALA B N 1
ATOM 5521 C CA . ALA B 1 284 ? 16.203 -13.656 6.379 1 98.75 284 ALA B CA 1
ATOM 5522 C C . ALA B 1 284 ? 15.703 -13.562 7.816 1 98.75 284 ALA B C 1
ATOM 5524 O O . ALA B 1 284 ? 15.477 -14.586 8.469 1 98.75 284 ALA B O 1
ATOM 5525 N N . VAL B 1 285 ? 15.555 -12.352 8.25 1 98.75 285 VAL B N 1
ATOM 5526 C CA . VAL B 1 285 ? 15.016 -12.133 9.586 1 98.75 285 VAL B CA 1
ATOM 5527 C C . VAL B 1 285 ? 13.602 -12.711 9.672 1 98.75 285 VAL B C 1
ATOM 5529 O O . VAL B 1 285 ? 13.258 -13.391 10.641 1 98.75 285 VAL B O 1
ATOM 5532 N N . TRP B 1 286 ? 12.844 -12.469 8.711 1 98.75 286 TRP B N 1
ATOM 5533 C CA . TRP B 1 286 ? 11.484 -13 8.648 1 98.75 286 TRP B CA 1
ATOM 5534 C C . TRP B 1 286 ? 11.492 -14.523 8.641 1 98.75 286 TRP B C 1
ATOM 5536 O O . TRP B 1 286 ? 10.695 -15.156 9.328 1 98.75 286 TRP B O 1
ATOM 5546 N N . LEU B 1 287 ? 12.352 -15.109 7.84 1 98.81 287 LEU B N 1
ATOM 5547 C CA . LEU B 1 287 ? 12.453 -16.562 7.734 1 98.81 287 LEU B CA 1
ATOM 5548 C C . LEU B 1 287 ? 12.852 -17.172 9.07 1 98.81 287 LEU B C 1
ATOM 5550 O O . LEU B 1 287 ? 12.359 -18.25 9.43 1 98.81 287 LEU B O 1
ATOM 5554 N N . GLU B 1 288 ? 13.734 -16.516 9.781 1 98.69 288 GLU B N 1
ATOM 5555 C CA . GLU B 1 288 ? 14.117 -16.969 11.117 1 98.69 288 GLU B CA 1
ATOM 5556 C C . GLU B 1 288 ? 12.898 -17.094 12.031 1 98.69 288 GLU B C 1
ATOM 5558 O O . GLU B 1 288 ? 12.789 -18.031 12.812 1 98.69 288 GLU B O 1
ATOM 5563 N N . ASN B 1 289 ? 12.062 -16.156 11.891 1 98.62 289 ASN B N 1
ATOM 5564 C CA . ASN B 1 289 ? 10.828 -16.219 12.672 1 98.62 289 ASN B CA 1
ATOM 5565 C C . ASN B 1 289 ? 9.883 -17.297 12.156 1 98.62 289 ASN B C 1
ATOM 5567 O O . ASN B 1 289 ? 9.25 -18 12.938 1 98.62 289 ASN B O 1
ATOM 5571 N N . GLU B 1 290 ? 9.812 -17.453 10.891 1 98.69 290 GLU B N 1
ATOM 5572 C CA . GLU B 1 290 ? 8.898 -18.391 10.242 1 98.69 290 GLU B CA 1
ATOM 5573 C C . GLU B 1 290 ? 9.211 -19.828 10.648 1 98.69 290 GLU B C 1
ATOM 5575 O O . GLU B 1 290 ? 8.305 -20.609 10.922 1 98.69 290 GLU B O 1
ATOM 5580 N N . ILE B 1 291 ? 10.438 -20.172 10.727 1 98.5 291 ILE B N 1
ATOM 5581 C CA . ILE B 1 291 ? 10.781 -21.562 10.992 1 98.5 291 ILE B CA 1
ATOM 5582 C C . ILE B 1 291 ? 10.414 -21.922 12.43 1 98.5 291 ILE B C 1
ATOM 5584 O O . ILE B 1 291 ? 10.406 -23.094 12.805 1 98.5 291 ILE B O 1
ATOM 5588 N N . ASN B 1 292 ? 10.078 -20.906 13.258 1 98.12 292 ASN B N 1
ATOM 5589 C CA . ASN B 1 292 ? 9.703 -21.156 14.641 1 98.12 292 ASN B CA 1
ATOM 5590 C C . ASN B 1 292 ? 8.188 -21.094 14.836 1 98.12 292 ASN B C 1
ATOM 5592 O O . ASN B 1 292 ? 7.684 -21.359 15.93 1 98.12 292 ASN B O 1
ATOM 5596 N N . HIS B 1 293 ? 7.504 -20.781 13.844 1 97.38 293 HIS B N 1
ATOM 5597 C CA . HIS B 1 293 ? 6.047 -20.75 13.898 1 97.38 293 HIS B CA 1
ATOM 5598 C C . HIS B 1 293 ? 5.48 -22.172 14.047 1 97.38 293 HIS B C 1
ATOM 5600 O O . HIS B 1 293 ? 6.055 -23.125 13.523 1 97.38 293 HIS B O 1
ATOM 5606 N N . LYS B 1 294 ? 4.344 -22.234 14.633 1 97.62 294 LYS B N 1
ATOM 5607 C CA . LYS B 1 294 ? 3.709 -23.516 14.914 1 97.62 294 LYS B CA 1
ATOM 5608 C C . LYS B 1 294 ? 3.367 -24.25 13.617 1 97.62 294 LYS B C 1
ATOM 5610 O O . LYS B 1 294 ? 3.578 -25.469 13.516 1 97.62 294 LYS B O 1
ATOM 5615 N N . GLU B 1 295 ? 2.855 -23.562 12.625 1 96.69 295 GLU B N 1
ATOM 5616 C CA . GLU B 1 295 ? 2.457 -24.172 11.359 1 96.69 295 GLU B CA 1
ATOM 5617 C C . GLU B 1 295 ? 3.658 -24.766 10.633 1 96.69 295 GLU B C 1
ATOM 5619 O O . GLU B 1 295 ? 3.543 -25.797 9.977 1 96.69 295 GLU B O 1
ATOM 5624 N N . PHE B 1 296 ? 4.734 -24.125 10.75 1 98.12 296 PHE B N 1
ATOM 5625 C CA . PHE B 1 296 ? 5.961 -24.594 10.125 1 98.12 296 PHE B CA 1
ATOM 5626 C C . PHE B 1 296 ? 6.461 -25.859 10.812 1 98.12 296 PHE B C 1
ATOM 5628 O O . PHE B 1 296 ? 6.762 -26.859 10.156 1 98.12 296 PHE B O 1
ATOM 5635 N N . LYS B 1 297 ? 6.469 -25.844 12.078 1 97.38 297 LYS B N 1
ATOM 5636 C CA . LYS B 1 297 ? 7.012 -26.953 12.867 1 97.38 297 LYS B CA 1
ATOM 5637 C C . LYS B 1 297 ? 6.129 -28.188 12.773 1 97.38 297 LYS B C 1
ATOM 5639 O O . LYS B 1 297 ? 6.625 -29.312 12.812 1 97.38 297 LYS B O 1
ATOM 5644 N N . LYS B 1 298 ? 4.875 -27.969 12.586 1 96.62 298 LYS B N 1
ATOM 5645 C CA . LYS B 1 298 ? 3.938 -29.078 12.609 1 96.62 298 LYS B CA 1
ATOM 5646 C C . LYS B 1 298 ? 3.764 -29.688 11.227 1 96.62 298 LYS B C 1
ATOM 5648 O O . LYS B 1 298 ? 3.225 -30.797 11.086 1 96.62 298 LYS B O 1
ATOM 5653 N N . ALA B 1 299 ? 4.191 -29.047 10.211 1 97.56 299 ALA B N 1
ATOM 5654 C CA . ALA B 1 299 ? 4.012 -29.547 8.844 1 97.56 299 ALA B CA 1
ATOM 5655 C C . ALA B 1 299 ? 4.781 -30.844 8.625 1 97.56 299 ALA B C 1
ATOM 5657 O O . ALA B 1 299 ? 5.887 -31.016 9.141 1 97.56 299 ALA B O 1
ATOM 5658 N N . ALA B 1 300 ? 4.148 -31.719 7.797 1 98 300 ALA B N 1
ATOM 5659 C CA . ALA B 1 300 ? 4.863 -32.938 7.426 1 98 300 ALA B CA 1
ATOM 5660 C C . ALA B 1 300 ? 6.062 -32.625 6.539 1 98 300 ALA B C 1
ATOM 5662 O O . ALA B 1 300 ? 7.117 -33.25 6.652 1 98 300 ALA B O 1
ATOM 5663 N N . PHE B 1 301 ? 5.84 -31.625 5.684 1 98.75 301 PHE B N 1
ATOM 5664 C CA . PHE B 1 301 ? 6.898 -31.219 4.77 1 98.75 301 PHE B CA 1
ATOM 5665 C C . PHE B 1 301 ? 6.98 -29.688 4.684 1 98.75 301 PHE B C 1
ATOM 5667 O O . PHE B 1 301 ? 5.957 -29 4.734 1 98.75 301 PHE B O 1
ATOM 5674 N N . ARG B 1 302 ? 8.164 -29.219 4.562 1 98.75 302 ARG B N 1
ATOM 5675 C CA . ARG B 1 302 ? 8.469 -27.797 4.336 1 98.75 302 ARG B CA 1
ATOM 5676 C C . ARG B 1 302 ? 9.102 -27.594 2.965 1 98.75 302 ARG B C 1
ATOM 5678 O O . ARG B 1 302 ? 10.203 -28.078 2.705 1 98.75 302 ARG B O 1
ATOM 5685 N N . VAL B 1 303 ? 8.43 -26.844 2.088 1 98.81 303 VAL B N 1
ATOM 5686 C CA . VAL B 1 303 ? 8.883 -26.625 0.719 1 98.81 303 VAL B CA 1
ATOM 5687 C C . VAL B 1 303 ? 9.148 -25.141 0.488 1 98.81 303 VAL B C 1
ATOM 5689 O O . VAL B 1 303 ? 8.273 -24.297 0.734 1 98.81 303 VAL B O 1
ATOM 5692 N N . VAL B 1 304 ? 10.328 -24.797 0.031 1 98.88 304 VAL B N 1
ATOM 5693 C CA . VAL B 1 304 ? 10.688 -23.406 -0.25 1 98.88 304 VAL B CA 1
ATOM 5694 C C . VAL B 1 304 ? 10.641 -23.156 -1.755 1 98.88 304 VAL B C 1
ATOM 5696 O O . VAL B 1 304 ? 11.203 -23.922 -2.537 1 98.88 304 VAL B O 1
ATOM 5699 N N . LEU B 1 305 ? 9.938 -22.156 -2.105 1 98.69 305 LEU B N 1
ATOM 5700 C CA . LEU B 1 305 ? 9.805 -21.672 -3.475 1 98.69 305 LEU B CA 1
ATOM 5701 C C . LEU B 1 305 ? 10.602 -20.391 -3.676 1 98.69 305 LEU B C 1
ATOM 5703 O O . LEU B 1 305 ? 10.258 -19.344 -3.121 1 98.69 305 LEU B O 1
ATOM 5707 N N . MET B 1 306 ? 11.711 -20.438 -4.414 1 98.69 306 MET B N 1
ATOM 5708 C CA . MET B 1 306 ? 12.555 -19.266 -4.645 1 98.69 306 MET B CA 1
ATOM 5709 C C . MET B 1 306 ? 13.242 -19.359 -6.004 1 98.69 306 MET B C 1
ATOM 5711 O O . MET B 1 306 ? 13.633 -20.438 -6.438 1 98.69 306 MET B O 1
ATOM 5715 N N . HIS B 1 307 ? 13.43 -18.297 -6.645 1 98.69 307 HIS B N 1
ATOM 5716 C CA . HIS B 1 307 ? 13.914 -18.297 -8.023 1 98.69 307 HIS B CA 1
ATOM 5717 C C . HIS B 1 307 ? 15.406 -18.594 -8.07 1 98.69 307 HIS B C 1
ATOM 5719 O O . HIS B 1 307 ? 15.844 -19.547 -8.711 1 98.69 307 HIS B O 1
ATOM 5725 N N . ILE B 1 308 ? 16.219 -17.719 -7.41 1 98.31 308 ILE B N 1
ATOM 5726 C CA . ILE B 1 308 ? 17.656 -17.984 -7.328 1 98.31 308 ILE B CA 1
ATOM 5727 C C . ILE B 1 308 ? 17.922 -19.062 -6.281 1 98.31 308 ILE B C 1
ATOM 5729 O O . ILE B 1 308 ? 17.625 -18.859 -5.098 1 98.31 308 ILE B O 1
ATOM 5733 N N . PRO B 1 309 ? 18.438 -20.188 -6.723 1 97.81 309 PRO B N 1
ATOM 5734 C CA . PRO B 1 309 ? 18.688 -21.234 -5.734 1 97.81 309 PRO B CA 1
ATOM 5735 C C . PRO B 1 309 ? 19.688 -20.812 -4.66 1 97.81 309 PRO B C 1
ATOM 5737 O O . PRO B 1 309 ? 20.609 -20.047 -4.941 1 97.81 309 PRO B O 1
ATOM 5740 N N . PRO B 1 310 ? 19.5 -21.312 -3.488 1 95.31 310 PRO B N 1
ATOM 5741 C CA . PRO B 1 310 ? 20.391 -20.938 -2.391 1 95.31 310 PRO B CA 1
ATOM 5742 C C . PRO B 1 310 ? 21.797 -21.516 -2.555 1 95.31 310 PRO B C 1
ATOM 5744 O O . PRO B 1 310 ? 22.688 -21.203 -1.756 1 95.31 310 PRO B O 1
ATOM 5747 N N . ARG B 1 311 ? 21.891 -22.328 -3.541 1 93.06 311 ARG B N 1
ATOM 5748 C CA . ARG B 1 311 ? 23.188 -22.859 -3.922 1 93.06 311 ARG B CA 1
ATOM 5749 C C . ARG B 1 311 ? 23.188 -23.312 -5.379 1 93.06 311 ARG B C 1
ATOM 5751 O O . ARG B 1 311 ? 22.125 -23.484 -5.98 1 93.06 311 ARG B O 1
ATOM 5758 N N . TYR B 1 312 ? 24.453 -23.344 -5.988 1 91.62 312 TYR B N 1
ATOM 5759 C CA . TYR B 1 312 ? 24.672 -23.875 -7.328 1 91.62 312 TYR B CA 1
ATOM 5760 C C . TYR B 1 312 ? 24.172 -22.891 -8.391 1 91.62 312 TYR B C 1
ATOM 5762 O O . TYR B 1 312 ? 23.625 -23.312 -9.406 1 91.62 312 TYR B O 1
ATOM 5770 N N . SER B 1 313 ? 24.125 -21.641 -8.109 1 90.88 313 SER B N 1
ATOM 5771 C CA . SER B 1 313 ? 23.609 -20.641 -9.047 1 90.88 313 SER B CA 1
ATOM 5772 C C . SER B 1 313 ? 24.703 -19.672 -9.477 1 90.88 313 SER B C 1
ATOM 5774 O O . SER B 1 313 ? 24.406 -18.578 -9.969 1 90.88 313 SER B O 1
ATOM 5776 N N . GLY B 1 314 ? 25.938 -20.062 -9.258 1 90.19 314 GLY B N 1
ATOM 5777 C CA . GLY B 1 314 ? 27.047 -19.25 -9.688 1 90.19 314 GLY B CA 1
ATOM 5778 C C . GLY B 1 314 ? 27.562 -18.312 -8.609 1 90.19 314 GLY B C 1
ATOM 5779 O O . GLY B 1 314 ? 27.219 -18.469 -7.438 1 90.19 314 GLY B O 1
ATOM 5780 N N . ASP B 1 315 ? 28.438 -17.344 -9.078 1 91.88 315 ASP B N 1
ATOM 5781 C CA . ASP B 1 315 ? 29.172 -16.531 -8.102 1 91.88 315 ASP B CA 1
ATOM 5782 C C . ASP B 1 315 ? 28.719 -15.07 -8.156 1 91.88 315 ASP B C 1
ATOM 5784 O O . ASP B 1 315 ? 29.375 -14.203 -7.566 1 91.88 315 ASP B O 1
ATOM 5788 N N . GLU B 1 316 ? 27.688 -14.883 -8.844 1 91.69 316 GLU B N 1
ATOM 5789 C CA . GLU B 1 316 ? 27.156 -13.523 -8.812 1 91.69 316 GLU B CA 1
ATOM 5790 C C . GLU B 1 316 ? 26.766 -13.109 -7.402 1 91.69 316 GLU B C 1
ATOM 5792 O O . GLU B 1 316 ? 26.391 -13.961 -6.582 1 91.69 316 GLU B O 1
ATOM 5797 N N . HIS B 1 317 ? 26.781 -11.867 -7.137 1 93.38 317 HIS B N 1
ATOM 5798 C CA . HIS B 1 317 ? 26.625 -11.352 -5.785 1 93.38 317 HIS B CA 1
ATOM 5799 C C . HIS B 1 317 ? 25.297 -11.812 -5.172 1 93.38 317 HIS B C 1
ATOM 5801 O O . HIS B 1 317 ? 25.281 -12.336 -4.055 1 93.38 317 HIS B O 1
ATOM 5807 N N . GLY B 1 318 ? 24.188 -11.594 -5.832 1 93.44 318 GLY B N 1
ATOM 5808 C CA . GLY B 1 318 ? 22.891 -11.977 -5.312 1 93.44 318 GLY B CA 1
ATOM 5809 C C . GLY B 1 318 ? 22.781 -13.461 -4.996 1 93.44 318 GLY B C 1
ATOM 5810 O O . GLY B 1 318 ? 22.188 -13.844 -3.986 1 93.44 318 GLY B O 1
ATOM 5811 N N . ALA B 1 319 ? 23.359 -14.266 -5.844 1 94.94 319 ALA B N 1
ATOM 5812 C CA . ALA B 1 319 ? 23.359 -15.711 -5.637 1 94.94 319 ALA B CA 1
ATOM 5813 C C . ALA B 1 319 ? 24.125 -16.078 -4.379 1 94.94 319 ALA B C 1
ATOM 5815 O O . ALA B 1 319 ? 23.641 -16.859 -3.547 1 94.94 319 ALA B O 1
ATOM 5816 N N . VAL B 1 320 ? 25.281 -15.508 -4.262 1 96.88 320 VAL B N 1
ATOM 5817 C CA . VAL B 1 320 ? 26.125 -15.773 -3.102 1 96.88 320 VAL B CA 1
ATOM 5818 C C . VAL B 1 320 ? 25.422 -15.289 -1.834 1 96.88 320 VAL B C 1
ATOM 5820 O O . VAL B 1 320 ? 25.438 -15.984 -0.812 1 96.88 320 VAL B O 1
ATOM 5823 N N . HIS B 1 321 ? 24.844 -14.133 -1.938 1 97.44 321 HIS B N 1
ATOM 5824 C CA . HIS B 1 321 ? 24.125 -13.562 -0.8 1 97.44 321 HIS B CA 1
ATOM 5825 C C . HIS B 1 321 ? 22.953 -14.438 -0.386 1 97.44 321 HIS B C 1
ATOM 5827 O O . HIS B 1 321 ? 22.703 -14.617 0.807 1 97.44 321 HIS B O 1
ATOM 5833 N N . CYS B 1 322 ? 22.219 -15.016 -1.282 1 97.38 322 CYS B N 1
ATOM 5834 C CA . CYS B 1 322 ? 21.141 -15.961 -0.985 1 97.38 322 CYS B CA 1
ATOM 5835 C C . CYS B 1 322 ? 21.672 -17.156 -0.217 1 97.38 322 CYS B C 1
ATOM 5837 O O . CYS B 1 322 ? 21.062 -17.594 0.76 1 97.38 322 CYS B O 1
ATOM 5839 N N . THR B 1 323 ? 22.781 -17.672 -0.694 1 97.94 323 THR B N 1
ATOM 5840 C CA . THR B 1 323 ? 23.406 -18.812 -0.022 1 97.94 323 THR B CA 1
ATOM 5841 C C . THR B 1 323 ? 23.734 -18.469 1.427 1 97.94 323 THR B C 1
ATOM 5843 O O . THR B 1 323 ? 23.344 -19.203 2.348 1 97.94 323 THR B O 1
ATOM 5846 N N . GLU B 1 324 ? 24.375 -17.375 1.613 1 97.81 324 GLU B N 1
ATOM 5847 C CA . GLU B 1 324 ? 24.859 -16.969 2.928 1 97.81 324 GLU B CA 1
ATOM 5848 C C . GLU B 1 324 ? 23.703 -16.734 3.891 1 97.81 324 GLU B C 1
ATOM 5850 O O . GLU B 1 324 ? 23.781 -17.062 5.074 1 97.81 324 GLU B O 1
ATOM 5855 N N . LEU B 1 325 ? 22.625 -16.188 3.396 1 98.38 325 LEU B N 1
ATOM 5856 C CA . LEU B 1 325 ? 21.547 -15.758 4.27 1 98.38 325 LEU B CA 1
ATOM 5857 C C . LEU B 1 325 ? 20.562 -16.891 4.527 1 98.38 325 LEU B C 1
ATOM 5859 O O . LEU B 1 325 ? 20.141 -17.109 5.664 1 98.38 325 LEU B O 1
ATOM 5863 N N . PHE B 1 326 ? 20.203 -17.641 3.496 1 98.62 326 PHE B N 1
ATOM 5864 C CA . PHE B 1 326 ? 19.016 -18.484 3.602 1 98.62 326 PHE B CA 1
ATOM 5865 C C . PHE B 1 326 ? 19.391 -19.938 3.914 1 98.62 326 PHE B C 1
ATOM 5867 O O . PHE B 1 326 ? 18.703 -20.609 4.664 1 98.62 326 PHE B O 1
ATOM 5874 N N . GLU B 1 327 ? 20.484 -20.438 3.344 1 98.38 327 GLU B N 1
ATOM 5875 C CA . GLU B 1 327 ? 20.844 -21.844 3.48 1 98.38 327 GLU B CA 1
ATOM 5876 C C . GLU B 1 327 ? 20.953 -22.25 4.949 1 98.38 327 GLU B C 1
ATOM 5878 O O . GLU B 1 327 ? 20.359 -23.234 5.375 1 98.38 327 GLU B O 1
ATOM 5883 N N . PRO B 1 328 ? 21.672 -21.453 5.828 1 98.31 328 PRO B N 1
ATOM 5884 C CA . PRO B 1 328 ? 21.781 -21.875 7.227 1 98.31 328 PRO B CA 1
ATOM 5885 C C . PRO B 1 328 ? 20.422 -21.922 7.926 1 98.31 328 PRO B C 1
ATOM 5887 O O . PRO B 1 328 ? 20.172 -22.797 8.758 1 98.31 328 PRO B O 1
ATOM 5890 N N . ILE B 1 329 ? 19.547 -20.984 7.617 1 98.81 329 ILE B N 1
ATOM 5891 C CA . ILE B 1 329 ? 18.234 -20.922 8.25 1 98.81 329 ILE B CA 1
ATOM 5892 C C . ILE B 1 329 ? 17.391 -22.109 7.801 1 98.81 329 ILE B C 1
ATOM 5894 O O . ILE B 1 329 ? 16.703 -22.734 8.609 1 98.81 329 ILE B O 1
ATOM 5898 N N . MET B 1 330 ? 17.5 -22.438 6.523 1 98.62 330 MET B N 1
ATOM 5899 C CA . MET B 1 330 ? 16.719 -23.547 5.984 1 98.62 330 MET B CA 1
ATOM 5900 C C . MET B 1 330 ? 17.203 -24.875 6.543 1 98.62 330 MET B C 1
ATOM 5902 O O . MET B 1 330 ? 16.422 -25.797 6.75 1 98.62 330 MET B O 1
ATOM 5906 N N . ASN B 1 331 ? 18.5 -25 6.762 1 98.5 331 ASN B N 1
ATOM 5907 C CA . ASN B 1 331 ? 19.031 -26.172 7.434 1 98.5 331 ASN B CA 1
ATOM 5908 C C . ASN B 1 331 ? 18.469 -26.312 8.844 1 98.5 331 ASN B C 1
ATOM 5910 O O . ASN B 1 331 ? 17.984 -27.391 9.227 1 98.5 331 ASN B O 1
ATOM 5914 N N . ARG B 1 332 ? 18.484 -25.219 9.555 1 98.06 332 ARG B N 1
ATOM 5915 C CA . ARG B 1 332 ? 17.984 -25.25 10.93 1 98.06 332 ARG B CA 1
ATOM 5916 C C . ARG B 1 332 ? 16.484 -25.547 10.953 1 98.06 332 ARG B C 1
ATOM 5918 O O . ARG B 1 332 ? 16 -26.234 11.859 1 98.06 332 ARG B O 1
ATOM 5925 N N . GLY B 1 333 ? 15.828 -25.047 9.938 1 98.25 333 GLY B N 1
ATOM 5926 C CA . GLY B 1 333 ? 14.383 -25.219 9.859 1 98.25 333 GLY B CA 1
ATOM 5927 C C . GLY B 1 333 ? 13.984 -26.562 9.297 1 98.25 333 GLY B C 1
ATOM 5928 O O . GLY B 1 333 ? 12.789 -26.875 9.18 1 98.25 333 GLY B O 1
ATOM 5929 N N . LYS B 1 334 ? 14.945 -27.359 8.883 1 97.75 334 LYS B N 1
ATOM 5930 C CA . LYS B 1 334 ? 14.727 -28.703 8.352 1 97.75 334 LYS B CA 1
ATOM 5931 C C . LYS B 1 334 ? 13.828 -28.656 7.113 1 97.75 334 LYS B C 1
ATOM 5933 O O . LYS B 1 334 ? 12.852 -29.406 7.023 1 97.75 334 LYS B O 1
ATOM 5938 N N . VAL B 1 335 ? 14.109 -27.797 6.277 1 98.5 335 VAL B N 1
ATOM 5939 C CA . VAL B 1 335 ? 13.445 -27.719 4.98 1 98.5 335 VAL B CA 1
ATOM 5940 C C . VAL B 1 335 ? 13.609 -29.047 4.242 1 98.5 335 VAL B C 1
ATOM 5942 O O . VAL B 1 335 ? 14.672 -29.672 4.297 1 98.5 335 VAL B O 1
ATOM 5945 N N . ASP B 1 336 ? 12.508 -29.406 3.484 1 98.75 336 ASP B N 1
ATOM 5946 C CA . ASP B 1 336 ? 12.508 -30.719 2.867 1 98.75 336 ASP B CA 1
ATOM 5947 C C . ASP B 1 336 ? 12.812 -30.641 1.375 1 98.75 336 ASP B C 1
ATOM 5949 O O . ASP B 1 336 ? 13.227 -31.625 0.761 1 98.75 336 ASP B O 1
ATOM 5953 N N . LEU B 1 337 ? 12.562 -29.5 0.793 1 98.75 337 LEU B N 1
ATOM 5954 C CA . LEU B 1 337 ? 12.695 -29.344 -0.651 1 98.75 337 LEU B CA 1
ATOM 5955 C C . LEU B 1 337 ? 12.766 -27.875 -1.039 1 98.75 337 LEU B C 1
ATOM 5957 O O . LEU B 1 337 ? 12.008 -27.047 -0.518 1 98.75 337 LEU B O 1
ATOM 5961 N N . VAL B 1 338 ? 13.688 -27.547 -1.902 1 98.88 338 VAL B N 1
ATOM 5962 C CA . VAL B 1 338 ? 13.734 -26.219 -2.502 1 98.88 338 VAL B CA 1
ATOM 5963 C C . VAL B 1 338 ? 13.531 -26.328 -4.012 1 98.88 338 VAL B C 1
ATOM 5965 O O . VAL B 1 338 ? 14.188 -27.141 -4.676 1 98.88 338 VAL B O 1
ATOM 5968 N N . LEU B 1 339 ? 12.633 -25.578 -4.535 1 98.81 339 LEU B N 1
ATOM 5969 C CA . LEU B 1 339 ? 12.367 -25.469 -5.965 1 98.81 339 LEU B CA 1
ATOM 5970 C C . LEU B 1 339 ? 12.844 -24.125 -6.516 1 98.81 339 LEU B C 1
ATOM 5972 O O . LEU B 1 339 ? 12.5 -23.078 -5.973 1 98.81 339 LEU B O 1
ATOM 5976 N N . SER B 1 340 ? 13.656 -24.172 -7.621 1 98.75 340 SER B N 1
ATOM 5977 C CA . SER B 1 340 ? 14.273 -22.953 -8.125 1 98.75 340 SER B CA 1
ATOM 5978 C C . SER B 1 340 ? 14.375 -22.969 -9.648 1 98.75 340 SER B C 1
ATOM 5980 O O . SER B 1 340 ? 13.922 -23.922 -10.297 1 98.75 340 SER B O 1
ATOM 5982 N N . GLY B 1 341 ? 14.766 -21.859 -10.242 1 98.25 341 GLY B N 1
ATOM 5983 C CA . GLY B 1 341 ? 15.117 -21.641 -11.641 1 98.25 341 GLY B CA 1
ATOM 5984 C C . GLY B 1 341 ? 16.406 -20.859 -11.82 1 98.25 341 GLY B C 1
ATOM 5985 O O . GLY B 1 341 ? 17.422 -21.188 -11.227 1 98.25 341 GLY B O 1
ATOM 5986 N N . HIS B 1 342 ? 16.453 -19.938 -12.703 1 97.62 342 HIS B N 1
ATOM 5987 C CA . HIS B 1 342 ? 17.469 -18.891 -12.773 1 97.62 342 HIS B CA 1
ATOM 5988 C C . HIS B 1 342 ? 18.656 -19.344 -13.609 1 97.62 342 HIS B C 1
ATOM 5990 O O . HIS B 1 342 ? 19.172 -18.578 -14.445 1 97.62 342 HIS B O 1
ATOM 5996 N N . THR B 1 343 ? 19.141 -20.609 -13.516 1 96.69 343 THR B N 1
ATOM 5997 C CA . THR B 1 343 ? 20.406 -21.031 -14.102 1 96.69 343 THR B CA 1
ATOM 5998 C C . THR B 1 343 ? 20.219 -21.422 -15.57 1 96.69 343 THR B C 1
ATOM 6000 O O . THR B 1 343 ? 21.188 -21.547 -16.312 1 96.69 343 THR B O 1
ATOM 6003 N N . HIS B 1 344 ? 19.094 -21.672 -15.961 1 96.06 344 HIS B N 1
ATOM 6004 C CA . HIS B 1 344 ? 18.719 -22.078 -17.312 1 96.06 344 HIS B CA 1
ATOM 6005 C C . HIS B 1 344 ? 19.234 -23.484 -17.625 1 96.06 344 HIS B C 1
ATOM 6007 O O . HIS B 1 344 ? 19.188 -23.938 -18.781 1 96.06 344 HIS B O 1
ATOM 6013 N N . GLN B 1 345 ? 19.734 -24.094 -16.609 1 96.56 345 GLN B N 1
ATOM 6014 C CA . GLN B 1 345 ? 20.188 -25.484 -16.688 1 96.56 345 GLN B CA 1
ATOM 6015 C C . GLN B 1 345 ? 19.5 -26.344 -15.625 1 96.56 345 GLN B C 1
ATOM 6017 O O . GLN B 1 345 ? 19.781 -26.203 -14.43 1 96.56 345 GLN B O 1
ATOM 6022 N N . TYR B 1 346 ? 18.656 -27.234 -16.188 1 97.88 346 TYR B N 1
ATOM 6023 C CA . TYR B 1 346 ? 17.922 -28.031 -15.211 1 97.88 346 TYR B CA 1
ATOM 6024 C C . TYR B 1 346 ? 18.859 -29.031 -14.531 1 97.88 346 TYR B C 1
ATOM 6026 O O . TYR B 1 346 ? 19.781 -29.562 -15.164 1 97.88 346 TYR B O 1
ATOM 6034 N N . LYS B 1 347 ? 18.625 -29.219 -13.211 1 97.94 347 LYS B N 1
ATOM 6035 C CA . LYS B 1 347 ? 19.438 -30.141 -12.43 1 97.94 347 LYS B CA 1
ATOM 6036 C C . LYS B 1 347 ? 18.781 -30.469 -11.102 1 97.94 347 LYS B C 1
ATOM 6038 O O . LYS B 1 347 ? 18.078 -29.641 -10.523 1 97.94 347 LYS B O 1
ATOM 6043 N N . VAL B 1 348 ? 18.922 -31.719 -10.664 1 98.38 348 VAL B N 1
ATOM 6044 C CA . VAL B 1 348 ? 18.562 -32.156 -9.312 1 98.38 348 VAL B CA 1
ATOM 6045 C C . VAL B 1 348 ? 19.812 -32.25 -8.445 1 98.38 348 VAL B C 1
ATOM 6047 O O . VAL B 1 348 ? 20.719 -33.031 -8.734 1 98.38 348 VAL B O 1
ATOM 6050 N N . HIS B 1 349 ? 19.875 -31.438 -7.438 1 98.19 349 HIS B N 1
ATOM 6051 C CA . HIS B 1 349 ? 21 -31.484 -6.508 1 98.19 349 HIS B CA 1
ATOM 6052 C C . HIS B 1 349 ? 20.625 -32.219 -5.227 1 98.19 349 HIS B C 1
ATOM 6054 O O . HIS B 1 349 ? 19.672 -31.844 -4.543 1 98.19 349 HIS B O 1
ATOM 6060 N N . GLN B 1 350 ? 21.406 -33.188 -4.875 1 97.44 350 GLN B N 1
ATOM 6061 C CA . GLN B 1 350 ? 21.172 -34 -3.691 1 97.44 350 GLN B CA 1
ATOM 6062 C C . GLN B 1 350 ? 21.531 -33.25 -2.418 1 97.44 350 GLN B C 1
ATOM 6064 O O . GLN B 1 350 ? 22.344 -32.344 -2.449 1 97.44 350 GLN B O 1
ATOM 6069 N N . PRO B 1 351 ? 20.875 -33.656 -1.312 1 97.44 351 PRO B N 1
ATOM 6070 C CA . PRO B 1 351 ? 21.297 -33.094 -0.034 1 97.44 351 PRO B CA 1
ATOM 6071 C C . PRO B 1 351 ? 22.766 -33.406 0.283 1 97.44 351 PRO B C 1
ATOM 6073 O O . PRO B 1 351 ? 23.281 -34.438 -0.122 1 97.44 351 PRO B O 1
ATOM 6076 N N . ASP B 1 352 ? 23.344 -32.469 0.93 1 96.44 352 ASP B N 1
ATOM 6077 C CA . ASP B 1 352 ? 24.703 -32.594 1.453 1 96.44 352 ASP B CA 1
ATOM 6078 C C . ASP B 1 352 ? 24.781 -32.094 2.9 1 96.44 352 ASP B C 1
ATOM 6080 O O . ASP B 1 352 ? 24.5 -30.938 3.191 1 96.44 352 ASP B O 1
ATOM 6084 N N . LYS B 1 353 ? 25.219 -32.969 3.785 1 93.38 353 LYS B N 1
ATOM 6085 C CA . LYS B 1 353 ? 25.234 -32.688 5.219 1 93.38 353 LYS B CA 1
ATOM 6086 C C . LYS B 1 353 ? 26.078 -31.453 5.543 1 93.38 353 LYS B C 1
ATOM 6088 O O . LYS B 1 353 ? 25.844 -30.781 6.547 1 93.38 353 LYS B O 1
ATOM 6093 N N . LYS B 1 354 ? 27.031 -31.125 4.746 1 95.12 354 LYS B N 1
ATOM 6094 C CA . LYS B 1 354 ? 27.922 -30 5.008 1 95.12 354 LYS B CA 1
ATOM 6095 C C . LYS B 1 354 ? 27.422 -28.719 4.336 1 95.12 354 LYS B C 1
ATOM 6097 O O . LYS B 1 354 ? 27.938 -27.641 4.598 1 95.12 354 LYS B O 1
ATOM 6102 N N . LEU B 1 355 ? 26.469 -28.859 3.496 1 96.44 355 LEU B N 1
ATOM 6103 C CA . LEU B 1 355 ? 25.922 -27.75 2.727 1 96.44 355 LEU B CA 1
ATOM 6104 C C . LEU B 1 355 ? 24.406 -27.672 2.869 1 96.44 355 LEU B C 1
ATOM 6106 O O . LEU B 1 355 ? 23.891 -27.406 3.959 1 96.44 355 LEU B O 1
ATOM 6110 N N . ASN B 1 356 ? 23.719 -27.844 1.827 1 96.19 356 ASN B N 1
ATOM 6111 C CA . ASN B 1 356 ? 22.25 -27.922 1.907 1 96.19 356 ASN B CA 1
ATOM 6112 C C . ASN B 1 356 ? 21.797 -29.312 2.357 1 96.19 356 ASN B C 1
ATOM 6114 O O . ASN B 1 356 ? 21.984 -30.297 1.642 1 96.19 356 ASN B O 1
ATOM 6118 N N . ASN B 1 357 ? 21.094 -29.391 3.449 1 97.38 357 ASN B N 1
ATOM 6119 C CA . ASN B 1 357 ? 20.625 -30.656 3.988 1 97.38 357 ASN B CA 1
ATOM 6120 C C . ASN B 1 357 ? 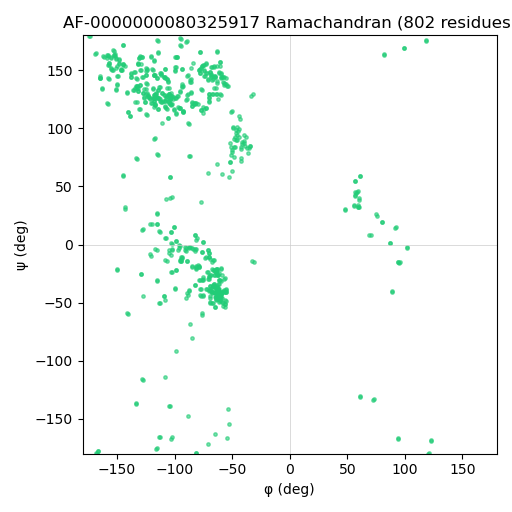19.359 -31.141 3.271 1 97.38 357 ASN B C 1
ATOM 6122 O O . ASN B 1 357 ? 18.719 -32.094 3.719 1 97.38 357 ASN B O 1
ATOM 6126 N N . TYR B 1 358 ? 18.922 -30.531 2.277 1 97.94 358 TYR B N 1
ATOM 6127 C CA . TYR B 1 358 ? 17.703 -30.797 1.503 1 97.94 358 TYR B CA 1
ATOM 6128 C C . TYR B 1 358 ? 18.016 -30.812 0.009 1 97.94 358 TYR B C 1
ATOM 6130 O O . TYR B 1 358 ? 19 -30.234 -0.437 1 97.94 358 TYR B O 1
ATOM 6138 N N . PRO B 1 359 ? 17.156 -31.531 -0.771 1 98.38 359 PRO B N 1
ATOM 6139 C CA . PRO B 1 359 ? 17.359 -31.453 -2.223 1 98.38 359 PRO B CA 1
ATOM 6140 C C . PRO B 1 359 ? 16.938 -30.109 -2.807 1 98.38 359 PRO B C 1
ATOM 6142 O O . PRO B 1 359 ? 16.016 -29.469 -2.297 1 98.38 359 PRO B O 1
ATOM 6145 N N . ILE B 1 360 ? 17.656 -29.719 -3.844 1 98.62 360 ILE B N 1
ATOM 6146 C CA . ILE B 1 360 ? 17.344 -28.547 -4.633 1 98.62 360 ILE B CA 1
ATOM 6147 C C . ILE B 1 360 ? 17.031 -28.953 -6.074 1 98.62 360 ILE B C 1
ATOM 6149 O O . ILE B 1 360 ? 17.859 -29.562 -6.742 1 98.62 360 ILE B O 1
ATOM 6153 N N . ILE B 1 361 ? 15.852 -28.656 -6.516 1 98.75 361 ILE B N 1
ATOM 6154 C CA . ILE B 1 361 ? 15.445 -28.922 -7.895 1 98.75 361 ILE B CA 1
ATOM 6155 C C . ILE B 1 361 ? 15.461 -27.609 -8.688 1 98.75 361 ILE B C 1
ATOM 6157 O O . ILE B 1 361 ? 14.781 -26.656 -8.336 1 98.75 361 ILE B O 1
ATOM 6161 N N . ILE B 1 362 ? 16.234 -27.547 -9.742 1 98.62 362 ILE B N 1
ATOM 6162 C CA . ILE B 1 362 ? 16.344 -26.375 -10.602 1 98.62 362 ILE B CA 1
ATOM 6163 C C . ILE B 1 362 ? 15.75 -26.672 -11.977 1 98.62 362 ILE B C 1
ATOM 6165 O O . ILE B 1 362 ? 16.172 -27.641 -12.633 1 98.62 362 ILE B O 1
ATOM 6169 N N . GLY B 1 363 ? 14.758 -25.875 -12.383 1 98.31 363 GLY B N 1
ATOM 6170 C CA . GLY B 1 363 ? 14.18 -26.031 -13.711 1 98.31 363 GLY B CA 1
ATOM 6171 C C . GLY B 1 363 ? 15.039 -25.438 -14.812 1 98.31 363 GLY B C 1
ATOM 6172 O O . GLY B 1 363 ? 15.969 -24.688 -14.539 1 98.31 363 GLY B O 1
ATOM 6173 N N . GLY B 1 364 ? 14.68 -25.828 -16.047 1 97.5 364 GLY B N 1
ATOM 6174 C CA . GLY B 1 364 ? 15.414 -25.359 -17.203 1 97.5 364 GLY B CA 1
ATOM 6175 C C . GLY B 1 364 ? 14.703 -24.25 -17.953 1 97.5 364 GLY B C 1
ATOM 6176 O O . GLY B 1 364 ? 13.766 -23.641 -17.438 1 97.5 364 GLY B O 1
ATOM 6177 N N . GLY B 1 365 ? 15.242 -24.016 -19.234 1 95.06 365 GLY B N 1
ATOM 6178 C CA . GLY B 1 365 ? 14.711 -22.953 -20.078 1 95.06 365 GLY B CA 1
ATOM 6179 C C . GLY B 1 365 ? 15.742 -21.906 -20.438 1 95.06 365 GLY B C 1
ATOM 6180 O O . GLY B 1 365 ? 16.922 -22.062 -20.125 1 95.06 365 GLY B O 1
ATOM 6181 N N . PRO B 1 366 ? 15.336 -20.906 -21.203 1 96.62 366 PRO B N 1
ATOM 6182 C CA . PRO B 1 366 ? 14.023 -20.75 -21.844 1 96.62 366 PRO B CA 1
ATOM 6183 C C . PRO B 1 366 ? 13.961 -21.359 -23.234 1 96.62 366 PRO B C 1
ATOM 6185 O O . PRO B 1 366 ? 12.891 -21.406 -23.844 1 96.62 366 PRO B O 1
ATOM 6188 N N . ARG B 1 367 ? 15.055 -21.828 -23.75 1 95.88 367 ARG B N 1
ATOM 6189 C CA . ARG B 1 367 ? 15.148 -22.25 -25.156 1 95.88 367 ARG B CA 1
ATOM 6190 C C . ARG B 1 367 ? 14.508 -23.609 -25.359 1 95.88 367 ARG B C 1
ATOM 6192 O O . ARG B 1 367 ? 14.539 -24.453 -24.469 1 95.88 367 ARG B O 1
ATOM 6199 N N . ASP B 1 368 ? 14.023 -23.797 -26.578 1 95.06 368 ASP B N 1
ATOM 6200 C CA . ASP B 1 368 ? 13.5 -25.109 -26.938 1 95.06 368 ASP B CA 1
ATOM 6201 C C . ASP B 1 368 ? 14.523 -26.203 -26.688 1 95.06 368 ASP B C 1
ATOM 6203 O O . ASP B 1 368 ? 15.711 -26.031 -26.969 1 95.06 368 ASP B O 1
ATOM 6207 N N . GLY B 1 369 ? 14.07 -27.219 -26.156 1 95.25 369 GLY B N 1
ATOM 6208 C CA . GLY B 1 369 ? 14.961 -28.328 -25.844 1 95.25 369 GLY B CA 1
ATOM 6209 C C . GLY B 1 369 ? 15.484 -28.281 -24.422 1 95.25 369 GLY B C 1
ATOM 6210 O O . GLY B 1 369 ? 15.992 -29.281 -23.906 1 95.25 369 GLY B O 1
ATOM 6211 N N . SER B 1 370 ? 15.344 -27.172 -23.797 1 96.06 370 SER B N 1
ATOM 6212 C CA . SER B 1 370 ? 15.883 -27.047 -22.453 1 96.06 370 SER B CA 1
ATOM 6213 C C . SER B 1 370 ? 14.797 -26.688 -21.453 1 96.06 370 SER B C 1
ATOM 6215 O O . SER B 1 370 ? 15.023 -26.734 -20.234 1 96.06 370 SER B O 1
ATOM 6217 N N . ARG B 1 371 ? 13.594 -26.375 -21.922 1 98.44 371 ARG B N 1
ATOM 6218 C CA . ARG B 1 371 ? 12.484 -26.016 -21.047 1 98.44 371 ARG B CA 1
ATOM 6219 C C . ARG B 1 371 ? 12.008 -27.203 -20.234 1 98.44 371 ARG B C 1
ATOM 6221 O O . ARG B 1 371 ? 12.055 -28.344 -20.703 1 98.44 371 ARG B O 1
ATOM 6228 N N . THR B 1 372 ? 11.555 -26.922 -19.016 1 98.69 372 THR B N 1
ATOM 6229 C CA . THR B 1 372 ? 11.102 -28.047 -18.203 1 98.69 372 THR B CA 1
ATOM 6230 C C . THR B 1 372 ? 9.773 -27.719 -17.516 1 98.69 372 THR B C 1
ATOM 6232 O O . THR B 1 372 ? 9.445 -26.547 -17.328 1 98.69 372 THR B O 1
ATOM 6235 N N . LEU B 1 373 ? 8.977 -28.703 -17.312 1 98.81 373 LEU B N 1
ATOM 6236 C CA . LEU B 1 373 ? 7.832 -28.734 -16.422 1 98.81 373 LEU B CA 1
ATOM 6237 C C . LEU B 1 373 ? 8.109 -29.656 -15.227 1 98.81 373 LEU B C 1
ATOM 6239 O O . LEU B 1 373 ? 8.438 -30.828 -15.414 1 98.81 373 LEU B O 1
ATOM 6243 N N . THR B 1 374 ? 8.016 -29.156 -14.031 1 98.88 374 THR B N 1
ATOM 6244 C CA . THR B 1 374 ? 8.227 -29.984 -12.844 1 98.88 374 THR B CA 1
ATOM 6245 C C . THR B 1 374 ? 6.902 -30.312 -12.172 1 98.88 374 THR B C 1
ATOM 6247 O O . THR B 1 374 ? 6.137 -29.422 -11.812 1 98.88 374 THR B O 1
ATOM 6250 N N . LYS B 1 375 ? 6.629 -31.578 -12.039 1 98.81 375 LYS B N 1
ATOM 6251 C CA . LYS B 1 375 ? 5.414 -32.094 -11.406 1 98.81 375 LYS B CA 1
ATOM 6252 C C . LYS B 1 375 ? 5.676 -32.5 -9.961 1 98.81 375 LYS B C 1
ATOM 6254 O O . LYS B 1 375 ? 6.594 -33.281 -9.695 1 98.81 375 LYS B O 1
ATOM 6259 N N . ILE B 1 376 ? 4.91 -31.984 -9.039 1 98.88 376 ILE B N 1
ATOM 6260 C CA . ILE B 1 376 ? 5.109 -32.281 -7.629 1 98.88 376 ILE B CA 1
ATOM 6261 C C . ILE B 1 376 ? 3.824 -32.875 -7.035 1 98.88 376 ILE B C 1
ATOM 6263 O O . ILE B 1 376 ? 2.742 -32.312 -7.227 1 98.88 376 ILE B O 1
ATOM 6267 N N . ASN B 1 377 ? 3.916 -33.969 -6.398 1 98.62 377 ASN B N 1
ATOM 6268 C CA . ASN B 1 377 ? 2.848 -34.594 -5.648 1 98.62 377 ASN B CA 1
ATOM 6269 C C . ASN B 1 377 ? 3.271 -34.906 -4.211 1 98.62 377 ASN B C 1
ATOM 6271 O O . ASN B 1 377 ? 4.297 -35.531 -3.977 1 98.62 377 ASN B O 1
ATOM 6275 N N . VAL B 1 378 ? 2.48 -34.438 -3.264 1 98.69 378 VAL B N 1
ATOM 6276 C CA . VAL B 1 378 ? 2.846 -34.594 -1.857 1 98.69 378 VAL B CA 1
ATOM 6277 C C . VAL B 1 378 ? 1.726 -35.312 -1.099 1 98.69 378 VAL B C 1
ATOM 6279 O O . VAL B 1 378 ? 0.56 -34.906 -1.197 1 98.69 378 VAL B O 1
ATOM 6282 N N . THR B 1 379 ? 2.037 -36.281 -0.381 1 98.31 379 THR B N 1
ATOM 6283 C CA . THR B 1 379 ? 1.17 -36.938 0.59 1 98.31 379 THR B CA 1
ATOM 6284 C C . THR B 1 379 ? 1.715 -36.781 2.006 1 98.31 379 THR B C 1
ATOM 6286 O O . THR B 1 379 ? 2.695 -36.062 2.215 1 98.31 379 THR B O 1
ATOM 6289 N N . ASN B 1 380 ? 1.063 -37.406 2.992 1 97.06 380 ASN B N 1
ATOM 6290 C CA . ASN B 1 380 ? 1.55 -37.344 4.367 1 97.06 380 ASN B CA 1
ATOM 6291 C C . ASN B 1 380 ? 2.836 -38.156 4.543 1 97.06 380 ASN B C 1
ATOM 6293 O O . ASN B 1 380 ? 3.525 -38 5.555 1 97.06 380 ASN B O 1
ATOM 6297 N N . LYS B 1 381 ? 3.23 -38.844 3.484 1 97.62 381 LYS B N 1
ATOM 6298 C CA . LYS B 1 381 ? 4.348 -39.75 3.637 1 97.62 381 LYS B CA 1
ATOM 6299 C C . LYS B 1 381 ? 5.547 -39.312 2.803 1 97.62 381 LYS B C 1
ATOM 6301 O O . LYS B 1 381 ? 6.695 -39.594 3.162 1 97.62 381 LYS B O 1
ATOM 6306 N N . GLN B 1 382 ? 5.258 -38.656 1.662 1 98.38 382 GLN B N 1
ATOM 6307 C CA . GLN B 1 382 ? 6.387 -38.406 0.777 1 98.38 382 GLN B CA 1
ATOM 6308 C C . GLN B 1 382 ? 6.07 -37.25 -0.175 1 98.38 382 GLN B C 1
ATOM 6310 O O . GLN B 1 382 ? 4.902 -36.906 -0.388 1 98.38 382 GLN B O 1
ATOM 6315 N N . ILE B 1 383 ? 7.121 -36.688 -0.722 1 98.75 383 ILE B N 1
ATOM 6316 C CA . ILE B 1 383 ? 7.062 -35.781 -1.875 1 98.75 383 ILE B CA 1
ATOM 6317 C C . ILE B 1 383 ? 7.613 -36.5 -3.107 1 98.75 383 ILE B C 1
ATOM 6319 O O . ILE B 1 383 ? 8.75 -36.969 -3.098 1 98.75 383 ILE B O 1
ATOM 6323 N N . GLN B 1 384 ? 6.836 -36.531 -4.117 1 98.69 384 GLN B N 1
ATOM 6324 C CA . GLN B 1 384 ? 7.297 -37.062 -5.398 1 98.69 384 GLN B CA 1
ATOM 6325 C C . GLN B 1 384 ? 7.492 -35.938 -6.41 1 98.69 384 GLN B C 1
ATOM 6327 O O . GLN B 1 384 ? 6.555 -35.188 -6.703 1 98.69 384 GLN B O 1
ATOM 6332 N N . VAL B 1 385 ? 8.703 -35.844 -6.941 1 98.75 385 VAL B N 1
ATOM 6333 C CA . VAL B 1 385 ? 9.023 -34.844 -7.938 1 98.75 385 VAL B CA 1
ATOM 6334 C C . VAL B 1 385 ? 9.391 -35.5 -9.258 1 98.75 385 VAL B C 1
ATOM 6336 O O . VAL B 1 385 ? 10.203 -36.438 -9.289 1 98.75 385 VAL B O 1
ATOM 6339 N N . SER B 1 386 ? 8.773 -35.062 -10.297 1 98.75 386 SER B N 1
ATOM 6340 C CA . SER B 1 386 ? 9.109 -35.469 -11.656 1 98.75 386 SER B CA 1
ATOM 6341 C C . SER B 1 386 ? 9.289 -34.281 -12.578 1 98.75 386 SER B C 1
ATOM 6343 O O . SER B 1 386 ? 8.344 -33.5 -12.789 1 98.75 386 SER B O 1
ATOM 6345 N N . MET B 1 387 ? 10.477 -34.125 -13.07 1 98.81 387 MET B N 1
ATOM 6346 C CA . MET B 1 387 ? 10.766 -33.062 -14.008 1 98.81 387 MET B CA 1
ATOM 6347 C C . MET B 1 387 ? 10.875 -33.594 -15.438 1 98.81 387 MET B C 1
ATOM 6349 O O . MET B 1 387 ? 11.656 -34.5 -15.703 1 98.81 387 MET B O 1
ATOM 6353 N N . VAL B 1 388 ? 10.094 -33 -16.359 1 98.69 388 VAL B N 1
ATOM 6354 C CA . VAL B 1 388 ? 10.148 -33.406 -17.766 1 98.69 388 VAL B CA 1
ATOM 6355 C C . VAL B 1 388 ? 10.617 -32.25 -18.641 1 98.69 388 VAL B C 1
ATOM 6357 O O . VAL B 1 388 ? 10.352 -31.078 -18.312 1 98.69 388 VAL B O 1
ATOM 6360 N N . ASP B 1 389 ? 11.336 -32.562 -19.656 1 98 389 ASP B N 1
ATOM 6361 C CA . ASP B 1 389 ? 11.688 -31.516 -20.625 1 98 389 ASP B CA 1
ATOM 6362 C C . ASP B 1 389 ? 10.539 -31.281 -21.594 1 98 389 ASP B C 1
ATOM 6364 O O . ASP B 1 389 ? 9.469 -31.859 -21.469 1 98 389 ASP B O 1
ATOM 6368 N N . ASP B 1 390 ? 10.75 -30.344 -22.547 1 97.56 390 ASP B N 1
ATOM 6369 C CA . ASP B 1 390 ? 9.625 -29.906 -23.375 1 97.56 390 ASP B CA 1
ATOM 6370 C C . ASP B 1 390 ? 9.258 -30.953 -24.422 1 97.56 390 ASP B C 1
ATOM 6372 O O . ASP B 1 390 ? 8.297 -30.781 -25.172 1 97.56 390 ASP B O 1
ATOM 6376 N N . SER B 1 391 ? 9.945 -32.156 -24.453 1 97.38 391 SER B N 1
ATOM 6377 C CA . SER B 1 391 ? 9.539 -33.312 -25.266 1 97.38 391 SER B CA 1
ATOM 6378 C C . SER B 1 391 ? 8.695 -34.281 -24.453 1 97.38 391 SER B C 1
ATOM 6380 O O . SER B 1 391 ? 8.078 -35.188 -25.016 1 97.38 391 SER B O 1
ATOM 6382 N N . GLY B 1 392 ? 8.719 -34.094 -23.188 1 97.44 392 GLY B N 1
ATOM 6383 C CA . GLY B 1 392 ? 7.977 -34.969 -22.312 1 97.44 392 GLY B CA 1
ATOM 6384 C C . GLY B 1 392 ? 8.852 -36 -21.625 1 97.44 392 GLY B C 1
ATOM 6385 O O . GLY B 1 392 ? 8.375 -36.781 -20.781 1 97.44 392 GLY B O 1
ATOM 6386 N N . LYS B 1 393 ? 10.086 -36 -21.922 1 98 393 LYS B N 1
ATOM 6387 C CA . LYS B 1 393 ? 11.023 -36.938 -21.312 1 98 393 LYS B CA 1
ATOM 6388 C C . LYS B 1 393 ? 11.367 -36.531 -19.891 1 98 393 LYS B C 1
ATOM 6390 O O . LYS B 1 393 ? 11.656 -35.344 -19.641 1 98 393 LYS B O 1
ATOM 6395 N N . GLU B 1 394 ? 11.328 -37.469 -19 1 98.19 394 GLU B N 1
ATOM 6396 C CA . GLU B 1 394 ? 11.727 -37.156 -17.625 1 98.19 394 GLU B CA 1
ATOM 6397 C C . GLU B 1 394 ? 13.227 -36.906 -17.531 1 98.19 394 GLU B C 1
ATOM 6399 O O . GLU B 1 394 ? 14.031 -37.781 -17.906 1 98.19 394 GLU B O 1
ATOM 6404 N N . VAL B 1 395 ? 13.625 -35.844 -17.078 1 98.19 395 VAL B N 1
ATOM 6405 C CA . VAL B 1 395 ? 15.039 -35.469 -17.047 1 98.19 395 VAL B CA 1
ATOM 6406 C C . VAL B 1 395 ? 15.5 -35.312 -15.602 1 98.19 395 VAL B C 1
ATOM 6408 O O . VAL B 1 395 ? 16.672 -35.062 -15.344 1 98.19 395 VAL B O 1
ATOM 6411 N N . GLY B 1 396 ? 14.617 -35.438 -14.68 1 97.81 396 GLY B N 1
ATOM 6412 C CA . GLY B 1 396 ? 14.922 -35.406 -13.258 1 97.81 396 GLY B CA 1
ATOM 6413 C C . GLY B 1 396 ? 13.789 -35.938 -12.383 1 97.81 396 GLY B C 1
ATOM 6414 O O . GLY B 1 396 ? 12.617 -35.75 -12.711 1 97.81 396 GLY B O 1
ATOM 6415 N N . SER B 1 397 ? 14.156 -36.562 -11.359 1 98.12 397 SER B N 1
ATOM 6416 C CA . SER B 1 397 ? 13.188 -37.062 -10.383 1 98.12 397 SER B CA 1
ATOM 6417 C C . SER B 1 397 ? 13.789 -37.125 -8.984 1 98.12 397 SER B C 1
ATOM 6419 O O . SER B 1 397 ? 15.008 -37.219 -8.836 1 98.12 397 SER B O 1
ATOM 6421 N N . TYR B 1 398 ? 12.992 -37 -8.031 1 98.44 398 TYR B N 1
ATOM 6422 C CA . TYR B 1 398 ? 13.43 -37.094 -6.648 1 98.44 398 TYR B CA 1
ATOM 6423 C C . TYR B 1 398 ? 12.273 -37.469 -5.73 1 98.44 398 TYR B C 1
ATOM 6425 O O . TYR B 1 398 ? 11.133 -37.062 -5.957 1 98.44 398 TYR B O 1
ATOM 6433 N N . LEU B 1 399 ? 12.547 -38.281 -4.727 1 98.44 399 LEU B N 1
ATOM 6434 C CA . LEU B 1 399 ? 11.578 -38.688 -3.713 1 98.44 399 LEU B CA 1
ATOM 6435 C C . LEU B 1 399 ? 12.047 -38.25 -2.322 1 98.44 399 LEU B C 1
ATOM 6437 O O . LEU B 1 399 ? 13.148 -38.594 -1.9 1 98.44 399 LEU B O 1
ATOM 6441 N N . VAL B 1 400 ? 11.234 -37.469 -1.673 1 97.94 400 VAL B N 1
ATOM 6442 C CA . VAL B 1 400 ? 11.492 -37.094 -0.284 1 97.94 400 VAL B CA 1
ATOM 6443 C C . VAL B 1 400 ? 10.578 -37.906 0.639 1 97.94 400 VAL B C 1
ATOM 6445 O O . VAL B 1 400 ? 9.352 -37.781 0.566 1 97.94 400 VAL B O 1
ATOM 6448 N N . ALA B 1 401 ? 11.164 -38.656 1.523 1 95.69 401 ALA B N 1
ATOM 6449 C CA . ALA B 1 401 ? 10.375 -39.406 2.5 1 95.69 401 ALA B CA 1
ATOM 6450 C C . ALA B 1 401 ? 10.211 -38.625 3.795 1 95.69 401 ALA B C 1
ATOM 6452 O O . ALA B 1 401 ? 11.086 -37.812 4.16 1 95.69 401 ALA B O 1
ATOM 6453 N N . LYS B 1 402 ? 9.125 -38.875 4.445 1 92.69 402 LYS B N 1
ATOM 6454 C CA . LYS B 1 402 ? 8.906 -38.25 5.734 1 92.69 402 LYS B CA 1
ATOM 6455 C C . LYS B 1 402 ? 9.953 -38.688 6.754 1 92.69 402 LYS B C 1
ATOM 6457 O O . LYS B 1 402 ? 10.32 -39.844 6.812 1 92.69 402 LYS B O 1
ATOM 6462 N N . ARG B 1 403 ? 10.461 -37.719 7.613 1 82.19 403 ARG B N 1
ATOM 6463 C CA . ARG B 1 403 ? 11.469 -38.031 8.617 1 82.19 403 ARG B CA 1
ATOM 6464 C C . ARG B 1 403 ? 10.836 -38.625 9.867 1 82.19 403 ARG B C 1
ATOM 6466 O O . ARG B 1 403 ? 9.688 -38.344 10.188 1 82.19 403 ARG B O 1
#

Foldseek 3Di:
DDDDPDDDDDDDDDPDPPPPPPPPPPPPPPPPCPVPLPLPDDKDWPFDQFWADLLQQKIKTKTFISAWWFKWKFKDLDQVPSPDIWFDDDDPPHGGGGGIGITMDHPHDAFGKMKMKMKIWHFPDDDPVDTDIDDIDIDDIFMATRHHQADFKAKEKEFEQQAQVQVLVQLQVVLVPPDDHQEYEYQANLHQADEDDVSCCVSHRRSCRVHPRRYHHYHYEYDQRCCAYDCSVVVQSNDPDYAWDWHGGHLEIETEHRLYHQADCVPVRNPNPDDNLVVNLVVLVVLLVVLVDPSLLRHQAYEYRHAQDLDDQDDGPSNPSSVVRPQVSCVVSVHAEYEYENNQAWDWACADPVGRNYIYTYAHDDDAPRGKMWIWMDGSFKIWIFIAHSVSHTPDIDITGGD/DDPDDDPDDDDDDDPPPPPPPPPPPPPPPPPPPPVPLPLVDDKDWPFDFFWADQLQQKIKTKTFISAWWFKWKFKDLDQVPSPDIWFDDDDPNHGGGGGIGITMDHPHDAFGKMKMKMKIWHFPDDDPVDTDIDDIDIDDIFMATRHHQADFKAKEKEFEQQAQVQVLVQLQVVLVPPDDHQAYEYQANLHQADEDDVSCCVSHRRSCRVHPRRYHHYHYEYDQRLCAYDCSVVVQSNDPDYAWDWHGGHLEIETEHHLYHQADCVPVRNPNPDDNLVVNLVVLVVLLVVLVDPSLLRGQAYEYRHAQDLDDQDDGPSNPSSVVRPQVSCVVSVHAEYEYENNQAWDWDQADPVGRNYIYTYAHDDDAPRGKMWIWMDGSFKIWIFIAHSVSHTPDIDITGGD